Protein 1DGS (pdb70)

Secondary structure (DSSP, 8-state):
--HHHHHHHHHHHHHHHHHHHHHHHTT----S-SSSSHHHHHHHHHHTTSSGGG--TTSGGGG-SSS-------EEE-SS----PPEE-SHHHHHHHHHHTTSSS-S--EEEEEE--S-EEEEEEETTEEEEEE-SSSEEEB-TGGGTSSTTS-SB-SS--SEEEEEEEEE--HHHHHHHHHHHHHHTPPPPSSHHHHHHHHHS-SSHHHHHHS--EEE---B-TTTTTTS----BHHHHHHHHHHTT----S-EEEEEHHHHHHHHHHHHHHTTTTSSS---EEEEEESBTHHHHHS-B-SS-BSSEEEEEPP---EEEEEEEEEEEE-TTSBEEEEEEEEEEEETTEEEEEEE--SHHHHHHTT-BSS-EEEEEEETTTEEEEEEE-GGG--S-PPBP---SB-TTT-PBPEEETTEEE---TT-GGGHHHHHHHHHSTTSS--TT--HHHHHHHHHTTS-SSGGGGGGG--HHHHTTSS--STTHHHHHHHHHHGGG--HHHHHHHTT-SS--HHHHHHHHHTTSBHHHHTT--HHHHHTSTT--HHHHHHHHHHHH-HHHHHHHHHHHHTT---B--/--HHHHHHHHHHHHHHHHHHHIIIIIIS--SS-HHHHHHHHHHHHHHHHH-GGG--TTSGGGT-SSS-------EEE-SS------EE-SHHHHHHHHHHTTSSS-SS-EEEEEE--S-EEEEEEETTEEEEEE--SSEEE--HHHHTTSTTS-SB-SS--SEEEEEEE-B--HHHHHHHHHHHHHSS-PPPSSHHHHHHHHHS-S-HHHHHHS--B--EEEESSSSSSSS----BHHHHHHHHHHTT----S-EEEEESHHHHHHHHHHHHHTGGGSSS---EEEEEESBTTHHHHS-B-SSSBTTEEEEE-----EEEEEEEEEEEE-TT-BEEEEEEEEEEESSSSEEEEEE--SHHHHHHTT-BSS-EEEEEEETTTEEEEEEE-GGG--S---B----SB-TTT-PBPEEETTEEE---TT-GGGHHHHHHHHHSTTTT--TT--HHHHHHHHHHTS-SSGGGGTT---HHHHTTSS--SSHHHHHHHHHHHGGGS-HHHHHHHHT-TT--HHHHHHHHHHH-BHHHHHT--HHHHHTSTT--HHHHHHHHHHHH-HHHHHHHHHHHHTT---B--

B-factor: mean 49.36, std 23.32, range [3.5, 101.5]

Structure (mmCIF, N/CA/C/O backbone):
data_1DGS
#
_entry.id   1DGS
#
_cell.length_a   89.210
_cell.length_b   117.330
_cell.length_c   97.480
_cell.angle_alpha   90.00
_cell.angle_beta   115.09
_cell.angle_gamma   90.00
#
_symmetry.space_group_name_H-M   'P 1 21 1'
#
loop_
_entity.id
_entity.type
_entity.pdbx_description
1 polymer 'DNA LIGASE'
2 non-polymer 'ZINC ION'
3 non-polymer 'ADENOSINE MONOPHOSPHATE'
4 water water
#
loop_
_atom_site.group_PDB
_atom_site.id
_atom_site.type_symbol
_atom_site.label_atom_id
_atom_site.label_alt_id
_atom_site.label_comp_id
_atom_site.label_asym_id
_atom_site.label_entity_id
_atom_site.label_seq_id
_atom_site.pdbx_PDB_ins_code
_atom_site.Cartn_x
_atom_site.Cartn_y
_atom_site.Cartn_z
_atom_site.occupancy
_atom_site.B_iso_or_equiv
_atom_site.auth_seq_id
_atom_site.auth_comp_id
_atom_site.auth_asym_id
_atom_site.auth_atom_id
_atom_site.pdbx_PDB_model_num
ATOM 1 N N . MET A 1 1 ? 30.126 6.552 -29.097 1.00 68.32 1 MET A N 1
ATOM 2 C CA . MET A 1 1 ? 30.839 6.534 -27.786 1.00 68.73 1 MET A CA 1
ATOM 3 C C . MET A 1 1 ? 30.638 5.211 -27.042 1.00 65.32 1 MET A C 1
ATOM 4 O O . MET A 1 1 ? 29.547 4.635 -27.061 1.00 46.23 1 MET A O 1
ATOM 9 N N . THR A 1 2 ? 31.698 4.729 -26.395 1.00 69.35 2 THR A N 1
ATOM 10 C CA . THR A 1 2 ? 31.621 3.481 -25.640 1.00 72.96 2 THR A CA 1
ATOM 11 C C . THR A 1 2 ? 30.615 3.611 -24.498 1.00 79.00 2 THR A C 1
ATOM 12 O O . THR A 1 2 ? 30.340 4.714 -24.028 1.00 82.15 2 THR A O 1
ATOM 16 N N . ARG A 1 3 ? 30.055 2.480 -24.076 1.00 87.58 3 ARG A N 1
ATOM 17 C CA . ARG A 1 3 ? 29.060 2.440 -23.002 1.00 92.61 3 ARG A CA 1
ATOM 18 C C . ARG A 1 3 ? 29.503 3.191 -21.738 1.00 92.09 3 ARG A C 1
ATOM 19 O O . ARG A 1 3 ? 28.711 3.908 -21.120 1.00 85.04 3 ARG A O 1
ATOM 27 N N . GLU A 1 4 ? 30.776 3.033 -21.381 1.00 92.63 4 GLU A N 1
ATOM 28 C CA . GLU A 1 4 ? 31.351 3.670 -20.199 1.00 86.00 4 GLU A CA 1
ATOM 29 C C . GLU A 1 4 ? 31.452 5.190 -20.368 1.00 79.65 4 GLU A C 1
ATOM 30 O O . GLU A 1 4 ? 31.040 5.945 -19.488 1.00 70.41 4 GLU A O 1
ATOM 36 N N . GLU A 1 5 ? 31.986 5.624 -21.510 1.00 78.88 5 GLU A N 1
ATOM 37 C CA . GLU A 1 5 ? 32.156 7.045 -21.822 1.00 81.39 5 GLU A CA 1
ATOM 38 C C . GLU A 1 5 ? 30.849 7.829 -21.727 1.00 80.87 5 GLU A C 1
ATOM 39 O O . GLU A 1 5 ? 30.834 8.961 -21.244 1.00 75.09 5 GLU A O 1
ATOM 45 N N . ALA A 1 6 ? 29.766 7.227 -22.218 1.00 84.62 6 ALA A N 1
ATOM 46 C CA . ALA A 1 6 ? 28.438 7.844 -22.198 1.00 89.57 6 ALA A CA 1
ATOM 47 C C . ALA A 1 6 ? 27.965 8.080 -20.770 1.00 90.16 6 ALA A C 1
ATOM 48 O O . ALA A 1 6 ? 27.290 9.071 -20.479 1.00 89.97 6 ALA A O 1
ATOM 50 N N . ARG A 1 7 ? 28.308 7.145 -19.889 1.00 89.89 7 ARG A N 1
ATOM 51 C CA . ARG A 1 7 ? 27.963 7.231 -18.478 1.00 83.70 7 ARG A CA 1
ATOM 52 C C . ARG A 1 7 ? 28.672 8.453 -17.899 1.00 78.96 7 ARG A C 1
ATOM 53 O O . ARG A 1 7 ? 28.031 9.328 -17.317 1.00 79.40 7 ARG A O 1
ATOM 61 N N . ARG A 1 8 ? 29.985 8.524 -18.120 1.00 68.73 8 ARG A N 1
ATOM 62 C CA . ARG A 1 8 ? 30.800 9.631 -17.634 1.00 66.66 8 ARG A CA 1
ATOM 63 C C . ARG A 1 8 ? 30.283 11.006 -18.066 1.00 67.86 8 ARG A C 1
ATOM 64 O O . ARG A 1 8 ? 30.143 11.911 -17.235 1.00 71.52 8 ARG A O 1
ATOM 72 N N . ARG A 1 9 ? 30.007 11.166 -19.360 1.00 59.86 9 ARG A N 1
ATOM 73 C CA . ARG A 1 9 ? 29.499 12.434 -19.873 1.00 53.52 9 ARG A CA 1
ATOM 74 C C . ARG A 1 9 ? 28.152 12.728 -19.222 1.00 53.16 9 ARG A C 1
ATOM 75 O O . ARG A 1 9 ? 27.919 13.836 -18.748 1.00 49.08 9 ARG A O 1
ATOM 83 N N . ILE A 1 10 ? 27.292 11.712 -19.153 1.00 54.46 10 ILE A N 1
ATOM 84 C CA . ILE A 1 10 ? 25.955 11.835 -18.559 1.00 62.95 10 ILE A CA 1
ATOM 85 C C . ILE A 1 10 ? 25.986 12.332 -17.098 1.00 61.36 10 ILE A C 1
ATOM 86 O O . ILE A 1 10 ? 25.045 12.990 -16.633 1.00 46.17 10 ILE A O 1
ATOM 91 N N . ASN A 1 11 ? 27.058 11.999 -16.379 1.00 62.81 11 ASN A N 1
ATOM 92 C CA . ASN A 1 11 ? 27.222 12.430 -14.994 1.00 66.96 11 ASN A CA 1
ATOM 93 C C . ASN A 1 11 ? 27.654 13.889 -15.004 1.00 67.00 11 ASN A C 1
ATOM 94 O O . ASN A 1 11 ? 27.062 14.736 -14.328 1.00 62.38 11 ASN A O 1
ATOM 99 N N . GLU A 1 12 ? 28.657 14.174 -15.830 1.00 67.84 12 GLU A N 1
ATOM 100 C CA . GLU A 1 12 ? 29.187 15.518 -15.977 1.00 71.51 12 GLU A CA 1
ATOM 101 C C . GLU A 1 12 ? 28.124 16.502 -16.474 1.00 73.22 12 GLU A C 1
ATOM 102 O O . GLU A 1 12 ? 28.004 17.602 -15.936 1.00 78.12 12 GLU A O 1
ATOM 108 N N . LEU A 1 13 ? 27.337 16.100 -17.469 1.00 72.13 13 LEU A N 1
ATOM 109 C CA . LEU A 1 13 ? 26.282 16.961 -17.982 1.00 74.58 13 LEU A CA 1
ATOM 110 C C . LEU A 1 13 ? 25.252 17.251 -16.892 1.00 73.05 13 LEU A C 1
ATOM 111 O O . LEU A 1 13 ? 24.895 18.410 -16.670 1.00 72.16 13 LEU A O 1
ATOM 116 N N . ARG A 1 14 ? 24.797 16.201 -16.207 1.00 72.88 14 ARG A N 1
ATOM 117 C CA . ARG A 1 14 ? 23.814 16.319 -15.121 1.00 68.05 14 ARG A CA 1
ATOM 118 C C . ARG A 1 14 ? 24.323 17.231 -14.013 1.00 59.88 14 ARG A C 1
ATOM 119 O O . ARG A 1 14 ? 23.538 17.860 -13.306 1.00 58.23 14 ARG A O 1
ATOM 127 N N . ASP A 1 15 ? 25.643 17.261 -13.845 1.00 52.04 15 ASP A N 1
ATOM 128 C CA . ASP A 1 15 ? 26.278 18.080 -12.821 1.00 45.61 15 ASP A CA 1
ATOM 129 C C . ASP A 1 15 ? 26.316 19.563 -13.181 1.00 49.76 15 ASP A C 1
ATOM 130 O O . ASP A 1 15 ? 25.786 20.402 -12.445 1.00 36.13 15 ASP A O 1
ATOM 135 N N . LEU A 1 16 ? 27.009 19.871 -14.280 1.00 44.94 16 LEU A N 1
ATOM 136 C CA . LEU A 1 16 ? 27.143 21.231 -14.797 1.00 36.20 16 LEU A CA 1
ATOM 137 C C . LEU A 1 16 ? 25.770 21.872 -14.945 1.00 43.92 16 LEU A C 1
ATOM 138 O O . LEU A 1 16 ? 25.604 23.061 -14.694 1.00 51.99 16 LEU A O 1
ATOM 143 N N . ILE A 1 17 ? 24.782 21.080 -15.345 1.00 39.12 17 ILE A N 1
ATOM 144 C CA . ILE A 1 17 ? 23.434 21.600 -15.497 1.00 50.08 17 ILE A CA 1
ATOM 145 C C . ILE A 1 17 ? 22.802 21.855 -14.129 1.00 55.35 17 ILE A C 1
ATOM 146 O O . ILE A 1 17 ? 21.978 22.760 -13.981 1.00 64.72 17 ILE A O 1
ATOM 151 N N . ARG A 1 18 ? 23.193 21.070 -13.128 1.00 57.18 18 ARG A N 1
ATOM 152 C CA . ARG A 1 18 ? 22.678 21.285 -11.773 1.00 63.97 18 ARG A CA 1
ATOM 153 C C . ARG A 1 18 ? 23.438 22.463 -11.151 1.00 60.52 18 ARG A C 1
ATOM 154 O O . ARG A 1 18 ? 22.860 23.292 -10.434 1.00 48.72 18 ARG A O 1
ATOM 162 N N . TYR A 1 19 ? 24.732 22.536 -11.468 1.00 50.18 19 TYR A N 1
ATOM 163 C CA . TYR A 1 19 ? 25.616 23.581 -10.971 1.00 49.27 19 TYR A CA 1
ATOM 164 C C . TYR A 1 19 ? 25.116 24.933 -11.441 1.00 54.99 19 TYR A C 1
ATOM 165 O O . TYR A 1 19 ? 24.860 25.829 -10.637 1.00 53.23 19 TYR A O 1
ATOM 174 N N . HIS A 1 20 ? 24.930 25.053 -12.749 1.00 59.28 20 HIS A N 1
ATOM 175 C CA . HIS A 1 20 ? 24.478 26.301 -13.327 1.00 51.90 20 HIS A CA 1
ATOM 176 C C . HIS A 1 20 ? 23.034 26.650 -13.044 1.00 54.82 20 HIS A C 1
ATOM 177 O O . HIS A 1 20 ? 22.672 27.825 -13.054 1.00 58.15 20 HIS A O 1
ATOM 184 N N . ASN A 1 21 ? 22.213 25.648 -12.747 1.00 56.60 21 ASN A N 1
ATOM 185 C CA . ASN A 1 21 ? 20.832 25.940 -12.402 1.00 64.14 21 ASN A CA 1
ATOM 186 C C . ASN A 1 21 ? 20.890 26.613 -11.021 1.00 71.03 21 ASN A C 1
ATOM 187 O O . ASN A 1 21 ? 20.004 27.390 -10.665 1.00 79.57 21 ASN A O 1
ATOM 192 N N . TYR A 1 22 ? 21.953 26.311 -10.265 1.00 66.37 22 TYR A N 1
ATOM 193 C CA . TYR A 1 22 ? 22.209 26.891 -8.940 1.00 54.09 22 TYR A CA 1
ATOM 194 C C . TYR A 1 22 ? 22.913 28.244 -9.144 1.00 52.30 22 TYR A C 1
ATOM 195 O O . TYR A 1 22 ? 22.527 29.263 -8.541 1.00 38.69 22 TYR A O 1
ATOM 204 N N . ARG A 1 23 ? 23.936 28.234 -10.005 1.00 34.97 23 ARG A N 1
ATOM 205 C CA . ARG A 1 23 ? 24.700 29.428 -10.359 1.00 39.76 23 ARG A CA 1
ATOM 206 C C . ARG A 1 23 ? 23.760 30.501 -10.908 1.00 54.83 23 ARG A C 1
ATOM 207 O O . ARG A 1 23 ? 24.052 31.693 -10.841 1.00 64.25 23 ARG A O 1
ATOM 215 N N . TYR A 1 24 ? 22.634 30.065 -11.460 1.00 54.83 24 TYR A N 1
ATOM 216 C CA . TYR A 1 24 ? 21.664 30.980 -12.025 1.00 61.13 24 TYR A CA 1
ATOM 217 C C . TYR A 1 24 ? 20.566 31.364 -11.033 1.00 63.19 24 TYR A C 1
ATOM 218 O O . TYR A 1 24 ? 20.685 32.366 -10.336 1.00 64.55 24 TYR A O 1
ATOM 227 N N . TYR A 1 25 ? 19.529 30.530 -10.944 1.00 68.64 25 TYR A N 1
ATOM 228 C CA . TYR A 1 25 ? 18.353 30.766 -10.093 1.00 68.20 25 TYR A CA 1
ATOM 229 C C . TYR A 1 25 ? 18.542 30.882 -8.576 1.00 64.17 25 TYR A C 1
ATOM 230 O O . TYR A 1 25 ? 17.617 31.300 -7.872 1.00 58.20 25 TYR A O 1
ATOM 239 N N . VAL A 1 26 ? 19.721 30.524 -8.071 1.00 60.83 26 VAL A N 1
ATOM 240 C CA . VAL A 1 26 ? 19.978 30.598 -6.630 1.00 59.24 26 VAL A CA 1
ATOM 241 C C . VAL A 1 26 ? 20.989 31.702 -6.281 1.00 54.19 26 VAL A C 1
ATOM 242 O O . VAL A 1 26 ? 20.657 32.664 -5.576 1.00 34.42 26 VAL A O 1
ATOM 246 N N . LEU A 1 27 ? 22.220 31.547 -6.767 1.00 46.66 27 LEU A N 1
ATOM 247 C CA . LEU A 1 27 ? 23.278 32.520 -6.529 1.00 53.59 27 LEU A CA 1
ATOM 248 C C . LEU A 1 27 ? 23.028 33.813 -7.301 1.00 67.91 27 LEU A C 1
ATOM 249 O O . LEU A 1 27 ? 23.158 34.910 -6.749 1.00 79.66 27 LEU A O 1
ATOM 254 N N . ALA A 1 28 ? 22.700 33.656 -8.585 1.00 67.71 28 ALA A N 1
ATOM 255 C CA . ALA A 1 28 ? 22.428 34.745 -9.529 1.00 56.75 28 ALA A CA 1
ATOM 256 C C . ALA A 1 28 ? 23.687 35.292 -10.198 1.00 48.95 28 ALA A C 1
ATOM 257 O O . ALA A 1 28 ? 23.676 36.387 -10.750 1.00 49.65 28 ALA A O 1
ATOM 259 N N . ASP A 1 29 ? 24.763 34.511 -10.166 1.00 53.54 29 ASP A N 1
ATOM 260 C CA . ASP A 1 29 ? 26.031 34.892 -10.795 1.00 65.80 29 ASP A CA 1
ATOM 261 C C . ASP A 1 29 ? 26.439 33.825 -11.810 1.00 71.33 29 ASP A C 1
ATOM 262 O O . ASP A 1 29 ? 27.430 33.114 -11.607 1.00 74.63 29 ASP A O 1
ATOM 267 N N . PRO A 1 30 ? 25.674 33.691 -12.915 1.00 67.18 30 PRO A N 1
ATOM 268 C CA . PRO A 1 30 ? 25.973 32.697 -13.952 1.00 63.01 30 PRO A CA 1
ATOM 269 C C . PRO A 1 30 ? 27.221 33.036 -14.760 1.00 65.39 30 PRO A C 1
ATOM 270 O O . PRO A 1 30 ? 27.551 34.207 -14.936 1.00 67.54 30 PRO A O 1
ATOM 274 N N . GLU A 1 31 ? 27.922 32.005 -15.223 1.00 74.16 31 GLU A N 1
ATOM 275 C CA . GLU A 1 31 ? 29.138 32.182 -16.019 1.00 86.68 31 GLU A CA 1
ATOM 276 C C . GLU A 1 31 ? 28.836 31.977 -17.504 1.00 88.25 31 GLU A C 1
ATOM 277 O O . GLU A 1 31 ? 29.214 32.794 -18.349 1.00 82.22 31 GLU A O 1
ATOM 283 N N . ILE A 1 32 ? 28.143 30.880 -17.800 1.00 93.90 32 ILE A N 1
ATOM 284 C CA . ILE A 1 32 ? 27.748 30.529 -19.162 1.00 96.32 32 ILE A CA 1
ATOM 285 C C . ILE A 1 32 ? 26.479 31.290 -19.557 1.00 99.73 32 ILE A C 1
ATOM 286 O O . ILE A 1 32 ? 25.864 31.961 -18.724 1.00 98.68 32 ILE A O 1
ATOM 291 N N . SER A 1 33 ? 26.080 31.157 -20.820 1.00 100.96 33 SER A N 1
ATOM 292 C CA . SER A 1 33 ? 24.890 31.833 -21.341 1.00 101.35 33 SER A CA 1
ATOM 293 C C . SER A 1 33 ? 23.591 31.136 -20.936 1.00 98.16 33 SER A C 1
ATOM 294 O O . SER A 1 33 ? 23.612 30.095 -20.279 1.00 100.55 33 SER A O 1
ATOM 297 N N . ASP A 1 34 ? 22.462 31.738 -21.307 1.00 94.40 34 ASP A N 1
ATOM 298 C CA . ASP A 1 34 ? 21.150 31.166 -21.011 1.00 92.07 34 ASP A CA 1
ATOM 299 C C . ASP A 1 34 ? 20.787 30.212 -22.156 1.00 94.40 34 ASP A C 1
ATOM 300 O O . ASP A 1 34 ? 19.982 29.296 -21.984 1.00 91.75 34 ASP A O 1
ATOM 305 N N . ALA A 1 35 ? 21.413 30.426 -23.314 1.00 97.21 35 ALA A N 1
ATOM 306 C CA . ALA A 1 35 ? 21.183 29.605 -24.503 1.00 97.93 35 ALA A CA 1
ATOM 307 C C . ALA A 1 35 ? 22.254 28.523 -24.662 1.00 96.70 35 ALA A C 1
ATOM 308 O O . ALA A 1 35 ? 22.013 27.480 -25.280 1.00 98.02 35 ALA A O 1
ATOM 310 N N . GLU A 1 36 ? 23.437 28.786 -24.110 1.00 90.33 36 GLU A N 1
ATOM 311 C CA . GLU A 1 36 ? 24.554 27.848 -24.170 1.00 84.55 36 GLU A CA 1
ATOM 312 C C . GLU A 1 36 ? 24.385 26.789 -23.070 1.00 85.05 36 GLU A C 1
ATOM 313 O O . GLU A 1 36 ? 25.081 25.768 -23.052 1.00 76.26 36 GLU A O 1
ATOM 319 N N . TYR A 1 37 ? 23.452 27.067 -22.157 1.00 83.20 37 TYR A N 1
ATOM 320 C CA . TYR A 1 37 ? 23.097 26.192 -21.037 1.00 77.88 37 TYR A CA 1
ATOM 321 C C . TYR A 1 37 ? 22.138 25.118 -21.553 1.00 80.75 37 TYR A C 1
ATOM 322 O O . TYR A 1 37 ? 22.123 23.994 -21.052 1.00 92.64 37 TYR A O 1
ATOM 331 N N . ASP A 1 38 ? 21.344 25.472 -22.563 1.00 79.20 38 ASP A N 1
ATOM 332 C CA . ASP A 1 38 ? 20.404 24.537 -23.165 1.00 73.10 38 ASP A CA 1
ATOM 333 C C . ASP A 1 38 ? 21.096 23.642 -24.187 1.00 74.87 38 ASP A C 1
ATOM 334 O O . ASP A 1 38 ? 20.519 22.658 -24.646 1.00 77.33 38 ASP A O 1
ATOM 339 N N . ARG A 1 39 ? 22.328 23.995 -24.546 1.00 68.47 39 ARG A N 1
ATOM 340 C CA . ARG A 1 39 ? 23.113 23.200 -25.483 1.00 73.96 39 ARG A CA 1
ATOM 341 C C . ARG A 1 39 ? 23.617 21.937 -24.784 1.00 76.11 39 ARG A C 1
ATOM 342 O O . ARG A 1 39 ? 24.001 20.957 -25.428 1.00 82.66 39 ARG A O 1
ATOM 350 N N . LEU A 1 40 ? 23.612 21.981 -23.454 1.00 76.06 40 LEU A N 1
ATOM 351 C CA . LEU A 1 40 ? 24.044 20.866 -22.620 1.00 68.43 40 LEU A CA 1
ATOM 352 C C . LEU A 1 40 ? 22.842 20.045 -22.165 1.00 58.47 40 LEU A C 1
ATOM 353 O O . LEU A 1 40 ? 22.913 18.818 -22.099 1.00 55.27 40 LEU A O 1
ATOM 358 N N . LEU A 1 41 ? 21.743 20.733 -21.861 1.00 49.19 41 LEU A N 1
ATOM 359 C CA . LEU A 1 41 ? 20.503 20.097 -21.411 1.00 57.31 41 LEU A CA 1
ATOM 360 C C . LEU A 1 41 ? 19.873 19.237 -22.510 1.00 66.74 41 LEU A C 1
ATOM 361 O O . LEU A 1 41 ? 19.130 18.295 -22.227 1.00 71.29 41 LEU A O 1
ATOM 366 N N . ARG A 1 42 ? 20.139 19.599 -23.762 1.00 73.01 42 ARG A N 1
ATOM 367 C CA . ARG A 1 42 ? 19.616 18.876 -24.914 1.00 63.77 42 ARG A CA 1
ATOM 368 C C . ARG A 1 42 ? 20.511 17.664 -25.192 1.00 60.76 42 ARG A C 1
ATOM 369 O O . ARG A 1 42 ? 20.008 16.572 -25.445 1.00 51.43 42 ARG A O 1
ATOM 377 N N . GLU A 1 43 ? 21.831 17.855 -25.106 1.00 57.66 43 GLU A N 1
ATOM 378 C CA . GLU A 1 43 ? 22.796 16.771 -25.316 1.00 57.51 43 GLU A CA 1
ATOM 379 C C . GLU A 1 43 ? 22.653 15.701 -24.226 1.00 65.63 43 GLU A C 1
ATOM 380 O O . GLU A 1 43 ? 22.965 14.525 -24.442 1.00 64.39 43 GLU A O 1
ATOM 386 N N . LEU A 1 44 ? 22.217 16.136 -23.044 1.00 65.55 44 LEU A N 1
ATOM 387 C CA . LEU A 1 44 ? 22.000 15.255 -21.900 1.00 54.94 44 LEU A CA 1
ATOM 388 C C . LEU A 1 44 ? 20.905 14.271 -22.295 1.00 60.47 44 LEU A C 1
ATOM 389 O O . LEU A 1 44 ? 20.995 13.074 -22.016 1.00 64.07 44 LEU A O 1
ATOM 394 N N . LYS A 1 45 ? 19.880 14.812 -22.955 1.00 61.51 45 LYS A N 1
ATOM 395 C CA . LYS A 1 45 ? 18.721 14.062 -23.439 1.00 58.69 45 LYS A CA 1
ATOM 396 C C . LYS A 1 45 ? 19.068 13.206 -24.663 1.00 55.78 45 LYS A C 1
ATOM 397 O O . LYS A 1 45 ? 18.395 12.211 -24.929 1.00 54.21 45 LYS A O 1
ATOM 403 N N . GLU A 1 46 ? 20.109 13.596 -25.400 1.00 53.66 46 GLU A N 1
ATOM 404 C CA . GLU A 1 46 ? 20.540 12.856 -26.589 1.00 60.23 46 GLU A CA 1
ATOM 405 C C . GLU A 1 46 ? 21.229 11.565 -26.158 1.00 57.63 46 GLU A C 1
ATOM 406 O O . GLU A 1 46 ? 20.876 10.481 -26.628 1.00 56.92 46 GLU A O 1
ATOM 412 N N . LEU A 1 47 ? 22.201 11.684 -25.255 1.00 58.10 47 LEU A N 1
ATOM 413 C CA . LEU A 1 47 ? 22.917 10.515 -24.747 1.00 51.92 47 LEU A CA 1
ATOM 414 C C . LEU A 1 47 ? 21.992 9.672 -23.867 1.00 52.47 47 LEU A C 1
ATOM 415 O O . LEU A 1 47 ? 22.178 8.460 -23.741 1.00 53.32 47 LEU A O 1
ATOM 420 N N . GLU A 1 48 ? 20.988 10.319 -23.279 1.00 50.46 48 GLU A N 1
ATOM 421 C CA . GLU A 1 48 ? 20.006 9.649 -22.423 1.00 61.96 48 GLU A CA 1
ATOM 422 C C . GLU A 1 48 ? 19.007 8.803 -23.223 1.00 62.96 48 GLU A C 1
ATOM 423 O O . GLU A 1 48 ? 18.149 8.125 -22.647 1.00 51.90 48 GLU A O 1
ATOM 429 N N . GLU A 1 49 ? 19.110 8.867 -24.548 1.00 68.78 49 GLU A N 1
ATOM 430 C CA . GLU A 1 49 ? 18.217 8.126 -25.426 1.00 70.85 49 GLU A CA 1
ATOM 431 C C . GLU A 1 49 ? 18.919 7.032 -26.239 1.00 71.51 49 GLU A C 1
ATOM 432 O O . GLU A 1 49 ? 18.288 6.037 -26.611 1.00 82.00 49 GLU A O 1
ATOM 438 N N . ARG A 1 50 ? 20.197 7.232 -26.560 1.00 66.18 50 ARG A N 1
ATOM 439 C CA . ARG A 1 50 ? 20.957 6.208 -27.277 1.00 69.58 50 ARG A CA 1
ATOM 440 C C . ARG A 1 50 ? 21.638 5.297 -26.247 1.00 71.02 50 ARG A C 1
ATOM 441 O O . ARG A 1 50 ? 22.489 4.468 -26.585 1.00 74.37 50 ARG A O 1
ATOM 449 N N . PHE A 1 51 ? 21.252 5.500 -24.983 1.00 58.85 51 PHE A N 1
ATOM 450 C CA . PHE A 1 51 ? 21.709 4.747 -23.808 1.00 46.92 51 PHE A CA 1
ATOM 451 C C . PHE A 1 51 ? 20.600 4.993 -22.788 1.00 49.63 51 PHE A C 1
ATOM 452 O O . PHE A 1 51 ? 20.814 5.659 -21.772 1.00 55.35 51 PHE A O 1
ATOM 460 N N . PRO A 1 52 ? 19.391 4.460 -23.050 1.00 46.99 52 PRO A N 1
ATOM 461 C CA . PRO A 1 52 ? 18.231 4.625 -22.164 1.00 40.54 52 PRO A CA 1
ATOM 462 C C . PRO A 1 52 ? 18.433 4.061 -20.758 1.00 38.99 52 PRO A C 1
ATOM 463 O O . PRO A 1 52 ? 17.660 4.367 -19.846 1.00 29.19 52 PRO A O 1
ATOM 467 N N . GLU A 1 53 ? 19.447 3.211 -20.599 1.00 38.79 53 GLU A N 1
ATOM 468 C CA . GLU A 1 53 ? 19.746 2.588 -19.310 1.00 42.28 53 GLU A CA 1
ATOM 469 C C . GLU A 1 53 ? 20.095 3.633 -18.250 1.00 45.07 53 GLU A C 1
ATOM 470 O O . GLU A 1 53 ? 19.598 3.572 -17.119 1.00 32.95 53 GLU A O 1
ATOM 476 N N . PHE A 1 54 ? 20.904 4.615 -18.655 1.00 41.64 54 PHE A N 1
ATOM 477 C CA . PHE A 1 54 ? 21.350 5.697 -17.786 1.00 28.49 54 PHE A CA 1
ATOM 478 C C . PHE A 1 54 ? 20.280 6.720 -17.455 1.00 31.37 54 PHE A C 1
ATOM 479 O O . PHE A 1 54 ? 20.586 7.782 -16.925 1.00 49.21 54 PHE A O 1
ATOM 487 N N . LYS A 1 55 ? 19.030 6.415 -17.778 1.00 35.07 55 LYS A N 1
ATOM 488 C CA . LYS A 1 55 ? 17.941 7.331 -17.473 1.00 41.63 55 LYS A CA 1
ATOM 489 C C . LYS A 1 55 ? 17.700 7.251 -15.979 1.00 45.39 55 LYS A C 1
ATOM 490 O O . LYS A 1 55 ? 17.380 6.190 -15.445 1.00 44.93 55 LYS A O 1
ATOM 496 N N . SER A 1 56 ? 17.907 8.372 -15.305 1.00 53.27 56 SER A N 1
ATOM 497 C CA . SER A 1 56 ? 17.716 8.452 -13.866 1.00 51.15 56 SER A CA 1
ATOM 498 C C . SER A 1 56 ? 16.727 9.587 -13.649 1.00 40.68 56 SER A C 1
ATOM 499 O O . SER A 1 56 ? 16.940 10.691 -14.139 1.00 49.27 56 SER A O 1
ATOM 502 N N . PRO A 1 57 ? 15.620 9.332 -12.934 1.00 30.08 57 PRO A N 1
ATOM 503 C CA . PRO A 1 57 ? 14.622 10.382 -12.685 1.00 26.27 57 PRO A CA 1
ATOM 504 C C . PRO A 1 57 ? 15.183 11.547 -11.872 1.00 40.46 57 PRO A C 1
ATOM 505 O O . PRO A 1 57 ? 14.456 12.468 -11.498 1.00 44.91 57 PRO A O 1
ATOM 509 N N . ASP A 1 58 ? 16.485 11.473 -11.596 1.00 55.73 58 ASP A N 1
ATOM 510 C CA . ASP A 1 58 ? 17.217 12.488 -10.849 1.00 60.79 58 ASP A CA 1
ATOM 511 C C . ASP A 1 58 ? 17.783 13.479 -11.854 1.00 57.48 58 ASP A C 1
ATOM 512 O O . ASP A 1 58 ? 18.115 14.610 -11.507 1.00 65.57 58 ASP A O 1
ATOM 517 N N . SER A 1 59 ? 17.889 13.038 -13.104 1.00 58.53 59 SER A N 1
ATOM 518 C CA . SER A 1 59 ? 18.407 13.863 -14.190 1.00 62.21 59 SER A CA 1
ATOM 519 C C . SER A 1 59 ? 17.580 15.134 -14.349 1.00 63.50 59 SER A C 1
ATOM 520 O O . SER A 1 59 ? 16.381 15.136 -14.075 1.00 62.69 59 SER A O 1
ATOM 523 N N . PRO A 1 60 ? 18.221 16.235 -14.780 1.00 65.18 60 PRO A N 1
ATOM 524 C CA . PRO A 1 60 ? 17.582 17.540 -14.990 1.00 65.59 60 PRO A CA 1
ATOM 525 C C . PRO A 1 60 ? 16.427 17.482 -15.988 1.00 60.03 60 PRO A C 1
ATOM 526 O O . PRO A 1 60 ? 15.420 18.176 -15.840 1.00 53.92 60 PRO A O 1
ATOM 530 N N . THR A 1 61 ? 16.575 16.613 -16.980 1.00 49.81 61 THR A N 1
ATOM 531 C CA . THR A 1 61 ? 15.593 16.457 -18.037 1.00 42.19 61 THR A CA 1
ATOM 532 C C . THR A 1 61 ? 14.150 16.156 -17.632 1.00 39.78 61 THR A C 1
ATOM 533 O O . THR A 1 61 ? 13.222 16.664 -18.259 1.00 53.26 61 THR A O 1
ATOM 537 N N . GLU A 1 62 ? 13.961 15.403 -16.556 1.00 26.90 62 GLU A N 1
ATOM 538 C CA . GLU A 1 62 ? 12.622 14.999 -16.111 1.00 38.73 62 GLU A CA 1
ATOM 539 C C . GLU A 1 62 ? 11.653 16.069 -15.577 1.00 44.60 62 GLU A C 1
ATOM 540 O O . GLU A 1 62 ? 10.532 15.731 -15.183 1.00 44.02 62 GLU A O 1
ATOM 546 N N . GLN A 1 63 ? 12.046 17.346 -15.597 1.00 61.50 63 GLN A N 1
ATOM 547 C CA . GLN A 1 63 ? 11.182 18.433 -15.088 1.00 66.46 63 GLN A CA 1
ATOM 548 C C . GLN A 1 63 ? 11.604 19.851 -15.516 1.00 68.35 63 GLN A C 1
ATOM 549 O O . GLN A 1 63 ? 11.109 20.839 -14.973 1.00 68.37 63 GLN A O 1
ATOM 555 N N . VAL A 1 64 ? 12.468 19.922 -16.530 1.00 70.56 64 VAL A N 1
ATOM 556 C CA . VAL A 1 64 ? 13.054 21.154 -17.089 1.00 74.82 64 VAL A CA 1
ATOM 557 C C . VAL A 1 64 ? 12.334 22.520 -17.142 1.00 87.62 64 VAL A C 1
ATOM 558 O O . VAL A 1 64 ? 11.401 22.806 -16.380 1.00 85.67 64 VAL A O 1
ATOM 562 N N . GLY A 1 65 ? 12.863 23.386 -18.010 1.00 96.05 65 GLY A N 1
ATOM 563 C CA . GLY A 1 65 ? 12.324 24.722 -18.201 1.00 101.19 65 GLY A CA 1
ATOM 564 C C . GLY A 1 65 ? 13.211 25.832 -17.664 1.00 100.41 65 GLY A C 1
ATOM 565 O O . GLY A 1 65 ? 14.427 25.671 -17.516 1.00 96.68 65 GLY A O 1
ATOM 566 N N . ALA A 1 66 ? 12.595 26.986 -17.431 1.00 101.50 66 ALA A N 1
ATOM 567 C CA . ALA A 1 66 ? 13.285 28.148 -16.886 1.00 101.16 66 ALA A CA 1
ATOM 568 C C . ALA A 1 66 ? 12.868 28.268 -15.421 1.00 101.20 66 ALA A C 1
ATOM 569 O O . ALA A 1 66 ? 12.882 29.352 -14.836 1.00 101.50 66 ALA A O 1
ATOM 571 N N . ARG A 1 67 ? 12.464 27.133 -14.856 1.00 101.50 67 ARG A N 1
ATOM 572 C CA . ARG A 1 67 ? 12.037 27.036 -13.464 1.00 98.66 67 ARG A CA 1
ATOM 573 C C . ARG A 1 67 ? 13.205 26.468 -12.639 1.00 94.08 67 ARG A C 1
ATOM 574 O O . ARG A 1 67 ? 14.113 25.835 -13.190 1.00 94.00 67 ARG A O 1
ATOM 582 N N . PRO A 1 68 ? 13.225 26.729 -11.318 1.00 88.80 68 PRO A N 1
ATOM 583 C CA . PRO A 1 68 ? 14.313 26.216 -10.475 1.00 83.67 68 PRO A CA 1
ATOM 584 C C . PRO A 1 68 ? 14.363 24.684 -10.458 1.00 77.72 68 PRO A C 1
ATOM 585 O O . PRO A 1 68 ? 13.384 24.027 -10.097 1.00 74.92 68 PRO A O 1
ATOM 589 N N . LEU A 1 69 ? 15.506 24.130 -10.866 1.00 70.64 69 LEU A N 1
ATOM 590 C CA . LEU A 1 69 ? 15.714 22.680 -10.928 1.00 56.82 69 LEU A CA 1
ATOM 591 C C . LEU A 1 69 ? 15.539 22.007 -9.574 1.00 56.75 69 LEU A C 1
ATOM 592 O O . LEU A 1 69 ? 16.501 21.810 -8.838 1.00 53.32 69 LEU A O 1
ATOM 597 N N . GLU A 1 70 ? 14.297 21.643 -9.276 1.00 64.16 70 GLU A N 1
ATOM 598 C CA . GLU A 1 70 ? 13.924 21.001 -8.020 1.00 75.62 70 GLU A CA 1
ATOM 599 C C . GLU A 1 70 ? 14.464 19.572 -7.859 1.00 79.69 70 GLU A C 1
ATOM 600 O O . GLU A 1 70 ? 14.679 18.858 -8.844 1.00 84.55 70 GLU A O 1
ATOM 606 N N . PRO A 1 71 ? 14.730 19.157 -6.607 1.00 73.01 71 PRO A N 1
ATOM 607 C CA . PRO A 1 71 ? 15.245 17.823 -6.284 1.00 72.65 71 PRO A CA 1
ATOM 608 C C . PRO A 1 71 ? 14.127 16.781 -6.181 1.00 72.14 71 PRO A C 1
ATOM 609 O O . PRO A 1 71 ? 13.116 17.007 -5.517 1.00 76.31 71 PRO A O 1
ATOM 613 N N . THR A 1 72 ? 14.319 15.645 -6.845 1.00 70.77 72 THR A N 1
ATOM 614 C CA . THR A 1 72 ? 13.344 14.554 -6.838 1.00 65.39 72 THR A CA 1
ATOM 615 C C . THR A 1 72 ? 13.491 13.702 -5.581 1.00 57.38 72 THR A C 1
ATOM 616 O O . THR A 1 72 ? 14.395 12.876 -5.496 1.00 57.83 72 THR A O 1
ATOM 620 N N . PHE A 1 73 ? 12.587 13.888 -4.621 1.00 49.65 73 PHE A N 1
ATOM 621 C CA . PHE A 1 73 ? 12.634 13.156 -3.350 1.00 56.08 73 PHE A CA 1
ATOM 622 C C . PHE A 1 73 ? 12.338 11.655 -3.451 1.00 60.79 73 PHE A C 1
ATOM 623 O O . PHE A 1 73 ? 11.835 11.041 -2.502 1.00 59.48 73 PHE A O 1
ATOM 631 N N . ARG A 1 74 ? 12.687 11.063 -4.587 1.00 64.50 74 ARG A N 1
ATOM 632 C CA . ARG A 1 74 ? 12.459 9.643 -4.817 1.00 70.25 74 ARG A CA 1
ATOM 633 C C . ARG A 1 74 ? 13.369 8.786 -3.944 1.00 67.13 74 ARG A C 1
ATOM 634 O O . ARG A 1 74 ? 14.520 9.146 -3.704 1.00 62.26 74 ARG A O 1
ATOM 642 N N . PRO A 1 75 ? 12.843 7.664 -3.418 1.00 66.82 75 PRO A N 1
ATOM 643 C CA . PRO A 1 75 ? 13.598 6.737 -2.570 1.00 63.75 75 PRO A CA 1
ATOM 644 C C . PRO A 1 75 ? 14.742 6.090 -3.358 1.00 59.73 75 PRO A C 1
ATOM 645 O O . PRO A 1 75 ? 14.564 5.697 -4.513 1.00 59.78 75 PRO A O 1
ATOM 649 N N . VAL A 1 76 ? 15.913 5.998 -2.728 1.00 53.20 76 VAL A N 1
ATOM 650 C CA . VAL A 1 76 ? 17.111 5.442 -3.358 1.00 50.73 76 VAL A CA 1
ATOM 651 C C . VAL A 1 76 ? 17.946 4.562 -2.416 1.00 51.45 76 VAL A C 1
ATOM 652 O O . VAL A 1 76 ? 18.243 4.942 -1.281 1.00 46.15 76 VAL A O 1
ATOM 656 N N . ARG A 1 77 ? 18.346 3.395 -2.910 1.00 49.00 77 ARG A N 1
ATOM 657 C CA . ARG A 1 77 ? 19.160 2.468 -2.131 1.00 43.07 77 ARG A CA 1
ATOM 658 C C . ARG A 1 77 ? 20.629 2.819 -2.245 1.00 41.18 77 ARG A C 1
ATOM 659 O O . ARG A 1 77 ? 21.171 2.856 -3.355 1.00 47.58 77 ARG A O 1
ATOM 667 N N . HIS A 1 78 ? 21.278 3.050 -1.103 1.00 29.85 78 HIS A N 1
ATOM 668 C CA . HIS A 1 78 ? 22.701 3.386 -1.115 1.00 22.17 78 HIS A CA 1
ATOM 669 C C . HIS A 1 78 ? 23.501 2.139 -1.473 1.00 13.55 78 HIS A C 1
ATOM 670 O O . HIS A 1 78 ? 23.089 1.014 -1.156 1.00 24.51 78 HIS A O 1
ATOM 677 N N . PRO A 1 79 ? 24.612 2.310 -2.195 1.00 3.50 79 PRO A N 1
ATOM 678 C CA . PRO A 1 79 ? 25.458 1.175 -2.579 1.00 21.52 79 PRO A CA 1
ATOM 679 C C . PRO A 1 79 ? 25.740 0.292 -1.354 1.00 31.84 79 PRO A C 1
ATOM 680 O O . PRO A 1 79 ? 25.379 -0.883 -1.338 1.00 38.96 79 PRO A O 1
ATOM 684 N N . THR A 1 80 ? 26.369 0.856 -0.326 1.00 40.30 80 THR A N 1
ATOM 685 C CA . THR A 1 80 ? 26.612 0.100 0.903 1.00 39.77 80 THR A CA 1
ATOM 686 C C . THR A 1 80 ? 25.574 0.555 1.917 1.00 36.51 80 THR A C 1
ATOM 687 O O . THR A 1 80 ? 24.923 1.583 1.731 1.00 28.83 80 THR A O 1
ATOM 691 N N . ARG A 1 81 ? 25.403 -0.228 2.974 1.00 36.26 81 ARG A N 1
ATOM 692 C CA . ARG A 1 81 ? 24.442 0.091 4.026 1.00 26.67 81 ARG A CA 1
ATOM 693 C C . ARG A 1 81 ? 25.031 1.142 4.978 1.00 26.28 81 ARG A C 1
ATOM 694 O O . ARG A 1 81 ? 26.251 1.176 5.181 1.00 22.06 81 ARG A O 1
ATOM 702 N N . MET A 1 82 ? 24.180 2.035 5.492 1.00 22.93 82 MET A N 1
ATOM 703 C CA . MET A 1 82 ? 24.610 3.078 6.441 1.00 20.35 82 MET A CA 1
ATOM 704 C C . MET A 1 82 ? 24.091 2.662 7.803 1.00 26.17 82 MET A C 1
ATOM 705 O O . MET A 1 82 ? 22.895 2.759 8.078 1.00 26.18 82 MET A O 1
ATOM 710 N N . TYR A 1 83 ? 24.975 2.193 8.666 1.00 29.16 83 TYR A N 1
ATOM 711 C CA . TYR A 1 83 ? 24.518 1.777 9.978 1.00 31.85 83 TYR A CA 1
ATOM 712 C C . TYR A 1 83 ? 24.393 2.940 10.956 1.00 29.17 83 TYR A C 1
ATOM 713 O O . TYR A 1 83 ? 24.699 4.089 10.637 1.00 26.93 83 TYR A O 1
ATOM 722 N N . SER A 1 84 ? 23.896 2.614 12.140 1.00 30.81 84 SER A N 1
ATOM 723 C CA . SER A 1 84 ? 23.731 3.561 13.223 1.00 33.13 84 SER A CA 1
ATOM 724 C C . SER A 1 84 ? 24.607 3.048 14.380 1.00 42.87 84 SER A C 1
ATOM 725 O O . SER A 1 84 ? 24.999 1.879 14.398 1.00 34.59 84 SER A O 1
ATOM 728 N N . LEU A 1 85 ? 24.897 3.917 15.343 1.00 43.72 85 LEU A N 1
ATOM 729 C CA . LEU A 1 85 ? 25.725 3.556 16.491 1.00 32.47 85 LEU A CA 1
ATOM 730 C C . LEU A 1 85 ? 24.922 3.135 17.720 1.00 34.06 85 LEU A C 1
ATOM 731 O O . LEU A 1 85 ? 23.781 3.572 17.909 1.00 30.86 85 LEU A O 1
ATOM 736 N N . ASP A 1 86 ? 25.531 2.291 18.554 1.00 35.42 86 ASP A N 1
ATOM 737 C CA . ASP A 1 86 ? 24.904 1.858 19.800 1.00 39.03 86 ASP A CA 1
ATOM 738 C C . ASP A 1 86 ? 25.244 2.902 20.865 1.00 42.39 86 ASP A C 1
ATOM 739 O O . ASP A 1 86 ? 26.361 3.437 20.890 1.00 44.20 86 ASP A O 1
ATOM 744 N N . ASN A 1 87 ? 24.290 3.173 21.753 1.00 40.86 87 ASN A N 1
ATOM 745 C CA . ASN A 1 87 ? 24.464 4.202 22.781 1.00 42.17 87 ASN A CA 1
ATOM 746 C C . ASN A 1 87 ? 24.901 3.851 24.199 1.00 43.13 87 ASN A C 1
ATOM 747 O O . ASN A 1 87 ? 24.201 3.153 24.932 1.00 52.59 87 ASN A O 1
ATOM 752 N N . ALA A 1 88 ? 26.026 4.431 24.602 1.00 44.78 88 ALA A N 1
ATOM 753 C CA . ALA A 1 88 ? 26.572 4.240 25.941 1.00 39.49 88 ALA A CA 1
ATOM 754 C C . ALA A 1 88 ? 26.299 5.524 26.701 1.00 35.29 88 ALA A C 1
ATOM 755 O O . ALA A 1 88 ? 26.410 6.614 26.142 1.00 42.73 88 ALA A O 1
ATOM 757 N N . PHE A 1 89 ? 25.937 5.400 27.971 1.00 34.95 89 PHE A N 1
ATOM 758 C CA . PHE A 1 89 ? 25.653 6.576 28.787 1.00 34.75 89 PHE A CA 1
ATOM 759 C C . PHE A 1 89 ? 26.494 6.676 30.057 1.00 36.31 89 PHE A C 1
ATOM 760 O O . PHE A 1 89 ? 26.316 7.606 30.841 1.00 44.51 89 PHE A O 1
ATOM 768 N N . THR A 1 90 ? 27.391 5.715 30.267 1.00 37.44 90 THR A N 1
ATOM 769 C CA . THR A 1 90 ? 28.251 5.694 31.452 1.00 34.85 90 THR A CA 1
ATOM 770 C C . THR A 1 90 ? 29.631 5.187 31.066 1.00 42.24 90 THR A C 1
ATOM 771 O O . THR A 1 90 ? 29.775 4.450 30.087 1.00 46.63 90 THR A O 1
ATOM 775 N N . TYR A 1 91 ? 30.636 5.536 31.866 1.00 49.69 91 TYR A N 1
ATOM 776 C CA . TYR A 1 91 ? 32.006 5.085 31.615 1.00 44.61 91 TYR A CA 1
ATOM 777 C C . TYR A 1 91 ? 32.088 3.561 31.785 1.00 45.22 91 TYR A C 1
ATOM 778 O O . TYR A 1 91 ? 32.934 2.898 31.171 1.00 35.63 91 TYR A O 1
ATOM 787 N N . GLU A 1 92 ? 31.198 3.020 32.619 1.00 45.96 92 GLU A N 1
ATOM 788 C CA . GLU A 1 92 ? 31.132 1.582 32.882 1.00 53.96 92 GLU A CA 1
ATOM 789 C C . GLU A 1 92 ? 30.880 0.853 31.558 1.00 56.64 92 GLU A C 1
ATOM 790 O O . GLU A 1 92 ? 31.560 -0.127 31.236 1.00 51.99 92 GLU A O 1
ATOM 796 N N . GLU A 1 93 ? 29.925 1.372 30.783 1.00 55.28 93 GLU A N 1
ATOM 797 C CA . GLU A 1 93 ? 29.566 0.810 29.483 1.00 44.25 93 GLU A CA 1
ATOM 798 C C . GLU A 1 93 ? 30.654 1.020 28.431 1.00 40.35 93 GLU A C 1
ATOM 799 O O . GLU A 1 93 ? 30.892 0.138 27.607 1.00 42.82 93 GLU A O 1
ATOM 805 N N . VAL A 1 94 ? 31.301 2.184 28.443 1.00 25.82 94 VAL A N 1
ATOM 806 C CA . VAL A 1 94 ? 32.383 2.450 27.495 1.00 22.18 94 VAL A CA 1
ATOM 807 C C . VAL A 1 94 ? 33.502 1.440 27.772 1.00 37.36 94 VAL A C 1
ATOM 808 O O . VAL A 1 94 ? 34.068 0.848 26.844 1.00 21.13 94 VAL A O 1
ATOM 812 N N . LEU A 1 95 ? 33.798 1.239 29.058 1.00 45.68 95 LEU A N 1
ATOM 813 C CA . LEU A 1 95 ? 34.814 0.276 29.485 1.00 52.05 95 LEU A CA 1
ATOM 814 C C . LEU A 1 95 ? 34.390 -1.113 29.009 1.00 51.83 95 LEU A C 1
ATOM 815 O O . LEU A 1 95 ? 35.191 -1.854 28.439 1.00 53.49 95 LEU A O 1
ATOM 820 N N . ALA A 1 96 ? 33.122 -1.449 29.243 1.00 40.72 96 ALA A N 1
ATOM 821 C CA . ALA A 1 96 ? 32.581 -2.734 28.829 1.00 44.79 96 ALA A CA 1
ATOM 822 C C . ALA A 1 96 ? 32.717 -2.876 27.311 1.00 51.31 96 ALA A C 1
ATOM 823 O O . ALA A 1 96 ? 32.938 -3.978 26.802 1.00 60.53 96 ALA A O 1
ATOM 825 N N . PHE A 1 97 ? 32.610 -1.754 26.600 1.00 43.77 97 PHE A N 1
ATOM 826 C CA . PHE A 1 97 ? 32.726 -1.738 25.144 1.00 41.68 97 PHE A CA 1
ATOM 827 C C . PHE A 1 97 ? 34.134 -2.144 24.723 1.00 42.80 97 PHE A C 1
ATOM 828 O O . PHE A 1 97 ? 34.309 -2.898 23.766 1.00 36.97 97 PHE A O 1
ATOM 836 N N . GLU A 1 98 ? 35.139 -1.624 25.425 1.00 50.15 98 GLU A N 1
ATOM 837 C CA . GLU A 1 98 ? 36.523 -1.961 25.110 1.00 51.19 98 GLU A CA 1
ATOM 838 C C . GLU A 1 98 ? 36.788 -3.396 25.531 1.00 56.05 98 GLU A C 1
ATOM 839 O O . GLU A 1 98 ? 37.570 -4.107 24.897 1.00 61.00 98 GLU A O 1
ATOM 845 N N . GLU A 1 99 ? 36.112 -3.818 26.596 1.00 60.47 99 GLU A N 1
ATOM 846 C CA . GLU A 1 99 ? 36.243 -5.175 27.104 1.00 63.73 99 GLU A CA 1
ATOM 847 C C . GLU A 1 99 ? 35.719 -6.138 26.033 1.00 62.95 99 GLU A C 1
ATOM 848 O O . GLU A 1 99 ? 36.352 -7.153 25.750 1.00 66.94 99 GLU A O 1
ATOM 854 N N . ARG A 1 100 ? 34.590 -5.790 25.415 1.00 57.36 100 ARG A N 1
ATOM 855 C CA . ARG A 1 100 ? 33.986 -6.609 24.359 1.00 59.33 100 ARG A CA 1
ATOM 856 C C . ARG A 1 100 ? 34.966 -6.772 23.190 1.00 53.96 100 ARG A C 1
ATOM 857 O O . ARG A 1 100 ? 34.972 -7.799 22.508 1.00 50.28 100 ARG A O 1
ATOM 865 N N . LEU A 1 101 ? 35.786 -5.746 22.974 1.00 43.86 101 LEU A N 1
ATOM 866 C CA . LEU A 1 101 ? 36.781 -5.736 21.909 1.00 46.00 101 LEU A CA 1
ATOM 867 C C . LEU A 1 101 ? 38.029 -6.527 22.280 1.00 48.02 101 LEU A C 1
ATOM 868 O O . LEU A 1 101 ? 38.886 -6.771 21.432 1.00 32.90 101 LEU A O 1
ATOM 873 N N . GLU A 1 102 ? 38.152 -6.885 23.556 1.00 56.98 102 GLU A N 1
ATOM 874 C CA . GLU A 1 102 ? 39.310 -7.633 24.036 1.00 66.30 102 GLU A CA 1
ATOM 875 C C . GLU A 1 102 ? 39.276 -9.117 23.709 1.00 71.86 102 GLU A C 1
ATOM 876 O O . GLU A 1 102 ? 40.064 -9.893 24.248 1.00 85.69 102 GLU A O 1
ATOM 882 N N . ARG A 1 103 ? 38.378 -9.514 22.818 1.00 76.31 103 ARG A N 1
ATOM 883 C CA . ARG A 1 103 ? 38.273 -10.913 22.438 1.00 80.55 103 ARG A CA 1
ATOM 884 C C . ARG A 1 103 ? 39.355 -11.303 21.437 1.00 85.85 103 ARG A C 1
ATOM 885 O O . ARG A 1 103 ? 39.258 -12.344 20.786 1.00 94.60 103 ARG A O 1
ATOM 893 N N . GLU A 1 104 ? 40.377 -10.454 21.313 1.00 88.14 104 GLU A N 1
ATOM 894 C CA . GLU A 1 104 ? 41.497 -10.675 20.392 1.00 85.63 104 GLU A CA 1
ATOM 895 C C . GLU A 1 104 ? 42.862 -10.348 21.026 1.00 79.24 104 GLU A C 1
ATOM 896 O O . GLU A 1 104 ? 43.475 -11.202 21.669 1.00 76.41 104 GLU A O 1
ATOM 902 N N . ALA A 1 105 ? 43.323 -9.109 20.837 1.00 75.10 105 ALA A N 1
ATOM 903 C CA . ALA A 1 105 ? 44.611 -8.640 21.358 1.00 66.42 105 ALA A CA 1
ATOM 904 C C . ALA A 1 105 ? 44.596 -8.129 22.816 1.00 65.42 105 ALA A C 1
ATOM 905 O O . ALA A 1 105 ? 43.720 -8.496 23.604 1.00 54.71 105 ALA A O 1
ATOM 907 N N . GLU A 1 106 ? 45.550 -7.253 23.142 1.00 71.01 106 GLU A N 1
ATOM 908 C CA . GLU A 1 106 ? 45.739 -6.698 24.491 1.00 86.05 106 GLU A CA 1
ATOM 909 C C . GLU A 1 106 ? 44.643 -5.879 25.200 1.00 90.51 106 GLU A C 1
ATOM 910 O O . GLU A 1 106 ? 43.453 -6.090 24.959 1.00 100.53 106 GLU A O 1
ATOM 916 N N . ALA A 1 107 ? 45.047 -4.961 26.084 1.00 86.08 107 ALA A N 1
ATOM 917 C CA . ALA A 1 107 ? 44.093 -4.171 26.870 1.00 81.20 107 ALA A CA 1
ATOM 918 C C . ALA A 1 107 ? 43.686 -2.751 26.459 1.00 80.37 107 ALA A C 1
ATOM 919 O O . ALA A 1 107 ? 42.496 -2.484 26.300 1.00 83.72 107 ALA A O 1
ATOM 921 N N . PRO A 1 108 ? 44.634 -1.797 26.403 1.00 75.57 108 PRO A N 1
ATOM 922 C CA . PRO A 1 108 ? 44.227 -0.442 26.008 1.00 69.28 108 PRO A CA 1
ATOM 923 C C . PRO A 1 108 ? 44.384 -0.214 24.506 1.00 64.42 108 PRO A C 1
ATOM 924 O O . PRO A 1 108 ? 45.503 -0.098 24.001 1.00 61.47 108 PRO A O 1
ATOM 928 N N . SER A 1 109 ? 43.257 -0.164 23.797 1.00 62.92 109 SER A N 1
ATOM 929 C CA . SER A 1 109 ? 43.258 0.035 22.343 1.00 54.58 109 SER A CA 1
ATOM 930 C C . SER A 1 109 ? 43.116 1.512 21.951 1.00 43.69 109 SER A C 1
ATOM 931 O O . SER A 1 109 ? 42.413 2.281 22.608 1.00 41.77 109 SER A O 1
ATOM 934 N N . LEU A 1 110 ? 43.799 1.903 20.882 1.00 37.23 110 LEU A N 1
ATOM 935 C CA . LEU A 1 110 ? 43.768 3.288 20.411 1.00 34.91 110 LEU A CA 1
ATOM 936 C C . LEU A 1 110 ? 42.498 3.628 19.630 1.00 42.32 110 LEU A C 1
ATOM 937 O O . LEU A 1 110 ? 42.023 2.830 18.813 1.00 52.54 110 LEU A O 1
ATOM 942 N N . TYR A 1 111 ? 41.963 4.824 19.875 1.00 39.46 111 TYR A N 1
ATOM 943 C CA . TYR A 1 111 ? 40.744 5.287 19.206 1.00 32.86 111 TYR A CA 1
ATOM 944 C C . TYR A 1 111 ? 40.842 6.720 18.674 1.00 34.48 111 TYR A C 1
ATOM 945 O O . TYR A 1 111 ? 41.852 7.403 18.854 1.00 38.91 111 TYR A O 1
ATOM 954 N N . THR A 1 112 ? 39.801 7.134 17.954 1.00 37.15 112 THR A N 1
ATOM 955 C CA . THR A 1 112 ? 39.683 8.500 17.445 1.00 36.01 112 THR A CA 1
ATOM 956 C C . THR A 1 112 ? 38.344 8.934 18.010 1.00 36.05 112 THR A C 1
ATOM 957 O O . THR A 1 112 ? 37.342 8.211 17.881 1.00 25.74 112 THR A O 1
ATOM 961 N N . VAL A 1 113 ? 38.358 10.043 18.745 1.00 30.64 113 VAL A N 1
ATOM 962 C CA . VAL A 1 113 ? 37.141 10.555 19.352 1.00 28.13 113 VAL A CA 1
ATOM 963 C C . VAL A 1 113 ? 36.740 11.855 18.691 1.00 30.68 113 VAL A C 1
ATOM 964 O O . VAL A 1 113 ? 37.560 12.756 18.517 1.00 31.94 113 VAL A O 1
ATOM 968 N N . GLU A 1 114 ? 35.472 11.924 18.303 1.00 25.71 114 GLU A N 1
ATOM 969 C CA . GLU A 1 114 ? 34.925 13.096 17.642 1.00 31.16 114 GLU A CA 1
ATOM 970 C C . GLU A 1 114 ? 33.571 13.437 18.235 1.00 31.57 114 GLU A C 1
ATOM 971 O O . GLU A 1 114 ? 32.993 12.627 18.957 1.00 35.98 114 GLU A O 1
ATOM 977 N N . HIS A 1 115 ? 33.079 14.642 17.956 1.00 30.51 115 HIS A N 1
ATOM 978 C CA . HIS A 1 115 ? 31.794 15.078 18.489 1.00 40.06 115 HIS A CA 1
ATOM 979 C C . HIS A 1 115 ? 30.586 14.572 17.700 1.00 37.99 115 HIS A C 1
ATOM 980 O O . HIS A 1 115 ? 30.736 14.055 16.597 1.00 57.15 115 HIS A O 1
ATOM 987 N N . LYS A 1 116 ? 29.398 14.692 18.290 1.00 25.64 116 LYS A N 1
ATOM 988 C CA . LYS A 1 116 ? 28.153 14.261 17.661 1.00 32.87 116 LYS A CA 1
ATOM 989 C C . LYS A 1 116 ? 27.282 15.382 17.083 1.00 44.12 116 LYS A C 1
ATOM 990 O O . LYS A 1 116 ? 26.666 16.146 17.824 1.00 54.24 116 LYS A O 1
ATOM 996 N N . VAL A 1 117 ? 27.142 15.389 15.759 1.00 41.60 117 VAL A N 1
ATOM 997 C CA . VAL A 1 117 ? 26.356 16.395 15.048 1.00 31.98 117 VAL A CA 1
ATOM 998 C C . VAL A 1 117 ? 24.906 15.920 14.797 1.00 42.81 117 VAL A C 1
ATOM 999 O O . VAL A 1 117 ? 24.454 14.975 15.442 1.00 57.68 117 VAL A O 1
ATOM 1003 N N . ASP A 1 118 ? 24.165 16.585 13.899 1.00 51.68 118 ASP A N 1
ATOM 1004 C CA . ASP A 1 118 ? 22.756 16.226 13.584 1.00 53.94 118 ASP A CA 1
ATOM 1005 C C . ASP A 1 118 ? 22.384 16.207 12.057 1.00 54.84 118 ASP A C 1
ATOM 1006 O O . ASP A 1 118 ? 22.757 17.129 11.330 1.00 67.81 118 ASP A O 1
ATOM 1011 N N . GLY A 1 119 ? 21.662 15.176 11.580 1.00 47.31 119 GLY A N 1
ATOM 1012 C CA . GLY A 1 119 ? 21.237 15.102 10.167 1.00 47.57 119 GLY A CA 1
ATOM 1013 C C . GLY A 1 119 ? 22.057 14.283 9.155 1.00 50.99 119 GLY A C 1
ATOM 1014 O O . GLY A 1 119 ? 22.747 14.846 8.303 1.00 48.92 119 GLY A O 1
ATOM 1015 N N . LEU A 1 120 ? 21.880 12.961 9.170 1.00 49.19 120 LEU A N 1
ATOM 1016 C CA . LEU A 1 120 ? 22.625 12.012 8.319 1.00 43.12 120 LEU A CA 1
ATOM 1017 C C . LEU A 1 120 ? 22.386 11.958 6.804 1.00 38.37 120 LEU A C 1
ATOM 1018 O O . LEU A 1 120 ? 21.275 11.682 6.364 1.00 39.54 120 LEU A O 1
ATOM 1023 N N . SER A 1 121 ? 23.456 12.086 6.017 1.00 29.56 121 SER A N 1
ATOM 1024 C CA . SER A 1 121 ? 23.345 12.049 4.556 1.00 22.20 121 SER A CA 1
ATOM 1025 C C . SER A 1 121 ? 24.540 11.375 3.854 1.00 29.03 121 SER A C 1
ATOM 1026 O O . SER A 1 121 ? 25.673 11.474 4.331 1.00 25.57 121 SER A O 1
ATOM 1029 N N . VAL A 1 122 ? 24.276 10.694 2.730 1.00 27.58 122 VAL A N 1
ATOM 1030 C CA . VAL A 1 122 ? 25.321 10.020 1.937 1.00 36.60 122 VAL A CA 1
ATOM 1031 C C . VAL A 1 122 ? 25.424 10.652 0.542 1.00 32.28 122 VAL A C 1
ATOM 1032 O O . VAL A 1 122 ? 24.420 11.077 -0.032 1.00 32.56 122 VAL A O 1
ATOM 1036 N N . LEU A 1 123 ? 26.645 10.699 0.012 1.00 28.18 123 LEU A N 1
ATOM 1037 C CA . LEU A 1 123 ? 26.933 11.294 -1.290 1.00 23.92 123 LEU A CA 1
ATOM 1038 C C . LEU A 1 123 ? 27.771 10.372 -2.180 1.00 32.87 123 LEU A C 1
ATOM 1039 O O . LEU A 1 123 ? 28.973 10.209 -1.961 1.00 28.34 123 LEU A O 1
ATOM 1044 N N . TYR A 1 124 ? 27.136 9.812 -3.209 1.00 39.94 124 TYR A N 1
ATOM 1045 C CA . TYR A 1 124 ? 27.785 8.898 -4.150 1.00 33.47 124 TYR A CA 1
ATOM 1046 C C . TYR A 1 124 ? 28.507 9.633 -5.275 1.00 29.93 124 TYR A C 1
ATOM 1047 O O . TYR A 1 124 ? 27.952 10.528 -5.904 1.00 32.29 124 TYR A O 1
ATOM 1056 N N . TYR A 1 125 ? 29.746 9.232 -5.527 1.00 28.06 125 TYR A N 1
ATOM 1057 C CA . TYR A 1 125 ? 30.570 9.844 -6.558 1.00 36.18 125 TYR A CA 1
ATOM 1058 C C . TYR A 1 125 ? 31.105 8.780 -7.497 1.00 40.23 125 TYR A C 1
ATOM 1059 O O . TYR A 1 125 ? 31.583 7.741 -7.058 1.00 42.60 125 TYR A O 1
ATOM 1068 N N . GLU A 1 126 ? 31.053 9.066 -8.791 1.00 54.61 126 GLU A N 1
ATOM 1069 C CA . GLU A 1 126 ? 31.544 8.153 -9.819 1.00 49.54 126 GLU A CA 1
ATOM 1070 C C . GLU A 1 126 ? 32.667 8.877 -10.536 1.00 45.66 126 GLU A C 1
ATOM 1071 O O . GLU A 1 126 ? 32.522 10.051 -10.886 1.00 34.17 126 GLU A O 1
ATOM 1077 N N . GLU A 1 127 ? 33.784 8.179 -10.735 1.00 46.64 127 GLU A N 1
ATOM 1078 C CA . GLU A 1 127 ? 34.963 8.727 -11.415 1.00 43.39 127 GLU A CA 1
ATOM 1079 C C . GLU A 1 127 ? 35.257 10.125 -10.885 1.00 45.22 127 GLU A C 1
ATOM 1080 O O . GLU A 1 127 ? 35.566 11.037 -11.649 1.00 48.58 127 GLU A O 1
ATOM 1086 N N . GLY A 1 128 ? 35.102 10.296 -9.575 1.00 49.90 128 GLY A N 1
ATOM 1087 C CA . GLY A 1 128 ? 35.336 11.587 -8.955 1.00 49.99 128 GLY A CA 1
ATOM 1088 C C . GLY A 1 128 ? 34.130 12.509 -9.039 1.00 53.13 128 GLY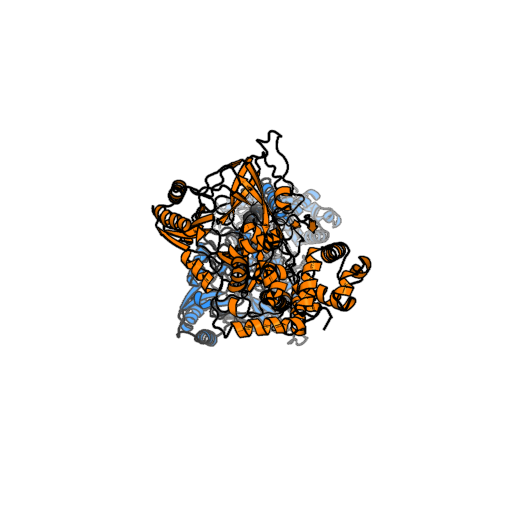 A C 1
ATOM 1089 O O . GLY A 1 128 ? 33.928 13.344 -8.156 1.00 56.63 128 GLY A O 1
ATOM 1090 N N . VAL A 1 129 ? 33.328 12.354 -10.095 1.00 49.22 129 VAL A N 1
ATOM 1091 C CA . VAL A 1 129 ? 32.137 13.180 -10.307 1.00 38.02 129 VAL A CA 1
ATOM 1092 C C . VAL A 1 129 ? 30.972 12.785 -9.406 1.00 30.97 129 VAL A C 1
ATOM 1093 O O . VAL A 1 129 ? 30.745 11.614 -9.123 1.00 27.52 129 VAL A O 1
ATOM 1097 N N . TRP A 1 130 ? 30.208 13.783 -8.998 1.00 24.51 130 TRP A N 1
ATOM 1098 C CA . TRP A 1 130 ? 29.072 13.573 -8.123 1.00 37.75 130 TRP A CA 1
ATOM 1099 C C . TRP A 1 130 ? 27.779 13.170 -8.855 1.00 40.43 130 TRP A C 1
ATOM 1100 O O . TRP A 1 130 ? 27.329 13.878 -9.765 1.00 53.09 130 TRP A O 1
ATOM 1111 N N . SER A 1 131 ? 27.192 12.036 -8.460 1.00 25.10 131 SER A N 1
ATOM 1112 C CA . SER A 1 131 ? 25.931 11.561 -9.049 1.00 19.18 131 SER A CA 1
ATOM 1113 C C . SER A 1 131 ? 24.734 12.007 -8.208 1.00 23.75 131 SER A C 1
ATOM 1114 O O . SER A 1 131 ? 23.985 12.882 -8.622 1.00 48.46 131 SER A O 1
ATOM 1117 N N . THR A 1 132 ? 24.526 11.389 -7.049 1.00 21.71 132 THR A N 1
ATOM 1118 C CA . THR A 1 132 ? 23.413 11.774 -6.184 1.00 27.45 132 THR A CA 1
ATOM 1119 C C . THR A 1 132 ? 23.849 11.970 -4.739 1.00 29.49 132 THR A C 1
ATOM 1120 O O . THR A 1 132 ? 25.014 11.771 -4.396 1.00 26.14 132 THR A O 1
ATOM 1124 N N . GLY A 1 133 ? 22.884 12.355 -3.909 1.00 12.37 133 GLY A N 1
ATOM 1125 C CA . GLY A 1 133 ? 23.110 12.549 -2.501 1.00 5.91 133 GLY A CA 1
ATOM 1126 C C . GLY A 1 133 ? 21.773 12.250 -1.864 1.00 23.36 133 GLY A C 1
ATOM 1127 O O . GLY A 1 133 ? 20.781 12.867 -2.251 1.00 27.40 133 GLY A O 1
ATOM 1128 N N . SER A 1 134 ? 21.721 11.317 -0.910 1.00 22.61 134 SER A N 1
ATOM 1129 C CA . SER A 1 134 ? 20.446 10.972 -0.277 1.00 35.47 134 SER A CA 1
ATOM 1130 C C . SER A 1 134 ? 20.319 11.102 1.240 1.00 34.73 134 SER A C 1
ATOM 1131 O O . SER A 1 134 ? 21.297 11.370 1.931 1.00 36.57 134 SER A O 1
ATOM 1134 N N . GLY A 1 135 ? 19.090 10.888 1.724 1.00 34.97 135 GLY A N 1
ATOM 1135 C CA . GLY A 1 135 ? 18.765 10.939 3.137 1.00 28.59 135 GLY A CA 1
ATOM 1136 C C . GLY A 1 135 ? 19.248 9.704 3.911 1.00 44.04 135 GLY A C 1
ATOM 1137 O O . GLY A 1 135 ? 20.388 9.273 3.730 1.00 35.02 135 GLY A O 1
ATOM 1138 N N . ASP A 1 136 ? 18.375 9.081 4.710 1.00 41.56 136 ASP A N 1
ATOM 1139 C CA . ASP A 1 136 ? 18.783 7.935 5.523 1.00 38.77 136 ASP A CA 1
ATOM 1140 C C . ASP A 1 136 ? 17.677 6.886 5.818 1.00 43.81 136 ASP A C 1
ATOM 1141 O O . ASP A 1 136 ? 16.486 7.124 5.596 1.00 26.46 136 ASP A O 1
ATOM 1146 N N . GLY A 1 137 ? 18.110 5.748 6.367 1.00 45.03 137 GLY A N 1
ATOM 1147 C CA . GLY A 1 137 ? 17.251 4.619 6.712 1.00 36.98 137 GLY A CA 1
ATOM 1148 C C . GLY A 1 137 ? 18.025 3.413 6.192 1.00 49.44 137 GLY A C 1
ATOM 1149 O O . GLY A 1 137 ? 19.071 3.043 6.723 1.00 15.56 137 GLY A O 1
ATOM 1150 N N . GLU A 1 138 ? 17.512 2.810 5.124 1.00 63.42 138 GLU A N 1
ATOM 1151 C CA . GLU A 1 138 ? 18.175 1.693 4.444 1.00 56.32 138 GLU A CA 1
ATOM 1152 C C . GLU A 1 138 ? 18.136 2.150 2.985 1.00 45.32 138 GLU A C 1
ATOM 1153 O O . GLU A 1 138 ? 19.032 1.886 2.184 1.00 35.89 138 GLU A O 1
ATOM 1159 N N . VAL A 1 139 ? 17.080 2.899 2.694 1.00 39.85 139 VAL A N 1
ATOM 1160 C CA . VAL A 1 139 ? 16.813 3.485 1.397 1.00 41.84 139 VAL A CA 1
ATOM 1161 C C . VAL A 1 139 ? 16.584 4.939 1.783 1.00 44.29 139 VAL A C 1
ATOM 1162 O O . VAL A 1 139 ? 15.875 5.204 2.761 1.00 46.24 139 VAL A O 1
ATOM 1166 N N . GLY A 1 140 ? 17.178 5.868 1.035 1.00 38.05 140 GLY A N 1
ATOM 1167 C CA . GLY A 1 140 ? 17.023 7.284 1.340 1.00 36.61 140 GLY A CA 1
ATOM 1168 C C . GLY A 1 140 ? 16.528 8.174 0.210 1.00 37.23 140 GLY A C 1
ATOM 1169 O O . GLY A 1 140 ? 16.640 7.845 -0.971 1.00 50.48 140 GLY A O 1
ATOM 1170 N N . GLU A 1 141 ? 16.015 9.339 0.577 1.00 34.99 141 GLU A N 1
ATOM 1171 C CA . GLU A 1 141 ? 15.491 10.286 -0.392 1.00 23.69 141 GLU A CA 1
ATOM 1172 C C . GLU A 1 141 ? 16.584 11.029 -1.149 1.00 20.13 141 GLU A C 1
ATOM 1173 O O . GLU A 1 141 ? 17.607 11.381 -0.588 1.00 31.77 141 GLU A O 1
ATOM 1179 N N . GLU A 1 142 ? 16.379 11.211 -2.449 1.00 36.13 142 GLU A N 1
ATOM 1180 C CA . GLU A 1 142 ? 17.339 11.899 -3.303 1.00 22.15 142 GLU A CA 1
ATOM 1181 C C . GLU A 1 142 ? 17.149 13.399 -3.123 1.00 26.56 142 GLU A C 1
ATOM 1182 O O . GLU A 1 142 ? 16.030 13.916 -3.206 1.00 25.71 142 GLU A O 1
ATOM 1188 N N . VAL A 1 143 ? 18.260 14.102 -2.938 1.00 19.00 143 VAL A N 1
ATOM 1189 C CA . VAL A 1 143 ? 18.209 15.532 -2.680 1.00 9.48 143 VAL A CA 1
ATOM 1190 C C . VAL A 1 143 ? 19.486 16.260 -3.135 1.00 13.78 143 VAL A C 1
ATOM 1191 O O . VAL A 1 143 ? 19.858 17.289 -2.578 1.00 8.12 143 VAL A O 1
ATOM 1195 N N . THR A 1 144 ? 20.123 15.741 -4.184 1.00 14.87 144 THR A N 1
ATOM 1196 C CA . THR A 1 144 ? 21.353 16.316 -4.728 1.00 12.33 144 THR A CA 1
ATOM 1197 C C . THR A 1 144 ? 21.328 17.830 -4.829 1.00 21.33 144 THR A C 1
ATOM 1198 O O . THR A 1 144 ? 22.234 18.488 -4.355 1.00 36.18 144 THR A O 1
ATOM 1202 N N . GLN A 1 145 ? 20.285 18.388 -5.437 1.00 44.43 145 GLN A N 1
ATOM 1203 C CA . GLN A 1 145 ? 20.202 19.838 -5.598 1.00 43.24 145 GLN A CA 1
ATOM 1204 C C . GLN A 1 145 ? 20.327 20.629 -4.316 1.00 41.61 145 GLN A C 1
ATOM 1205 O O . GLN A 1 145 ? 21.167 21.528 -4.230 1.00 42.40 145 GLN A O 1
ATOM 1211 N N . ASN A 1 146 ? 19.519 20.285 -3.315 1.00 29.53 146 ASN A N 1
ATOM 1212 C CA . ASN A 1 146 ? 19.582 20.985 -2.040 1.00 37.51 146 ASN A CA 1
ATOM 1213 C C . ASN A 1 146 ? 20.957 20.904 -1.359 1.00 37.25 146 ASN A C 1
ATOM 1214 O O . ASN A 1 146 ? 21.274 21.742 -0.523 1.00 45.10 146 ASN A O 1
ATOM 1219 N N . LEU A 1 147 ? 21.786 19.940 -1.759 1.00 27.85 147 LEU A N 1
ATOM 1220 C CA . LEU A 1 147 ? 23.124 19.793 -1.186 1.00 27.77 147 LEU A CA 1
ATOM 1221 C C . LEU A 1 147 ? 24.110 20.683 -1.939 1.00 38.24 147 LEU A C 1
ATOM 1222 O O . LEU A 1 147 ? 25.271 20.807 -1.548 1.00 41.96 147 LEU A O 1
ATOM 1227 N N . LEU A 1 148 ? 23.667 21.258 -3.056 1.00 48.39 148 LEU A N 1
ATOM 1228 C CA . LEU A 1 148 ? 24.529 22.151 -3.830 1.00 48.83 148 LEU A CA 1
ATOM 1229 C C . LEU A 1 148 ? 24.493 23.555 -3.228 1.00 41.05 148 LEU A C 1
ATOM 1230 O O . LEU A 1 148 ? 25.420 24.346 -3.435 1.00 21.10 148 LEU A O 1
ATOM 1235 N N . THR A 1 149 ? 23.423 23.848 -2.485 1.00 26.12 149 THR A N 1
ATOM 1236 C CA . THR A 1 149 ? 23.267 25.146 -1.842 1.00 44.38 149 THR A CA 1
ATOM 1237 C C . THR A 1 149 ? 24.244 25.340 -0.682 1.00 44.40 149 THR A C 1
ATOM 1238 O O . THR A 1 149 ? 24.338 26.426 -0.115 1.00 56.08 149 THR A O 1
ATOM 1242 N N . ILE A 1 150 ? 24.942 24.269 -0.317 1.00 40.70 150 ILE A N 1
ATOM 1243 C CA . ILE A 1 150 ? 25.955 24.316 0.731 1.00 34.45 150 ILE A CA 1
ATOM 1244 C C . ILE A 1 150 ? 27.263 24.370 -0.064 1.00 29.23 150 ILE A C 1
ATOM 1245 O O . ILE A 1 150 ? 27.682 23.376 -0.651 1.00 33.79 150 ILE A O 1
ATOM 1250 N N . PRO A 1 151 ? 27.907 25.547 -0.113 1.00 32.28 151 PRO A N 1
ATOM 1251 C CA . PRO A 1 151 ? 29.166 25.761 -0.844 1.00 28.12 151 PRO A CA 1
ATOM 1252 C C . PRO A 1 151 ? 30.369 24.897 -0.481 1.00 32.25 151 PRO A C 1
ATOM 1253 O O . PRO A 1 151 ? 31.292 24.763 -1.288 1.00 32.36 151 PRO A O 1
ATOM 1257 N N . THR A 1 152 ? 30.354 24.296 0.707 1.00 35.18 152 THR A N 1
ATOM 1258 C CA . THR A 1 152 ? 31.470 23.460 1.154 1.00 36.65 152 THR A CA 1
ATOM 1259 C C . THR A 1 152 ? 31.504 22.063 0.525 1.00 29.20 152 THR A C 1
ATOM 1260 O O . THR A 1 152 ? 32.577 21.472 0.412 1.00 33.40 152 THR A O 1
ATOM 1264 N N . ILE A 1 153 ? 30.337 21.525 0.156 1.00 13.69 153 ILE A N 1
ATOM 1265 C CA . ILE A 1 153 ? 30.252 20.199 -0.468 1.00 17.35 153 ILE A CA 1
ATOM 1266 C C . ILE A 1 153 ? 30.867 20.264 -1.872 1.00 25.51 153 ILE A C 1
ATOM 1267 O O . ILE A 1 153 ? 30.343 20.934 -2.763 1.00 38.43 153 ILE A O 1
ATOM 1272 N N . PRO A 1 154 ? 31.965 19.531 -2.093 1.00 24.77 154 PRO A N 1
ATOM 1273 C CA . PRO A 1 154 ? 32.683 19.487 -3.370 1.00 41.57 154 PRO A CA 1
ATOM 1274 C C . PRO A 1 154 ? 31.966 18.704 -4.465 1.00 52.77 154 PRO A C 1
ATOM 1275 O O . PRO A 1 154 ? 31.307 17.697 -4.198 1.00 58.09 154 PRO A O 1
ATOM 1279 N N . ARG A 1 155 ? 32.124 19.159 -5.703 1.00 53.83 155 ARG A N 1
ATOM 1280 C CA . ARG A 1 155 ? 31.499 18.502 -6.844 1.00 56.50 155 ARG A CA 1
ATOM 1281 C C . ARG A 1 155 ? 32.453 17.527 -7.531 1.00 48.62 155 ARG A C 1
ATOM 1282 O O . ARG A 1 155 ? 32.085 16.386 -7.813 1.00 54.19 155 ARG A O 1
ATOM 1290 N N . ARG A 1 156 ? 33.677 17.981 -7.785 1.00 32.88 156 ARG A N 1
ATOM 1291 C CA . ARG A 1 156 ? 34.695 17.174 -8.451 1.00 30.57 156 ARG A CA 1
ATOM 1292 C C . ARG A 1 156 ? 35.842 16.826 -7.514 1.00 39.74 156 ARG A C 1
ATOM 1293 O O . ARG A 1 156 ? 36.420 17.703 -6.870 1.00 48.60 156 ARG A O 1
ATOM 1301 N N . LEU A 1 157 ? 36.190 15.547 -7.455 1.00 37.50 157 LEU A N 1
ATOM 1302 C CA . LEU A 1 157 ? 37.278 15.111 -6.592 1.00 35.01 157 LEU A CA 1
ATOM 1303 C C . LEU A 1 157 ? 38.513 14.870 -7.439 1.00 41.34 157 LEU A C 1
ATOM 1304 O O . LEU A 1 157 ? 38.536 15.220 -8.616 1.00 45.92 157 LEU A O 1
ATOM 1309 N N . LYS A 1 158 ? 39.533 14.259 -6.847 1.00 50.82 158 LYS A N 1
ATOM 1310 C CA . LYS A 1 158 ? 40.778 13.984 -7.552 1.00 50.60 158 LYS A CA 1
ATOM 1311 C C . LYS A 1 158 ? 41.572 12.916 -6.818 1.00 54.62 158 LYS A C 1
ATOM 1312 O O . LYS A 1 158 ? 41.755 13.005 -5.603 1.00 55.79 158 LYS A O 1
ATOM 1318 N N . GLY A 1 159 ? 42.037 11.909 -7.560 1.00 59.22 159 GLY A N 1
ATOM 1319 C CA . GLY A 1 159 ? 42.820 10.825 -6.977 1.00 51.90 159 GLY A CA 1
ATOM 1320 C C . GLY A 1 159 ? 42.022 9.932 -6.046 1.00 52.53 159 GLY A C 1
ATOM 1321 O O . GLY A 1 159 ? 42.557 9.375 -5.079 1.00 53.51 159 GLY A O 1
ATOM 1322 N N . VAL A 1 160 ? 40.735 9.794 -6.352 1.00 45.96 160 VAL A N 1
ATOM 1323 C CA . VAL A 1 160 ? 39.817 8.988 -5.559 1.00 46.17 160 VAL A CA 1
ATOM 1324 C C . VAL A 1 160 ? 39.472 7.700 -6.287 1.00 49.05 160 VAL A C 1
ATOM 1325 O O . VAL A 1 160 ? 39.748 7.564 -7.476 1.00 59.89 1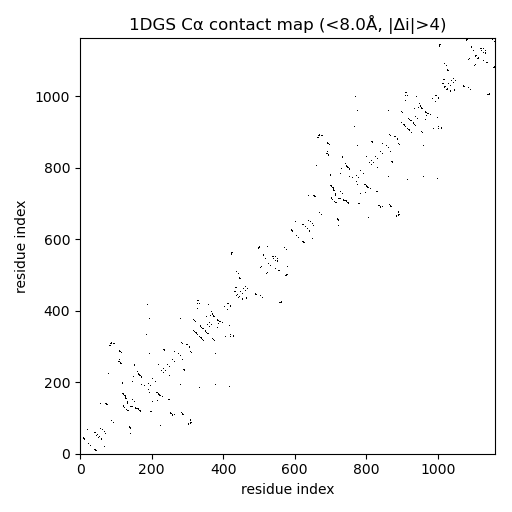60 VAL A O 1
ATOM 1329 N N . PRO A 1 161 ? 38.915 6.713 -5.568 1.00 53.82 161 PRO A N 1
ATOM 1330 C CA . PRO A 1 161 ? 38.536 5.436 -6.185 1.00 55.29 161 PRO A CA 1
ATOM 1331 C C . PRO A 1 161 ? 37.401 5.658 -7.194 1.00 59.95 161 PRO A C 1
ATOM 1332 O O . PRO A 1 161 ? 36.591 6.572 -7.015 1.00 54.76 161 PRO A O 1
ATOM 1336 N N . ASP A 1 162 ? 37.352 4.833 -8.244 1.00 63.14 162 ASP A N 1
ATOM 1337 C CA . ASP A 1 162 ? 36.324 4.937 -9.291 1.00 66.65 162 ASP A CA 1
ATOM 1338 C C . ASP A 1 162 ? 34.905 5.059 -8.730 1.00 66.85 162 ASP A C 1
ATOM 1339 O O . ASP A 1 162 ? 34.071 5.801 -9.259 1.00 50.45 162 ASP A O 1
ATOM 1344 N N . ARG A 1 163 ? 34.642 4.316 -7.661 1.00 68.46 163 ARG A N 1
ATOM 1345 C CA . ARG A 1 163 ? 33.349 4.356 -6.997 1.00 69.51 163 ARG A CA 1
ATOM 1346 C C . ARG A 1 163 ? 33.584 4.790 -5.556 1.00 69.45 163 ARG A C 1
ATOM 1347 O O . ARG A 1 163 ? 34.072 4.012 -4.739 1.00 78.28 163 ARG A O 1
ATOM 1355 N N . LEU A 1 164 ? 33.288 6.052 -5.267 1.00 66.30 164 LEU A N 1
ATOM 1356 C CA . LEU A 1 164 ? 33.457 6.597 -3.926 1.00 51.04 164 LEU A CA 1
ATOM 1357 C C . LEU A 1 164 ? 32.108 6.974 -3.334 1.00 47.80 164 LEU A C 1
ATOM 1358 O O . LEU A 1 164 ? 31.274 7.608 -3.979 1.00 49.17 164 LEU A O 1
ATOM 1363 N N . GLU A 1 165 ? 31.909 6.580 -2.086 1.00 41.95 165 GLU A N 1
ATOM 1364 C CA . GLU A 1 165 ? 30.668 6.841 -1.384 1.00 30.27 165 GLU A CA 1
ATOM 1365 C C . GLU A 1 165 ? 31.098 7.442 -0.059 1.00 29.84 165 GLU A C 1
ATOM 1366 O O . GLU A 1 165 ? 31.537 6.720 0.827 1.00 34.62 165 GLU A O 1
ATOM 1372 N N . VAL A 1 166 ? 31.079 8.769 0.034 1.00 31.89 166 VAL A N 1
ATOM 1373 C CA . VAL A 1 166 ? 31.473 9.435 1.272 1.00 41.21 166 VAL A CA 1
ATOM 1374 C C . VAL A 1 166 ? 30.250 9.769 2.105 1.00 37.85 166 VAL A C 1
ATOM 1375 O O . VAL A 1 166 ? 29.215 10.171 1.574 1.00 41.27 166 VAL A O 1
ATOM 1379 N N . ARG A 1 167 ? 30.371 9.562 3.410 1.00 33.59 167 ARG A N 1
ATOM 1380 C CA . ARG A 1 167 ? 29.289 9.834 4.338 1.00 33.26 167 ARG A CA 1
ATOM 1381 C C . ARG A 1 167 ? 29.615 11.031 5.218 1.00 37.13 167 ARG A C 1
ATOM 1382 O O . ARG A 1 167 ? 30.691 11.614 5.117 1.00 47.90 167 ARG A O 1
ATOM 1390 N N . GLY A 1 168 ? 28.681 11.394 6.086 1.00 31.62 168 GLY A N 1
ATOM 1391 C CA . GLY A 1 168 ? 28.892 12.529 6.962 1.00 17.90 168 GLY A CA 1
ATOM 1392 C C . GLY A 1 168 ? 27.546 13.061 7.380 1.00 10.38 168 GLY A C 1
ATOM 1393 O O . GLY A 1 168 ? 26.570 12.312 7.438 1.00 25.57 168 GLY A O 1
ATOM 1394 N N . GLU A 1 169 ? 27.473 14.349 7.665 1.00 3.50 169 GLU A N 1
ATOM 1395 C CA . GLU A 1 169 ? 26.202 14.928 8.055 1.00 18.79 169 GLU A CA 1
ATOM 1396 C C . GLU A 1 169 ? 26.001 16.356 7.581 1.00 24.21 169 GLU A C 1
ATOM 1397 O O . GLU A 1 169 ? 26.963 17.064 7.284 1.00 25.88 169 GLU A O 1
ATOM 1403 N N . VAL A 1 170 ? 24.735 16.739 7.442 1.00 23.89 170 VAL A N 1
ATOM 1404 C CA . VAL A 1 170 ? 24.359 18.092 7.052 1.00 26.38 170 VAL A CA 1
ATOM 1405 C C . VAL A 1 170 ? 23.590 18.635 8.251 1.00 28.87 170 VAL A C 1
ATOM 1406 O O . VAL A 1 170 ? 22.577 18.055 8.666 1.00 22.53 170 VAL A O 1
ATOM 1410 N N . TYR A 1 171 ? 24.088 19.732 8.819 1.00 24.44 171 TYR A N 1
ATOM 1411 C CA . TYR A 1 171 ? 23.465 20.336 9.999 1.00 25.75 171 TYR A CA 1
ATOM 1412 C C . TYR A 1 171 ? 23.233 21.851 9.910 1.00 30.26 171 TYR A C 1
ATOM 1413 O O . TYR A 1 171 ? 23.793 22.542 9.038 1.00 15.92 171 TYR A O 1
ATOM 1422 N N . MET A 1 172 ? 22.430 22.352 10.851 1.00 22.19 172 MET A N 1
ATOM 1423 C CA . MET A 1 172 ? 22.119 23.774 10.961 1.00 16.07 172 MET A CA 1
ATOM 1424 C C . MET A 1 172 ? 22.664 24.275 12.306 1.00 22.17 172 MET A C 1
ATOM 1425 O O . MET A 1 172 ? 22.279 23.773 13.369 1.00 27.35 172 MET A O 1
ATOM 1430 N N . PRO A 1 173 ? 23.631 25.207 12.270 1.00 11.02 173 PRO A N 1
ATOM 1431 C CA . PRO A 1 173 ? 24.260 25.801 13.452 1.00 11.11 173 PRO A CA 1
ATOM 1432 C C . PRO A 1 173 ? 23.226 26.488 14.332 1.00 18.11 173 PRO A C 1
ATOM 1433 O O . PRO A 1 173 ? 22.217 26.978 13.837 1.00 22.39 173 PRO A O 1
ATOM 1437 N N . ILE A 1 174 ? 23.476 26.511 15.636 1.00 20.02 174 ILE A N 1
ATOM 1438 C CA . ILE A 1 174 ? 22.538 27.094 16.590 1.00 22.51 174 ILE A CA 1
ATOM 1439 C C . ILE A 1 174 ? 22.051 28.499 16.223 1.00 23.95 174 ILE A C 1
ATOM 1440 O O . ILE A 1 174 ? 20.844 28.763 16.211 1.00 12.52 174 ILE A O 1
ATOM 1445 N N . GLU A 1 175 ? 22.979 29.382 15.873 1.00 24.38 175 GLU A N 1
ATOM 1446 C CA . GLU A 1 175 ? 22.613 30.744 15.504 1.00 28.49 175 GLU A CA 1
ATOM 1447 C C . GLU A 1 175 ? 21.498 30.676 14.460 1.00 30.05 175 GLU A C 1
ATOM 1448 O O . GLU A 1 175 ? 20.379 31.136 14.711 1.00 29.64 175 GLU A O 1
ATOM 1454 N N . ALA A 1 176 ? 21.787 30.007 13.342 1.00 24.21 176 ALA A N 1
ATOM 1455 C CA . ALA A 1 176 ? 20.833 29.832 12.248 1.00 4.80 176 ALA A CA 1
ATOM 1456 C C . ALA A 1 176 ? 19.564 29.130 12.717 1.00 7.04 176 ALA A C 1
ATOM 1457 O O . ALA A 1 176 ? 18.465 29.599 12.455 1.00 24.62 176 ALA A O 1
ATOM 1459 N N . PHE A 1 177 ? 19.710 28.019 13.430 1.00 16.32 177 PHE A N 1
ATOM 1460 C CA . PHE A 1 177 ? 18.554 27.289 13.955 1.00 13.46 177 PHE A CA 1
ATOM 1461 C C . PHE A 1 177 ? 17.655 28.246 14.725 1.00 19.75 177 PHE A C 1
ATOM 1462 O O . PHE A 1 177 ? 16.440 28.124 14.680 1.00 20.86 177 PHE A O 1
ATOM 1470 N N . LEU A 1 178 ? 18.272 29.174 15.457 1.00 41.18 178 LEU A N 1
ATOM 1471 C CA . LEU A 1 178 ? 17.543 30.159 16.260 1.00 41.89 178 LEU A CA 1
ATOM 1472 C C . LEU A 1 178 ? 16.934 31.264 15.402 1.00 32.85 178 LEU A C 1
ATOM 1473 O O . LEU A 1 178 ? 15.852 31.760 15.711 1.00 12.45 178 LEU A O 1
ATOM 1478 N N . ARG A 1 179 ? 17.641 31.661 14.346 1.00 28.08 179 ARG A N 1
ATOM 1479 C CA . ARG A 1 179 ? 17.157 32.702 13.438 1.00 39.20 179 ARG A CA 1
ATOM 1480 C C . ARG A 1 179 ? 15.875 32.186 12.750 1.00 42.69 179 ARG A C 1
ATOM 1481 O O . ARG A 1 179 ? 14.834 32.846 12.758 1.00 41.42 179 ARG A O 1
ATOM 1489 N N . LEU A 1 180 ? 15.955 30.964 12.229 1.00 36.39 180 LEU A N 1
ATOM 1490 C CA . LEU A 1 180 ? 14.847 30.297 11.550 1.00 29.41 180 LEU A CA 1
ATOM 1491 C C . LEU A 1 180 ? 13.623 30.151 12.447 1.00 27.18 180 LEU A C 1
ATOM 1492 O O . LEU A 1 180 ? 12.492 30.378 12.022 1.00 39.95 180 LEU A O 1
ATOM 1497 N N . ASN A 1 181 ? 13.868 29.750 13.683 1.00 13.91 181 ASN A N 1
ATOM 1498 C CA . ASN A 1 181 ? 12.823 29.551 14.668 1.00 9.24 181 ASN A CA 1
ATOM 1499 C C . ASN A 1 181 ? 12.105 30.848 15.027 1.00 10.43 181 ASN A C 1
ATOM 1500 O O . ASN A 1 181 ? 10.952 30.828 15.456 1.00 3.50 181 ASN A O 1
ATOM 1505 N N . GLU A 1 182 ? 12.807 31.971 14.891 1.00 22.65 182 GLU A N 1
ATOM 1506 C CA . GLU A 1 182 ? 12.235 33.277 15.198 1.00 26.01 182 GLU A CA 1
ATOM 1507 C C . GLU A 1 182 ? 11.323 33.722 14.059 1.00 27.83 182 GLU A C 1
ATOM 1508 O O . GLU A 1 182 ? 10.213 34.214 14.299 1.00 20.95 182 GLU A O 1
ATOM 1514 N N . GLU A 1 183 ? 11.772 33.502 12.824 1.00 23.72 183 GLU A N 1
ATOM 1515 C CA . GLU A 1 183 ? 10.978 33.847 11.642 1.00 37.57 183 GLU A CA 1
ATOM 1516 C C . GLU A 1 183 ? 9.689 33.020 11.672 1.00 39.17 183 GLU A C 1
ATOM 1517 O O . GLU A 1 183 ? 8.603 33.520 11.367 1.00 47.98 183 GLU A O 1
ATOM 1523 N N . LEU A 1 184 ? 9.815 31.757 12.065 1.00 22.02 184 LEU A N 1
ATOM 1524 C CA . LEU A 1 184 ? 8.668 30.877 12.134 1.00 20.67 184 LEU A CA 1
ATOM 1525 C C . LEU A 1 184 ? 7.666 31.311 13.199 1.00 24.58 184 LEU A C 1
ATOM 1526 O O . LEU A 1 184 ? 6.462 31.328 12.945 1.00 30.84 184 LEU A O 1
ATOM 1531 N N . GLU A 1 185 ? 8.159 31.711 14.368 1.00 25.28 185 GLU A N 1
ATOM 1532 C CA . GLU A 1 185 ? 7.283 32.152 15.448 1.00 25.63 185 GLU A CA 1
ATOM 1533 C C . GLU A 1 185 ? 6.410 33.325 15.031 1.00 35.50 185 GLU A C 1
ATOM 1534 O O . GLU A 1 185 ? 5.211 33.333 15.292 1.00 37.19 185 GLU A O 1
ATOM 1540 N N . GLU A 1 186 ? 7.026 34.321 14.398 1.00 40.60 186 GLU A N 1
ATOM 1541 C CA . GLU A 1 186 ? 6.317 35.511 13.945 1.00 39.18 186 GLU A CA 1
ATOM 1542 C C . GLU A 1 186 ? 5.250 35.207 12.907 1.00 39.82 186 GLU A C 1
ATOM 1543 O O . GLU A 1 186 ? 4.148 35.757 12.961 1.00 50.08 186 GLU A O 1
ATOM 1549 N N . ARG A 1 187 ? 5.573 34.331 11.961 1.00 39.96 187 ARG A N 1
ATOM 1550 C CA . ARG A 1 187 ? 4.619 33.961 10.923 1.00 29.25 187 ARG A CA 1
ATOM 1551 C C . ARG A 1 187 ? 3.446 33.143 11.472 1.00 23.86 187 ARG A C 1
ATOM 1552 O O . ARG A 1 187 ? 2.413 33.015 10.820 1.00 32.98 187 ARG A O 1
ATOM 1560 N N . GLY A 1 188 ? 3.589 32.631 12.691 1.00 20.85 188 GLY A N 1
ATOM 1561 C CA . GLY A 1 188 ? 2.526 31.846 13.294 1.00 17.97 188 GLY A CA 1
ATOM 1562 C C . GLY A 1 188 ? 2.623 30.356 13.019 1.00 22.93 188 GLY A C 1
ATOM 1563 O O . GLY A 1 188 ? 1.672 29.609 13.258 1.00 11.27 188 GLY A O 1
ATOM 1564 N N . GLU A 1 189 ? 3.784 29.925 12.535 1.00 17.48 189 GLU A N 1
ATOM 1565 C CA . GLU A 1 189 ? 4.020 28.525 12.219 1.00 28.03 189 GLU A CA 1
ATOM 1566 C C . GLU A 1 189 ? 4.541 27.779 13.437 1.00 34.70 189 GLU A C 1
ATOM 1567 O O . GLU A 1 189 ? 4.839 28.392 14.467 1.00 41.35 189 GLU A O 1
ATOM 1573 N N . LYS A 1 190 ? 4.600 26.452 13.341 1.00 35.61 190 LYS A N 1
ATOM 1574 C CA . LYS A 1 190 ? 5.115 25.656 14.442 1.00 36.12 190 LYS A CA 1
ATOM 1575 C C . LYS A 1 190 ? 6.622 25.644 14.279 1.00 37.57 190 LYS A C 1
ATOM 1576 O O . LYS A 1 190 ? 7.130 25.444 13.175 1.00 42.42 190 LYS A O 1
ATOM 1582 N N . VAL A 1 191 ? 7.326 25.917 15.372 1.00 40.49 191 VAL A N 1
ATOM 1583 C CA . VAL A 1 191 ? 8.786 25.951 15.386 1.00 37.44 191 VAL A CA 1
ATOM 1584 C C . VAL A 1 191 ? 9.385 24.566 15.585 1.00 38.07 191 VAL A C 1
ATOM 1585 O O . VAL A 1 191 ? 8.729 23.671 16.117 1.00 44.03 191 VAL A O 1
ATOM 1589 N N . PHE A 1 192 ? 10.636 24.401 15.168 1.00 42.47 192 PHE A N 1
ATOM 1590 C CA . PHE A 1 192 ? 11.345 23.129 15.318 1.00 40.13 192 PHE A CA 1
ATOM 1591 C C . PHE A 1 192 ? 11.846 22.979 16.754 1.00 40.88 192 PHE A C 1
ATOM 1592 O O . PHE A 1 192 ? 12.218 23.974 17.398 1.00 41.72 192 PHE A O 1
ATOM 1600 N N . LYS A 1 193 ? 11.846 21.747 17.261 1.00 32.86 193 LYS A N 1
ATOM 1601 C CA . LYS A 1 193 ? 12.320 21.507 18.619 1.00 29.89 193 LYS A CA 1
ATOM 1602 C C . LYS A 1 193 ? 13.810 21.171 18.690 1.00 31.14 193 LYS A C 1
ATOM 1603 O O . LYS A 1 193 ? 14.346 20.987 19.786 1.00 38.42 193 LYS A O 1
ATOM 1609 N N . ASN A 1 194 ? 14.483 21.120 17.539 1.00 16.90 194 ASN A N 1
ATOM 1610 C CA . ASN A 1 194 ? 15.914 20.816 17.508 1.00 24.88 194 ASN A CA 1
ATOM 1611 C C . ASN A 1 194 ? 16.523 20.925 16.116 1.00 32.92 194 ASN A C 1
ATOM 1612 O O . ASN A 1 194 ? 15.817 20.872 15.111 1.00 45.53 194 ASN A O 1
ATOM 1617 N N . PRO A 1 195 ? 17.855 21.060 16.045 1.00 29.97 195 PRO A N 1
ATOM 1618 C CA . PRO A 1 195 ? 18.636 21.180 14.810 1.00 30.97 195 PRO A CA 1
ATOM 1619 C C . PRO A 1 195 ? 18.587 19.998 13.831 1.00 35.43 195 PRO A C 1
ATOM 1620 O O . PRO A 1 195 ? 18.883 20.171 12.643 1.00 25.89 195 PRO A O 1
ATOM 1624 N N . ARG A 1 196 ? 18.276 18.798 14.326 1.00 38.34 196 ARG A N 1
ATOM 1625 C CA . ARG A 1 196 ? 18.208 17.619 13.459 1.00 37.45 196 ARG A CA 1
ATOM 1626 C C . ARG A 1 196 ? 17.051 17.864 12.492 1.00 36.30 196 ARG A C 1
ATOM 1627 O O . ARG A 1 196 ? 17.252 18.025 11.282 1.00 20.82 196 ARG A O 1
ATOM 1635 N N . ASN A 1 197 ? 15.858 17.999 13.064 1.00 18.87 197 ASN A N 1
ATOM 1636 C CA . ASN A 1 197 ? 14.652 18.233 12.300 1.00 26.52 197 ASN A CA 1
ATOM 1637 C C . ASN A 1 197 ? 14.681 19.485 11.425 1.00 29.37 197 ASN A C 1
ATOM 1638 O O . ASN A 1 197 ? 14.276 19.439 10.266 1.00 39.98 197 ASN A O 1
ATOM 1643 N N . ALA A 1 198 ? 15.204 20.582 11.963 1.00 29.09 198 ALA A N 1
ATOM 1644 C CA . ALA A 1 198 ? 15.305 21.831 11.218 1.00 22.56 198 ALA A CA 1
ATOM 1645 C C . ALA A 1 198 ? 16.236 21.692 10.031 1.00 12.40 198 ALA A C 1
ATOM 1646 O O . ALA A 1 198 ? 16.060 22.372 9.029 1.00 34.13 198 ALA A O 1
ATOM 1648 N N . ALA A 1 199 ? 17.251 20.844 10.148 1.00 16.97 199 ALA A N 1
ATOM 1649 C CA . ALA A 1 199 ? 18.179 20.640 9.035 1.00 23.32 199 ALA A CA 1
ATOM 1650 C C . ALA A 1 199 ? 17.474 19.774 8.016 1.00 25.69 199 ALA A C 1
ATOM 1651 O O . ALA A 1 199 ? 17.641 19.956 6.815 1.00 33.18 199 ALA A O 1
ATOM 1653 N N . ALA A 1 200 ? 16.662 18.847 8.517 1.00 28.30 200 ALA A N 1
ATOM 1654 C CA . ALA A 1 200 ? 15.898 17.935 7.679 1.00 32.16 200 ALA A CA 1
ATOM 1655 C C . ALA A 1 200 ? 14.966 18.724 6.755 1.00 40.63 200 ALA A C 1
ATOM 1656 O O . ALA A 1 200 ? 15.042 18.609 5.521 1.00 25.82 200 ALA A O 1
ATOM 1658 N N . GLY A 1 201 ? 14.103 19.532 7.371 1.00 36.67 201 GLY A N 1
ATOM 1659 C CA . GLY A 1 201 ? 13.159 20.344 6.624 1.00 45.54 201 GLY A CA 1
ATOM 1660 C C . GLY A 1 201 ? 13.831 21.309 5.666 1.00 46.85 201 GLY A C 1
ATOM 1661 O O . GLY A 1 201 ? 13.467 21.393 4.495 1.00 46.31 201 GLY A O 1
ATOM 1662 N N . SER A 1 202 ? 14.839 22.017 6.154 1.00 42.60 202 SER A N 1
ATOM 1663 C CA . SER A 1 202 ? 15.550 22.977 5.329 1.00 40.68 202 SER A CA 1
ATOM 1664 C C . SER A 1 202 ? 16.220 22.317 4.130 1.00 40.82 202 SER A C 1
ATOM 1665 O O . SER A 1 202 ? 16.676 23.005 3.213 1.00 38.91 202 SER A O 1
ATOM 1668 N N . LEU A 1 203 ? 16.300 20.989 4.151 1.00 39.56 203 LEU A N 1
ATOM 1669 C CA . LEU A 1 203 ? 16.921 20.236 3.060 1.00 41.30 203 LEU A CA 1
ATOM 1670 C C . LEU A 1 203 ? 15.830 19.562 2.214 1.00 47.55 203 LEU A C 1
ATOM 1671 O O . LEU A 1 203 ? 16.045 19.237 1.042 1.00 30.84 203 LEU A O 1
ATOM 1676 N N . ARG A 1 204 ? 14.664 19.362 2.832 1.00 54.88 204 ARG A N 1
ATOM 1677 C CA . ARG A 1 204 ? 13.501 18.739 2.198 1.00 52.62 204 ARG A CA 1
ATOM 1678 C C . ARG A 1 204 ? 12.624 19.849 1.602 1.00 45.96 204 ARG A C 1
ATOM 1679 O O . ARG A 1 204 ? 11.409 19.919 1.828 1.00 31.13 204 ARG A O 1
ATOM 1687 N N . GLN A 1 205 ? 13.278 20.739 0.863 1.00 42.03 205 GLN A N 1
ATOM 1688 C CA . GLN A 1 205 ? 12.613 21.866 0.225 1.00 45.24 205 GLN A CA 1
ATOM 1689 C C . GLN A 1 205 ? 12.520 21.668 -1.282 1.00 47.36 205 GLN A C 1
ATOM 1690 O O . GLN A 1 205 ? 13.506 21.274 -1.926 1.00 39.04 205 GLN A O 1
ATOM 1696 N N . LYS A 1 206 ? 11.332 21.934 -1.830 1.00 34.14 206 LYS A N 1
ATOM 1697 C CA . LYS A 1 206 ? 11.103 21.817 -3.262 1.00 39.38 206 LYS A CA 1
ATOM 1698 C C . LYS A 1 206 ? 11.984 22.853 -3.946 1.00 38.43 206 LYS A C 1
ATOM 1699 O O . LYS A 1 206 ? 12.731 22.541 -4.867 1.00 32.92 206 LYS A O 1
ATOM 1705 N N . ASP A 1 207 ? 11.897 24.090 -3.470 1.00 45.70 207 ASP A N 1
ATOM 1706 C CA . ASP A 1 207 ? 12.684 25.190 -4.020 1.00 55.35 207 ASP A CA 1
ATOM 1707 C C . ASP A 1 207 ? 14.059 25.252 -3.339 1.00 55.54 207 ASP A C 1
ATOM 1708 O O . ASP A 1 207 ? 14.169 25.691 -2.190 1.00 58.11 207 ASP A O 1
ATOM 1713 N N . PRO A 1 208 ? 15.126 24.818 -4.042 1.00 52.17 208 PRO A N 1
ATOM 1714 C CA . PRO A 1 208 ? 16.480 24.839 -3.475 1.00 54.93 208 PRO A CA 1
ATOM 1715 C C . PRO A 1 208 ? 16.944 26.232 -3.044 1.00 64.14 208 PRO A C 1
ATOM 1716 O O . PRO A 1 208 ? 17.913 26.365 -2.296 1.00 73.09 208 PRO A O 1
ATOM 1720 N N . ARG A 1 209 ? 16.247 27.265 -3.507 1.00 69.88 209 ARG A N 1
ATOM 1721 C CA . ARG A 1 209 ? 16.586 28.634 -3.138 1.00 75.24 209 ARG A CA 1
ATOM 1722 C C . ARG A 1 209 ? 16.311 28.842 -1.639 1.00 71.47 209 ARG A C 1
ATOM 1723 O O . ARG A 1 209 ? 17.067 29.536 -0.958 1.00 72.03 209 ARG A O 1
ATOM 1731 N N . VAL A 1 210 ? 15.250 28.208 -1.132 1.00 60.70 210 VAL A N 1
ATOM 1732 C CA . VAL A 1 210 ? 14.869 28.294 0.283 1.00 52.07 210 VAL A CA 1
ATOM 1733 C C . VAL A 1 210 ? 15.966 27.702 1.168 1.00 55.24 210 VAL A C 1
ATOM 1734 O O . VAL A 1 210 ? 16.323 28.264 2.202 1.00 59.20 210 VAL A O 1
ATOM 1738 N N . THR A 1 211 ? 16.472 26.547 0.753 1.00 55.12 211 THR A N 1
ATOM 1739 C CA . THR A 1 211 ? 17.526 25.830 1.459 1.00 48.32 211 THR A CA 1
ATOM 1740 C C . THR A 1 211 ? 18.777 26.691 1.609 1.00 46.15 211 THR A C 1
ATOM 1741 O O . THR A 1 211 ? 19.492 26.588 2.606 1.00 54.06 211 THR A O 1
ATOM 1745 N N . ALA A 1 212 ? 19.020 27.559 0.632 1.00 40.65 212 ALA A N 1
ATOM 1746 C CA . ALA A 1 212 ? 20.191 28.428 0.656 1.00 47.06 212 ALA A CA 1
ATOM 1747 C C . ALA A 1 212 ? 20.151 29.530 1.725 1.00 50.31 212 ALA A C 1
ATOM 1748 O O . ALA A 1 212 ? 21.168 29.809 2.357 1.00 44.78 212 ALA A O 1
ATOM 1750 N N . LYS A 1 213 ? 18.987 30.145 1.938 1.00 49.28 213 LYS A N 1
ATOM 1751 C CA . LYS A 1 213 ? 18.867 31.209 2.940 1.00 53.04 213 LYS A CA 1
ATOM 1752 C C . LYS A 1 213 ? 18.942 30.666 4.373 1.00 49.73 213 LYS A C 1
ATOM 1753 O O . LYS A 1 213 ? 19.117 31.428 5.329 1.00 48.26 213 LYS A O 1
ATOM 1759 N N . ARG A 1 214 ? 18.767 29.354 4.514 1.00 47.09 214 ARG A N 1
ATOM 1760 C CA . ARG A 1 214 ? 18.861 28.693 5.816 1.00 42.41 214 ARG A CA 1
ATOM 1761 C C . ARG A 1 214 ? 20.366 28.554 6.057 1.00 38.68 214 ARG A C 1
ATOM 1762 O O . ARG A 1 214 ? 21.160 28.671 5.119 1.00 42.99 214 ARG A O 1
ATOM 1770 N N . GLY A 1 215 ? 20.768 28.314 7.295 1.00 32.24 215 GLY A N 1
ATOM 1771 C CA . GLY A 1 215 ? 22.192 28.196 7.573 1.00 40.01 215 GLY A CA 1
ATOM 1772 C C . GLY A 1 215 ? 22.908 27.061 6.853 1.00 38.75 215 GLY A C 1
ATOM 1773 O O . GLY A 1 215 ? 23.888 27.278 6.134 1.00 42.90 215 GLY A O 1
ATOM 1774 N N . LEU A 1 216 ? 22.412 25.848 7.075 1.00 29.43 216 LEU A N 1
ATOM 1775 C CA . LEU A 1 216 ? 22.938 24.615 6.502 1.00 14.33 216 LEU A CA 1
ATOM 1776 C C . LEU A 1 216 ? 24.407 24.474 6.149 1.00 9.57 216 LEU A C 1
ATOM 1777 O O . LEU A 1 216 ? 24.904 25.100 5.219 1.00 15.44 216 LEU A O 1
ATOM 1782 N N . ARG A 1 217 ? 25.098 23.642 6.925 1.00 17.15 217 ARG A N 1
ATOM 1783 C CA . ARG A 1 217 ? 26.510 23.338 6.693 1.00 27.73 217 ARG A CA 1
ATOM 1784 C C . ARG A 1 217 ? 26.601 21.826 6.661 1.00 25.82 217 ARG A C 1
ATOM 1785 O O . ARG A 1 217 ? 25.647 21.132 7.044 1.00 19.87 217 ARG A O 1
ATOM 1793 N N . ALA A 1 218 ? 27.755 21.314 6.242 1.00 17.68 218 ALA A N 1
ATOM 1794 C CA . ALA A 1 218 ? 27.946 19.875 6.185 1.00 17.94 218 ALA A CA 1
ATOM 1795 C C . ALA A 1 218 ? 29.333 19.422 6.628 1.00 22.68 218 ALA A C 1
ATOM 1796 O O . ALA A 1 218 ? 30.339 20.067 6.333 1.00 31.30 218 ALA A O 1
ATOM 1798 N N . THR A 1 219 ? 29.381 18.311 7.350 1.00 24.11 219 THR A N 1
ATOM 1799 C CA . THR A 1 219 ? 30.656 17.756 7.786 1.00 26.65 219 THR A CA 1
ATOM 1800 C C . THR A 1 219 ? 30.721 16.297 7.322 1.00 23.82 219 THR A C 1
ATOM 1801 O O . THR A 1 219 ? 29.688 15.635 7.214 1.00 30.12 219 THR A O 1
ATOM 1805 N N . PHE A 1 220 ? 31.910 15.814 6.976 1.00 21.29 220 PHE A N 1
ATOM 1806 C CA . PHE A 1 220 ? 32.033 14.435 6.495 1.00 28.95 220 PHE A CA 1
ATOM 1807 C C . PHE A 1 220 ? 33.064 13.632 7.261 1.00 37.82 220 PHE A C 1
ATOM 1808 O O . PHE A 1 220 ? 34.204 14.061 7.433 1.00 45.97 220 PHE A O 1
ATOM 1816 N N . TYR A 1 221 ? 32.665 12.431 7.665 1.00 40.90 221 TYR A N 1
ATOM 1817 C CA . TYR A 1 221 ? 33.519 11.564 8.461 1.00 33.02 221 TYR A CA 1
ATOM 1818 C C . TYR A 1 221 ? 33.840 10.158 7.961 1.00 33.51 221 TYR A C 1
ATOM 1819 O O . TYR A 1 221 ? 34.973 9.714 8.075 1.00 34.22 221 TYR A O 1
ATOM 1828 N N . ALA A 1 222 ? 32.857 9.447 7.423 1.00 40.13 222 ALA A N 1
ATOM 1829 C CA . ALA A 1 222 ? 33.103 8.079 6.985 1.00 40.30 222 ALA A CA 1
ATOM 1830 C C . ALA A 1 222 ? 32.992 7.811 5.503 1.00 35.40 222 ALA A C 1
ATOM 1831 O O . ALA A 1 222 ? 32.387 8.581 4.763 1.00 45.98 222 ALA A O 1
ATOM 1833 N N . LEU A 1 223 ? 33.618 6.719 5.074 1.00 30.08 223 LEU A N 1
ATOM 1834 C CA . LEU A 1 223 ? 33.555 6.295 3.687 1.00 21.18 223 LEU A CA 1
ATOM 1835 C C . LEU A 1 223 ? 32.643 5.082 3.614 1.00 29.52 223 LEU A C 1
ATOM 1836 O O . LEU A 1 223 ? 32.016 4.682 4.600 1.00 36.92 223 LEU A O 1
ATOM 1841 N N . GLY A 1 224 ? 32.588 4.508 2.422 1.00 31.88 224 GLY A N 1
ATOM 1842 C CA . GLY A 1 224 ? 31.799 3.324 2.155 1.00 33.64 224 GLY A CA 1
ATOM 1843 C C . GLY A 1 224 ? 32.521 2.783 0.944 1.00 38.38 224 GLY A C 1
ATOM 1844 O O . GLY A 1 224 ? 33.735 2.543 1.006 1.00 32.41 224 GLY A O 1
ATOM 1845 N N . LEU A 1 225 ? 31.801 2.646 -0.165 1.00 36.34 225 LEU A N 1
ATOM 1846 C CA . LEU A 1 225 ? 32.400 2.187 -1.412 1.00 35.03 225 LEU A CA 1
ATOM 1847 C C . LEU A 1 225 ? 33.615 3.083 -1.692 1.00 36.68 225 LEU A C 1
ATOM 1848 O O . LEU A 1 225 ? 33.470 4.274 -1.980 1.00 39.94 225 LEU A O 1
ATOM 1853 N N . GLY A 1 226 ? 34.810 2.527 -1.551 1.00 36.76 226 GLY A N 1
ATOM 1854 C CA . GLY A 1 226 ? 36.004 3.311 -1.796 1.00 37.34 226 GLY A CA 1
ATOM 1855 C C . GLY A 1 226 ? 37.003 3.210 -0.665 1.00 45.02 226 GLY A C 1
ATOM 1856 O O . GLY A 1 226 ? 38.192 3.457 -0.868 1.00 48.04 226 GLY A O 1
ATOM 1857 N N . LEU A 1 227 ? 36.520 2.845 0.524 1.00 44.12 227 LEU A N 1
ATOM 1858 C CA . LEU A 1 227 ? 37.370 2.710 1.706 1.00 49.64 227 LEU A CA 1
ATOM 1859 C C . LEU A 1 227 ? 38.331 1.551 1.563 1.00 56.50 227 LEU A C 1
ATOM 1860 O O . LEU A 1 227 ? 37.902 0.403 1.430 1.00 63.06 227 LEU A O 1
ATOM 1865 N N . GLY A 1 228 ? 39.624 1.860 1.597 1.00 59.53 228 GLY A N 1
ATOM 1866 C CA . GLY A 1 228 ? 40.656 0.841 1.497 1.00 69.92 228 GLY A CA 1
ATOM 1867 C C . GLY A 1 228 ? 40.451 -0.228 0.443 1.00 72.18 228 GLY A C 1
ATOM 1868 O O . GLY A 1 228 ? 40.926 -0.082 -0.684 1.00 63.98 228 GLY A O 1
ATOM 1869 N N . LEU A 1 229 ? 39.728 -1.286 0.828 1.00 78.25 229 LEU A N 1
ATOM 1870 C CA . LEU A 1 229 ? 39.408 -2.450 -0.011 1.00 90.66 229 LEU A CA 1
ATOM 1871 C C . LEU A 1 229 ? 39.074 -2.146 -1.474 1.00 101.35 229 LEU A C 1
ATOM 1872 O O . LEU A 1 229 ? 39.022 -3.063 -2.303 1.00 101.50 229 LEU A O 1
ATOM 1877 N N . GLU A 1 230 ? 38.800 -0.876 -1.774 1.00 101.50 230 GLU A N 1
ATOM 1878 C CA . GLU A 1 230 ? 38.496 -0.445 -3.136 1.00 101.50 230 GLU A CA 1
ATOM 1879 C C . GLU A 1 230 ? 39.721 0.184 -3.813 1.00 101.50 230 GLU A C 1
ATOM 1880 O O . GLU A 1 230 ? 40.235 -0.373 -4.790 1.00 101.50 230 GLU A O 1
ATOM 1886 N N . GLU A 1 231 ? 40.204 1.313 -3.285 1.00 97.14 231 GLU A N 1
ATOM 1887 C CA . GLU A 1 231 ? 41.377 1.993 -3.856 1.00 91.73 231 GLU A CA 1
ATOM 1888 C C . GLU A 1 231 ? 42.151 2.907 -2.898 1.00 79.96 231 GLU A C 1
ATOM 1889 O O . GLU A 1 231 ? 43.342 3.149 -3.113 1.00 73.01 231 GLU A O 1
ATOM 1895 N N . SER A 1 232 ? 41.489 3.410 -1.854 1.00 70.23 232 SER A N 1
ATOM 1896 C CA . SER A 1 232 ? 42.147 4.301 -0.891 1.00 61.52 232 SER A CA 1
ATOM 1897 C C . SER A 1 232 ? 43.104 3.543 0.015 1.00 62.79 232 SER A C 1
ATOM 1898 O O . SER A 1 232 ? 42.776 2.470 0.519 1.00 61.97 232 SER A O 1
ATOM 1901 N N . GLY A 1 233 ? 44.286 4.109 0.228 1.00 61.22 233 GLY A N 1
ATOM 1902 C CA . GLY A 1 233 ? 45.259 3.457 1.085 1.00 69.22 233 GLY A CA 1
ATOM 1903 C C . GLY A 1 233 ? 45.090 3.852 2.538 1.00 71.75 233 GLY A C 1
ATOM 1904 O O . GLY A 1 233 ? 46.067 3.910 3.287 1.00 77.40 233 GLY A O 1
ATOM 1905 N N . LEU A 1 234 ? 43.849 4.122 2.940 1.00 71.10 234 LEU A N 1
ATOM 1906 C CA . LEU A 1 234 ? 43.555 4.537 4.307 1.00 63.41 234 LEU A CA 1
ATOM 1907 C C . LEU A 1 234 ? 43.585 3.393 5.295 1.00 61.25 234 LEU A C 1
ATOM 1908 O O . LEU A 1 234 ? 42.958 2.355 5.089 1.00 54.60 234 LEU A O 1
ATOM 1913 N N . LYS A 1 235 ? 44.332 3.608 6.372 1.00 61.89 235 LYS A N 1
ATOM 1914 C CA . LYS A 1 235 ? 44.515 2.618 7.420 1.00 57.02 235 LYS A CA 1
ATOM 1915 C C . LYS A 1 235 ? 44.004 3.100 8.770 1.00 55.90 235 LYS A C 1
ATOM 1916 O O . LYS A 1 235 ? 43.515 2.307 9.579 1.00 49.61 235 LYS A O 1
ATOM 1922 N N . SER A 1 236 ? 44.112 4.404 9.000 1.00 57.44 236 SER A N 1
ATOM 1923 C CA . SER A 1 236 ? 43.669 5.004 10.253 1.00 54.92 236 SER A CA 1
ATOM 1924 C C . SER A 1 236 ? 42.463 5.919 10.114 1.00 53.35 236 SER A C 1
ATOM 1925 O O . SER A 1 236 ? 42.321 6.641 9.120 1.00 42.20 236 SER A O 1
ATOM 1928 N N . GLN A 1 237 ? 41.631 5.912 11.157 1.00 53.05 237 GLN A N 1
ATOM 1929 C CA . GLN A 1 237 ? 40.429 6.742 11.231 1.00 46.32 237 GLN A CA 1
ATOM 1930 C C . GLN A 1 237 ? 40.843 8.198 11.265 1.00 40.20 237 GLN A C 1
ATOM 1931 O O . GLN A 1 237 ? 40.154 9.050 10.719 1.00 42.45 237 GLN A O 1
ATOM 1937 N N . TYR A 1 238 ? 41.962 8.475 11.932 1.00 40.23 238 TYR A N 1
ATOM 1938 C CA . TYR A 1 238 ? 42.471 9.834 12.026 1.00 47.81 238 TYR A CA 1
ATOM 1939 C C . TYR A 1 238 ? 42.977 10.306 10.659 1.00 51.67 238 TYR A C 1
ATOM 1940 O O . TYR A 1 238 ? 42.785 11.465 10.293 1.00 57.62 238 TYR A O 1
ATOM 1949 N N . GLU A 1 239 ? 43.604 9.408 9.901 1.00 57.12 239 GLU A N 1
ATOM 1950 C CA . GLU A 1 239 ? 44.106 9.757 8.569 1.00 61.92 239 GLU A CA 1
ATOM 1951 C C . GLU A 1 239 ? 42.940 10.043 7.626 1.00 59.86 239 GLU A C 1
ATOM 1952 O O . GLU A 1 239 ? 43.016 10.925 6.771 1.00 59.27 239 GLU A O 1
ATOM 1958 N N . LEU A 1 240 ? 41.857 9.296 7.819 1.00 50.90 240 LEU A N 1
ATOM 1959 C CA . LEU A 1 240 ? 40.644 9.416 7.024 1.00 42.56 240 LEU A CA 1
ATOM 1960 C C . LEU A 1 240 ? 40.062 10.830 7.057 1.00 40.72 240 LEU A C 1
ATOM 1961 O O . LEU A 1 240 ? 39.741 11.404 6.009 1.00 41.23 240 LEU A O 1
ATOM 1966 N N . LEU A 1 241 ? 39.905 11.368 8.265 1.00 28.40 241 LEU A N 1
ATOM 1967 C CA . LEU A 1 241 ? 39.351 12.704 8.469 1.00 23.78 241 LEU A CA 1
ATOM 1968 C C . LEU A 1 241 ? 40.221 13.769 7.800 1.00 27.96 241 LEU A C 1
ATOM 1969 O O . LEU A 1 241 ? 39.712 14.749 7.250 1.00 23.26 241 LEU A O 1
ATOM 1974 N N . LEU A 1 242 ? 41.534 13.588 7.854 1.00 15.20 242 LEU A N 1
ATOM 1975 C CA . LEU A 1 242 ? 42.419 14.534 7.203 1.00 38.22 242 LEU A CA 1
ATOM 1976 C C . LEU A 1 242 ? 42.317 14.323 5.688 1.00 42.73 242 LEU A C 1
ATOM 1977 O O . LEU A 1 242 ? 42.254 15.286 4.922 1.00 37.99 242 LEU A O 1
ATOM 1982 N N . TRP A 1 243 ? 42.267 13.055 5.273 1.00 50.58 243 TRP A N 1
ATOM 1983 C CA . TRP A 1 243 ? 42.151 12.681 3.860 1.00 45.77 243 TRP A CA 1
ATOM 1984 C C . TRP A 1 243 ? 40.908 13.363 3.307 1.00 45.01 243 TRP A C 1
ATOM 1985 O O . TRP A 1 243 ? 40.973 14.085 2.312 1.00 38.41 243 TRP A O 1
ATOM 1996 N N . LEU A 1 244 ? 39.790 13.161 4.000 1.00 34.05 244 LEU A N 1
ATOM 1997 C CA . LEU A 1 244 ? 38.513 13.745 3.619 1.00 35.15 244 LEU A CA 1
ATOM 1998 C C . LEU A 1 244 ? 38.602 15.254 3.406 1.00 36.81 244 LEU A C 1
ATOM 1999 O O . LEU A 1 244 ? 38.094 15.778 2.422 1.00 43.36 244 LEU A O 1
ATOM 2004 N N . LYS A 1 245 ? 39.278 15.936 4.323 1.00 42.46 245 LYS A N 1
ATOM 2005 C CA . LYS A 1 245 ? 39.454 17.381 4.255 1.00 40.98 245 LYS A CA 1
ATOM 2006 C C . LYS A 1 245 ? 40.249 17.773 3.014 1.00 40.05 245 LYS A C 1
ATOM 2007 O O . LYS A 1 245 ? 39.824 18.638 2.252 1.00 43.41 245 LYS A O 1
ATOM 2013 N N . GLU A 1 246 ? 41.373 17.093 2.797 1.00 41.79 246 GLU A N 1
ATOM 2014 C CA . GLU A 1 246 ? 42.255 17.356 1.663 1.00 53.88 246 GLU A CA 1
ATOM 2015 C C . GLU A 1 246 ? 41.548 17.274 0.310 1.00 59.13 246 GLU A C 1
ATOM 2016 O O . GLU A 1 246 ? 41.814 18.078 -0.588 1.00 60.87 246 GLU A O 1
ATOM 2022 N N . LYS A 1 247 ? 40.639 16.311 0.173 1.00 61.88 247 LYS A N 1
ATOM 2023 C CA . LYS A 1 247 ? 39.895 16.121 -1.071 1.00 54.94 247 LYS A CA 1
ATOM 2024 C C . LYS A 1 247 ? 38.781 17.149 -1.263 1.00 51.93 247 LYS A C 1
ATOM 2025 O O . LYS A 1 247 ? 37.952 17.008 -2.161 1.00 61.44 247 LYS A O 1
ATOM 2031 N N . GLY A 1 248 ? 38.756 18.168 -0.407 1.00 44.23 248 GLY A N 1
ATOM 2032 C CA . GLY A 1 248 ? 37.755 19.210 -0.523 1.00 27.25 248 GLY A CA 1
ATOM 2033 C C . GLY A 1 248 ? 36.493 18.993 0.279 1.00 34.63 248 GLY A C 1
ATOM 2034 O O . GLY A 1 248 ? 35.545 19.783 0.182 1.00 33.18 248 GLY A O 1
ATOM 2035 N N . PHE A 1 249 ? 36.439 17.900 1.030 1.00 29.57 249 PHE A N 1
ATOM 2036 C CA . PHE A 1 249 ? 35.262 17.640 1.851 1.00 32.64 249 PHE A CA 1
ATOM 2037 C C . PHE A 1 249 ? 35.401 18.451 3.124 1.00 26.05 249 PHE A C 1
ATOM 2038 O O . PHE A 1 249 ? 36.500 18.638 3.636 1.00 38.60 249 PHE A O 1
ATOM 2046 N N . PRO A 1 250 ? 34.302 19.041 3.584 1.00 16.51 250 PRO A N 1
ATOM 2047 C CA . PRO A 1 250 ? 34.325 19.844 4.803 1.00 20.04 250 PRO A CA 1
ATOM 2048 C C . PRO A 1 250 ? 34.173 19.053 6.098 1.00 28.12 250 PRO A C 1
ATOM 2049 O O . PRO A 1 250 ? 33.085 18.561 6.413 1.00 31.35 250 PRO A O 1
ATOM 2053 N N . VAL A 1 251 ? 35.267 18.908 6.839 1.00 29.96 251 VAL A N 1
ATOM 2054 C CA . VAL A 1 251 ? 35.203 18.218 8.131 1.00 38.21 251 VAL A CA 1
ATOM 2055 C C . VAL A 1 251 ? 35.367 19.279 9.244 1.00 27.73 251 VAL A C 1
ATOM 2056 O O . VAL A 1 251 ? 36.473 19.666 9.619 1.00 12.72 251 VAL A O 1
ATOM 2060 N N . GLU A 1 252 ? 34.229 19.764 9.726 1.00 13.15 252 GLU A N 1
ATOM 2061 C CA . GLU A 1 252 ? 34.172 20.818 10.722 1.00 25.94 252 GLU A CA 1
ATOM 2062 C C . GLU A 1 252 ? 34.011 20.396 12.175 1.00 29.16 252 GLU A C 1
ATOM 2063 O O . GLU A 1 252 ? 34.429 21.124 13.079 1.00 25.50 252 GLU A O 1
ATOM 2069 N N . HIS A 1 253 ? 33.372 19.252 12.400 1.00 26.98 253 HIS A N 1
ATOM 2070 C CA . HIS A 1 253 ? 33.185 18.747 13.752 1.00 23.49 253 HIS A CA 1
ATOM 2071 C C . HIS A 1 253 ? 34.555 18.393 14.332 1.00 36.92 253 HIS A C 1
ATOM 2072 O O . HIS A 1 253 ? 35.496 18.063 13.599 1.00 43.36 253 HIS A O 1
ATOM 2079 N N . CYS A 1 254 ? 34.660 18.487 15.650 1.00 28.45 254 CYS A N 1
ATOM 2080 C CA . CYS A 1 254 ? 35.904 18.220 16.364 1.00 33.72 254 CYS A CA 1
ATOM 2081 C C . CYS A 1 254 ? 36.313 16.756 16.520 1.00 31.03 254 CYS A C 1
ATOM 2082 O O . CYS A 1 254 ? 35.469 15.883 16.702 1.00 31.65 254 CYS A O 1
ATOM 2085 N N . TYR A 1 255 ? 37.619 16.502 16.493 1.00 33.15 255 TYR A N 1
ATOM 2086 C CA . TYR A 1 255 ? 38.138 15.144 16.681 1.00 36.74 255 TYR A CA 1
ATOM 2087 C C . TYR A 1 255 ? 39.573 15.091 17.217 1.00 42.85 255 TYR A C 1
ATOM 2088 O O . TYR A 1 255 ? 40.394 15.985 16.955 1.00 39.99 255 TYR A O 1
ATOM 2097 N N . GLU A 1 256 ? 39.868 14.024 17.956 1.00 39.25 256 GLU A N 1
ATOM 2098 C CA . GLU A 1 256 ? 41.198 13.816 18.509 1.00 31.01 256 GLU A CA 1
ATOM 2099 C C . GLU A 1 256 ? 41.414 12.400 19.025 1.00 24.48 256 GLU A C 1
ATOM 2100 O O . GLU A 1 256 ? 40.462 11.717 19.412 1.00 24.42 256 GLU A O 1
ATOM 2106 N N . LYS A 1 257 ? 42.677 11.975 19.013 1.00 22.45 257 LYS A N 1
ATOM 2107 C CA . LYS A 1 257 ? 43.081 10.647 19.469 1.00 16.44 257 LYS A CA 1
ATOM 2108 C C . LYS A 1 257 ? 42.949 10.419 20.980 1.00 21.06 257 LYS A C 1
ATOM 2109 O O . LYS A 1 257 ? 42.948 11.360 21.789 1.00 17.38 257 LYS A O 1
ATOM 2115 N N . ALA A 1 258 ? 42.847 9.151 21.356 1.00 13.43 258 ALA A N 1
ATOM 2116 C CA . ALA A 1 258 ? 42.687 8.800 22.749 1.00 21.35 258 ALA A CA 1
ATOM 2117 C C . ALA A 1 258 ? 42.980 7.331 22.957 1.00 27.99 258 ALA A C 1
ATOM 2118 O O . ALA A 1 258 ? 42.493 6.484 22.214 1.00 14.82 258 ALA A O 1
ATOM 2120 N N . LEU A 1 259 ? 43.770 7.048 23.992 1.00 43.55 259 LEU A N 1
ATOM 2121 C CA . LEU A 1 259 ? 44.164 5.690 24.342 1.00 40.63 259 LEU A CA 1
ATOM 2122 C C . LEU A 1 259 ? 43.325 5.083 25.470 1.00 35.88 259 LEU A C 1
ATOM 2123 O O . LEU A 1 259 ? 43.225 5.656 26.557 1.00 41.48 259 LEU A O 1
ATOM 2128 N N . GLY A 1 260 ? 42.726 3.926 25.186 1.00 34.32 260 GLY A N 1
ATOM 2129 C CA . GLY A 1 260 ? 41.917 3.198 26.152 1.00 20.82 260 GLY A CA 1
ATOM 2130 C C . GLY A 1 260 ? 40.675 3.886 26.677 1.00 26.62 260 GLY A C 1
ATOM 2131 O O . GLY A 1 260 ? 40.584 5.107 26.659 1.00 22.18 260 GLY A O 1
ATOM 2132 N N . ALA A 1 261 ? 39.727 3.096 27.174 1.00 30.38 261 ALA A N 1
ATOM 2133 C CA . ALA A 1 261 ? 38.482 3.623 27.724 1.00 31.82 261 ALA A CA 1
ATOM 2134 C C . ALA A 1 261 ? 38.781 4.758 28.677 1.00 33.02 261 ALA A C 1
ATOM 2135 O O . ALA A 1 261 ? 38.068 5.750 28.705 1.00 45.21 261 ALA A O 1
ATOM 2137 N N . GLU A 1 262 ? 39.862 4.617 29.437 1.00 44.60 262 GLU A N 1
ATOM 2138 C CA . GLU A 1 262 ? 40.276 5.644 30.389 1.00 46.40 262 GLU A CA 1
ATOM 2139 C C . GLU A 1 262 ? 40.520 6.982 29.663 1.00 39.19 262 GLU A C 1
ATOM 2140 O O . GLU A 1 262 ? 39.910 7.993 30.007 1.00 26.39 262 GLU A O 1
ATOM 2146 N N . GLY A 1 263 ? 41.369 6.962 28.634 1.00 37.86 263 GLY A N 1
ATOM 2147 C CA . GLY A 1 263 ? 41.656 8.159 27.852 1.00 39.47 263 GLY A CA 1
ATOM 2148 C C . GLY A 1 263 ? 40.465 8.681 27.047 1.00 43.78 263 GLY A C 1
ATOM 2149 O O . GLY A 1 263 ? 40.367 9.886 26.798 1.00 38.68 263 GLY A O 1
ATOM 2150 N N . VAL A 1 264 ? 39.580 7.782 26.607 1.00 31.72 264 VAL A N 1
ATOM 2151 C CA . VAL A 1 264 ? 38.392 8.187 25.865 1.00 29.41 264 VAL A CA 1
ATOM 2152 C C . VAL A 1 264 ? 37.593 9.066 26.810 1.00 30.60 264 VAL A C 1
ATOM 2153 O O . VAL A 1 264 ? 37.199 10.179 26.458 1.00 43.34 264 VAL A O 1
ATOM 2157 N N . GLU A 1 265 ? 37.398 8.564 28.024 1.00 21.51 265 GLU A N 1
ATOM 2158 C CA . GLU A 1 265 ? 36.673 9.275 29.073 1.00 24.49 265 GLU A CA 1
ATOM 2159 C C . GLU A 1 265 ? 37.310 10.627 29.404 1.00 28.40 265 GLU A C 1
ATOM 2160 O O . GLU A 1 265 ? 36.644 11.511 29.940 1.00 38.63 265 GLU A O 1
ATOM 2166 N N . GLU A 1 266 ? 38.604 10.772 29.134 1.00 17.11 266 GLU A N 1
ATOM 2167 C CA . GLU A 1 266 ? 39.288 12.030 29.404 1.00 33.71 266 GLU A CA 1
ATOM 2168 C C . GLU A 1 266 ? 38.794 13.076 28.409 1.00 41.89 266 GLU A C 1
ATOM 2169 O O . GLU A 1 266 ? 38.498 14.208 28.795 1.00 46.72 266 GLU A O 1
ATOM 2175 N N . VAL A 1 267 ? 38.682 12.669 27.138 1.00 46.24 267 VAL A N 1
ATOM 2176 C CA . VAL A 1 267 ? 38.212 13.529 26.039 1.00 30.31 267 VAL A CA 1
ATOM 2177 C C . VAL A 1 267 ? 36.734 13.854 26.215 1.00 25.82 267 VAL A C 1
ATOM 2178 O O . VAL A 1 267 ? 36.284 14.971 25.942 1.00 12.07 267 VAL A O 1
ATOM 2182 N N . TYR A 1 268 ? 35.984 12.854 26.660 1.00 18.88 268 TYR A N 1
ATOM 2183 C CA . TYR A 1 268 ? 34.559 13.002 26.895 1.00 23.71 268 TYR A CA 1
ATOM 2184 C C . TYR A 1 268 ? 34.245 14.191 27.795 1.00 19.76 268 TYR A C 1
ATOM 2185 O O . TYR A 1 268 ? 33.511 15.084 27.396 1.00 29.67 268 TYR A O 1
ATOM 2194 N N . ARG A 1 269 ? 34.823 14.207 28.994 1.00 32.38 269 ARG A N 1
ATOM 2195 C CA . ARG A 1 269 ? 34.576 15.278 29.958 1.00 29.04 269 ARG A CA 1
ATOM 2196 C C . ARG A 1 269 ? 35.061 16.625 29.476 1.00 17.03 269 ARG A C 1
ATOM 2197 O O . ARG A 1 269 ? 34.373 17.639 29.649 1.00 11.19 269 ARG A O 1
ATOM 2205 N N . ARG A 1 270 ? 36.210 16.624 28.812 1.00 3.50 270 ARG A N 1
ATOM 2206 C CA . ARG A 1 270 ? 36.767 17.852 28.270 1.00 8.14 270 ARG A CA 1
ATOM 2207 C C . ARG A 1 270 ? 35.752 18.371 27.260 1.00 20.40 270 ARG A C 1
ATOM 2208 O O . ARG A 1 270 ? 35.588 19.577 27.093 1.00 29.46 270 ARG A O 1
ATOM 2216 N N . GLY A 1 271 ? 35.045 17.436 26.624 1.00 39.80 271 GLY A N 1
ATOM 2217 C CA . GLY A 1 271 ? 34.016 17.774 25.652 1.00 35.15 271 GLY A CA 1
ATOM 2218 C C . GLY A 1 271 ? 32.767 18.292 26.347 1.00 29.20 271 GLY A C 1
ATOM 2219 O O . GLY A 1 271 ? 32.267 19.364 26.005 1.00 33.85 271 GLY A O 1
ATOM 2220 N N . LEU A 1 272 ? 32.282 17.541 27.335 1.00 24.49 272 LEU A N 1
ATOM 2221 C CA . LEU A 1 272 ? 31.094 17.901 28.109 1.00 21.40 272 LEU A CA 1
ATOM 2222 C C . LEU A 1 272 ? 31.193 19.320 28.648 1.00 20.01 272 LEU A C 1
ATOM 2223 O O . LEU A 1 272 ? 30.182 19.973 28.883 1.00 24.63 272 LEU A O 1
ATOM 2228 N N . ALA A 1 273 ? 32.413 19.804 28.831 1.00 28.21 273 ALA A N 1
ATOM 2229 C CA . ALA A 1 273 ? 32.605 21.157 29.331 1.00 31.15 273 ALA A CA 1
ATOM 2230 C C . ALA A 1 273 ? 32.165 22.126 28.258 1.00 30.49 273 ALA A C 1
ATOM 2231 O O . ALA A 1 273 ? 31.379 23.028 28.511 1.00 47.15 273 ALA A O 1
ATOM 2233 N N . GLN A 1 274 ? 32.642 21.885 27.044 1.00 37.03 274 GLN A N 1
ATOM 2234 C CA . GLN A 1 274 ? 32.332 22.710 25.883 1.00 36.56 274 GLN A CA 1
ATOM 2235 C C . GLN A 1 274 ? 31.018 22.325 25.178 1.00 36.68 274 GLN A C 1
ATOM 2236 O O . GLN A 1 274 ? 30.747 22.768 24.057 1.00 35.02 274 GLN A O 1
ATOM 2242 N N . ARG A 1 275 ? 30.181 21.561 25.879 1.00 27.22 275 ARG A N 1
ATOM 2243 C CA . ARG A 1 275 ? 28.888 21.097 25.366 1.00 33.14 275 ARG A CA 1
ATOM 2244 C C . ARG A 1 275 ? 28.014 22.195 24.732 1.00 33.39 275 ARG A C 1
ATOM 2245 O O . ARG A 1 275 ? 27.154 21.902 23.898 1.00 37.79 275 ARG A O 1
ATOM 2253 N N . HIS A 1 276 ? 28.223 23.444 25.146 1.00 20.95 276 HIS A N 1
ATOM 2254 C CA . HIS A 1 276 ? 27.457 24.571 24.632 1.00 10.34 276 HIS A CA 1
ATOM 2255 C C . HIS A 1 276 ? 28.361 25.718 24.202 1.00 14.95 276 HIS A C 1
ATOM 2256 O O . HIS A 1 276 ? 27.988 26.888 24.302 1.00 14.66 276 HIS A O 1
ATOM 2263 N N . ALA A 1 277 ? 29.547 25.375 23.714 1.00 12.37 277 ALA A N 1
ATOM 2264 C CA . ALA A 1 277 ? 30.516 26.369 23.279 1.00 30.80 277 ALA A CA 1
ATOM 2265 C C . ALA A 1 277 ? 30.806 26.177 21.805 1.00 40.19 277 ALA A C 1
ATOM 2266 O O . ALA A 1 277 ? 31.500 26.982 21.176 1.00 47.81 277 ALA A O 1
ATOM 2268 N N . LEU A 1 278 ? 30.311 25.067 21.274 1.00 45.91 278 LEU A N 1
ATOM 2269 C CA . LEU A 1 278 ? 30.487 24.743 19.870 1.00 43.30 278 LEU A CA 1
ATOM 2270 C C . LEU A 1 278 ? 29.426 25.495 19.063 1.00 42.00 278 LEU A C 1
ATOM 2271 O O . LEU A 1 278 ? 28.374 25.871 19.594 1.00 41.16 278 LEU A O 1
ATOM 2276 N N . PRO A 1 279 ? 29.708 25.775 17.782 1.00 34.95 279 PRO A N 1
ATOM 2277 C CA . PRO A 1 279 ? 28.706 26.490 16.995 1.00 36.03 279 PRO A CA 1
ATOM 2278 C C . PRO A 1 279 ? 27.512 25.611 16.615 1.00 35.51 279 PRO A C 1
ATOM 2279 O O . PRO A 1 279 ? 26.609 26.068 15.917 1.00 44.84 279 PRO A O 1
ATOM 2283 N N . PHE A 1 280 ? 27.490 24.374 17.117 1.00 28.05 280 PHE A N 1
ATOM 2284 C CA . PHE A 1 280 ? 26.400 23.434 16.838 1.00 23.47 280 PHE A CA 1
ATOM 2285 C C . PHE A 1 280 ? 25.991 22.577 18.045 1.00 19.96 280 PHE A C 1
ATOM 2286 O O . PHE A 1 280 ? 26.792 22.372 18.953 1.00 25.54 280 PHE A O 1
ATOM 2294 N N . GLU A 1 281 ? 24.750 22.081 18.047 1.00 11.98 281 GLU A N 1
ATOM 2295 C CA . GLU A 1 281 ? 24.243 21.229 19.134 1.00 21.48 281 GLU A CA 1
ATOM 2296 C C . GLU A 1 281 ? 24.828 19.806 19.089 1.00 29.88 281 GLU A C 1
ATOM 2297 O O . GLU A 1 281 ? 24.398 18.981 18.289 1.00 39.66 281 GLU A O 1
ATOM 2303 N N . ALA A 1 282 ? 25.790 19.515 19.960 1.00 35.76 282 ALA A N 1
ATOM 2304 C CA . ALA A 1 282 ? 26.409 18.186 20.020 1.00 27.02 282 ALA A CA 1
ATOM 2305 C C . ALA A 1 282 ? 25.955 17.483 21.298 1.00 29.84 282 ALA A C 1
ATOM 2306 O O . ALA A 1 282 ? 26.318 17.902 22.400 1.00 42.75 282 ALA A O 1
ATOM 2308 N N . ASP A 1 283 ? 25.185 16.407 21.150 1.00 24.34 283 ASP A N 1
ATOM 2309 C CA . ASP A 1 283 ? 24.653 15.683 22.301 1.00 19.96 283 ASP A CA 1
ATOM 2310 C C . ASP A 1 283 ? 25.450 14.489 22.822 1.00 23.25 283 ASP A C 1
ATOM 2311 O O . ASP A 1 283 ? 24.900 13.645 23.547 1.00 22.96 283 ASP A O 1
ATOM 2316 N N . GLY A 1 284 ? 26.746 14.451 22.513 1.00 3.50 284 GLY A N 1
ATOM 2317 C CA . GLY A 1 284 ? 27.587 13.357 22.965 1.00 3.50 284 GLY A CA 1
ATOM 2318 C C . GLY A 1 284 ? 28.865 13.316 22.154 1.00 13.62 284 GLY A C 1
ATOM 2319 O O . GLY A 1 284 ? 29.220 14.318 21.544 1.00 21.40 284 GLY A O 1
ATOM 2320 N N . VAL A 1 285 ? 29.604 12.208 22.224 1.00 13.01 285 VAL A N 1
ATOM 2321 C CA . VAL A 1 285 ? 30.823 12.029 21.430 1.00 15.14 285 VAL A CA 1
ATOM 2322 C C . VAL A 1 285 ? 30.763 10.662 20.747 1.00 17.66 285 VAL A C 1
ATOM 2323 O O . VAL A 1 285 ? 29.889 9.847 21.048 1.00 19.35 285 VAL A O 1
ATOM 2327 N N . VAL A 1 286 ? 31.690 10.406 19.834 1.00 4.85 286 VAL A N 1
ATOM 2328 C CA . VAL A 1 286 ? 31.708 9.138 19.126 1.00 20.80 286 VAL A CA 1
ATOM 2329 C C . VAL A 1 286 ? 33.119 8.611 19.070 1.00 27.17 286 VAL A C 1
ATOM 2330 O O . VAL A 1 286 ? 33.976 9.169 18.372 1.00 31.98 286 VAL A O 1
ATOM 2334 N N . LEU A 1 287 ? 33.358 7.539 19.821 1.00 23.41 287 LEU A N 1
ATOM 2335 C CA . LEU A 1 287 ? 34.672 6.918 19.861 1.00 20.51 287 LEU A CA 1
ATOM 2336 C C . LEU A 1 287 ? 34.705 5.760 18.874 1.00 22.87 287 LEU A C 1
ATOM 2337 O O . LEU A 1 287 ? 33.859 4.865 18.923 1.00 17.69 287 LEU A O 1
ATOM 2342 N N . LYS A 1 288 ? 35.668 5.805 17.960 1.00 23.37 288 LYS A N 1
ATOM 2343 C CA . LYS A 1 288 ? 35.816 4.774 16.934 1.00 30.08 288 LYS A CA 1
ATOM 2344 C C . LYS A 1 288 ? 37.205 4.151 16.983 1.00 26.80 288 LYS A C 1
ATOM 2345 O O . LYS A 1 288 ? 38.219 4.865 17.056 1.00 12.41 288 LYS A O 1
ATOM 2351 N N . LEU A 1 289 ? 37.257 2.826 16.874 1.00 14.33 289 LEU A N 1
ATOM 2352 C CA . LEU A 1 289 ? 38.532 2.134 16.885 1.00 21.56 289 LEU A CA 1
ATOM 2353 C C . LEU A 1 289 ? 39.325 2.749 15.730 1.00 14.27 289 LEU A C 1
ATOM 2354 O O . LEU A 1 289 ? 38.799 2.905 14.637 1.00 30.51 289 LEU A O 1
ATOM 2359 N N . ASP A 1 290 ? 40.551 3.177 15.991 1.00 14.37 290 ASP A N 1
ATOM 2360 C CA . ASP A 1 290 ? 41.342 3.829 14.955 1.00 22.68 290 ASP A CA 1
ATOM 2361 C C . ASP A 1 290 ? 41.913 2.953 13.853 1.00 32.16 290 ASP A C 1
ATOM 2362 O O . ASP A 1 290 ? 42.157 3.445 12.747 1.00 40.06 290 ASP A O 1
ATOM 2367 N N . ASP A 1 291 ? 42.152 1.676 14.142 1.00 40.24 291 ASP A N 1
ATOM 2368 C CA . ASP A 1 291 ? 42.701 0.763 13.137 1.00 42.22 291 ASP A CA 1
ATOM 2369 C C . ASP A 1 291 ? 41.620 0.279 12.174 1.00 44.38 291 ASP A C 1
ATOM 2370 O O . ASP A 1 291 ? 40.858 -0.641 12.485 1.00 43.32 291 ASP A O 1
ATOM 2375 N N . LEU A 1 292 ? 41.575 0.896 10.996 1.00 46.13 292 LEU A N 1
ATOM 2376 C CA . LEU A 1 292 ? 40.579 0.564 9.973 1.00 51.93 292 LEU A CA 1
ATOM 2377 C C . LEU A 1 292 ? 40.561 -0.905 9.579 1.00 45.46 292 LEU A C 1
ATOM 2378 O O . LEU A 1 292 ? 39.496 -1.488 9.377 1.00 38.48 292 LEU A O 1
ATOM 2383 N N . THR A 1 293 ? 41.754 -1.481 9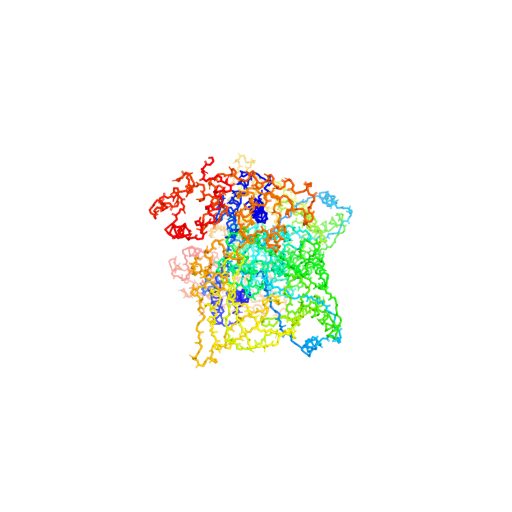.472 1.00 39.03 293 THR A N 1
ATOM 2384 C CA . THR A 1 293 ? 41.943 -2.871 9.092 1.00 27.47 293 THR A CA 1
ATOM 2385 C C . THR A 1 293 ? 41.246 -3.820 10.061 1.00 34.46 293 THR A C 1
ATOM 2386 O O . THR A 1 293 ? 40.777 -4.885 9.664 1.00 37.27 293 THR A O 1
ATOM 2390 N N . LEU A 1 294 ? 41.147 -3.417 11.323 1.00 37.61 294 LEU A N 1
ATOM 2391 C CA . LEU A 1 294 ? 40.504 -4.250 12.329 1.00 50.59 294 LEU A CA 1
ATOM 2392 C C . LEU A 1 294 ? 38.983 -4.126 12.270 1.00 50.39 294 LEU A C 1
ATOM 2393 O O . LEU A 1 294 ? 38.267 -4.812 13.001 1.00 55.58 294 LEU A O 1
ATOM 2398 N N . TRP A 1 295 ? 38.497 -3.245 11.400 1.00 54.46 295 TRP A N 1
ATOM 2399 C CA . TRP A 1 295 ? 37.060 -3.038 11.228 1.00 51.21 295 TRP A CA 1
ATOM 2400 C C . TRP A 1 295 ? 36.455 -4.189 10.452 1.00 52.04 295 TRP A C 1
ATOM 2401 O O . TRP A 1 295 ? 35.300 -4.529 10.654 1.00 37.84 295 TRP A O 1
ATOM 2412 N N . GLY A 1 296 ? 37.242 -4.766 9.546 1.00 62.43 296 GLY A N 1
ATOM 2413 C CA . GLY A 1 296 ? 36.775 -5.886 8.749 1.00 71.22 296 GLY A CA 1
ATOM 2414 C C . GLY A 1 296 ? 36.417 -7.083 9.610 1.00 75.44 296 GLY A C 1
ATOM 2415 O O . GLY A 1 296 ? 35.282 -7.566 9.558 1.00 77.54 296 GLY A O 1
ATOM 2416 N N . GLU A 1 297 ? 37.376 -7.546 10.414 1.00 76.56 297 GLU A N 1
ATOM 2417 C CA . GLU A 1 297 ? 37.170 -8.688 11.306 1.00 77.68 297 GLU A CA 1
ATOM 2418 C C . GLU A 1 297 ? 35.958 -8.449 12.193 1.00 71.19 297 GLU A C 1
ATOM 2419 O O . GLU A 1 297 ? 35.086 -9.307 12.313 1.00 73.55 297 GLU A O 1
ATOM 2425 N N . LEU A 1 298 ? 35.923 -7.279 12.819 1.00 62.47 298 LEU A N 1
ATOM 2426 C CA . LEU A 1 298 ? 34.819 -6.897 13.686 1.00 55.56 298 LEU A CA 1
ATOM 2427 C C . LEU A 1 298 ? 33.649 -6.548 12.784 1.00 54.36 298 LEU A C 1
ATOM 2428 O O . LEU A 1 298 ? 33.716 -5.610 11.998 1.00 38.47 298 LEU A O 1
ATOM 2433 N N . GLY A 1 299 ? 32.574 -7.312 12.885 1.00 55.88 299 GLY A N 1
ATOM 2434 C CA . GLY A 1 299 ? 31.439 -7.042 12.030 1.00 60.62 299 GLY A CA 1
ATOM 2435 C C . GLY A 1 299 ? 30.524 -5.976 12.578 1.00 54.44 299 GLY A C 1
ATOM 2436 O O . GLY A 1 299 ? 30.945 -5.056 13.282 1.00 58.51 299 GLY A O 1
ATOM 2437 N N . TYR A 1 300 ? 29.267 -6.079 12.177 1.00 46.84 300 TYR A N 1
ATOM 2438 C CA . TYR A 1 300 ? 28.224 -5.178 12.619 1.00 41.73 300 TYR A CA 1
ATOM 2439 C C . TYR A 1 300 ? 27.195 -6.112 13.247 1.00 48.52 300 TYR A C 1
ATOM 2440 O O . TYR A 1 300 ? 27.241 -7.325 13.031 1.00 44.31 300 TYR A O 1
ATOM 2449 N N . THR A 1 301 ? 26.319 -5.569 14.084 1.00 53.82 301 THR A N 1
ATOM 2450 C CA . THR A 1 301 ? 25.261 -6.371 14.682 1.00 53.17 301 THR A CA 1
ATOM 2451 C C . THR A 1 301 ? 24.113 -6.256 13.687 1.00 53.12 301 THR A C 1
ATOM 2452 O O . THR A 1 301 ? 24.335 -5.962 12.509 1.00 37.04 301 THR A O 1
ATOM 2456 N N . ALA A 1 302 ? 22.889 -6.459 14.156 1.00 59.33 302 ALA A N 1
ATOM 2457 C CA . ALA A 1 302 ? 21.735 -6.352 13.279 1.00 68.88 302 ALA A CA 1
ATOM 2458 C C . ALA A 1 302 ? 21.593 -4.902 12.822 1.00 76.66 302 ALA A C 1
ATOM 2459 O O . ALA A 1 302 ? 21.316 -4.638 11.649 1.00 78.23 302 ALA A O 1
ATOM 2461 N N . ARG A 1 303 ? 21.860 -3.969 13.737 1.00 77.80 303 ARG A N 1
ATOM 2462 C CA . ARG A 1 303 ? 21.734 -2.545 13.445 1.00 75.20 303 ARG A CA 1
ATOM 2463 C C . ARG A 1 303 ? 22.815 -1.648 14.050 1.00 64.70 303 ARG A C 1
ATOM 2464 O O . ARG A 1 303 ? 22.522 -0.513 14.428 1.00 64.39 303 ARG A O 1
ATOM 2472 N N . ALA A 1 304 ? 24.061 -2.122 14.104 1.00 53.60 304 ALA A N 1
ATOM 2473 C CA . ALA A 1 304 ? 25.146 -1.317 14.676 1.00 43.81 304 ALA A CA 1
ATOM 2474 C C . ALA A 1 304 ? 26.519 -1.959 14.557 1.00 38.01 304 ALA A C 1
ATOM 2475 O O . ALA A 1 304 ? 26.624 -3.173 14.560 1.00 48.40 304 ALA A O 1
ATOM 2477 N N . PRO A 1 305 ? 27.593 -1.148 14.453 1.00 40.15 305 PRO A N 1
ATOM 2478 C CA . PRO A 1 305 ? 28.961 -1.675 14.342 1.00 43.24 305 PRO A CA 1
ATOM 2479 C C . PRO A 1 305 ? 29.514 -2.135 15.699 1.00 45.47 305 PRO A C 1
ATOM 2480 O O . PRO A 1 305 ? 28.868 -1.956 16.739 1.00 45.33 305 PRO A O 1
ATOM 2484 N N . ARG A 1 306 ? 30.702 -2.734 15.683 1.00 45.08 306 ARG A N 1
ATOM 2485 C CA . ARG A 1 306 ? 31.335 -3.225 16.912 1.00 41.72 306 ARG A CA 1
ATOM 2486 C C . ARG A 1 306 ? 32.600 -2.443 17.228 1.00 46.15 306 ARG A C 1
ATOM 2487 O O . ARG A 1 306 ? 32.999 -2.326 18.381 1.00 54.30 306 ARG A O 1
ATOM 2495 N N . PHE A 1 307 ? 33.212 -1.897 16.186 1.00 48.81 307 PHE A N 1
ATOM 2496 C CA . PHE A 1 307 ? 34.445 -1.129 16.288 1.00 43.91 307 PHE A CA 1
ATOM 2497 C C . PHE A 1 307 ? 34.242 0.337 16.676 1.00 49.46 307 PHE A C 1
ATOM 2498 O O . PHE A 1 307 ? 35.221 1.069 16.849 1.00 60.17 307 PHE A O 1
ATOM 2506 N N . ALA A 1 308 ? 32.986 0.775 16.768 1.00 37.85 308 ALA A N 1
ATOM 2507 C CA . ALA A 1 308 ? 32.674 2.162 17.120 1.00 27.06 308 ALA A CA 1
ATOM 2508 C C . ALA A 1 308 ? 31.496 2.255 18.081 1.00 25.36 308 ALA A C 1
ATOM 2509 O O . ALA A 1 308 ? 30.634 1.376 18.099 1.00 30.41 308 ALA A O 1
ATOM 2511 N N . LEU A 1 309 ? 31.450 3.341 18.851 1.00 24.44 309 LEU A N 1
ATOM 2512 C CA . LEU A 1 309 ? 30.407 3.544 19.856 1.00 22.67 309 LEU A CA 1
ATOM 2513 C C . LEU A 1 309 ? 30.094 5.025 20.071 1.00 18.97 309 LEU A C 1
ATOM 2514 O O . LEU A 1 309 ? 30.950 5.891 19.844 1.00 12.13 309 LEU A O 1
ATOM 2519 N N . ALA A 1 310 ? 28.888 5.304 20.565 1.00 6.74 310 ALA A N 1
ATOM 2520 C CA . ALA A 1 310 ? 28.460 6.678 20.827 1.00 12.96 310 ALA A CA 1
ATOM 2521 C C . ALA A 1 310 ? 28.272 6.922 22.313 1.00 22.18 310 ALA A C 1
ATOM 2522 O O . ALA A 1 310 ? 27.298 6.452 22.902 1.00 26.00 310 ALA A O 1
ATOM 2524 N N . TYR A 1 311 ? 29.216 7.649 22.911 1.00 26.88 311 TYR A N 1
ATOM 2525 C CA . TYR A 1 311 ? 29.187 7.978 24.337 1.00 14.05 311 TYR A CA 1
ATOM 2526 C C . TYR A 1 311 ? 28.400 9.261 24.442 1.00 19.53 311 TYR A C 1
ATOM 2527 O O . TYR A 1 311 ? 28.880 10.316 24.019 1.00 18.09 311 TYR A O 1
ATOM 2536 N N . LYS A 1 312 ? 27.218 9.177 25.047 1.00 15.34 312 LYS A N 1
ATOM 2537 C CA . LYS A 1 312 ? 26.318 10.328 25.155 1.00 33.35 312 LYS A CA 1
ATOM 2538 C C . LYS A 1 312 ? 26.298 11.141 26.447 1.00 36.59 312 LYS A C 1
ATOM 2539 O O . LYS A 1 312 ? 26.381 10.590 27.551 1.00 40.63 312 LYS A O 1
ATOM 2545 N N . PHE A 1 313 ? 26.141 12.458 26.282 1.00 33.99 313 PHE A N 1
ATOM 2546 C CA . PHE A 1 313 ? 26.051 13.408 27.392 1.00 25.78 313 PHE A CA 1
ATOM 2547 C C . PHE A 1 313 ? 24.725 13.120 28.087 1.00 32.76 313 PHE A C 1
ATOM 2548 O O . PHE A 1 313 ? 23.791 12.634 27.464 1.00 36.97 313 PHE A O 1
ATOM 2556 N N . PRO A 1 314 ? 24.630 13.388 29.395 1.00 51.67 314 PRO A N 1
ATOM 2557 C CA . PRO A 1 314 ? 23.364 13.115 30.086 1.00 55.50 314 PRO A CA 1
ATOM 2558 C C . PRO A 1 314 ? 22.176 13.879 29.499 1.00 53.35 314 PRO A C 1
ATOM 2559 O O . PRO A 1 314 ? 22.300 15.047 29.124 1.00 55.82 314 PRO A O 1
ATOM 2563 N N . ALA A 1 315 ? 21.044 13.188 29.386 1.00 51.54 315 ALA A N 1
ATOM 2564 C CA . ALA A 1 315 ? 19.813 13.767 28.853 1.00 55.25 315 ALA A CA 1
ATOM 2565 C C . ALA A 1 315 ? 19.198 14.742 29.850 1.00 57.04 315 ALA A C 1
ATOM 2566 O O . ALA A 1 315 ? 18.622 14.331 30.857 1.00 63.68 315 ALA A O 1
ATOM 2568 N N . GLU A 1 316 ? 19.297 16.033 29.559 1.00 62.09 316 GLU A N 1
ATOM 2569 C CA . GLU A 1 316 ? 18.756 17.044 30.461 1.00 71.74 316 GLU A CA 1
ATOM 2570 C C . GLU A 1 316 ? 17.286 17.370 30.197 1.00 66.98 316 GLU A C 1
ATOM 2571 O O . GLU A 1 316 ? 16.958 18.379 29.569 1.00 72.79 316 GLU A O 1
ATOM 2577 N N . GLU A 1 317 ? 16.411 16.495 30.687 1.00 61.46 317 GLU A N 1
ATOM 2578 C CA . GLU A 1 317 ? 14.965 16.640 30.540 1.00 50.82 317 GLU A CA 1
ATOM 2579 C C . GLU A 1 317 ? 14.320 16.437 31.903 1.00 44.79 317 GLU A C 1
ATOM 2580 O O . GLU A 1 317 ? 14.680 15.513 32.627 1.00 56.76 317 GLU A O 1
ATOM 2586 N N . LYS A 1 318 ? 13.393 17.313 32.271 1.00 41.66 318 LYS A N 1
ATOM 2587 C CA . LYS A 1 318 ? 12.717 17.204 33.561 1.00 51.06 318 LYS A CA 1
ATOM 2588 C C . LYS A 1 318 ? 11.218 17.469 33.473 1.00 47.85 318 LYS A C 1
ATOM 2589 O O . LYS A 1 318 ? 10.753 18.180 32.585 1.00 51.86 318 LYS A O 1
ATOM 2595 N N . GLU A 1 319 ? 10.469 16.866 34.392 1.00 44.99 319 GLU A N 1
ATOM 2596 C CA . GLU A 1 319 ? 9.018 17.005 34.433 1.00 38.99 319 GLU A CA 1
ATOM 2597 C C . GLU A 1 319 ? 8.599 18.033 35.479 1.00 46.64 319 GLU A C 1
ATOM 2598 O O . GLU A 1 319 ? 9.189 18.112 36.563 1.00 41.85 319 GLU A O 1
ATOM 2604 N N . THR A 1 320 ? 7.577 18.817 35.146 1.00 45.60 320 THR A N 1
ATOM 2605 C CA . THR A 1 320 ? 7.042 19.834 36.047 1.00 30.72 320 THR A CA 1
ATOM 2606 C C . THR A 1 320 ? 5.674 20.286 35.573 1.00 34.27 320 THR A C 1
ATOM 2607 O O . THR A 1 320 ? 5.258 19.982 34.455 1.00 42.55 320 THR A O 1
ATOM 2611 N N . ARG A 1 321 ? 4.982 21.020 36.431 1.00 29.16 321 ARG A N 1
ATOM 2612 C CA . ARG A 1 321 ? 3.646 21.506 36.128 1.00 35.72 321 ARG A CA 1
ATOM 2613 C C . ARG A 1 321 ? 3.674 22.928 35.546 1.00 35.54 321 ARG A C 1
ATOM 2614 O O . ARG A 1 321 ? 4.592 23.703 35.826 1.00 34.44 321 ARG A O 1
ATOM 2622 N N . LEU A 1 322 ? 2.724 23.221 34.657 1.00 31.98 322 LEU A N 1
ATOM 2623 C CA . LEU A 1 322 ? 2.592 24.550 34.057 1.00 29.09 322 LEU A CA 1
ATOM 2624 C C . LEU A 1 322 ? 1.575 25.219 34.974 1.00 24.18 322 LEU A C 1
ATOM 2625 O O . LEU A 1 322 ? 0.416 24.836 34.992 1.00 26.84 322 LEU A O 1
ATOM 2630 N N . LEU A 1 323 ? 2.004 26.202 35.751 1.00 22.81 323 LEU A N 1
ATOM 2631 C CA . LEU A 1 323 ? 1.097 26.838 36.698 1.00 36.61 323 LEU A CA 1
ATOM 2632 C C . LEU A 1 323 ? 0.172 27.872 36.100 1.00 38.54 323 LEU A C 1
ATOM 2633 O O . LEU A 1 323 ? -1.043 27.825 36.278 1.00 45.64 323 LEU A O 1
ATOM 2638 N N . ASP A 1 324 ? 0.754 28.808 35.378 1.00 35.65 324 ASP A N 1
ATOM 2639 C CA . ASP A 1 324 ? -0.019 29.879 34.799 1.00 35.33 324 ASP A CA 1
ATOM 2640 C C . ASP A 1 324 ? 0.699 30.308 33.531 1.00 40.47 324 ASP A C 1
ATOM 2641 O O . ASP A 1 324 ? 1.818 29.861 33.261 1.00 37.25 324 ASP A O 1
ATOM 2646 N N . VAL A 1 325 ? 0.020 31.101 32.712 1.00 37.55 325 VAL A N 1
ATOM 2647 C CA . VAL A 1 325 ? 0.612 31.591 31.478 1.00 34.61 325 VAL A CA 1
ATOM 2648 C C . VAL A 1 325 ? 0.346 33.091 31.363 1.00 23.17 325 VAL A C 1
ATOM 2649 O O . VAL A 1 325 ? -0.775 33.545 31.583 1.00 20.68 325 VAL A O 1
ATOM 2653 N N . VAL A 1 326 ? 1.410 33.863 31.159 1.00 9.83 326 VAL A N 1
ATOM 2654 C CA . VAL A 1 326 ? 1.280 35.312 31.014 1.00 23.33 326 VAL A CA 1
ATOM 2655 C C . VAL A 1 326 ? 1.608 35.736 29.583 1.00 26.15 326 VAL A C 1
ATOM 2656 O O . VAL A 1 326 ? 2.333 35.039 28.866 1.00 29.05 326 VAL A O 1
ATOM 2660 N N . PHE A 1 327 ? 1.098 36.894 29.180 1.00 25.37 327 PHE A N 1
ATOM 2661 C CA . PHE A 1 327 ? 1.332 37.386 27.831 1.00 20.90 327 PHE A CA 1
ATOM 2662 C C . PHE A 1 327 ? 2.218 38.611 27.720 1.00 16.68 327 PHE A C 1
ATOM 2663 O O . PHE A 1 327 ? 2.133 39.539 28.519 1.00 16.68 327 PHE A O 1
ATOM 2671 N N . GLN A 1 328 ? 3.082 38.583 26.718 1.00 16.16 328 GLN A N 1
ATOM 2672 C CA . GLN A 1 328 ? 3.989 39.679 26.421 1.00 32.11 328 GLN A CA 1
ATOM 2673 C C . GLN A 1 328 ? 3.646 40.189 25.017 1.00 43.96 328 GLN A C 1
ATOM 2674 O O . GLN A 1 328 ? 2.913 39.534 24.265 1.00 41.57 328 GLN A O 1
ATOM 2680 N N . VAL A 1 329 ? 4.141 41.377 24.684 1.00 39.68 329 VAL A N 1
ATOM 2681 C CA . VAL A 1 329 ? 3.897 41.955 23.373 1.00 29.85 329 VAL A CA 1
ATOM 2682 C C . VAL A 1 329 ? 5.217 42.314 22.713 1.00 24.18 329 VAL A C 1
ATOM 2683 O O . VAL A 1 329 ? 5.966 43.151 23.206 1.00 18.70 329 VAL A O 1
ATOM 2687 N N . GLY A 1 330 ? 5.505 41.632 21.611 1.00 25.62 330 GLY A N 1
ATOM 2688 C CA . GLY A 1 330 ? 6.742 41.849 20.882 1.00 28.24 330 GLY A CA 1
ATOM 2689 C C . GLY A 1 330 ? 6.897 43.216 20.252 1.00 25.39 330 GLY A C 1
ATOM 2690 O O . GLY A 1 330 ? 5.997 44.046 20.314 1.00 36.49 330 GLY A O 1
ATOM 2691 N N . ARG A 1 331 ? 8.049 43.434 19.628 1.00 32.74 331 ARG A N 1
ATOM 2692 C CA . ARG A 1 331 ? 8.368 44.697 18.978 1.00 44.71 331 ARG A CA 1
ATOM 2693 C C . ARG A 1 331 ? 7.504 44.960 17.749 1.00 46.81 331 ARG A C 1
ATOM 2694 O O . ARG A 1 331 ? 7.275 46.107 17.377 1.00 51.73 331 ARG A O 1
ATOM 2702 N N . THR A 1 332 ? 6.989 43.888 17.158 1.00 50.49 332 THR A N 1
ATOM 2703 C CA . THR A 1 332 ? 6.150 43.967 15.967 1.00 48.85 332 THR A CA 1
ATOM 2704 C C . THR A 1 332 ? 4.660 44.014 16.305 1.00 45.52 332 THR A C 1
ATOM 2705 O O . THR A 1 332 ? 3.817 44.121 15.417 1.00 44.19 332 THR A O 1
ATOM 2709 N N . GLY A 1 333 ? 4.341 43.901 17.588 1.00 42.22 333 GLY A N 1
ATOM 2710 C CA . GLY A 1 333 ? 2.956 43.947 18.008 1.00 24.14 333 GLY A CA 1
ATOM 2711 C C . GLY A 1 333 ? 2.390 42.590 18.354 1.00 23.32 333 GLY A C 1
ATOM 2712 O O . GLY A 1 333 ? 1.351 42.512 19.003 1.00 28.29 333 GLY A O 1
ATOM 2713 N N . ARG A 1 334 ? 3.076 41.524 17.954 1.00 21.41 334 ARG A N 1
ATOM 2714 C CA . ARG A 1 334 ? 2.603 40.158 18.219 1.00 27.97 334 ARG A CA 1
ATOM 2715 C C . ARG A 1 334 ? 2.547 39.788 19.698 1.00 31.52 334 ARG A C 1
ATOM 2716 O O . ARG A 1 334 ? 3.570 39.787 20.390 1.00 37.51 334 ARG A O 1
ATOM 2724 N N . VAL A 1 335 ? 1.354 39.476 20.185 1.00 17.70 335 VAL A N 1
ATOM 2725 C CA . VAL A 1 335 ? 1.219 39.078 21.571 1.00 23.34 335 VAL A CA 1
ATOM 2726 C C . VAL A 1 335 ? 1.768 37.656 21.757 1.00 37.38 335 VAL A C 1
ATOM 2727 O O . VAL A 1 335 ? 1.191 36.680 21.262 1.00 42.47 335 VAL A O 1
ATOM 2731 N N . THR A 1 336 ? 2.916 37.578 22.435 1.00 34.50 336 THR A N 1
ATOM 2732 C CA . THR A 1 336 ? 3.636 36.334 22.719 1.00 10.95 336 THR A CA 1
ATOM 2733 C C . THR A 1 336 ? 3.195 35.641 24.008 1.00 21.92 336 THR A C 1
ATOM 2734 O O . THR A 1 336 ? 2.878 36.295 25.000 1.00 43.27 336 THR A O 1
ATOM 2738 N N . PRO A 1 337 ? 3.130 34.301 23.994 1.00 18.73 337 PRO A N 1
ATOM 2739 C CA . PRO A 1 337 ? 2.720 33.545 25.180 1.00 24.08 337 PRO A CA 1
ATOM 2740 C C . PRO A 1 337 ? 3.924 33.069 26.014 1.00 22.30 337 PRO A C 1
ATOM 2741 O O . PRO A 1 337 ? 4.971 32.688 25.469 1.00 24.31 337 PRO A O 1
ATOM 2745 N N . VAL A 1 338 ? 3.784 33.118 27.333 1.00 15.21 338 VAL A N 1
ATOM 2746 C CA . VAL A 1 338 ? 4.867 32.699 28.231 1.00 24.62 338 VAL A CA 1
ATOM 2747 C C . VAL A 1 338 ? 4.316 31.849 29.371 1.00 26.59 338 VAL A C 1
ATOM 2748 O O . VAL A 1 338 ? 3.469 32.302 30.153 1.00 21.16 338 VAL A O 1
ATOM 2752 N N . GLY A 1 339 ? 4.798 30.616 29.461 1.00 12.02 339 GLY A N 1
ATOM 2753 C CA . GLY A 1 339 ? 4.333 29.735 30.513 1.00 23.05 339 GLY A CA 1
ATOM 2754 C C . GLY A 1 339 ? 5.139 29.832 31.794 1.00 25.17 339 GLY A C 1
ATOM 2755 O O . GLY A 1 339 ? 6.372 29.800 31.767 1.00 19.09 339 GLY A O 1
ATOM 2756 N N . VAL A 1 340 ? 4.434 29.980 32.912 1.00 24.48 340 VAL A N 1
ATOM 2757 C CA . VAL A 1 340 ? 5.055 30.059 34.231 1.00 28.24 340 VAL A CA 1
ATOM 2758 C C . VAL A 1 340 ? 4.994 28.657 34.863 1.00 40.06 340 VAL A C 1
ATOM 2759 O O . VAL A 1 340 ? 3.954 28.219 35.375 1.00 40.97 340 VAL A O 1
ATOM 2763 N N . LEU A 1 341 ? 6.118 27.955 34.778 1.00 35.76 341 LEU A N 1
ATOM 2764 C CA . LEU A 1 341 ? 6.258 26.603 35.290 1.00 35.74 341 LEU A CA 1
ATOM 2765 C C . LEU A 1 341 ? 6.613 26.572 36.773 1.00 38.77 341 LEU A C 1
ATOM 2766 O O . LEU A 1 341 ? 6.912 27.604 37.380 1.00 37.74 341 LEU A O 1
ATOM 2771 N N . GLU A 1 342 ? 6.520 25.378 37.356 1.00 37.34 342 GLU A N 1
ATOM 2772 C CA . GLU A 1 342 ? 6.892 25.150 38.745 1.00 34.84 342 GLU A CA 1
ATOM 2773 C C . GLU A 1 342 ? 8.422 25.091 38.647 1.00 33.18 342 GLU A C 1
ATOM 2774 O O . GLU A 1 342 ? 8.965 24.310 37.861 1.00 34.77 342 GLU A O 1
ATOM 2780 N N . PRO A 1 343 ? 9.134 25.912 39.434 1.00 26.73 343 PRO A N 1
ATOM 2781 C CA . PRO A 1 343 ? 10.603 25.933 39.404 1.00 26.26 343 PRO A CA 1
ATOM 2782 C C . PRO A 1 343 ? 11.231 24.531 39.369 1.00 33.52 343 PRO A C 1
ATOM 2783 O O . PRO A 1 343 ? 11.017 23.715 40.275 1.00 28.46 343 PRO A O 1
ATOM 2787 N N . VAL A 1 344 ? 11.980 24.248 38.306 1.00 29.64 344 VAL A N 1
ATOM 2788 C CA . VAL A 1 344 ? 12.633 22.952 38.155 1.00 35.73 344 VAL A CA 1
ATOM 2789 C C . VAL A 1 344 ? 14.105 23.133 37.789 1.00 44.71 344 VAL A C 1
ATOM 2790 O O . VAL A 1 344 ? 14.532 24.235 37.449 1.00 44.24 344 VAL A O 1
ATOM 2794 N N . PHE A 1 345 ? 14.872 22.047 37.830 1.00 57.04 345 PHE A N 1
ATOM 2795 C CA . PHE A 1 345 ? 16.299 22.128 37.546 1.00 64.73 345 PHE A CA 1
ATOM 2796 C C . PHE A 1 345 ? 16.823 21.371 36.345 1.00 64.16 345 PHE A C 1
ATOM 2797 O O . PHE A 1 345 ? 16.840 20.142 36.319 1.00 68.22 345 PHE A O 1
ATOM 2805 N N . ILE A 1 346 ? 17.293 22.136 35.369 1.00 59.34 346 ILE A N 1
ATOM 2806 C CA . ILE A 1 346 ? 17.863 21.597 34.147 1.00 56.92 346 ILE A CA 1
ATOM 2807 C C . ILE A 1 346 ? 19.287 22.142 34.083 1.00 61.37 346 ILE A C 1
ATOM 2808 O O . ILE A 1 346 ? 19.491 23.359 33.996 1.00 55.63 346 ILE A O 1
ATOM 2813 N N . GLU A 1 347 ? 20.258 21.239 34.210 1.00 63.18 347 GLU A N 1
ATOM 2814 C CA . GLU A 1 347 ? 21.677 21.588 34.178 1.00 62.96 347 GLU A CA 1
ATOM 2815 C C . GLU A 1 347 ? 22.109 22.609 35.226 1.00 65.10 347 GLU A C 1
ATOM 2816 O O . GLU A 1 347 ? 22.953 23.459 34.949 1.00 68.31 347 GLU A O 1
ATOM 2822 N N . GLY A 1 348 ? 21.524 22.542 36.418 1.00 64.40 348 GLY A N 1
ATOM 2823 C CA . GLY A 1 348 ? 21.897 23.472 37.471 1.00 62.64 348 GLY A CA 1
ATOM 2824 C C . GLY A 1 348 ? 21.094 24.757 37.530 1.00 61.06 348 GLY A C 1
ATOM 2825 O O . GLY A 1 348 ? 20.675 25.170 38.611 1.00 63.07 348 GLY A O 1
ATOM 2826 N N . SER A 1 349 ? 20.922 25.414 36.385 1.00 61.79 349 SER A N 1
ATOM 2827 C CA . SER A 1 349 ? 20.147 26.653 36.309 1.00 57.69 349 SER A CA 1
ATOM 2828 C C . SER A 1 349 ? 18.668 26.342 36.543 1.00 52.98 349 SER A C 1
ATOM 2829 O O . SER A 1 349 ? 18.149 25.354 36.020 1.00 42.48 349 SER A O 1
ATOM 2832 N N . GLU A 1 350 ? 18.009 27.162 37.359 1.00 53.33 350 GLU A N 1
ATOM 2833 C CA . GLU A 1 350 ? 16.591 26.970 37.672 1.00 52.93 350 GLU A CA 1
ATOM 2834 C C . GLU A 1 350 ? 15.672 27.573 36.611 1.00 46.66 350 GLU A C 1
ATOM 2835 O O . GLU A 1 350 ? 15.781 28.754 36.281 1.00 48.01 350 GLU A O 1
ATOM 2841 N N . VAL A 1 351 ? 14.763 26.752 36.095 1.00 36.76 351 VAL A N 1
ATOM 2842 C CA . VAL A 1 351 ? 13.805 27.183 35.082 1.00 36.78 351 VAL A CA 1
ATOM 2843 C C . VAL A 1 351 ? 12.436 27.407 35.725 1.00 35.56 351 VAL A C 1
ATOM 2844 O O . VAL A 1 351 ? 11.939 26.548 36.457 1.00 40.40 351 VAL A O 1
ATOM 2848 N N . SER A 1 352 ? 11.832 28.560 35.446 1.00 33.96 352 SER A N 1
ATOM 2849 C CA . SER A 1 352 ? 10.521 28.898 36.001 1.00 38.65 352 SER A CA 1
ATOM 2850 C C . SER A 1 352 ? 9.596 29.623 35.011 1.00 29.20 352 SER A C 1
ATOM 2851 O O . SER A 1 352 ? 8.382 29.659 35.193 1.00 33.11 352 SER A O 1
ATOM 2854 N N . ARG A 1 353 ? 10.182 30.241 33.997 1.00 21.18 353 ARG A N 1
ATOM 2855 C CA . ARG A 1 353 ? 9.421 30.951 32.985 1.00 16.01 353 ARG A CA 1
ATOM 2856 C C . ARG A 1 353 ? 9.921 30.476 31.637 1.00 27.28 353 ARG A C 1
ATOM 2857 O O . ARG A 1 353 ? 11.082 30.686 31.273 1.00 21.06 353 ARG A O 1
ATOM 2865 N N . VAL A 1 354 ? 9.028 29.814 30.908 1.00 33.21 354 VAL A N 1
ATOM 2866 C CA . VAL A 1 354 ? 9.354 29.253 29.609 1.00 24.54 354 VAL A CA 1
ATOM 2867 C C . VAL A 1 354 ? 8.445 29.787 28.500 1.00 23.64 354 VAL A C 1
ATOM 2868 O O . VAL A 1 354 ? 7.277 30.101 28.736 1.00 30.28 354 VAL A O 1
ATOM 2872 N N . THR A 1 355 ? 8.982 29.881 27.288 1.00 19.99 355 THR A N 1
ATOM 2873 C CA . THR A 1 355 ? 8.201 30.372 26.157 1.00 19.45 355 THR A CA 1
ATOM 2874 C C . THR A 1 355 ? 7.237 29.327 25.625 1.00 20.28 355 THR A C 1
ATOM 2875 O O . THR A 1 355 ? 7.514 28.129 25.670 1.00 38.10 355 THR A O 1
ATOM 2879 N N . LEU A 1 356 ? 6.091 29.790 25.137 1.00 23.52 356 LEU A N 1
ATOM 2880 C CA . LEU A 1 356 ? 5.101 28.901 24.555 1.00 24.60 356 LEU A CA 1
ATOM 2881 C C . LEU A 1 356 ? 5.039 29.198 23.063 1.00 34.28 356 LEU A C 1
ATOM 2882 O O . LEU A 1 356 ? 4.202 28.661 22.335 1.00 45.10 356 LEU A O 1
ATOM 2887 N N . HIS A 1 357 ? 5.989 30.019 22.619 1.00 30.22 357 HIS A N 1
ATOM 2888 C CA . HIS A 1 357 ? 6.138 30.411 21.224 1.00 31.24 357 HIS A CA 1
ATOM 2889 C C . HIS A 1 357 ? 4.957 31.163 20.634 1.00 30.33 357 HIS A C 1
ATOM 2890 O O . HIS A 1 357 ? 4.989 32.390 20.527 1.00 40.03 357 HIS A O 1
ATOM 2897 N N . ASN A 1 358 ? 3.925 30.426 20.237 1.00 23.28 358 ASN A N 1
ATOM 2898 C CA . ASN A 1 358 ? 2.736 31.029 19.645 1.00 21.60 358 ASN A CA 1
ATOM 2899 C C . ASN A 1 358 ? 1.507 30.166 19.861 1.00 19.81 358 ASN A C 1
ATOM 2900 O O . ASN A 1 358 ? 1.572 29.135 20.522 1.00 25.78 358 ASN A O 1
ATOM 2905 N N . GLU A 1 359 ? 0.385 30.590 19.295 1.00 27.39 359 GLU A N 1
ATOM 2906 C CA . GLU A 1 359 ? -0.865 29.852 19.446 1.00 30.73 359 GLU A CA 1
ATOM 2907 C C . GLU A 1 359 ? -0.815 28.464 18.806 1.00 31.50 359 GLU A C 1
ATOM 2908 O O . GLU A 1 359 ? -1.400 27.517 19.331 1.00 35.23 359 GLU A O 1
ATOM 2914 N N . SER A 1 360 ? -0.070 28.335 17.712 1.00 21.78 360 SER A N 1
ATOM 2915 C CA . SER A 1 360 ? 0.053 27.059 17.028 1.00 27.66 360 SER A CA 1
ATOM 2916 C C . SER A 1 360 ? 0.738 26.013 17.901 1.00 31.49 360 SER A C 1
ATOM 2917 O O . SER A 1 360 ? 0.212 24.916 18.063 1.00 33.90 360 SER A O 1
ATOM 2920 N N . TYR A 1 361 ? 1.896 26.359 18.469 1.00 36.20 361 TYR A N 1
ATOM 2921 C CA . TYR A 1 361 ? 2.662 25.442 19.330 1.00 29.11 361 TYR A CA 1
ATOM 2922 C C . TYR A 1 361 ? 1.797 24.954 20.486 1.00 24.89 361 TYR A C 1
ATOM 2923 O O . TYR A 1 361 ? 1.798 23.778 20.822 1.00 26.58 361 TYR A O 1
ATOM 2932 N N . ILE A 1 362 ? 1.072 25.879 21.095 1.00 18.87 362 ILE A N 1
ATOM 2933 C CA . ILE A 1 362 ? 0.192 25.568 22.204 1.00 23.05 362 ILE A CA 1
ATOM 2934 C C . ILE A 1 362 ? -0.895 24.585 21.768 1.00 33.28 362 ILE A C 1
ATOM 2935 O O . ILE A 1 362 ? -1.278 23.685 22.527 1.00 23.33 362 ILE A O 1
ATOM 2940 N N . GLU A 1 363 ? -1.374 24.761 20.536 1.00 43.52 363 GLU A N 1
ATOM 2941 C CA . GLU A 1 363 ? -2.419 23.912 19.970 1.00 43.52 363 GLU A CA 1
ATOM 2942 C C . GLU A 1 363 ? -1.914 22.514 19.595 1.00 45.90 363 GLU A C 1
ATOM 2943 O O . GLU A 1 363 ? -2.527 21.510 19.971 1.00 50.53 363 GLU A O 1
ATOM 2949 N N . GLU A 1 364 ? -0.782 22.454 18.897 1.00 35.50 364 GLU A N 1
ATOM 2950 C CA . GLU A 1 364 ? -0.194 21.188 18.467 1.00 38.94 364 GLU A CA 1
ATOM 2951 C C . GLU A 1 364 ? 0.105 20.268 19.644 1.00 41.33 364 GLU A C 1
ATOM 2952 O O . GLU A 1 364 ? -0.311 19.113 19.666 1.00 46.87 364 GLU A O 1
ATOM 2958 N N . LEU A 1 365 ? 0.832 20.799 20.621 1.00 43.04 365 LEU A N 1
ATOM 2959 C CA . LEU A 1 365 ? 1.220 20.062 21.818 1.00 28.44 365 LEU A CA 1
ATOM 2960 C C . LEU A 1 365 ? 0.093 19.932 22.838 1.00 30.65 365 LEU A C 1
ATOM 2961 O O . LEU A 1 365 ? 0.254 19.264 23.855 1.00 50.08 365 LEU A O 1
ATOM 2966 N N . ASP A 1 366 ? -1.043 20.564 22.565 1.00 33.60 366 ASP A N 1
ATOM 2967 C CA . ASP A 1 366 ? -2.195 20.537 23.466 1.00 44.53 366 ASP A CA 1
ATOM 2968 C C . ASP A 1 366 ? -1.769 20.939 24.881 1.00 42.50 366 ASP A C 1
ATOM 2969 O O . ASP A 1 366 ? -1.985 20.201 25.836 1.00 45.78 366 ASP A O 1
ATOM 2974 N N . ILE A 1 367 ? -1.142 22.109 24.993 1.00 41.54 367 ILE A N 1
ATOM 2975 C CA . ILE A 1 367 ? -0.659 22.626 26.271 1.00 24.78 367 ILE A CA 1
ATOM 2976 C C . ILE A 1 367 ? -1.754 23.334 27.032 1.00 29.93 367 ILE A C 1
ATOM 2977 O O . ILE A 1 367 ? -2.246 24.374 26.601 1.00 41.92 367 ILE A O 1
ATOM 2982 N N . ARG A 1 368 ? -2.141 22.766 28.165 1.00 33.53 368 ARG A N 1
ATOM 2983 C CA . ARG A 1 368 ? -3.172 23.374 28.990 1.00 33.30 368 ARG A CA 1
ATOM 2984 C C . ARG A 1 368 ? -2.545 23.905 30.264 1.00 33.48 368 ARG A C 1
ATOM 2985 O O . ARG A 1 368 ? -1.323 23.941 30.377 1.00 33.44 368 ARG A O 1
ATOM 2993 N N . ILE A 1 369 ? -3.356 24.341 31.216 1.00 38.45 369 ILE A N 1
ATOM 2994 C CA . ILE A 1 369 ? -2.780 24.894 32.427 1.00 42.37 369 ILE A CA 1
ATOM 2995 C C . ILE A 1 369 ? -2.396 23.904 33.515 1.00 50.30 369 ILE A C 1
ATOM 2996 O O . ILE A 1 369 ? -1.212 23.610 33.653 1.00 65.82 369 ILE A O 1
ATOM 3001 N N . GLY A 1 370 ? -3.356 23.343 34.244 1.00 46.68 370 GLY A N 1
ATOM 3002 C CA . GLY A 1 370 ? -3.004 22.393 35.298 1.00 55.61 370 GLY A CA 1
ATOM 3003 C C . GLY A 1 370 ? -2.059 21.256 34.899 1.00 56.48 370 GLY A C 1
ATOM 3004 O O . GLY A 1 370 ? -1.579 20.503 35.752 1.00 56.49 370 GLY A O 1
ATOM 3005 N N . ASP A 1 371 ? -1.764 21.175 33.601 1.00 50.52 371 ASP A N 1
ATOM 3006 C CA . ASP A 1 371 ? -0.906 20.161 33.002 1.00 44.48 371 ASP A CA 1
ATOM 3007 C C . ASP A 1 371 ? 0.526 20.001 33.474 1.00 47.64 371 ASP A C 1
ATOM 3008 O O . ASP A 1 371 ? 1.202 20.967 33.816 1.00 60.53 371 ASP A O 1
ATOM 3013 N N . TRP A 1 372 ? 0.976 18.752 33.476 1.00 40.89 372 TRP A N 1
ATOM 3014 C CA . TRP A 1 372 ? 2.342 18.417 33.829 1.00 41.53 372 TRP A CA 1
ATOM 3015 C C . TRP A 1 372 ? 3.023 18.374 32.471 1.00 42.52 372 TRP A C 1
ATOM 3016 O O . TRP A 1 372 ? 2.451 17.866 31.498 1.00 45.61 372 TRP A O 1
ATOM 3027 N N . VAL A 1 373 ? 4.231 18.916 32.387 1.00 31.69 373 VAL A N 1
ATOM 3028 C CA . VAL A 1 373 ? 4.935 18.940 31.118 1.00 32.18 373 VAL A CA 1
ATOM 3029 C C . VAL A 1 373 ? 6.404 18.574 31.204 1.00 37.28 373 VAL A C 1
ATOM 3030 O O . VAL A 1 373 ? 7.074 18.840 32.206 1.00 40.54 373 VAL A O 1
ATOM 3034 N N . LEU A 1 374 ? 6.894 17.977 30.125 1.00 35.18 374 LEU A N 1
ATOM 3035 C CA . LEU A 1 374 ? 8.290 17.595 30.012 1.00 38.12 374 LEU A CA 1
ATOM 3036 C C . LEU A 1 374 ? 8.973 18.765 29.314 1.00 39.77 374 LEU A C 1
ATOM 3037 O O . LEU A 1 374 ? 8.673 19.064 28.152 1.00 34.22 374 LEU A O 1
ATOM 3042 N N . VAL A 1 375 ? 9.858 19.447 30.037 1.00 29.32 375 VAL A N 1
ATOM 3043 C CA . VAL A 1 375 ? 10.572 20.591 29.490 1.00 25.75 375 VAL A CA 1
ATOM 3044 C C . VAL A 1 375 ? 12.036 20.279 29.195 1.00 29.76 375 VAL A C 1
ATOM 3045 O O . VAL A 1 375 ? 12.717 19.663 30.005 1.00 31.99 375 VAL A O 1
ATOM 3049 N N . HIS A 1 376 ? 12.491 20.666 28.003 1.00 40.47 376 HIS A N 1
ATOM 3050 C CA . HIS A 1 376 ? 13.875 20.439 27.577 1.00 44.59 376 HIS A CA 1
ATOM 3051 C C . HIS A 1 376 ? 14.486 21.719 27.000 1.00 38.79 376 HIS A C 1
ATOM 3052 O O . HIS A 1 376 ? 13.866 22.777 27.032 1.00 42.87 376 HIS A O 1
ATOM 3059 N N . LYS A 1 377 ? 15.709 21.625 26.494 1.00 29.74 377 LYS A N 1
ATOM 3060 C CA . LYS A 1 377 ? 16.370 22.777 25.902 1.00 37.82 377 LYS A CA 1
ATOM 3061 C C . LYS A 1 377 ? 16.558 22.553 24.402 1.00 40.90 377 LYS A C 1
ATOM 3062 O O . LYS A 1 377 ? 17.334 21.685 23.995 1.00 47.66 377 LYS A O 1
ATOM 3068 N N . ALA A 1 378 ? 15.815 23.309 23.588 1.00 39.64 378 ALA A N 1
ATOM 3069 C CA . ALA A 1 378 ? 15.891 23.209 22.126 1.00 33.45 378 ALA A CA 1
ATOM 3070 C C . ALA A 1 378 ? 17.251 23.704 21.685 1.00 37.67 378 ALA A C 1
ATOM 3071 O O . ALA A 1 378 ? 17.630 24.836 21.993 1.00 49.98 378 ALA A O 1
ATOM 3073 N N . GLY A 1 379 ? 17.988 22.859 20.973 1.00 35.27 379 GLY A N 1
ATOM 3074 C CA . GLY A 1 379 ? 19.324 23.241 20.553 1.00 43.90 379 GLY A CA 1
ATOM 3075 C C . GLY A 1 379 ? 20.236 23.317 21.773 1.00 47.26 379 GLY A C 1
ATOM 3076 O O . GLY A 1 379 ? 21.396 23.732 21.678 1.00 55.04 379 GLY A O 1
ATOM 3077 N N . GLY A 1 380 ? 19.708 22.894 22.922 1.00 46.04 380 GLY A N 1
ATOM 3078 C CA . GLY A 1 380 ? 20.459 22.925 24.164 1.00 60.35 380 GLY A CA 1
ATOM 3079 C C . GLY A 1 380 ? 20.796 24.357 24.520 1.00 63.60 380 GLY A C 1
ATOM 3080 O O . GLY A 1 380 ? 21.955 24.684 24.790 1.00 66.38 380 GLY A O 1
ATOM 3081 N N . VAL A 1 381 ? 19.779 25.212 24.517 1.00 58.81 381 VAL A N 1
ATOM 3082 C CA . VAL A 1 381 ? 19.976 26.623 24.807 1.00 59.69 381 VAL A CA 1
ATOM 3083 C C . VAL A 1 381 ? 18.678 27.345 25.192 1.00 58.96 381 VAL A C 1
ATOM 3084 O O . VAL A 1 381 ? 18.684 28.239 26.037 1.00 60.01 381 VAL A O 1
ATOM 3088 N N . ILE A 1 382 ? 17.563 26.944 24.591 1.00 58.17 382 ILE A N 1
ATOM 3089 C CA . ILE A 1 382 ? 16.282 27.580 24.890 1.00 51.27 382 ILE A CA 1
ATOM 3090 C C . ILE A 1 382 ? 15.273 26.616 25.506 1.00 37.80 382 ILE A C 1
ATOM 3091 O O . ILE A 1 382 ? 14.752 25.727 24.838 1.00 39.58 382 ILE A O 1
ATOM 3096 N N . PRO A 1 383 ? 14.984 26.792 26.800 1.00 26.73 383 PRO A N 1
ATOM 3097 C CA . PRO A 1 383 ? 14.030 25.923 27.492 1.00 31.71 383 PRO A CA 1
ATOM 3098 C C . PRO A 1 383 ? 12.644 26.014 26.868 1.00 30.30 383 PRO A C 1
ATOM 3099 O O . PRO A 1 383 ? 12.200 27.096 26.486 1.00 34.28 383 PRO A O 1
ATOM 3103 N N . GLU A 1 384 ? 11.996 24.864 26.716 1.00 30.83 384 GLU A N 1
ATOM 3104 C CA . GLU A 1 384 ? 10.655 24.790 26.147 1.00 31.02 384 GLU A CA 1
ATOM 3105 C C . GLU A 1 384 ? 9.970 23.467 26.473 1.00 33.08 384 GLU A C 1
ATOM 3106 O O . GLU A 1 384 ? 10.625 22.475 26.785 1.00 33.48 384 GLU A O 1
ATOM 3112 N N . VAL A 1 385 ? 8.643 23.475 26.430 1.00 39.76 385 VAL A N 1
ATOM 3113 C CA . VAL A 1 385 ? 7.849 22.286 26.714 1.00 40.76 385 VAL A CA 1
ATOM 3114 C C . VAL A 1 385 ? 7.895 21.284 25.552 1.00 41.05 385 VAL A C 1
ATOM 3115 O O . VAL A 1 385 ? 7.176 21.429 24.565 1.00 46.12 385 VAL A O 1
ATOM 3119 N N . LEU A 1 386 ? 8.758 20.278 25.690 1.00 44.58 386 LEU A N 1
ATOM 3120 C CA . LEU A 1 386 ? 8.956 19.221 24.692 1.00 37.80 386 LEU A CA 1
ATOM 3121 C C . LEU A 1 386 ? 7.639 18.510 24.371 1.00 38.67 386 LEU A C 1
ATOM 3122 O O . LEU A 1 386 ? 7.386 18.162 23.221 1.00 40.20 386 LEU A O 1
ATOM 3127 N N . ARG A 1 387 ? 6.814 18.296 25.396 1.00 36.10 387 ARG A N 1
ATOM 3128 C CA . ARG A 1 387 ? 5.503 17.661 25.254 1.00 33.10 387 ARG A CA 1
ATOM 3129 C C . ARG A 1 387 ? 4.816 17.556 26.608 1.00 34.60 387 ARG A C 1
ATOM 3130 O O . ARG A 1 387 ? 5.474 17.519 27.642 1.00 35.88 387 ARG A O 1
ATOM 3138 N N . VAL A 1 388 ? 3.489 17.545 26.601 1.00 42.00 388 VAL A N 1
ATOM 3139 C CA . VAL A 1 388 ? 2.727 17.443 27.844 1.00 46.94 388 VAL A CA 1
ATOM 3140 C C . VAL A 1 388 ? 2.521 15.986 28.262 1.00 48.11 388 VAL A C 1
ATOM 3141 O O . VAL A 1 388 ? 2.400 15.098 27.414 1.00 49.45 388 VAL A O 1
ATOM 3145 N N . LEU A 1 389 ? 2.524 15.743 29.570 1.00 46.19 389 LEU A N 1
ATOM 3146 C CA . LEU A 1 389 ? 2.314 14.400 30.114 1.00 42.44 389 LEU A CA 1
ATOM 3147 C C . LEU A 1 389 ? 0.803 14.206 30.263 1.00 50.16 389 LEU A C 1
ATOM 3148 O O . LEU A 1 389 ? 0.252 14.284 31.364 1.00 52.04 389 LEU A O 1
ATOM 3153 N N . LYS A 1 390 ? 0.155 13.946 29.126 1.00 56.66 390 LYS A N 1
ATOM 3154 C CA . LYS A 1 390 ? -1.299 13.782 29.010 1.00 66.07 390 LYS A CA 1
ATOM 3155 C C . LYS A 1 390 ? -2.070 12.966 30.053 1.00 76.37 390 LYS A C 1
ATOM 3156 O O . LYS A 1 390 ? -3.032 13.463 30.644 1.00 75.57 390 LYS A O 1
ATOM 3162 N N . GLU A 1 391 ? -1.672 11.709 30.244 1.00 81.24 391 GLU A N 1
ATOM 3163 C CA . GLU A 1 391 ? -2.335 10.795 31.179 1.00 75.23 391 GLU A CA 1
ATOM 3164 C C . GLU A 1 391 ? -2.494 11.279 32.623 1.00 70.01 391 GLU A C 1
ATOM 3165 O O . GLU A 1 391 ? -3.470 10.928 33.291 1.00 65.39 391 GLU A O 1
ATOM 3171 N N . ARG A 1 392 ? -1.554 12.095 33.094 1.00 65.49 392 ARG A N 1
ATOM 3172 C CA . ARG A 1 392 ? -1.604 12.601 34.462 1.00 61.80 392 ARG A CA 1
ATOM 3173 C C . ARG A 1 392 ? -2.611 13.732 34.655 1.00 56.05 392 ARG A C 1
ATOM 3174 O O . ARG A 1 392 ? -2.635 14.375 35.705 1.00 52.31 392 ARG A O 1
ATOM 3182 N N . ARG A 1 393 ? -3.458 13.957 33.655 1.00 53.33 393 ARG A N 1
ATOM 3183 C CA . ARG A 1 393 ? -4.459 15.015 33.730 1.00 59.12 393 ARG A CA 1
ATOM 3184 C C . ARG A 1 393 ? -5.560 14.770 34.758 1.00 60.67 393 ARG A C 1
ATOM 3185 O O . ARG A 1 393 ? -6.184 13.709 34.775 1.00 66.66 393 ARG A O 1
ATOM 3193 N N . THR A 1 394 ? -5.781 15.769 35.610 1.00 57.67 394 THR A N 1
ATOM 3194 C CA . THR A 1 394 ? -6.807 15.723 36.649 1.00 54.22 394 THR A CA 1
ATOM 3195 C C . THR A 1 394 ? -8.173 16.127 36.093 1.00 55.07 394 THR A C 1
ATOM 3196 O O . THR A 1 394 ? -9.178 16.065 36.802 1.00 51.76 394 THR A O 1
ATOM 3200 N N . GLY A 1 395 ? -8.198 16.553 34.831 1.00 60.48 395 GLY A N 1
ATOM 3201 C CA . GLY A 1 395 ? -9.440 16.969 34.200 1.00 66.20 395 GLY A CA 1
ATOM 3202 C C . GLY A 1 395 ? -9.796 18.426 34.441 1.00 71.52 395 GLY A C 1
ATOM 3203 O O . GLY A 1 395 ? -10.680 18.967 33.777 1.00 75.77 395 GLY A O 1
ATOM 3204 N N . LYS A 1 396 ? -9.111 19.062 35.388 1.00 75.35 396 LYS A N 1
ATOM 3205 C CA . LYS A 1 396 ? -9.355 20.465 35.722 1.00 77.81 396 LYS A CA 1
ATOM 3206 C C . LYS A 1 396 ? -8.437 21.469 35.017 1.00 74.46 396 LYS A C 1
ATOM 3207 O O . LYS A 1 396 ? -8.401 22.645 35.391 1.00 74.22 396 LYS A O 1
ATOM 3213 N N . GLU A 1 397 ? -7.701 21.011 34.005 1.00 69.86 397 GLU A N 1
ATOM 3214 C CA . GLU A 1 397 ? -6.798 21.889 33.259 1.00 65.24 397 GLU A CA 1
ATOM 3215 C C . GLU A 1 397 ? -7.601 22.915 32.488 1.00 56.97 397 GLU A C 1
ATOM 3216 O O . GLU A 1 397 ? -8.650 22.598 31.933 1.00 48.51 397 GLU A O 1
ATOM 3222 N N . ARG A 1 398 ? -7.106 24.145 32.464 1.00 54.15 398 ARG A N 1
ATOM 3223 C CA . ARG A 1 398 ? -7.772 25.216 31.743 1.00 59.82 398 ARG A CA 1
ATOM 3224 C C . ARG A 1 398 ? -7.025 25.478 30.435 1.00 56.39 398 ARG A C 1
ATOM 3225 O O . ARG A 1 398 ? -5.795 25.524 30.408 1.00 55.39 398 ARG A O 1
ATOM 3233 N N . PRO A 1 399 ? -7.762 25.609 29.324 1.00 47.59 399 PRO A N 1
ATOM 3234 C CA . PRO A 1 399 ? -7.135 25.860 28.025 1.00 45.29 399 PRO A CA 1
ATOM 3235 C C . PRO A 1 399 ? -6.600 27.288 27.908 1.00 37.20 399 PRO A C 1
ATOM 3236 O O . PRO A 1 399 ? -7.229 28.235 28.371 1.00 33.31 399 PRO A O 1
ATOM 3240 N N . ILE A 1 400 ? -5.427 27.424 27.298 1.00 30.96 400 ILE A N 1
ATOM 3241 C CA . ILE A 1 400 ? -4.794 28.718 27.109 1.00 33.29 400 ILE A CA 1
ATOM 3242 C C . ILE A 1 400 ? -5.590 29.596 26.147 1.00 44.89 400 ILE A C 1
ATOM 3243 O O . ILE A 1 400 ? -5.812 29.236 24.986 1.00 53.45 400 ILE A O 1
ATOM 3248 N N . ARG A 1 401 ? -6.050 30.734 26.662 1.00 46.93 401 ARG A N 1
ATOM 3249 C CA . ARG A 1 401 ? -6.825 31.688 25.883 1.00 41.80 401 ARG A CA 1
ATOM 3250 C C . ARG A 1 401 ? -6.187 33.074 25.974 1.00 44.39 401 ARG A C 1
ATOM 3251 O O . ARG A 1 401 ? -5.767 33.509 27.049 1.00 47.38 401 ARG A O 1
ATOM 3259 N N . TRP A 1 402 ? -6.105 33.755 24.832 1.00 42.38 402 TRP A N 1
ATOM 3260 C CA . TRP A 1 402 ? -5.541 35.102 24.760 1.00 23.49 402 TRP A CA 1
ATOM 3261 C C . TRP A 1 402 ? -6.451 36.141 25.414 1.00 22.63 402 TRP A C 1
ATOM 3262 O O . TRP A 1 402 ? -7.655 35.921 25.617 1.00 14.61 402 TRP A O 1
ATOM 3273 N N . PRO A 1 403 ? -5.877 37.284 25.794 1.00 18.35 403 PRO A N 1
ATOM 3274 C CA . PRO A 1 403 ? -6.725 38.297 26.420 1.00 25.14 403 PRO A CA 1
ATOM 3275 C C . PRO A 1 403 ? -7.499 39.125 25.390 1.00 22.24 403 PRO A C 1
ATOM 3276 O O . PRO A 1 403 ? -7.138 39.159 24.211 1.00 26.62 403 PRO A O 1
ATOM 3280 N N . GLU A 1 404 ? -8.597 39.733 25.836 1.00 13.42 404 GLU A N 1
ATOM 3281 C CA . GLU A 1 404 ? -9.423 40.584 24.983 1.00 12.31 404 GLU A CA 1
ATOM 3282 C C . GLU A 1 404 ? -8.584 41.792 24.584 1.00 18.32 404 GLU A C 1
ATOM 3283 O O . GLU A 1 404 ? -8.467 42.125 23.399 1.00 24.53 404 GLU A O 1
ATOM 3289 N N . ALA A 1 405 ? -7.939 42.391 25.583 1.00 16.10 405 ALA A N 1
ATOM 3290 C CA . ALA A 1 405 ? -7.114 43.569 25.373 1.00 9.82 405 ALA A CA 1
ATOM 3291 C C . ALA A 1 405 ? -5.627 43.322 25.388 1.00 14.25 405 ALA A C 1
ATOM 3292 O O . ALA A 1 405 ? -5.150 42.268 25.812 1.00 35.08 405 ALA A O 1
ATOM 3294 N N . CYS A 1 406 ? -4.899 44.310 24.889 1.00 9.96 406 CYS A N 1
ATOM 3295 C CA . CYS A 1 406 ? -3.445 44.283 24.855 1.00 11.28 406 CYS A CA 1
ATOM 3296 C C . CYS A 1 406 ? -3.025 44.690 26.274 1.00 27.76 406 CYS A C 1
ATOM 3297 O O . CYS A 1 406 ? -3.460 45.725 26.796 1.00 27.40 406 CYS A O 1
ATOM 3300 N N . PRO A 1 407 ? -2.196 43.866 26.927 1.00 30.21 407 PRO A N 1
ATOM 3301 C CA . PRO A 1 407 ? -1.740 44.148 28.289 1.00 24.45 407 PRO A CA 1
ATOM 3302 C C . PRO A 1 407 ? -0.831 45.368 28.394 1.00 22.29 407 PRO A C 1
ATOM 3303 O O . PRO A 1 407 ? -0.659 45.926 29.476 1.00 22.24 407 PRO A O 1
ATOM 3307 N N . GLU A 1 408 ? -0.296 45.819 27.266 1.00 19.01 408 GLU A N 1
ATOM 3308 C CA . GLU A 1 408 ? 0.598 46.961 27.291 1.00 25.58 408 GLU A CA 1
ATOM 3309 C C . GLU A 1 408 ? 0.159 48.291 26.680 1.00 22.00 408 GLU A C 1
ATOM 3310 O O . GLU A 1 408 ? 0.995 49.156 26.446 1.00 34.99 408 GLU A O 1
ATOM 3316 N N . CYS A 1 409 ? -1.144 48.485 26.488 1.00 15.77 409 CYS A N 1
ATOM 3317 C CA . CYS A 1 409 ? -1.675 49.743 25.928 1.00 9.32 409 CYS A CA 1
ATOM 3318 C C . CYS A 1 409 ? -3.188 49.805 26.080 1.00 14.74 409 CYS A C 1
ATOM 3319 O O . CYS A 1 409 ? -3.793 50.860 25.884 1.00 13.39 409 CYS A O 1
ATOM 3322 N N . GLY A 1 410 ? -3.788 48.654 26.393 1.00 17.95 410 GLY A N 1
ATOM 3323 C CA . GLY A 1 410 ? -5.223 48.565 26.594 1.00 12.53 410 GLY A CA 1
ATOM 3324 C C . GLY A 1 410 ? -6.083 48.459 25.349 1.00 26.28 410 GLY A C 1
ATOM 3325 O O . GLY A 1 410 ? -7.309 48.329 25.460 1.00 33.75 410 GLY A O 1
ATOM 3326 N N . HIS A 1 411 ? -5.471 48.524 24.168 1.00 18.47 411 HIS A N 1
ATOM 3327 C CA . HIS A 1 411 ? -6.240 48.449 22.932 1.00 29.37 411 HIS A CA 1
ATOM 3328 C C . HIS A 1 411 ? -6.773 47.037 22.741 1.00 31.89 411 HIS A C 1
ATOM 3329 O O . HIS A 1 411 ? -6.115 46.079 23.135 1.00 29.17 411 HIS A O 1
ATOM 3336 N N . ARG A 1 412 ? -7.978 46.916 22.176 1.00 36.10 412 ARG A N 1
ATOM 3337 C CA . ARG A 1 412 ? -8.580 45.609 21.907 1.00 20.54 412 ARG A CA 1
ATOM 3338 C C . ARG A 1 412 ? -7.718 44.891 20.882 1.00 26.14 412 ARG A C 1
ATOM 3339 O O . ARG A 1 412 ? -7.287 45.492 19.888 1.00 20.36 412 ARG A O 1
ATOM 3347 N N . LEU A 1 413 ? -7.468 43.610 21.130 1.00 13.88 413 LEU A N 1
ATOM 3348 C CA . LEU A 1 413 ? -6.651 42.800 20.237 1.00 19.73 413 LEU A CA 1
ATOM 3349 C C . LEU A 1 413 ? -7.335 42.367 18.926 1.00 26.00 413 LEU A C 1
ATOM 3350 O O . LEU A 1 413 ? -8.570 42.371 18.798 1.00 20.21 413 LEU A O 1
ATOM 3355 N N . VAL A 1 414 ? -6.524 41.931 17.970 1.00 18.78 414 VAL A N 1
ATOM 3356 C CA . VAL A 1 414 ? -7.053 41.500 16.685 1.00 25.54 414 VAL A CA 1
ATOM 3357 C C . VAL A 1 414 ? -6.214 40.345 16.159 1.00 26.11 414 VAL A C 1
ATOM 3358 O O . VAL A 1 414 ? -4.987 40.404 16.213 1.00 36.39 414 VAL A O 1
ATOM 3362 N N . LYS A 1 415 ? -6.862 39.288 15.673 1.00 30.28 415 LYS A N 1
ATOM 3363 C CA . LYS A 1 415 ? -6.112 38.145 15.154 1.00 30.48 415 LYS A CA 1
ATOM 3364 C C . LYS A 1 415 ? -5.801 38.215 13.653 1.00 33.61 415 LYS A C 1
ATOM 3365 O O . LYS A 1 415 ? -6.575 37.748 12.817 1.00 34.21 415 LYS A O 1
ATOM 3371 N N . GLU A 1 416 ? -4.665 38.825 13.331 1.00 34.46 416 GLU A N 1
ATOM 3372 C CA . GLU A 1 416 ? -4.207 38.971 11.955 1.00 42.72 416 GLU A CA 1
ATOM 3373 C C . GLU A 1 416 ? -3.499 37.688 11.533 1.00 51.57 416 GLU A C 1
ATOM 3374 O O . GLU A 1 416 ? -2.339 37.454 11.890 1.00 56.01 416 GLU A O 1
ATOM 3380 N N . GLY A 1 417 ? -4.213 36.851 10.788 1.00 56.74 417 GLY A N 1
ATOM 3381 C CA . GLY A 1 417 ? -3.647 35.596 10.327 1.00 54.47 417 GLY A CA 1
ATOM 3382 C C . GLY A 1 417 ? -3.621 34.477 11.359 1.00 52.13 417 GLY A C 1
ATOM 3383 O O . GLY A 1 417 ? -4.651 34.100 11.937 1.00 49.01 417 GLY A O 1
ATOM 3384 N N . LYS A 1 418 ? -2.423 33.968 11.620 1.00 43.84 418 LYS A N 1
ATOM 3385 C CA . LYS A 1 418 ? -2.257 32.869 12.557 1.00 33.96 418 LYS A CA 1
ATOM 3386 C C . LYS A 1 418 ? -1.830 33.276 13.973 1.00 33.20 418 LYS A C 1
ATOM 3387 O O . LYS A 1 418 ? -1.823 32.451 14.885 1.00 31.98 418 LYS A O 1
ATOM 3393 N N . VAL A 1 419 ? -1.496 34.546 14.164 1.00 30.48 419 VAL A N 1
ATOM 3394 C CA . VAL A 1 419 ? -1.070 35.017 15.477 1.00 28.71 419 VAL A CA 1
ATOM 3395 C C . VAL A 1 419 ? -1.843 36.229 15.979 1.00 29.01 419 VAL A C 1
ATOM 3396 O O . VAL A 1 419 ? -2.180 37.116 15.196 1.00 37.02 419 VAL A O 1
ATOM 3400 N N . HIS A 1 420 ? -2.139 36.261 17.277 1.00 21.58 420 HIS A N 1
ATOM 3401 C CA . HIS A 1 420 ? -2.834 37.417 17.861 1.00 27.65 420 HIS A CA 1
ATOM 3402 C C . HIS A 1 420 ? -1.864 38.596 17.926 1.00 27.84 420 HIS A C 1
ATOM 3403 O O . HIS A 1 420 ? -0.666 38.414 18.181 1.00 35.25 420 HIS A O 1
ATOM 3410 N N . ARG A 1 421 ? -2.369 39.801 17.678 1.00 26.35 421 ARG A N 1
ATOM 3411 C CA . ARG A 1 421 ? -1.522 40.984 17.743 1.00 22.82 421 ARG A CA 1
ATOM 3412 C C . ARG A 1 421 ? -2.253 42.273 18.064 1.00 21.35 421 ARG A C 1
ATOM 3413 O O . ARG A 1 421 ? -3.484 42.297 18.153 1.00 26.38 421 ARG A O 1
ATOM 3421 N N . CYS A 1 422 ? -1.475 43.322 18.326 1.00 24.39 422 CYS A N 1
ATOM 3422 C CA . CYS A 1 422 ? -2.011 44.637 18.672 1.00 18.62 422 CYS A CA 1
ATOM 3423 C C . CYS A 1 422 ? -1.988 45.583 17.472 1.00 18.97 422 CYS A C 1
ATOM 3424 O O . CYS A 1 422 ? -0.922 45.919 16.932 1.00 21.48 422 CYS A O 1
ATOM 3427 N N . PRO A 1 423 ? -3.171 46.047 17.051 1.00 7.01 423 PRO A N 1
ATOM 3428 C CA . PRO A 1 423 ? -3.305 46.952 15.912 1.00 18.73 423 PRO A CA 1
ATOM 3429 C C . PRO A 1 423 ? -2.915 48.397 16.215 1.00 26.44 423 PRO A C 1
ATOM 3430 O O . PRO A 1 423 ? -2.482 49.123 15.320 1.00 34.69 423 PRO A O 1
ATOM 3434 N N . ASN A 1 424 ? -3.050 48.786 17.484 1.00 30.92 424 ASN A N 1
ATOM 3435 C CA . ASN A 1 424 ? -2.747 50.130 17.957 1.00 18.55 424 ASN A CA 1
ATOM 3436 C C . ASN A 1 424 ? -1.471 50.640 17.329 1.00 20.38 424 ASN A C 1
ATOM 3437 O O . ASN A 1 424 ? -0.408 50.042 17.481 1.00 39.49 424 ASN A O 1
ATOM 3442 N N . PRO A 1 425 ? -1.574 51.726 16.558 1.00 18.01 425 PRO A N 1
ATOM 3443 C CA . PRO A 1 425 ? -0.439 52.354 15.873 1.00 22.57 425 PRO A CA 1
ATOM 3444 C C . PRO A 1 425 ? 0.510 53.017 16.869 1.00 31.60 425 PRO A C 1
ATOM 3445 O O . PRO A 1 425 ? 1.699 53.173 16.598 1.00 37.73 425 PRO A O 1
ATOM 3449 N N . LEU A 1 426 ? -0.037 53.409 18.017 1.00 30.33 426 LEU A N 1
ATOM 3450 C CA . LEU A 1 426 ? 0.725 54.076 19.062 1.00 35.39 426 LEU A CA 1
ATOM 3451 C C . LEU A 1 426 ? 1.064 53.206 20.283 1.00 41.47 426 LEU A C 1
ATOM 3452 O O . LEU A 1 426 ? 1.444 53.737 21.336 1.00 39.14 426 LEU A O 1
ATOM 3457 N N . CYS A 1 427 ? 0.889 51.889 20.165 1.00 34.51 427 CYS A N 1
ATOM 3458 C CA . CYS A 1 427 ? 1.212 50.972 21.265 1.00 31.26 427 CYS A CA 1
ATOM 3459 C C . CYS A 1 427 ? 2.669 51.239 21.636 1.00 18.47 427 CYS A C 1
ATOM 3460 O O . CYS A 1 427 ? 3.536 51.280 20.765 1.00 25.37 427 CYS A O 1
ATOM 3463 N N . PRO A 1 428 ? 2.958 51.440 22.933 1.00 19.38 428 PRO A N 1
ATOM 3464 C CA . PRO A 1 428 ? 4.351 51.713 23.286 1.00 13.09 428 PRO A CA 1
ATOM 3465 C C . PRO A 1 428 ? 5.275 50.582 22.918 1.00 20.16 428 PRO A C 1
ATOM 3466 O O . PRO A 1 428 ? 6.434 50.812 22.578 1.00 23.66 428 PRO A O 1
ATOM 3470 N N . ALA A 1 429 ? 4.732 49.367 22.904 1.00 23.89 429 ALA A N 1
ATOM 3471 C CA . ALA A 1 429 ? 5.508 48.177 22.558 1.00 25.82 429 ALA A CA 1
ATOM 3472 C C . ALA A 1 429 ? 6.003 48.158 21.115 1.00 21.60 429 ALA A C 1
ATOM 3473 O O . ALA A 1 429 ? 6.931 47.416 20.790 1.00 24.39 429 ALA A O 1
ATOM 3475 N N . LYS A 1 430 ? 5.403 48.992 20.265 1.00 22.32 430 LYS A N 1
ATOM 3476 C CA . LYS A 1 430 ? 5.744 49.036 18.845 1.00 26.45 430 LYS A CA 1
ATOM 3477 C C . LYS A 1 430 ? 6.509 50.279 18.388 1.00 31.22 430 LYS A C 1
ATOM 3478 O O . LYS A 1 430 ? 6.826 50.414 17.205 1.00 37.42 430 LYS A O 1
ATOM 3484 N N . ARG A 1 431 ? 6.825 51.170 19.320 1.00 28.98 431 ARG A N 1
ATOM 3485 C CA . ARG A 1 431 ? 7.543 52.398 18.993 1.00 22.00 431 ARG A CA 1
ATOM 3486 C C . ARG A 1 431 ? 8.836 52.205 18.214 1.00 14.68 431 ARG A C 1
ATOM 3487 O O . ARG A 1 431 ? 8.940 52.657 17.084 1.00 26.68 431 ARG A O 1
ATOM 3495 N N . PHE A 1 432 ? 9.821 51.536 18.800 1.00 24.07 432 PHE A N 1
ATOM 3496 C CA . PHE A 1 432 ? 11.087 51.339 18.106 1.00 26.34 432 PHE A CA 1
ATOM 3497 C C . PHE A 1 432 ? 10.914 50.857 16.666 1.00 30.42 432 PHE A C 1
ATOM 3498 O O . PHE A 1 432 ? 11.498 51.430 15.747 1.00 26.85 432 PHE A O 1
ATOM 3506 N N . GLU A 1 433 ? 10.099 49.824 16.468 1.00 36.33 433 GLU A N 1
ATOM 3507 C CA . GLU A 1 433 ? 9.869 49.292 15.124 1.00 35.11 433 GLU A CA 1
ATOM 3508 C C . GLU A 1 433 ? 9.198 50.336 14.235 1.00 25.40 433 GLU A C 1
ATOM 3509 O O . GLU A 1 433 ? 9.641 50.581 13.118 1.00 24.67 433 GLU A O 1
ATOM 3515 N N . ALA A 1 434 ? 8.145 50.966 14.745 1.00 18.20 434 ALA A N 1
ATOM 3516 C CA . ALA A 1 434 ? 7.437 51.998 14.001 1.00 13.58 434 ALA A CA 1
ATOM 3517 C C . ALA A 1 434 ? 8.412 53.070 13.500 1.00 25.56 434 ALA A C 1
ATOM 3518 O O . ALA A 1 434 ? 8.474 53.346 12.302 1.00 31.80 434 ALA A O 1
ATOM 3520 N N . ILE A 1 435 ? 9.227 53.608 14.404 1.00 29.41 435 ILE A N 1
ATOM 3521 C CA . ILE A 1 435 ? 10.189 54.646 14.041 1.00 40.62 435 ILE A CA 1
ATOM 3522 C C . ILE A 1 435 ? 11.164 54.186 12.963 1.00 43.38 435 ILE A C 1
ATOM 3523 O O . ILE A 1 435 ? 11.425 54.910 12.004 1.00 52.58 435 ILE A O 1
ATOM 3528 N N . ARG A 1 436 ? 11.711 52.987 13.130 1.00 45.33 436 ARG A N 1
ATOM 3529 C CA . ARG A 1 436 ? 12.677 52.463 12.174 1.00 47.66 436 ARG A CA 1
ATOM 3530 C C . ARG A 1 436 ? 12.057 52.277 10.795 1.00 45.81 436 ARG A C 1
ATOM 3531 O O . ARG A 1 436 ? 12.598 52.773 9.803 1.00 49.03 436 ARG A O 1
ATOM 3539 N N . HIS A 1 437 ? 10.916 51.588 10.745 1.00 28.30 437 HIS A N 1
ATOM 3540 C CA . HIS A 1 437 ? 10.208 51.335 9.494 1.00 33.83 437 HIS A CA 1
ATOM 3541 C C . HIS A 1 437 ? 9.967 52.635 8.726 1.00 44.50 437 HIS A C 1
ATOM 3542 O O . HIS A 1 437 ? 10.155 52.698 7.513 1.00 50.89 437 HIS A O 1
ATOM 3549 N N . TYR A 1 438 ? 9.576 53.673 9.456 1.00 41.82 438 TYR A N 1
ATOM 3550 C CA . TYR A 1 438 ? 9.299 54.982 8.888 1.00 36.29 438 TYR A CA 1
ATOM 3551 C C . TYR A 1 438 ? 10.554 55.689 8.371 1.00 38.38 438 TYR A C 1
ATOM 3552 O O . TYR A 1 438 ? 10.478 56.488 7.441 1.00 38.13 438 TYR A O 1
ATOM 3561 N N . ALA A 1 439 ? 11.703 55.375 8.964 1.00 39.34 439 ALA A N 1
ATOM 3562 C CA . ALA A 1 439 ? 12.973 55.995 8.592 1.00 41.92 439 ALA A CA 1
ATOM 3563 C C . ALA A 1 439 ? 13.754 55.321 7.469 1.00 48.36 439 ALA A C 1
ATOM 3564 O O . ALA A 1 439 ? 14.656 55.931 6.883 1.00 48.89 439 ALA A O 1
ATOM 3566 N N . SER A 1 440 ? 13.434 54.059 7.193 1.00 55.60 440 SER A N 1
ATOM 3567 C CA . SER A 1 440 ? 14.122 53.303 6.150 1.00 54.95 440 SER A CA 1
ATOM 3568 C C . SER A 1 440 ? 13.971 53.959 4.790 1.00 57.65 440 SER A C 1
ATOM 3569 O O . SER A 1 440 ? 12.977 54.641 4.532 1.00 53.31 440 SER A O 1
ATOM 3572 N N . ARG A 1 441 ? 14.961 53.739 3.927 1.00 60.39 441 ARG A N 1
ATOM 3573 C CA . ARG A 1 441 ? 14.966 54.300 2.579 1.00 60.27 441 ARG A CA 1
ATOM 3574 C C . ARG A 1 441 ? 13.702 53.983 1.789 1.00 58.90 441 ARG A C 1
ATOM 3575 O O . ARG A 1 441 ? 13.232 54.810 1.015 1.00 65.76 441 ARG A O 1
ATOM 3583 N N . LYS A 1 442 ? 13.133 52.801 2.002 1.00 59.70 442 LYS A N 1
ATOM 3584 C CA . LYS A 1 442 ? 11.906 52.427 1.307 1.00 59.78 442 LYS A CA 1
ATOM 3585 C C . LYS A 1 442 ? 10.738 53.323 1.731 1.00 55.82 442 LYS A C 1
ATOM 3586 O O . LYS A 1 442 ? 9.884 53.668 0.916 1.00 54.75 442 LYS A O 1
ATOM 3592 N N . ALA A 1 443 ? 10.707 53.691 3.009 1.00 54.41 443 ALA A N 1
ATOM 3593 C CA . ALA A 1 443 ? 9.664 54.566 3.545 1.00 53.42 443 ALA A CA 1
ATOM 3594 C C . ALA A 1 443 ? 10.092 56.014 3.290 1.00 51.48 443 ALA A C 1
ATOM 3595 O O . ALA A 1 443 ? 10.470 56.360 2.166 1.00 42.23 443 ALA A O 1
ATOM 3597 N N . MET A 1 444 ? 9.995 56.858 4.320 1.00 47.25 444 MET A N 1
ATOM 3598 C CA . MET A 1 444 ? 10.423 58.255 4.227 1.00 46.29 444 MET A CA 1
ATOM 3599 C C . MET A 1 444 ? 11.915 58.168 4.542 1.00 50.12 444 MET A C 1
ATOM 3600 O O . MET A 1 444 ? 12.295 57.869 5.671 1.00 59.05 444 MET A O 1
ATOM 3605 N N . ASP A 1 445 ? 12.761 58.393 3.549 1.00 53.03 445 ASP A N 1
ATOM 3606 C CA . ASP A 1 445 ? 14.197 58.289 3.760 1.00 57.10 445 ASP A CA 1
ATOM 3607 C C . ASP A 1 445 ? 14.763 59.261 4.797 1.00 55.57 445 ASP A C 1
ATOM 3608 O O . ASP A 1 445 ? 14.743 60.474 4.601 1.00 62.17 445 ASP A O 1
ATOM 3613 N N . ILE A 1 446 ? 15.220 58.706 5.919 1.00 47.56 446 ILE A N 1
ATOM 3614 C CA . ILE A 1 446 ? 15.840 59.475 6.999 1.00 45.32 446 ILE A CA 1
ATOM 3615 C C . ILE A 1 446 ? 17.069 58.676 7.414 1.00 43.10 446 ILE A C 1
ATOM 3616 O O . ILE A 1 446 ? 17.023 57.931 8.390 1.00 38.40 446 ILE A O 1
ATOM 3621 N N . GLU A 1 447 ? 18.157 58.835 6.661 1.00 47.70 447 GLU A N 1
ATOM 3622 C CA . GLU A 1 447 ? 19.413 58.115 6.898 1.00 56.93 447 GLU A CA 1
ATOM 3623 C C . GLU A 1 447 ? 20.028 58.282 8.286 1.00 57.20 447 GLU A C 1
ATOM 3624 O O . GLU A 1 447 ? 20.477 57.308 8.892 1.00 58.99 447 GLU A O 1
ATOM 3630 N N . GLY A 1 448 ? 20.041 59.516 8.779 1.00 56.60 448 GLY A N 1
ATOM 3631 C CA . GLY A 1 448 ? 20.614 59.806 10.082 1.00 58.00 448 GLY A CA 1
ATOM 3632 C C . GLY A 1 448 ? 20.090 58.982 11.243 1.00 54.93 448 GLY A C 1
ATOM 3633 O O . GLY A 1 448 ? 20.848 58.657 12.153 1.00 63.18 448 GLY A O 1
ATOM 3634 N N . LEU A 1 449 ? 18.800 58.661 11.228 1.00 53.38 449 LEU A N 1
ATOM 3635 C CA . LEU A 1 449 ? 18.193 57.866 12.295 1.00 54.15 449 LEU A CA 1
ATOM 3636 C C . LEU A 1 449 ? 18.719 56.435 12.327 1.00 60.31 449 LEU A C 1
ATOM 3637 O O . LEU A 1 449 ? 18.059 55.517 11.836 1.00 68.18 449 LEU A O 1
ATOM 3642 N N . GLY A 1 450 ? 19.910 56.249 12.894 1.00 60.97 450 GLY A N 1
ATOM 3643 C CA . GLY A 1 450 ? 20.477 54.916 13.000 1.00 57.39 450 GLY A CA 1
ATOM 3644 C C . GLY A 1 450 ? 19.661 54.103 13.993 1.00 63.57 450 GLY A C 1
ATOM 3645 O O . GLY A 1 450 ? 18.813 54.653 14.702 1.00 59.48 450 GLY A O 1
ATOM 3646 N N . GLU A 1 451 ? 19.918 52.802 14.064 1.00 68.61 451 GLU A N 1
ATOM 3647 C CA . GLU A 1 451 ? 19.182 51.937 14.983 1.00 74.06 451 GLU A CA 1
ATOM 3648 C C . GLU A 1 451 ? 19.404 52.314 16.453 1.00 74.10 451 GLU A C 1
ATOM 3649 O O . GLU A 1 451 ? 18.536 52.093 17.301 1.00 73.16 451 GLU A O 1
ATOM 3655 N N . LYS A 1 452 ? 20.557 52.911 16.738 1.00 73.73 452 LYS A N 1
ATOM 3656 C CA . LYS A 1 452 ? 20.909 53.312 18.096 1.00 74.32 452 LYS A CA 1
ATOM 3657 C C . LYS A 1 452 ? 20.267 54.618 18.545 1.00 64.71 452 LYS A C 1
ATOM 3658 O O . LYS A 1 452 ? 19.790 54.718 19.673 1.00 65.93 452 LYS A O 1
ATOM 3664 N N . LEU A 1 453 ? 20.257 55.615 17.666 1.00 60.12 453 LEU A N 1
ATOM 3665 C CA . LEU A 1 453 ? 19.676 56.918 17.990 1.00 52.61 453 LEU A CA 1
ATOM 3666 C C . LEU A 1 453 ? 18.182 56.825 18.272 1.00 49.32 453 LEU A C 1
ATOM 3667 O O . LEU A 1 453 ? 17.659 57.542 19.127 1.00 35.80 453 LEU A O 1
ATOM 3672 N N . ILE A 1 454 ? 17.503 55.931 17.558 1.00 51.71 454 ILE A N 1
ATOM 3673 C CA . ILE A 1 454 ? 16.072 55.746 17.740 1.00 49.58 454 ILE A CA 1
ATOM 3674 C C . ILE A 1 454 ? 15.770 55.291 19.160 1.00 48.38 454 ILE A C 1
ATOM 3675 O O . ILE A 1 454 ? 14.840 55.802 19.780 1.00 43.77 454 ILE A O 1
ATOM 3680 N N . GLU A 1 455 ? 16.562 54.352 19.681 1.00 50.55 455 GLU A N 1
ATOM 3681 C CA . GLU A 1 455 ? 16.337 53.863 21.042 1.00 61.19 455 GLU A CA 1
ATOM 3682 C C . GLU A 1 455 ? 16.823 54.853 22.097 1.00 59.21 455 GLU A C 1
ATOM 3683 O O . GLU A 1 455 ? 16.360 54.827 23.240 1.00 61.07 455 GLU A O 1
ATOM 3689 N N . ARG A 1 456 ? 17.738 55.736 21.705 1.00 59.18 456 ARG A N 1
ATOM 3690 C CA . ARG A 1 456 ? 18.270 56.747 22.617 1.00 61.59 456 ARG A CA 1
ATOM 3691 C C . ARG A 1 456 ? 17.250 57.883 22.737 1.00 63.44 456 ARG A C 1
ATOM 3692 O O . ARG A 1 456 ? 17.027 58.423 23.829 1.00 63.63 456 ARG A O 1
ATOM 3700 N N . LEU A 1 457 ? 16.623 58.220 21.609 1.00 56.65 457 LEU A N 1
ATOM 3701 C CA . LEU A 1 457 ? 15.602 59.262 21.559 1.00 52.93 457 LEU A CA 1
ATOM 3702 C C . LEU A 1 457 ? 14.349 58.763 22.267 1.00 53.87 457 LEU A C 1
ATOM 3703 O O . LEU A 1 457 ? 13.550 59.553 22.775 1.00 47.71 457 LEU A O 1
ATOM 3708 N N . LEU A 1 458 ? 14.179 57.441 22.260 1.00 53.49 458 LEU A N 1
ATOM 3709 C CA . LEU A 1 458 ? 13.048 56.777 22.899 1.00 54.99 458 LEU A CA 1
ATOM 3710 C C . LEU A 1 458 ? 13.267 56.717 24.406 1.00 58.25 458 LEU A C 1
ATOM 3711 O O . LEU A 1 458 ? 12.357 57.015 25.183 1.00 54.60 458 LEU A O 1
ATOM 3716 N N . GLU A 1 459 ? 14.478 56.320 24.802 1.00 60.03 459 GLU A N 1
ATOM 3717 C CA . GLU A 1 459 ? 14.854 56.202 26.209 1.00 60.33 459 GLU A CA 1
ATOM 3718 C C . GLU A 1 459 ? 14.813 57.570 26.898 1.00 54.71 459 GLU A C 1
ATOM 3719 O O . GLU A 1 459 ? 14.140 57.732 27.917 1.00 38.72 459 GLU A O 1
ATOM 3725 N N . LYS A 1 460 ? 15.492 58.557 26.308 1.00 53.49 460 LYS A N 1
ATOM 3726 C CA . LYS A 1 460 ? 15.522 59.910 26.862 1.00 60.65 460 LYS A CA 1
ATOM 3727 C C . LYS A 1 460 ? 14.161 60.610 26.931 1.00 58.30 460 LYS A C 1
ATOM 3728 O O . LYS A 1 460 ? 14.009 61.603 27.643 1.00 62.64 460 LYS A O 1
ATOM 3734 N N . GLY A 1 461 ? 13.184 60.101 26.181 1.00 55.73 461 GLY A N 1
ATOM 3735 C CA . GLY A 1 461 ? 11.847 60.674 26.191 1.00 40.20 461 GLY A CA 1
ATOM 3736 C C . GLY A 1 461 ? 11.560 61.754 25.165 1.00 37.23 461 GLY A C 1
ATOM 3737 O O . GLY A 1 461 ? 10.496 62.372 25.197 1.00 38.59 461 GLY A O 1
ATOM 3738 N N . LEU A 1 462 ? 12.478 61.958 24.228 1.00 36.78 462 LEU A N 1
ATOM 3739 C CA . LEU A 1 462 ? 12.304 62.984 23.204 1.00 39.00 462 LEU A CA 1
ATOM 3740 C C . LEU A 1 462 ? 11.404 62.574 22.043 1.00 46.94 462 LEU A C 1
ATOM 3741 O O . LEU A 1 462 ? 10.993 63.419 21.248 1.00 50.43 462 LEU A O 1
ATOM 3746 N N . VAL A 1 463 ? 11.050 61.292 21.989 1.00 50.06 463 VAL A N 1
ATOM 3747 C CA . VAL A 1 463 ? 10.225 60.745 20.914 1.00 41.59 463 VAL A CA 1
ATOM 3748 C C . VAL A 1 463 ? 9.328 59.602 21.376 1.00 37.08 463 VAL A C 1
ATOM 3749 O O . VAL A 1 463 ? 9.813 58.588 21.868 1.00 53.66 463 VAL A O 1
ATOM 3753 N N . ARG A 1 464 ? 8.023 59.755 21.183 1.00 38.70 464 ARG A N 1
ATOM 3754 C CA . ARG A 1 464 ? 7.053 58.720 21.559 1.00 33.64 464 ARG A CA 1
ATOM 3755 C C . ARG A 1 464 ? 6.508 58.001 20.320 1.00 37.44 464 ARG A C 1
ATOM 3756 O O . ARG A 1 464 ? 6.083 56.842 20.394 1.00 28.13 464 ARG A O 1
ATOM 3764 N N . ASP A 1 465 ? 6.496 58.711 19.193 1.00 36.55 465 ASP A N 1
ATOM 3765 C CA . ASP A 1 465 ? 6.006 58.171 17.929 1.00 29.86 465 ASP A CA 1
ATOM 3766 C C . ASP A 1 465 ? 6.619 58.901 16.754 1.00 23.96 465 ASP A C 1
ATOM 3767 O O . ASP A 1 465 ? 7.429 59.801 16.923 1.00 30.68 465 ASP A O 1
ATOM 3772 N N . VAL A 1 466 ? 6.158 58.553 15.564 1.00 40.09 466 VAL A N 1
ATOM 3773 C CA . VAL A 1 466 ? 6.655 59.135 14.325 1.00 47.09 466 VAL A CA 1
ATOM 3774 C C . VAL A 1 466 ? 6.573 60.662 14.165 1.00 42.85 466 VAL A C 1
ATOM 3775 O O . VAL A 1 466 ? 7.526 61.284 13.700 1.00 46.18 466 VAL A O 1
ATOM 3779 N N . ALA A 1 467 ? 5.454 61.266 14.554 1.00 36.64 467 ALA A N 1
ATOM 3780 C CA . ALA A 1 467 ? 5.291 62.709 14.407 1.00 36.53 467 ALA A CA 1
ATOM 3781 C C . ALA A 1 467 ? 6.247 63.539 15.251 1.00 44.37 467 ALA A C 1
ATOM 3782 O O . ALA A 1 467 ? 6.594 64.655 14.873 1.00 61.00 467 ALA A O 1
ATOM 3784 N N . ASP A 1 468 ? 6.673 62.995 16.389 1.00 45.22 468 ASP A N 1
ATOM 3785 C CA . ASP A 1 468 ? 7.586 63.702 17.289 1.00 35.77 468 ASP A CA 1
ATOM 3786 C C . ASP A 1 468 ? 8.957 64.003 16.692 1.00 35.96 468 ASP A C 1
ATOM 3787 O O . ASP A 1 468 ? 9.695 64.821 17.232 1.00 49.27 468 ASP A O 1
ATOM 3792 N N . LEU A 1 469 ? 9.303 63.353 15.584 1.00 35.15 469 LEU A N 1
ATOM 3793 C CA . LEU A 1 469 ? 10.597 63.583 14.951 1.00 37.41 469 LEU A CA 1
ATOM 3794 C C . LEU A 1 469 ? 10.648 65.003 14.424 1.00 51.51 469 LEU A C 1
ATOM 3795 O O . LEU A 1 469 ? 11.664 65.687 14.526 1.00 60.15 469 LEU A O 1
ATOM 3800 N N . TYR A 1 470 ? 9.521 65.440 13.877 1.00 54.87 470 TYR A N 1
ATOM 3801 C CA . TYR A 1 470 ? 9.384 66.767 13.312 1.00 54.46 470 TYR A CA 1
ATOM 3802 C C . TYR A 1 470 ? 9.336 67.881 14.360 1.00 68.45 470 TYR A C 1
ATOM 3803 O O . TYR A 1 470 ? 9.570 69.048 14.039 1.00 77.24 470 TYR A O 1
ATOM 3812 N N . HIS A 1 471 ? 9.040 67.522 15.608 1.00 71.15 471 HIS A N 1
ATOM 3813 C CA . HIS A 1 471 ? 8.985 68.496 16.699 1.00 70.14 471 HIS A CA 1
ATOM 3814 C C . HIS A 1 471 ? 10.340 68.594 17.401 1.00 71.04 471 HIS A C 1
ATOM 3815 O O . HIS A 1 471 ? 10.499 69.307 18.396 1.00 71.50 471 HIS A O 1
ATOM 3822 N N . LEU A 1 472 ? 11.311 67.862 16.860 1.00 68.27 472 LEU A N 1
ATOM 3823 C CA . LEU A 1 472 ? 12.673 67.850 17.371 1.00 67.34 472 LEU A CA 1
ATOM 3824 C C . LEU A 1 472 ? 13.443 68.972 16.690 1.00 76.14 472 LEU A C 1
ATOM 3825 O O . LEU A 1 472 ? 14.672 68.998 16.745 1.00 77.14 472 LEU A O 1
ATOM 3830 N N . ARG A 1 473 ? 12.709 69.878 16.037 1.00 86.95 473 ARG A N 1
ATOM 3831 C CA . ARG A 1 473 ? 13.274 71.029 15.316 1.00 96.57 473 ARG A CA 1
ATOM 3832 C C . ARG A 1 473 ? 14.431 71.663 16.083 1.00 97.86 473 ARG A C 1
ATOM 3833 O O . ARG A 1 473 ? 15.372 72.194 15.489 1.00 101.50 473 ARG A O 1
ATOM 3841 N N . LYS A 1 474 ? 14.347 71.607 17.407 1.00 95.08 474 LYS A N 1
ATOM 3842 C CA . LYS A 1 474 ? 15.386 72.144 18.264 1.00 92.75 474 LYS A CA 1
ATOM 3843 C C . LYS A 1 474 ? 16.581 71.187 18.241 1.00 86.70 474 LYS A C 1
ATOM 3844 O O . LYS A 1 474 ? 16.473 70.041 18.691 1.00 71.26 474 LYS A O 1
ATOM 3850 N N . GLU A 1 475 ? 17.700 71.645 17.679 1.00 82.81 475 GLU A N 1
ATOM 3851 C CA . GLU A 1 475 ? 18.913 70.831 17.620 1.00 81.75 475 GLU A CA 1
ATOM 3852 C C . GLU A 1 475 ? 19.518 70.756 19.010 1.00 81.66 475 GLU A C 1
ATOM 3853 O O . GLU A 1 475 ? 20.461 70.005 19.249 1.00 82.86 475 GLU A O 1
ATOM 3859 N N . ASP A 1 476 ? 18.968 71.558 19.918 1.00 85.88 476 ASP A N 1
ATOM 3860 C CA . ASP A 1 476 ? 19.403 71.606 21.309 1.00 91.65 476 ASP A CA 1
ATOM 3861 C C . ASP A 1 476 ? 19.146 70.226 21.915 1.00 91.15 476 ASP A C 1
ATOM 3862 O O . ASP A 1 476 ? 19.829 69.796 22.847 1.00 97.75 476 ASP A O 1
ATOM 3867 N N . LEU A 1 477 ? 18.171 69.532 21.336 1.00 88.83 477 LEU A N 1
ATOM 3868 C CA . LEU A 1 477 ? 17.772 68.198 21.757 1.00 81.85 477 LEU A CA 1
ATOM 3869 C C . LEU A 1 477 ? 18.741 67.156 21.199 1.00 81.17 477 LEU A C 1
ATOM 3870 O O . LEU A 1 477 ? 19.088 66.190 21.881 1.00 80.19 477 LEU A O 1
ATOM 3875 N N . LEU A 1 478 ? 19.193 67.376 19.965 1.00 79.16 478 LEU A N 1
ATOM 3876 C CA . LEU A 1 478 ? 20.117 66.465 19.289 1.00 79.03 478 LEU A CA 1
ATOM 3877 C C . LEU A 1 478 ? 21.592 66.611 19.687 1.00 83.97 478 LEU A C 1
ATOM 3878 O O . LEU A 1 478 ? 22.418 65.763 19.340 1.00 84.43 478 LEU A O 1
ATOM 3883 N N . GLY A 1 479 ? 21.917 67.681 20.407 1.00 88.90 479 GLY A N 1
ATOM 3884 C CA . GLY A 1 479 ? 23.292 67.912 20.813 1.00 88.23 479 GLY A CA 1
ATOM 3885 C C . GLY A 1 479 ? 23.672 67.370 22.177 1.00 93.96 479 GLY A C 1
ATOM 3886 O O . GLY A 1 479 ? 24.147 68.127 23.024 1.00 94.15 479 GLY A O 1
ATOM 3887 N N . LEU A 1 480 ? 23.478 66.069 22.393 1.00 96.54 480 LEU A N 1
ATOM 3888 C CA . LEU A 1 480 ? 23.822 65.433 23.671 1.00 101.50 480 LEU A CA 1
ATOM 3889 C C . LEU A 1 480 ? 24.158 63.940 23.580 1.00 100.56 480 LEU A C 1
ATOM 3890 O O . LEU A 1 480 ? 24.799 63.395 24.479 1.00 101.50 480 LEU A O 1
ATOM 3895 N N . GLU A 1 481 ? 23.721 63.273 22.513 1.00 101.50 481 GLU A N 1
ATOM 3896 C CA . GLU A 1 481 ? 23.994 61.842 22.355 1.00 99.35 481 GLU A CA 1
ATOM 3897 C C . GLU A 1 481 ? 24.991 61.561 21.239 1.00 99.13 481 GLU A C 1
ATOM 3898 O O . GLU A 1 481 ? 24.602 61.187 20.129 1.00 97.41 481 GLU A O 1
ATOM 3904 N N . ARG A 1 482 ? 26.275 61.752 21.537 1.00 96.88 482 ARG A N 1
ATOM 3905 C CA . ARG A 1 482 ? 27.348 61.509 20.575 1.00 94.15 482 ARG A CA 1
ATOM 3906 C C . ARG A 1 482 ? 27.359 62.520 19.426 1.00 94.25 482 ARG A C 1
ATOM 3907 O O . ARG A 1 482 ? 28.262 62.506 18.586 1.00 97.13 482 ARG A O 1
ATOM 3915 N N . MET A 1 483 ? 26.346 63.382 19.381 1.00 90.84 483 MET A N 1
ATOM 3916 C CA . MET A 1 483 ? 26.243 64.401 18.341 1.00 83.82 483 MET A CA 1
ATOM 3917 C C . MET A 1 483 ? 26.572 65.768 18.916 1.00 88.05 483 MET A C 1
ATOM 3918 O O . MET A 1 483 ? 26.258 66.049 20.076 1.00 89.60 483 MET A O 1
ATOM 3923 N N . GLY A 1 484 ? 27.177 66.623 18.094 1.00 90.30 484 GLY A N 1
ATOM 3924 C CA . GLY A 1 484 ? 27.543 67.952 18.555 1.00 97.36 484 GLY A CA 1
ATOM 3925 C C . GLY A 1 484 ? 27.419 69.061 17.526 1.00 99.98 484 GLY A C 1
ATOM 3926 O O . GLY A 1 484 ? 28.406 69.733 17.215 1.00 99.85 484 GLY A O 1
ATOM 3927 N N . GLU A 1 485 ? 26.195 69.271 17.038 1.00 101.32 485 GLU A N 1
ATOM 3928 C CA . GLU A 1 485 ? 25.863 70.298 16.040 1.00 101.50 485 GLU A CA 1
ATOM 3929 C C . GLU A 1 485 ? 26.291 69.995 14.604 1.00 99.89 485 GLU A C 1
ATOM 3930 O O . GLU A 1 485 ? 25.514 70.201 13.670 1.00 96.08 485 GLU A O 1
ATOM 3936 N N . LYS A 1 486 ? 27.518 69.512 14.425 1.00 101.50 486 LYS A N 1
ATOM 3937 C CA . LYS A 1 486 ? 28.020 69.167 13.095 1.00 100.28 486 LYS A CA 1
ATOM 3938 C C . LYS A 1 486 ? 27.216 67.964 12.612 1.00 97.79 486 LYS A C 1
ATOM 3939 O O . LYS A 1 486 ? 26.883 67.847 11.432 1.00 89.77 486 LYS A O 1
ATOM 3945 N N . SER A 1 487 ? 26.878 67.100 13.563 1.00 97.69 487 SER A N 1
ATOM 3946 C CA . SER A 1 487 ? 26.101 65.897 13.308 1.00 99.23 487 SER A CA 1
ATOM 3947 C C . SER A 1 487 ? 24.603 66.154 13.496 1.00 97.63 487 SER A C 1
ATOM 3948 O O . SER A 1 487 ? 23.766 65.457 12.916 1.00 99.51 487 SER A O 1
ATOM 3951 N N . ALA A 1 488 ? 24.275 67.160 14.304 1.00 95.55 488 ALA A N 1
ATOM 3952 C CA . ALA A 1 488 ? 22.886 67.515 14.589 1.00 88.86 488 ALA A CA 1
ATOM 3953 C C . ALA A 1 488 ? 22.154 68.151 13.410 1.00 80.87 488 ALA A C 1
ATOM 3954 O O . ALA A 1 488 ? 21.122 67.646 12.974 1.00 76.02 488 ALA A O 1
ATOM 3956 N N . GLN A 1 489 ? 22.698 69.253 12.898 1.00 78.83 489 GLN A N 1
ATOM 3957 C CA . GLN A 1 489 ? 22.098 69.982 11.777 1.00 77.12 489 GLN A CA 1
ATOM 3958 C C . GLN A 1 489 ? 21.878 69.125 10.530 1.00 72.96 489 GLN A C 1
ATOM 3959 O O . GLN A 1 489 ? 20.889 69.294 9.812 1.00 61.91 489 GLN A O 1
ATOM 3965 N N . ASN A 1 490 ? 22.793 68.191 10.293 1.00 72.94 490 ASN A N 1
ATOM 3966 C CA . ASN A 1 490 ? 22.709 67.314 9.135 1.00 74.27 490 ASN A CA 1
ATOM 3967 C C . ASN A 1 490 ? 21.460 66.423 9.171 1.00 74.49 490 ASN A C 1
ATOM 3968 O O . ASN A 1 490 ? 20.852 66.164 8.133 1.00 82.31 490 ASN A O 1
ATOM 3973 N N . LEU A 1 491 ? 21.069 65.973 10.363 1.00 73.21 491 LEU A N 1
ATOM 3974 C CA . LEU A 1 491 ? 19.886 65.122 10.510 1.00 62.53 491 LEU A CA 1
ATOM 3975 C C . LEU A 1 491 ? 18.625 65.963 10.578 1.00 63.77 491 LEU A C 1
ATOM 3976 O O . LEU A 1 491 ? 17.548 65.516 10.180 1.00 68.15 491 LEU A O 1
ATOM 3981 N N . LEU A 1 492 ? 18.765 67.181 11.090 1.00 67.30 492 LEU A N 1
ATOM 3982 C CA . LEU A 1 492 ? 17.640 68.093 11.216 1.00 64.34 492 LEU A CA 1
ATOM 3983 C C . LEU A 1 492 ? 17.040 68.378 9.843 1.00 64.09 492 LEU A C 1
ATOM 3984 O O . LEU A 1 492 ? 15.822 68.485 9.711 1.00 62.62 492 LEU A O 1
ATOM 3989 N N . ARG A 1 493 ? 17.891 68.470 8.820 1.00 65.32 493 ARG A N 1
ATOM 3990 C CA . ARG A 1 493 ? 17.409 68.724 7.466 1.00 69.54 493 ARG A CA 1
ATOM 3991 C C . ARG A 1 493 ? 16.790 67.475 6.836 1.00 71.84 493 ARG A C 1
ATOM 3992 O O . ARG A 1 493 ? 15.939 67.585 5.951 1.00 71.58 493 ARG A O 1
ATOM 4000 N N . GLN A 1 494 ? 17.214 66.294 7.287 1.00 68.04 494 GLN A N 1
ATOM 4001 C CA . GLN A 1 494 ? 16.671 65.045 6.761 1.00 64.00 494 GLN A CA 1
ATOM 4002 C C . GLN A 1 494 ? 15.242 64.849 7.232 1.00 57.90 494 GLN A C 1
ATOM 4003 O O . GLN A 1 494 ? 14.375 64.458 6.453 1.00 55.46 494 GLN A O 1
ATOM 4009 N N . ILE A 1 495 ? 14.997 65.114 8.511 1.00 51.08 495 ILE A N 1
ATOM 4010 C CA . ILE A 1 495 ? 13.653 64.982 9.054 1.00 48.66 495 ILE A CA 1
ATOM 4011 C C . ILE A 1 495 ? 12.773 65.979 8.304 1.00 54.49 495 ILE A C 1
ATOM 4012 O O . ILE A 1 495 ? 11.591 65.734 8.076 1.00 56.89 495 ILE A O 1
ATOM 4017 N N . GLU A 1 496 ? 13.383 67.081 7.877 1.00 56.45 496 GLU A N 1
ATOM 4018 C CA . GLU A 1 496 ? 12.684 68.129 7.144 1.00 59.18 496 GLU A CA 1
ATOM 4019 C C . GLU A 1 496 ? 12.363 67.672 5.726 1.00 54.79 496 GLU A C 1
ATOM 4020 O O . GLU A 1 496 ? 11.212 67.696 5.304 1.00 57.09 496 GLU A O 1
ATOM 4026 N N . GLU A 1 497 ? 13.389 67.245 5.000 1.00 49.65 497 GLU A N 1
ATOM 4027 C CA . GLU A 1 497 ? 13.226 66.780 3.625 1.00 50.82 497 GLU A CA 1
ATOM 4028 C C . GLU A 1 497 ? 12.211 65.645 3.492 1.00 44.51 497 GLU A C 1
ATOM 4029 O O . GLU A 1 497 ? 11.478 65.566 2.503 1.00 39.77 497 GLU A O 1
ATOM 4035 N N . SER A 1 498 ? 12.141 64.796 4.512 1.00 42.30 498 SER A N 1
ATOM 4036 C CA . SER A 1 498 ? 11.228 63.660 4.503 1.00 35.33 498 SER A CA 1
ATOM 4037 C C . SER A 1 498 ? 9.778 64.101 4.411 1.00 31.70 498 SER A C 1
ATOM 4038 O O . SER A 1 498 ? 8.926 63.356 3.927 1.00 36.95 498 SER A O 1
ATOM 4041 N N . LYS A 1 499 ? 9.504 65.319 4.863 1.00 26.45 499 LYS A N 1
ATOM 4042 C CA . LYS A 1 499 ? 8.151 65.860 4.823 1.00 37.03 499 LYS A CA 1
ATOM 4043 C C . LYS A 1 499 ? 7.549 65.727 3.427 1.00 37.58 499 LYS A C 1
ATOM 4044 O O . LYS A 1 499 ? 6.357 65.452 3.271 1.00 26.01 499 LYS A O 1
ATOM 4050 N N . HIS A 1 500 ? 8.409 65.880 2.425 1.00 42.08 500 HIS A N 1
ATOM 4051 C CA . HIS A 1 500 ? 8.010 65.862 1.025 1.00 53.34 500 HIS A CA 1
ATOM 4052 C C . HIS A 1 500 ? 7.750 64.549 0.289 1.00 52.33 500 HIS A C 1
ATOM 4053 O O . HIS A 1 500 ? 7.319 64.578 -0.863 1.00 56.67 500 HIS A O 1
ATOM 4060 N N . ARG A 1 501 ? 8.013 63.405 0.915 1.00 54.53 501 ARG A N 1
ATOM 4061 C CA . ARG A 1 501 ? 7.741 62.131 0.243 1.00 50.26 501 ARG A CA 1
ATOM 4062 C C . ARG A 1 501 ? 6.216 62.081 0.101 1.00 49.97 501 ARG A C 1
ATOM 4063 O O . ARG A 1 501 ? 5.492 62.550 0.990 1.00 55.53 501 ARG A O 1
ATOM 4071 N N . GLY A 1 502 ? 5.723 61.512 -0.994 1.00 44.13 502 GLY A N 1
ATOM 4072 C CA . GLY A 1 502 ? 4.280 61.452 -1.194 1.00 46.71 502 GLY A CA 1
ATOM 4073 C C . GLY A 1 502 ? 3.505 60.373 -0.453 1.00 46.86 502 GLY A C 1
ATOM 4074 O O . GLY A 1 502 ? 4.078 59.571 0.285 1.00 51.25 502 GLY A O 1
ATOM 4075 N N . LEU A 1 503 ? 2.192 60.344 -0.679 1.00 45.22 503 LEU A N 1
ATOM 4076 C CA . LEU A 1 503 ? 1.285 59.371 -0.063 1.00 44.06 503 LEU A CA 1
ATOM 4077 C C . LEU A 1 503 ? 1.735 57.929 -0.276 1.00 48.07 503 LEU A C 1
ATOM 4078 O O . LEU A 1 503 ? 1.512 57.069 0.572 1.00 55.02 503 LEU A O 1
ATOM 4083 N N . GLU A 1 504 ? 2.326 57.666 -1.436 1.00 53.82 504 GLU A N 1
ATOM 4084 C CA . GLU A 1 504 ? 2.811 56.338 -1.779 1.00 60.60 504 GLU A CA 1
ATOM 4085 C C . GLU A 1 504 ? 3.812 55.866 -0.726 1.00 61.97 504 GLU A C 1
ATOM 4086 O O . GLU A 1 504 ? 3.606 54.849 -0.068 1.00 69.05 504 GLU A O 1
ATOM 4092 N N . ARG A 1 505 ? 4.868 56.648 -0.535 1.00 64.16 505 ARG A N 1
ATOM 4093 C CA . ARG A 1 505 ? 5.907 56.329 0.435 1.00 59.48 505 ARG A CA 1
ATOM 4094 C C . ARG A 1 505 ? 5.468 56.543 1.888 1.00 57.78 505 ARG A C 1
ATOM 4095 O O . ARG A 1 505 ? 6.015 55.922 2.802 1.00 58.08 505 ARG A O 1
ATOM 4103 N N . LEU A 1 506 ? 4.449 57.381 2.084 1.00 49.19 506 LEU A N 1
ATOM 4104 C CA . LEU A 1 506 ? 3.930 57.694 3.418 1.00 43.70 506 LEU A CA 1
ATOM 4105 C C . LEU A 1 506 ? 3.034 56.589 3.972 1.00 48.60 506 LEU A C 1
ATOM 4106 O O . LEU A 1 506 ? 3.005 56.353 5.180 1.00 51.01 506 LEU A O 1
ATOM 4111 N N . LEU A 1 507 ? 2.280 55.936 3.095 1.00 48.72 507 LEU A N 1
ATOM 4112 C CA . LEU A 1 507 ? 1.415 54.841 3.514 1.00 43.17 507 LEU A CA 1
ATOM 4113 C C . LEU A 1 507 ? 2.284 53.630 3.863 1.00 41.67 507 LEU A C 1
ATOM 4114 O O . LEU A 1 507 ? 2.024 52.913 4.834 1.00 39.22 507 LEU A O 1
ATOM 4119 N N . TYR A 1 508 ? 3.369 53.460 3.118 1.00 35.66 508 TYR A N 1
ATOM 4120 C CA . TYR A 1 508 ? 4.284 52.367 3.381 1.00 36.96 508 TYR A CA 1
ATOM 4121 C C . TYR A 1 508 ? 5.049 52.606 4.693 1.00 42.72 508 TYR A C 1
ATOM 4122 O O . TYR A 1 508 ? 5.485 51.660 5.353 1.00 42.87 508 TYR A O 1
ATOM 4131 N N . ALA A 1 509 ? 5.192 53.872 5.078 1.00 41.42 509 ALA A N 1
ATOM 4132 C CA . ALA A 1 509 ? 5.901 54.218 6.304 1.00 30.48 509 ALA A CA 1
ATOM 4133 C C . ALA A 1 509 ? 5.084 53.927 7.557 1.00 28.08 509 ALA A C 1
ATOM 4134 O O . ALA A 1 509 ? 5.596 53.344 8.507 1.00 39.97 509 ALA A O 1
ATOM 4136 N N . LEU A 1 510 ? 3.817 54.331 7.558 1.00 15.57 510 LEU A N 1
ATOM 4137 C CA . LEU A 1 510 ? 2.940 54.112 8.709 1.00 15.26 510 LEU A CA 1
ATOM 4138 C C . LEU A 1 510 ? 2.540 52.644 8.902 1.00 21.94 510 LEU A C 1
ATOM 4139 O O . LEU A 1 510 ? 1.633 52.343 9.688 1.00 19.69 510 LEU A O 1
ATOM 4144 N N . GLY A 1 511 ? 3.197 51.749 8.163 1.00 23.89 511 GLY A N 1
ATOM 4145 C CA . GLY A 1 511 ? 2.917 50.323 8.242 1.00 17.41 511 GLY A CA 1
ATOM 4146 C C . GLY A 1 511 ? 1.482 49.894 8.540 1.00 24.90 511 GLY A C 1
ATOM 4147 O O . GLY A 1 511 ? 1.201 49.438 9.650 1.00 16.78 511 GLY A O 1
ATOM 4148 N N . LEU A 1 512 ? 0.561 50.054 7.588 1.00 12.55 512 LEU A N 1
ATOM 4149 C CA . LEU A 1 512 ? -0.813 49.629 7.834 1.00 15.84 512 LEU A CA 1
ATOM 4150 C C . LEU A 1 512 ? -0.861 48.104 7.631 1.00 22.06 512 LEU A C 1
ATOM 4151 O O . LEU A 1 512 ? 0.016 47.536 6.978 1.00 24.52 512 LEU A O 1
ATOM 4156 N N . PRO A 1 513 ? -1.899 47.424 8.157 1.00 18.01 513 PRO A N 1
ATOM 4157 C CA . PRO A 1 513 ? -1.987 45.965 8.005 1.00 12.75 513 PRO A CA 1
ATOM 4158 C C . PRO A 1 513 ? -2.006 45.423 6.591 1.00 16.81 513 PRO A C 1
ATOM 4159 O O . PRO A 1 513 ? -3.049 45.359 5.948 1.00 33.55 513 PRO A O 1
ATOM 4163 N N . GLY A 1 514 ? -0.839 45.017 6.114 1.00 32.11 514 GLY A N 1
ATOM 4164 C CA . GLY A 1 514 ? -0.752 44.450 4.781 1.00 36.89 514 GLY A CA 1
ATOM 4165 C C . GLY A 1 514 ? -0.292 45.383 3.689 1.00 35.22 514 GLY A C 1
ATOM 4166 O O . GLY A 1 514 ? 0.262 44.927 2.694 1.00 41.06 514 GLY A O 1
ATOM 4167 N N . VAL A 1 515 ? -0.527 46.679 3.861 1.00 38.26 515 VAL A N 1
ATOM 4168 C CA . VAL A 1 515 ? -0.129 47.654 2.857 1.00 43.08 515 VAL A CA 1
ATOM 4169 C C . VAL A 1 515 ? 1.372 47.560 2.555 1.00 44.19 515 VAL A C 1
ATOM 4170 O O . VAL A 1 515 ? 2.212 48.067 3.298 1.00 53.60 515 VAL A O 1
ATOM 4174 N N . GLY A 1 516 ? 1.698 46.848 1.481 1.00 47.16 516 GLY A N 1
ATOM 4175 C CA . GLY A 1 516 ? 3.086 46.680 1.092 1.00 49.07 516 GLY A CA 1
ATOM 4176 C C . GLY A 1 516 ? 3.643 47.871 0.340 1.00 50.22 516 GLY A C 1
ATOM 4177 O O . GLY A 1 516 ? 2.999 48.908 0.237 1.00 49.12 516 GLY A O 1
ATOM 4178 N N . GLU A 1 517 ? 4.854 47.722 -0.182 1.00 58.69 517 GLU A N 1
ATOM 4179 C CA . GLU A 1 517 ? 5.508 48.778 -0.940 1.00 65.02 517 GLU A CA 1
ATOM 4180 C C . GLU A 1 517 ? 4.672 49.095 -2.179 1.00 73.20 517 GLU A C 1
ATOM 4181 O O . GLU A 1 517 ? 4.496 50.259 -2.544 1.00 82.68 517 GLU A O 1
ATOM 4187 N N . VAL A 1 518 ? 4.151 48.044 -2.807 1.00 74.65 518 VAL A N 1
ATOM 4188 C CA . VAL A 1 518 ? 3.329 48.167 -4.005 1.00 69.69 518 VAL A CA 1
ATOM 4189 C C . VAL A 1 518 ? 1.869 48.476 -3.662 1.00 68.91 518 VAL A C 1
ATOM 4190 O O . VAL A 1 518 ? 1.252 49.339 -4.289 1.00 71.80 518 VAL A O 1
ATOM 4194 N N . LEU A 1 519 ? 1.337 47.788 -2.651 1.00 65.40 519 LEU A N 1
ATOM 4195 C CA . LEU A 1 519 ? -0.050 47.968 -2.210 1.00 51.23 519 LEU A CA 1
ATOM 4196 C C . LEU A 1 519 ? -0.293 49.405 -1.743 1.00 51.09 519 LEU A C 1
ATOM 4197 O O . LEU A 1 519 ? -1.428 49.872 -1.732 1.00 53.68 519 LEU A O 1
ATOM 4202 N N . ALA A 1 520 ? 0.783 50.095 -1.364 1.00 42.70 520 ALA A N 1
ATOM 4203 C CA . ALA A 1 520 ? 0.708 51.477 -0.903 1.00 39.93 520 ALA A CA 1
ATOM 4204 C C . ALA A 1 520 ? 0.527 52.434 -2.067 1.00 46.20 520 ALA A C 1
ATOM 4205 O O . ALA A 1 520 ? -0.298 53.342 -2.013 1.00 55.33 520 ALA A O 1
ATOM 4207 N N . ARG A 1 521 ? 1.333 52.247 -3.105 1.00 46.97 521 ARG A N 1
ATOM 4208 C CA . ARG A 1 521 ? 1.266 53.082 -4.292 1.00 42.89 521 ARG A CA 1
ATOM 4209 C C . ARG A 1 521 ? -0.093 52.897 -4.955 1.00 38.21 521 ARG A C 1
ATOM 4210 O O . ARG A 1 521 ? -0.809 53.866 -5.172 1.00 43.56 521 ARG A O 1
ATOM 4218 N N . ASN A 1 522 ? -0.477 51.647 -5.207 1.00 38.22 522 ASN A N 1
ATOM 4219 C CA . ASN A 1 522 ? -1.769 51.354 -5.833 1.00 41.76 522 ASN A CA 1
ATOM 4220 C C . ASN A 1 522 ? -2.904 51.932 -5.007 1.00 33.79 522 ASN A C 1
ATOM 4221 O O . ASN A 1 522 ? -4.000 52.150 -5.504 1.00 44.83 522 ASN A O 1
ATOM 4226 N N . LEU A 1 523 ? -2.617 52.195 -3.741 1.00 32.76 523 LEU A N 1
ATOM 4227 C CA . LEU A 1 523 ? -3.602 52.735 -2.811 1.00 32.71 523 LEU A CA 1
ATOM 4228 C C . LEU A 1 523 ? -3.608 54.257 -2.838 1.00 26.04 523 LEU A C 1
ATOM 4229 O O . LEU A 1 523 ? -4.651 54.884 -2.671 1.00 9.71 523 LEU A O 1
ATOM 4234 N N . ALA A 1 524 ? -2.421 54.829 -3.008 1.00 29.27 524 ALA A N 1
ATOM 4235 C CA . ALA A 1 524 ? -2.227 56.269 -3.046 1.00 41.99 524 ALA A CA 1
ATOM 4236 C C . ALA A 1 524 ? -2.735 56.889 -4.343 1.00 51.67 524 ALA A C 1
ATOM 4237 O O . ALA A 1 524 ? -3.315 57.974 -4.324 1.00 56.69 524 ALA A O 1
ATOM 4239 N N . ARG A 1 525 ? -2.495 56.216 -5.466 1.00 54.23 525 ARG A N 1
ATOM 4240 C CA . ARG A 1 525 ? -2.951 56.707 -6.765 1.00 55.87 525 ARG A CA 1
ATOM 4241 C C . ARG A 1 525 ? -4.477 56.759 -6.783 1.00 53.95 525 ARG A C 1
ATOM 4242 O O . ARG A 1 525 ? -5.075 57.727 -7.261 1.00 49.92 525 ARG A O 1
ATOM 4250 N N . ARG A 1 526 ? -5.087 55.705 -6.243 1.00 48.00 526 ARG A N 1
ATOM 4251 C CA . ARG A 1 526 ? -6.539 55.545 -6.189 1.00 41.77 526 ARG A CA 1
ATOM 4252 C C . ARG A 1 526 ? -7.261 56.459 -5.197 1.00 41.77 526 ARG A C 1
ATOM 4253 O O . ARG A 1 526 ? -8.494 56.478 -5.165 1.00 48.09 526 ARG A O 1
ATOM 4261 N N . PHE A 1 527 ? -6.518 57.245 -4.419 1.00 29.45 527 PHE A N 1
ATOM 4262 C CA . PHE A 1 527 ? -7.166 58.129 -3.452 1.00 24.95 527 PHE A CA 1
ATOM 4263 C C . PHE A 1 527 ? -6.655 59.564 -3.404 1.00 22.86 527 PHE A C 1
ATOM 4264 O O . PHE A 1 527 ? -7.317 60.447 -2.858 1.00 25.21 527 PHE A O 1
ATOM 4272 N N . GLY A 1 528 ? -5.472 59.790 -3.958 1.00 17.25 528 GLY A N 1
ATOM 4273 C CA . GLY A 1 528 ? -4.902 61.124 -3.992 1.00 17.03 528 GLY A CA 1
ATOM 4274 C C . GLY A 1 528 ? -4.468 61.736 -2.677 1.00 24.91 528 GLY A C 1
ATOM 4275 O O . GLY A 1 528 ? -3.366 62.280 -2.579 1.00 30.75 528 GLY A O 1
ATOM 4276 N N . THR A 1 529 ? -5.322 61.668 -1.664 1.00 24.55 529 THR A N 1
ATOM 4277 C CA . THR A 1 529 ? -4.980 62.249 -0.375 1.00 39.06 529 THR A CA 1
ATOM 4278 C C . THR A 1 529 ? -5.320 61.364 0.811 1.00 45.11 529 THR A C 1
ATOM 4279 O O . THR A 1 529 ? -6.236 60.541 0.743 1.00 45.34 529 THR A O 1
ATOM 4283 N N . MET A 1 530 ? -4.594 61.578 1.907 1.00 43.72 530 MET A N 1
ATOM 4284 C CA . MET A 1 530 ? -4.796 60.844 3.153 1.00 37.27 530 MET A CA 1
ATOM 4285 C C . MET A 1 530 ? -6.231 61.049 3.614 1.00 40.29 530 MET A C 1
ATOM 4286 O O . MET A 1 530 ? -6.856 60.128 4.136 1.00 44.23 530 MET A O 1
ATOM 4291 N N . ASP A 1 531 ? -6.748 62.262 3.405 1.00 47.77 531 ASP A N 1
ATOM 4292 C CA . ASP A 1 531 ? -8.120 62.607 3.782 1.00 51.75 531 ASP A CA 1
ATOM 4293 C C . ASP A 1 531 ? -9.107 61.734 3.017 1.00 48.32 531 ASP A C 1
ATOM 4294 O O . ASP A 1 531 ? -9.986 61.108 3.611 1.00 47.06 531 ASP A O 1
ATOM 4299 N N . ARG A 1 532 ? -8.950 61.700 1.695 1.00 42.92 532 ARG A N 1
ATOM 4300 C CA . ARG A 1 532 ? -9.816 60.910 0.835 1.00 31.59 532 ARG A CA 1
ATOM 4301 C C . ARG A 1 532 ? -9.830 59.449 1.287 1.00 29.63 532 ARG A C 1
ATOM 4302 O O . ARG A 1 532 ? -10.899 58.892 1.522 1.00 29.09 532 ARG A O 1
ATOM 4310 N N . LEU A 1 533 ? -8.645 58.853 1.440 1.00 23.54 533 LEU A N 1
ATOM 4311 C CA . LEU A 1 533 ? -8.514 57.462 1.882 1.00 17.88 533 LEU A CA 1
ATOM 4312 C C . LEU A 1 533 ? -9.255 57.231 3.199 1.00 21.96 533 LEU A C 1
ATOM 4313 O O . LEU A 1 533 ? -9.974 56.243 3.337 1.00 24.95 533 LEU A O 1
ATOM 4318 N N . LEU A 1 534 ? -9.102 58.151 4.153 1.00 18.20 534 LEU A N 1
ATOM 4319 C CA . LEU A 1 534 ? -9.801 58.043 5.433 1.00 21.50 534 LEU A CA 1
ATOM 4320 C C . LEU A 1 534 ? -11.320 58.007 5.290 1.00 17.19 534 LEU A C 1
ATOM 4321 O O . LEU A 1 534 ? -12.017 57.743 6.252 1.00 29.07 534 LEU A O 1
ATOM 4326 N N . GLU A 1 535 ? -11.836 58.337 4.113 1.00 24.91 535 GLU A N 1
ATOM 4327 C CA . GLU A 1 535 ? -13.282 58.305 3.885 1.00 34.51 535 GLU A CA 1
ATOM 4328 C C . GLU A 1 535 ? -13.638 57.174 2.932 1.00 35.19 535 GLU A C 1
ATOM 4329 O O . GLU A 1 535 ? -14.748 57.136 2.386 1.00 27.74 535 GLU A O 1
ATOM 4335 N N . ALA A 1 536 ? -12.688 56.263 2.726 1.00 33.40 536 ALA A N 1
ATOM 4336 C CA . ALA A 1 536 ? -12.898 55.126 1.835 1.00 33.29 536 ALA A CA 1
ATOM 4337 C C . ALA A 1 536 ? -13.901 54.138 2.395 1.00 32.13 536 ALA A C 1
ATOM 4338 O O . ALA A 1 536 ? -13.966 53.906 3.605 1.00 31.12 536 ALA A O 1
ATOM 4340 N N . SER A 1 537 ? -14.727 53.606 1.506 1.00 33.54 537 SER A N 1
ATOM 4341 C CA . SER A 1 537 ? -15.710 52.614 1.893 1.00 40.53 537 SER A CA 1
ATOM 4342 C C . SER A 1 537 ? -15.047 51.260 1.675 1.00 42.49 537 SER A C 1
ATOM 4343 O O . SER A 1 537 ? -13.969 51.173 1.048 1.00 25.92 537 SER A O 1
ATOM 4346 N N . LEU A 1 538 ? -15.665 50.208 2.210 1.00 39.29 538 LEU A N 1
ATOM 4347 C CA . LEU A 1 538 ? -15.108 48.867 2.059 1.00 41.07 538 LEU A CA 1
ATOM 4348 C C . LEU A 1 538 ? -14.954 48.536 0.572 1.00 38.89 538 LEU A C 1
ATOM 4349 O O . LEU A 1 538 ? -13.871 48.140 0.137 1.00 42.48 538 LEU A O 1
ATOM 4354 N N . GLU A 1 539 ? -16.001 48.815 -0.210 1.00 25.95 539 GLU A N 1
ATOM 4355 C CA . GLU A 1 539 ? -16.006 48.563 -1.651 1.00 18.96 539 GLU A CA 1
ATOM 4356 C C . GLU A 1 539 ? -14.819 49.211 -2.381 1.00 26.82 539 GLU A C 1
ATOM 4357 O O . GLU A 1 539 ? -14.074 48.535 -3.099 1.00 27.59 539 GLU A O 1
ATOM 4363 N N . GLU A 1 540 ? -14.620 50.508 -2.159 1.00 22.02 540 GLU A N 1
ATOM 4364 C CA . GLU A 1 540 ? -13.539 51.246 -2.803 1.00 20.84 540 GLU A CA 1
ATOM 4365 C C . GLU A 1 540 ? -12.168 50.650 -2.543 1.00 27.13 540 GLU A C 1
ATOM 4366 O O . GLU A 1 540 ? -11.276 50.758 -3.385 1.00 39.54 540 GLU A O 1
ATOM 4372 N N . LEU A 1 541 ? -11.996 50.037 -1.374 1.00 35.05 541 LEU A N 1
ATOM 4373 C CA . LEU A 1 541 ? -10.718 49.421 -1.007 1.00 30.00 541 LEU A CA 1
ATOM 4374 C C . LEU A 1 541 ? -10.523 48.084 -1.730 1.00 28.41 541 LEU A C 1
ATOM 4375 O O . LEU A 1 541 ? -9.429 47.789 -2.231 1.00 15.58 541 LEU A O 1
ATOM 4380 N N . ILE A 1 542 ? -11.593 47.293 -1.807 1.00 20.32 542 ILE A N 1
ATOM 4381 C CA . ILE A 1 542 ? -11.547 46.001 -2.486 1.00 27.46 542 ILE A CA 1
ATOM 4382 C C . ILE A 1 542 ? -11.247 46.186 -3.984 1.00 40.16 542 ILE A C 1
ATOM 4383 O O . ILE A 1 542 ? -10.454 45.437 -4.571 1.00 41.70 542 ILE A O 1
ATOM 4388 N N . GLU A 1 543 ? -11.884 47.193 -4.586 1.00 40.05 543 GLU A N 1
ATOM 4389 C CA . GLU A 1 543 ? -11.714 47.506 -6.001 1.00 34.11 543 GLU A CA 1
ATOM 4390 C C . GLU A 1 543 ? -10.251 47.754 -6.368 1.00 35.02 543 GLU A C 1
ATOM 4391 O O . GLU A 1 543 ? -9.898 47.773 -7.549 1.00 34.86 543 GLU A O 1
ATOM 4397 N N . VAL A 1 544 ? -9.398 47.930 -5.361 1.00 33.91 544 VAL A N 1
ATOM 4398 C CA . VAL A 1 544 ? -7.980 48.172 -5.612 1.00 38.48 544 VAL A CA 1
ATOM 4399 C C . VAL A 1 544 ? -7.215 46.871 -5.857 1.00 40.73 544 VAL A C 1
ATOM 4400 O O . VAL A 1 544 ? -7.545 45.819 -5.301 1.00 43.88 544 VAL A O 1
ATOM 4404 N N . GLU A 1 545 ? -6.212 46.957 -6.724 1.00 42.80 545 GLU A N 1
ATOM 4405 C CA . GLU A 1 545 ? -5.384 45.818 -7.101 1.00 54.02 545 GLU A CA 1
ATOM 4406 C C . GLU A 1 545 ? -4.579 45.219 -5.945 1.00 57.40 545 GLU A C 1
ATOM 4407 O O . GLU A 1 545 ? -3.827 45.924 -5.270 1.00 65.20 545 GLU A O 1
ATOM 4413 N N . GLU A 1 546 ? -4.715 43.905 -5.766 1.00 49.52 546 GLU A N 1
ATOM 4414 C CA . GLU A 1 546 ? -4.032 43.148 -4.715 1.00 46.36 546 GLU A CA 1
ATOM 4415 C C . GLU A 1 546 ? -4.669 43.265 -3.328 1.00 40.48 546 GLU A C 1
ATOM 4416 O O . GLU A 1 546 ? -4.255 42.579 -2.393 1.00 49.30 546 GLU A O 1
ATOM 4422 N N . VAL A 1 547 ? -5.676 44.122 -3.193 1.00 20.65 547 VAL A N 1
ATOM 4423 C CA . VAL A 1 547 ? -6.358 44.277 -1.921 1.00 9.51 547 VAL A CA 1
ATOM 4424 C C . VAL A 1 547 ? -7.448 43.220 -1.801 1.00 26.45 547 VAL A C 1
ATOM 4425 O O . VAL A 1 547 ? -8.435 43.246 -2.542 1.00 33.11 547 VAL A O 1
ATOM 4429 N N . GLY A 1 548 ? -7.263 42.285 -0.874 1.00 37.48 548 GLY A N 1
ATOM 4430 C CA . GLY A 1 548 ? -8.257 41.250 -0.665 1.00 40.51 548 GLY A CA 1
ATOM 4431 C C . GLY A 1 548 ? -9.353 41.723 0.269 1.00 48.40 548 GLY A C 1
ATOM 4432 O O . GLY A 1 548 ? -9.303 42.834 0.791 1.00 51.51 548 GLY A O 1
ATOM 4433 N N . GLU A 1 549 ? -10.362 40.885 0.463 1.00 59.40 549 GLU A N 1
ATOM 4434 C CA . GLU A 1 549 ? -11.472 41.205 1.355 1.00 61.20 549 GLU A CA 1
ATOM 4435 C C . GLU A 1 549 ? -10.954 41.241 2.792 1.00 56.61 549 GLU A C 1
ATOM 4436 O O . GLU A 1 549 ? -11.402 42.045 3.604 1.00 53.83 549 GLU A O 1
ATOM 4442 N N . LEU A 1 550 ? -9.999 40.361 3.080 1.00 53.78 550 LEU A N 1
ATOM 4443 C CA . LEU A 1 550 ? -9.398 40.240 4.400 1.00 40.49 550 LEU A CA 1
ATOM 4444 C C . LEU A 1 550 ? -8.504 41.435 4.740 1.00 41.43 550 LEU A C 1
ATOM 4445 O O . LEU A 1 550 ? -8.450 41.858 5.898 1.00 35.96 550 LEU A O 1
ATOM 4450 N N . THR A 1 551 ? -7.784 41.958 3.748 1.00 26.30 551 THR A N 1
ATOM 4451 C CA . THR A 1 551 ? -6.914 43.104 3.984 1.00 30.72 551 THR A CA 1
ATOM 4452 C C . THR A 1 551 ? -7.645 44.425 3.835 1.00 32.00 551 THR A C 1
ATOM 4453 O O . THR A 1 551 ? -7.151 45.460 4.271 1.00 46.35 551 THR A O 1
ATOM 4457 N N . ALA A 1 552 ? -8.807 44.398 3.196 1.00 33.76 552 ALA A N 1
ATOM 4458 C CA . ALA A 1 552 ? -9.587 45.615 3.011 1.00 34.39 552 ALA A CA 1
ATOM 4459 C C . ALA A 1 552 ? -10.258 45.994 4.325 1.00 29.61 552 ALA A C 1
ATOM 4460 O O . ALA A 1 552 ? -10.129 47.122 4.803 1.00 30.49 552 ALA A O 1
ATOM 4462 N N . ARG A 1 553 ? -10.933 45.014 4.917 1.00 25.23 553 ARG A N 1
ATOM 4463 C CA . ARG A 1 553 ? -11.653 45.185 6.172 1.00 25.52 553 ARG A CA 1
ATOM 4464 C C . ARG A 1 553 ? -10.710 45.467 7.343 1.00 28.30 553 ARG A C 1
ATOM 4465 O O . ARG A 1 553 ? -11.153 45.863 8.427 1.00 34.71 553 ARG A O 1
ATOM 4473 N N . ALA A 1 554 ? -9.413 45.251 7.116 1.00 25.08 554 ALA A N 1
ATOM 4474 C CA . ALA A 1 554 ? -8.384 45.496 8.119 1.00 21.75 554 ALA A CA 1
ATOM 4475 C C . ALA A 1 554 ? -8.004 46.967 8.035 1.00 30.02 554 ALA A C 1
ATOM 4476 O O . ALA A 1 554 ? -8.131 47.709 9.005 1.00 38.26 554 ALA A O 1
ATOM 4478 N N . ILE A 1 555 ? -7.564 47.382 6.852 1.00 28.68 555 ILE A N 1
ATOM 4479 C CA . ILE A 1 555 ? -7.189 48.766 6.599 1.00 20.75 555 ILE A CA 1
ATOM 4480 C C . ILE A 1 555 ? -8.310 49.692 7.045 1.00 18.99 555 ILE A C 1
ATOM 4481 O O . ILE A 1 555 ? -8.072 50.732 7.645 1.00 23.62 555 ILE A O 1
ATOM 4486 N N . LEU A 1 556 ? -9.537 49.263 6.786 1.00 20.60 556 LEU A N 1
ATOM 4487 C CA . LEU A 1 556 ? -10.718 50.022 7.131 1.00 21.75 556 LEU A CA 1
ATOM 4488 C C . LEU A 1 556 ? -10.798 50.327 8.619 1.00 29.34 556 LEU A C 1
ATOM 4489 O O . LEU A 1 556 ? -11.162 51.441 9.004 1.00 44.83 556 LEU A O 1
ATOM 4494 N N . GLU A 1 557 ? -10.446 49.347 9.453 1.00 33.92 557 GLU A N 1
ATOM 4495 C CA . GLU A 1 557 ? -10.507 49.526 10.905 1.00 30.13 557 GLU A CA 1
ATOM 4496 C C . GLU A 1 557 ? -9.363 50.376 11.446 1.00 25.77 557 GLU A C 1
ATOM 4497 O O . GLU A 1 557 ? -9.582 51.219 12.312 1.00 29.02 557 GLU A O 1
ATOM 4503 N N . THR A 1 558 ? -8.150 50.145 10.943 1.00 12.42 558 THR A N 1
ATOM 4504 C CA . THR A 1 558 ? -6.992 50.929 11.334 1.00 3.50 558 THR A CA 1
ATOM 4505 C C . THR A 1 558 ? -7.263 52.380 10.947 1.00 19.78 558 THR A C 1
ATOM 4506 O O . THR A 1 558 ? -6.940 53.298 11.699 1.00 39.81 558 THR A O 1
ATOM 4510 N N . LEU A 1 559 ? -7.866 52.589 9.780 1.00 21.15 559 LEU A N 1
ATOM 4511 C CA . LEU A 1 559 ? -8.180 53.941 9.334 1.00 27.97 559 LEU A CA 1
ATOM 4512 C C . LEU A 1 559 ? -9.098 54.680 10.308 1.00 28.79 559 LEU A C 1
ATOM 4513 O O . LEU A 1 559 ? -8.921 55.873 10.540 1.00 31.53 559 LEU A O 1
ATOM 4518 N N . LYS A 1 560 ? -10.074 53.977 10.874 1.00 14.04 560 LYS A N 1
ATOM 4519 C CA . LYS A 1 560 ? -11.011 54.605 11.794 1.00 21.24 560 LYS A CA 1
ATOM 4520 C C . LYS A 1 560 ? -10.508 54.680 13.230 1.00 23.51 560 LYS A C 1
ATOM 4521 O O . LYS A 1 560 ? -11.097 55.366 14.062 1.00 26.51 560 LYS A O 1
ATOM 4527 N N . ASP A 1 561 ? -9.378 54.031 13.497 1.00 22.50 561 ASP A N 1
ATOM 4528 C CA . ASP A 1 561 ? -8.801 54.007 14.837 1.00 24.86 561 ASP A CA 1
ATOM 4529 C C . ASP A 1 561 ? -8.495 55.425 15.304 1.00 20.24 561 ASP A C 1
ATOM 4530 O O . ASP A 1 561 ? -7.690 56.134 14.688 1.00 22.11 561 ASP A O 1
ATOM 4535 N N . PRO A 1 562 ? -9.099 55.840 16.428 1.00 8.66 562 PRO A N 1
ATOM 4536 C CA . PRO A 1 562 ? -8.875 57.183 16.958 1.00 10.48 562 PRO A CA 1
ATOM 4537 C C . PRO A 1 562 ? -7.404 57.495 17.155 1.00 14.60 562 PRO A C 1
ATOM 4538 O O . PRO A 1 562 ? -7.013 58.655 17.162 1.00 34.83 562 PRO A O 1
ATOM 4542 N N . ALA A 1 563 ? -6.582 56.459 17.255 1.00 22.70 563 ALA A N 1
ATOM 4543 C CA . ALA A 1 563 ? -5.144 56.646 17.423 1.00 18.54 563 ALA A CA 1
ATOM 4544 C C . ALA A 1 563 ? -4.473 56.888 16.081 1.00 19.62 563 ALA A C 1
ATOM 4545 O O . ALA A 1 563 ? -3.504 57.637 16.014 1.00 22.03 563 ALA A O 1
ATOM 4547 N N . PHE A 1 564 ? -4.965 56.237 15.020 1.00 25.08 564 PHE A N 1
ATOM 4548 C CA . PHE A 1 564 ? -4.374 56.416 13.694 1.00 19.12 564 PHE A CA 1
ATOM 4549 C C . PHE A 1 564 ? -4.697 57.829 13.267 1.00 21.14 564 PHE A C 1
ATOM 4550 O O . PHE A 1 564 ? -3.806 58.564 12.829 1.00 11.40 564 PHE A O 1
ATOM 4558 N N . ARG A 1 565 ? -5.959 58.217 13.458 1.00 10.23 565 ARG A N 1
ATOM 4559 C CA . ARG A 1 565 ? -6.414 59.567 13.120 1.00 18.91 565 ARG A CA 1
ATOM 4560 C C . ARG A 1 565 ? -5.502 60.577 13.782 1.00 22.53 565 ARG A C 1
ATOM 4561 O O . ARG A 1 565 ? -4.990 61.490 13.137 1.00 34.74 565 ARG A O 1
ATOM 4569 N N . ASP A 1 566 ? -5.252 60.355 15.064 1.00 21.63 566 ASP A N 1
ATOM 4570 C CA . ASP A 1 566 ? -4.395 61.221 15.847 1.00 30.60 566 ASP A CA 1
ATOM 4571 C C . ASP A 1 566 ? -2.991 61.341 15.251 1.00 36.52 566 ASP A C 1
ATOM 4572 O O . ASP A 1 566 ? -2.526 62.454 14.977 1.00 39.72 566 ASP A O 1
ATOM 4577 N N . LEU A 1 567 ? -2.333 60.201 15.028 1.00 26.27 567 LEU A N 1
ATOM 4578 C CA . LEU A 1 567 ? -0.979 60.188 14.467 1.00 20.59 567 LEU A CA 1
ATOM 4579 C C . LEU A 1 567 ? -0.908 60.903 13.110 1.00 24.02 567 LEU A C 1
ATOM 4580 O O . LEU A 1 567 ? 0.032 61.654 12.834 1.00 12.27 567 LEU A O 1
ATOM 4585 N N . VAL A 1 568 ? -1.929 60.690 12.285 1.00 23.94 568 VAL A N 1
ATOM 4586 C CA . VAL A 1 568 ? -1.994 61.302 10.968 1.00 21.93 568 VAL A CA 1
ATOM 4587 C C . VAL A 1 568 ? -2.113 62.816 11.102 1.00 29.61 568 VAL A C 1
ATOM 4588 O O . VAL A 1 568 ? -1.314 63.565 10.529 1.00 19.52 568 VAL A O 1
ATOM 4592 N N . ARG A 1 569 ? -3.099 63.259 11.878 1.00 29.81 569 ARG A N 1
ATOM 4593 C CA . ARG A 1 569 ? -3.332 64.684 12.076 1.00 31.26 569 ARG A CA 1
ATOM 4594 C C . ARG A 1 569 ? -2.065 65.391 12.543 1.00 39.72 569 ARG A C 1
ATOM 4595 O O . ARG A 1 569 ? -1.638 66.360 11.916 1.00 47.98 569 ARG A O 1
ATOM 4603 N N . ARG A 1 570 ? -1.439 64.865 13.601 1.00 37.27 570 ARG A N 1
ATOM 4604 C CA . ARG A 1 570 ? -0.210 65.441 14.152 1.00 23.17 570 ARG A CA 1
ATOM 4605 C C . ARG A 1 570 ? 0.944 65.474 13.158 1.00 32.15 570 ARG A C 1
ATOM 4606 O O . ARG A 1 570 ? 1.888 66.251 13.322 1.00 48.14 570 ARG A O 1
ATOM 4614 N N . LEU A 1 571 ? 0.878 64.620 12.141 1.00 29.15 571 LEU A N 1
ATOM 4615 C CA . LEU A 1 571 ? 1.909 64.577 11.107 1.00 32.17 571 LEU A CA 1
ATOM 4616 C C . LEU A 1 571 ? 1.571 65.594 10.023 1.00 39.67 571 LEU A C 1
ATOM 4617 O O . LEU A 1 571 ? 2.466 66.170 9.408 1.00 44.81 571 LEU A O 1
ATOM 4622 N N . LYS A 1 572 ? 0.275 65.792 9.780 1.00 42.54 572 LYS A N 1
ATOM 4623 C CA . LYS A 1 572 ? -0.186 66.750 8.779 1.00 42.72 572 LYS A CA 1
ATOM 4624 C C . LYS A 1 572 ? 0.262 68.121 9.236 1.00 44.08 572 LYS A C 1
ATOM 4625 O O . LYS A 1 572 ? 0.964 68.832 8.518 1.00 47.88 572 LYS A O 1
ATOM 4631 N N . GLU A 1 573 ? -0.107 68.441 10.472 1.00 42.94 573 GLU A N 1
ATOM 4632 C CA . GLU A 1 573 ? 0.213 69.712 11.095 1.00 39.57 573 GLU A CA 1
ATOM 4633 C C . GLU A 1 573 ? 1.699 70.042 11.061 1.00 37.14 573 GLU A C 1
ATOM 4634 O O . GLU A 1 573 ? 2.068 71.200 10.902 1.00 46.22 573 GLU A O 1
ATOM 4640 N N . ALA A 1 574 ? 2.555 69.034 11.174 1.00 36.18 574 ALA A N 1
ATOM 4641 C CA . ALA A 1 574 ? 3.996 69.280 11.124 1.00 40.72 574 ALA A CA 1
ATOM 4642 C C . ALA A 1 574 ? 4.418 69.582 9.677 1.00 40.06 574 ALA A C 1
ATOM 4643 O O . ALA A 1 574 ? 5.589 69.857 9.394 1.00 36.31 574 ALA A O 1
ATOM 4645 N N . GLY A 1 575 ? 3.451 69.527 8.768 1.00 27.93 575 GLY A N 1
ATOM 4646 C CA . GLY A 1 575 ? 3.730 69.823 7.380 1.00 42.06 575 GLY A CA 1
ATOM 4647 C C . GLY A 1 575 ? 4.201 68.671 6.521 1.00 52.10 575 GLY A C 1
ATOM 4648 O O . GLY A 1 575 ? 5.011 68.876 5.617 1.00 62.46 575 GLY A O 1
ATOM 4649 N N . VAL A 1 576 ? 3.743 67.457 6.814 1.00 50.48 576 VAL A N 1
ATOM 4650 C CA . VAL A 1 576 ? 4.109 66.299 6.002 1.00 44.30 576 VAL A CA 1
ATOM 4651 C C . VAL A 1 576 ? 3.070 66.232 4.888 1.00 42.68 576 VAL A C 1
ATOM 4652 O O . VAL A 1 576 ? 1.870 66.317 5.149 1.00 47.88 576 VAL A O 1
ATOM 4656 N N . SER A 1 577 ? 3.520 66.109 3.647 1.00 41.46 577 SER A N 1
ATOM 4657 C CA . SER A 1 577 ? 2.591 66.073 2.522 1.00 49.90 577 SER A CA 1
ATOM 4658 C C . SER A 1 577 ? 1.679 64.850 2.573 1.00 54.21 577 SER A C 1
ATOM 4659 O O . SER A 1 577 ? 2.158 63.719 2.682 1.00 55.82 577 SER A O 1
ATOM 4662 N N . MET A 1 578 ? 0.369 65.096 2.524 1.00 53.90 578 MET A N 1
ATOM 4663 C CA . MET A 1 578 ? -0.648 64.038 2.565 1.00 49.55 578 MET A CA 1
ATOM 4664 C C . MET A 1 578 ? -1.167 63.673 1.163 1.00 46.34 578 MET A C 1
ATOM 4665 O O . MET A 1 578 ? -2.176 62.969 1.034 1.00 47.35 578 MET A O 1
ATOM 4670 N N . GLU A 1 579 ? -0.496 64.165 0.121 1.00 41.92 579 GLU A N 1
ATOM 4671 C CA . GLU A 1 579 ? -0.899 63.897 -1.263 1.00 52.77 579 GLU A CA 1
ATOM 4672 C C . GLU A 1 579 ? 0.005 62.908 -1.986 1.00 52.71 579 GLU A C 1
ATOM 4673 O O . GLU A 1 579 ? 1.029 62.482 -1.459 1.00 62.40 579 GLU A O 1
ATOM 4679 N N . SER A 1 580 ? -0.370 62.580 -3.218 1.00 48.85 580 SER A N 1
ATOM 4680 C CA . SER A 1 580 ? 0.402 61.672 -4.057 1.00 47.66 580 SER A CA 1
ATOM 4681 C C . SER A 1 580 ? 1.481 62.514 -4.719 1.00 48.54 580 SER A C 1
ATOM 4682 O O . SER A 1 580 ? 1.195 63.605 -5.208 1.00 53.58 580 SER A O 1
ATOM 4685 N N . LYS A 1 581 ? 2.713 62.011 -4.733 1.00 55.57 581 LYS A N 1
ATOM 4686 C CA . LYS A 1 581 ? 3.835 62.729 -5.339 1.00 54.91 581 LYS A CA 1
ATOM 4687 C C . LYS A 1 581 ? 3.887 62.580 -6.868 1.00 59.94 581 LYS A C 1
ATOM 4688 O O . LYS A 1 581 ? 2.971 61.949 -7.448 1.00 55.79 581 LYS A O 1
ATOM 4694 N N . MET B 1 1 ? 17.288 -21.020 -2.035 1.00 63.87 2001 MET B N 1
ATOM 4695 C CA . MET B 1 1 ? 18.718 -20.861 -2.421 1.00 60.27 2001 MET B CA 1
ATOM 4696 C C . MET B 1 1 ? 18.959 -19.560 -3.180 1.00 58.09 2001 MET B C 1
ATOM 4697 O O . MET B 1 1 ? 18.037 -18.995 -3.774 1.00 56.99 2001 MET B O 1
ATOM 4702 N N . THR B 1 2 ? 20.201 -19.087 -3.152 1.00 49.58 2002 THR B N 1
ATOM 4703 C CA . THR B 1 2 ? 20.557 -17.857 -3.847 1.00 56.25 2002 THR B CA 1
ATOM 4704 C C . THR B 1 2 ? 20.757 -18.133 -5.344 1.00 58.38 2002 THR B C 1
ATOM 4705 O O . THR B 1 2 ? 20.785 -19.290 -5.762 1.00 65.04 2002 THR B O 1
ATOM 4709 N N . ARG B 1 3 ? 20.868 -17.073 -6.143 1.00 55.91 2003 ARG B N 1
ATOM 4710 C CA . ARG B 1 3 ? 21.069 -17.202 -7.585 1.00 56.78 2003 ARG B CA 1
ATOM 4711 C C . ARG B 1 3 ? 22.350 -17.965 -7.893 1.00 61.94 2003 ARG B C 1
ATOM 4712 O O . ARG B 1 3 ? 22.378 -18.810 -8.790 1.00 65.20 2003 ARG B O 1
ATOM 4720 N N . GLU B 1 4 ? 23.411 -17.642 -7.154 1.00 60.25 2004 GLU B N 1
ATOM 4721 C CA . GLU B 1 4 ? 24.716 -18.272 -7.334 1.00 51.68 2004 GLU B CA 1
ATOM 4722 C C . GLU B 1 4 ? 24.678 -19.749 -6.980 1.00 47.48 2004 GLU B C 1
ATOM 4723 O O . GLU B 1 4 ? 25.392 -20.545 -7.581 1.00 41.25 2004 GLU B O 1
ATOM 4729 N N . GLU B 1 5 ? 23.856 -20.109 -5.998 1.00 48.88 2005 GLU B N 1
ATOM 4730 C CA . GLU B 1 5 ? 23.724 -21.504 -5.580 1.00 60.63 2005 GLU B CA 1
ATOM 4731 C C . GLU B 1 5 ? 22.944 -22.318 -6.603 1.00 67.16 2005 GLU B C 1
ATOM 4732 O O . GLU B 1 5 ? 23.264 -23.483 -6.862 1.00 71.99 2005 GLU B O 1
ATOM 4738 N N . ALA B 1 6 ? 21.926 -21.690 -7.187 1.00 63.72 2006 ALA B N 1
ATOM 4739 C CA . ALA B 1 6 ? 21.103 -22.327 -8.201 1.00 46.78 2006 ALA B CA 1
ATOM 4740 C C . ALA B 1 6 ? 21.955 -22.573 -9.446 1.00 45.54 2006 ALA B C 1
ATOM 4741 O O . ALA B 1 6 ? 22.096 -23.716 -9.887 1.00 46.72 2006 ALA B O 1
ATOM 4743 N N . ARG B 1 7 ? 22.548 -21.505 -9.982 1.00 29.53 2007 ARG B N 1
ATOM 4744 C CA . ARG B 1 7 ? 23.395 -21.601 -11.168 1.00 26.60 2007 ARG B CA 1
ATOM 4745 C C . ARG B 1 7 ? 24.409 -22.695 -10.954 1.00 37.03 2007 ARG B C 1
ATOM 4746 O O . ARG B 1 7 ? 24.583 -23.569 -11.801 1.00 50.75 2007 ARG B O 1
ATOM 4754 N N . ARG B 1 8 ? 25.039 -22.664 -9.788 1.00 48.95 2008 ARG B N 1
ATOM 4755 C CA . ARG B 1 8 ? 26.049 -23.646 -9.435 1.00 57.59 2008 ARG B CA 1
ATOM 4756 C C . ARG B 1 8 ? 25.458 -25.060 -9.454 1.00 55.21 2008 ARG B C 1
ATOM 4757 O O . ARG B 1 8 ? 26.086 -25.984 -9.973 1.00 48.48 2008 ARG B O 1
ATOM 4765 N N . ARG B 1 9 ? 24.232 -25.213 -8.946 1.00 54.17 2009 ARG B N 1
ATOM 4766 C CA . ARG B 1 9 ? 23.563 -26.519 -8.928 1.00 55.06 2009 ARG B CA 1
ATOM 4767 C C . ARG B 1 9 ? 23.139 -26.958 -10.337 1.00 51.98 2009 ARG B C 1
ATOM 4768 O O . ARG B 1 9 ? 23.172 -28.153 -10.656 1.00 45.08 2009 ARG B O 1
ATOM 4776 N N . ILE B 1 10 ? 22.757 -25.988 -11.172 1.00 40.33 2010 ILE B N 1
ATOM 4777 C CA . ILE B 1 10 ? 22.348 -26.253 -12.551 1.00 34.08 2010 ILE B CA 1
ATOM 4778 C C . ILE B 1 10 ? 23.521 -26.795 -13.391 1.00 34.06 2010 ILE B C 1
ATOM 4779 O O . ILE B 1 10 ? 23.381 -27.822 -14.059 1.00 31.65 2010 ILE B O 1
ATOM 4784 N N . ASN B 1 11 ? 24.670 -26.118 -13.345 1.00 23.56 2011 ASN B N 1
ATOM 4785 C CA . ASN B 1 11 ? 25.853 -26.550 -14.098 1.00 27.59 2011 ASN B CA 1
ATOM 4786 C C . ASN B 1 11 ? 26.184 -28.006 -13.786 1.00 34.67 2011 ASN B C 1
ATOM 4787 O O . ASN B 1 11 ? 26.560 -28.771 -14.672 1.00 42.08 2011 ASN B O 1
ATOM 4792 N N . GLU B 1 12 ? 26.051 -28.366 -12.512 1.00 44.77 2012 GLU B N 1
ATOM 4793 C CA . GLU B 1 12 ? 26.328 -29.713 -12.032 1.00 47.62 2012 GLU B CA 1
ATOM 4794 C C . GLU B 1 12 ? 25.269 -30.710 -12.498 1.00 45.86 2012 GLU B C 1
ATOM 4795 O O . GLU B 1 12 ? 25.597 -31.800 -12.962 1.00 40.17 2012 GLU B O 1
ATOM 4801 N N . LEU B 1 13 ? 24.002 -30.315 -12.416 1.00 48.17 2013 LEU B N 1
ATOM 4802 C CA . LEU B 1 13 ? 22.904 -31.174 -12.852 1.00 43.09 2013 LEU B CA 1
ATOM 4803 C C . LEU B 1 13 ? 23.006 -31.522 -14.339 1.00 44.44 2013 LEU B C 1
ATOM 4804 O O . LEU B 1 13 ? 22.830 -32.683 -14.712 1.00 47.32 2013 LEU B O 1
ATOM 4809 N N . ARG B 1 14 ? 23.310 -30.528 -15.178 1.00 38.21 2014 ARG B N 1
ATOM 4810 C CA . ARG B 1 14 ? 23.438 -30.755 -16.619 1.00 35.60 2014 ARG B CA 1
ATOM 4811 C C . ARG B 1 14 ? 24.569 -31.719 -16.923 1.00 39.60 2014 ARG B C 1
ATOM 4812 O O . ARG B 1 14 ? 24.387 -32.688 -17.668 1.00 33.33 2014 ARG B O 1
ATOM 4820 N N . ASP B 1 15 ? 25.721 -31.471 -16.304 1.00 41.01 2015 ASP B N 1
ATOM 4821 C CA . ASP B 1 15 ? 26.902 -32.313 -16.481 1.00 38.82 2015 ASP B CA 1
ATOM 4822 C C . ASP B 1 15 ? 26.635 -33.746 -16.044 1.00 34.76 2015 ASP B C 1
ATOM 4823 O O . ASP B 1 15 ? 27.136 -34.685 -16.656 1.00 38.59 2015 ASP B O 1
ATOM 4828 N N . LEU B 1 16 ? 25.848 -33.916 -14.987 1.00 29.53 2016 LEU B N 1
ATOM 4829 C CA . LEU B 1 16 ? 25.540 -35.255 -14.513 1.00 45.14 2016 LEU B CA 1
ATOM 4830 C C . LEU B 1 16 ? 24.727 -35.986 -15.562 1.00 47.72 2016 LEU B C 1
ATOM 4831 O O . LEU B 1 16 ? 25.138 -37.039 -16.053 1.00 48.95 2016 LEU B O 1
ATOM 4836 N N . ILE B 1 17 ? 23.620 -35.367 -15.965 1.00 51.25 2017 ILE B N 1
ATOM 4837 C CA . ILE B 1 17 ? 22.718 -35.928 -16.971 1.00 42.28 2017 ILE B CA 1
ATOM 4838 C C . ILE B 1 17 ? 23.423 -36.211 -18.303 1.00 39.64 2017 ILE B C 1
ATOM 4839 O O . ILE B 1 17 ? 23.135 -37.206 -18.972 1.00 34.95 2017 ILE B O 1
ATOM 4844 N N . ARG B 1 18 ? 24.355 -35.338 -18.675 1.00 36.28 2018 ARG B N 1
ATOM 4845 C CA . ARG B 1 18 ? 25.101 -35.503 -19.913 1.00 38.39 2018 ARG B CA 1
ATOM 4846 C C . ARG B 1 18 ? 25.983 -36.745 -19.855 1.00 46.35 2018 ARG B C 1
ATOM 4847 O O . ARG B 1 18 ? 25.978 -37.564 -20.781 1.00 52.20 2018 ARG B O 1
ATOM 4855 N N . TYR B 1 19 ? 26.688 -36.906 -18.735 1.00 51.10 2019 TYR B N 1
ATOM 4856 C CA . TYR B 1 19 ? 27.600 -38.030 -18.530 1.00 52.35 2019 TYR B CA 1
ATOM 4857 C C . TYR B 1 19 ? 26.897 -39.386 -18.513 1.00 51.91 2019 TYR B C 1
ATOM 4858 O O . TYR B 1 19 ? 27.263 -40.291 -19.271 1.00 45.81 2019 TYR B O 1
ATOM 4867 N N . HIS B 1 20 ? 25.872 -39.509 -17.675 1.00 47.53 2020 HIS B N 1
ATOM 4868 C CA . HIS B 1 20 ? 25.125 -40.754 -17.555 1.00 53.98 2020 HIS B CA 1
ATOM 4869 C C . HIS B 1 20 ? 24.331 -41.108 -18.806 1.00 57.86 2020 HIS B C 1
ATOM 4870 O O . HIS B 1 20 ? 23.909 -42.251 -18.977 1.00 66.43 2020 HIS B O 1
ATOM 4877 N N . ASN B 1 21 ? 24.137 -40.125 -19.679 1.00 57.91 2021 ASN B N 1
ATOM 4878 C CA . ASN B 1 21 ? 23.433 -40.347 -20.935 1.00 58.16 2021 ASN B CA 1
ATOM 4879 C C . ASN B 1 21 ? 24.452 -40.995 -21.866 1.00 56.81 2021 ASN B C 1
ATOM 4880 O O . ASN B 1 21 ? 24.115 -41.879 -22.648 1.00 63.71 2021 ASN B O 1
ATOM 4885 N N . TYR B 1 22 ? 25.700 -40.541 -21.759 1.00 51.94 2022 TYR B N 1
ATOM 4886 C CA . TYR B 1 22 ? 26.810 -41.045 -22.560 1.00 46.51 2022 TYR B CA 1
ATOM 4887 C C . TYR B 1 22 ? 27.130 -42.493 -22.198 1.00 54.47 2022 TYR B C 1
ATOM 4888 O O . TYR B 1 22 ? 27.423 -43.312 -23.076 1.00 47.03 2022 TYR B O 1
ATOM 4897 N N . ARG B 1 23 ? 27.061 -42.809 -20.906 1.00 62.78 2023 ARG B N 1
ATOM 4898 C CA . ARG B 1 23 ? 27.332 -44.167 -20.446 1.00 64.26 2023 ARG B CA 1
ATOM 4899 C C . ARG B 1 23 ? 26.220 -45.088 -20.934 1.00 68.19 2023 ARG B C 1
ATOM 4900 O O . ARG B 1 23 ? 26.467 -46.242 -21.272 1.00 80.44 2023 ARG B O 1
ATOM 4908 N N . TYR B 1 24 ? 25.003 -44.556 -21.000 1.00 68.61 2024 TYR B N 1
ATOM 4909 C CA . TYR B 1 24 ? 23.839 -45.323 -21.428 1.00 63.79 2024 TYR B CA 1
ATOM 4910 C C . TYR B 1 24 ? 23.772 -45.611 -22.924 1.00 60.76 2024 TYR B C 1
ATOM 4911 O O . TYR B 1 24 ? 23.820 -46.764 -23.341 1.00 68.70 2024 TYR B O 1
ATOM 4920 N N . TYR B 1 25 ? 23.651 -44.565 -23.730 1.00 52.85 2025 TYR B N 1
ATOM 4921 C CA . TYR B 1 25 ? 23.528 -44.741 -25.168 1.00 51.94 2025 TYR B CA 1
ATOM 4922 C C . TYR B 1 25 ? 24.820 -44.914 -25.961 1.00 48.11 2025 TYR B C 1
ATOM 4923 O O . TYR B 1 25 ? 24.806 -45.551 -27.017 1.00 54.78 2025 TYR B O 1
ATOM 4932 N N . VAL B 1 26 ? 25.937 -44.392 -25.458 1.00 43.75 2026 VAL B N 1
ATOM 4933 C CA . VAL B 1 26 ? 27.207 -44.518 -26.183 1.00 43.59 2026 VAL B CA 1
ATOM 4934 C C . VAL B 1 26 ? 28.036 -45.729 -25.776 1.00 52.78 2026 VAL B C 1
ATOM 4935 O O . VAL B 1 26 ? 28.618 -46.399 -26.632 1.00 55.43 2026 VAL B O 1
ATOM 4939 N N . LEU B 1 27 ? 28.095 -46.004 -24.475 1.00 60.53 2027 LEU B N 1
ATOM 4940 C CA . LEU B 1 27 ? 28.861 -47.141 -23.963 1.00 60.88 2027 LEU B CA 1
ATOM 4941 C C . LEU B 1 27 ? 27.996 -48.344 -23.599 1.00 63.79 2027 LEU B C 1
ATOM 4942 O O . LEU B 1 27 ? 28.421 -49.491 -23.760 1.00 69.48 2027 LEU B O 1
ATOM 4947 N N . ALA B 1 28 ? 26.790 -48.071 -23.101 1.00 65.91 2028 ALA B N 1
ATOM 4948 C CA . ALA B 1 28 ? 25.854 -49.103 -22.650 1.00 70.72 2028 ALA B CA 1
ATOM 4949 C C . ALA B 1 28 ? 26.486 -49.694 -21.394 1.00 67.47 2028 ALA B C 1
ATOM 4950 O O . ALA B 1 28 ? 26.825 -50.877 -21.349 1.00 77.98 2028 ALA B O 1
ATOM 4952 N N . ASP B 1 29 ? 26.653 -48.844 -20.383 1.00 57.60 2029 ASP B N 1
ATOM 4953 C CA . ASP B 1 29 ? 27.280 -49.228 -19.122 1.00 55.36 2029 ASP B CA 1
ATOM 4954 C C . ASP B 1 29 ? 26.972 -48.174 -18.044 1.00 55.89 2029 ASP B C 1
ATOM 4955 O O . ASP B 1 29 ? 27.883 -47.587 -17.455 1.00 62.73 2029 ASP B O 1
ATOM 4960 N N . PRO B 1 30 ? 25.679 -47.955 -17.740 1.00 52.29 2030 PRO B N 1
ATOM 4961 C CA . PRO B 1 30 ? 25.244 -46.973 -16.739 1.00 53.68 2030 PRO B CA 1
ATOM 4962 C C . PRO B 1 30 ? 25.785 -47.155 -15.318 1.00 57.35 2030 PRO B C 1
ATOM 4963 O O . PRO B 1 30 ? 26.144 -48.259 -14.918 1.00 64.97 2030 PRO B O 1
ATOM 4967 N N . GLU B 1 31 ? 25.855 -46.051 -14.576 1.00 63.51 2031 GLU B N 1
ATOM 4968 C CA . GLU B 1 31 ? 26.323 -46.052 -13.186 1.00 73.27 2031 GLU B CA 1
ATOM 4969 C C . GLU B 1 31 ? 25.147 -45.874 -12.223 1.00 76.37 2031 GLU B C 1
ATOM 4970 O O . GLU B 1 31 ? 25.237 -46.238 -11.048 1.00 71.50 2031 GLU B O 1
ATOM 4976 N N . ILE B 1 32 ? 24.065 -45.274 -12.722 1.00 78.90 2032 ILE B N 1
ATOM 4977 C CA . ILE B 1 32 ? 22.860 -45.032 -11.929 1.00 81.99 2032 ILE B CA 1
ATOM 4978 C C . ILE B 1 32 ? 21.617 -45.575 -12.640 1.00 84.90 2032 ILE B C 1
ATOM 4979 O O . ILE B 1 32 ? 21.644 -45.838 -13.847 1.00 78.00 2032 ILE B O 1
ATOM 4984 N N . SER B 1 33 ? 20.528 -45.730 -11.888 1.00 87.35 2033 SER B N 1
ATOM 4985 C CA . SER B 1 33 ? 19.274 -46.268 -12.422 1.00 90.22 2033 SER B CA 1
ATOM 4986 C C . SER B 1 33 ? 18.514 -45.349 -13.377 1.00 87.28 2033 SER B C 1
ATOM 4987 O O . SER B 1 33 ? 18.743 -44.140 -13.414 1.00 85.24 2033 SER B O 1
ATOM 4990 N N . ASP B 1 34 ? 17.581 -45.942 -14.117 1.00 87.63 2034 ASP B N 1
ATOM 4991 C CA . ASP B 1 34 ? 16.765 -45.218 -15.084 1.00 86.38 2034 ASP B CA 1
ATOM 4992 C C . ASP B 1 34 ? 15.837 -44.212 -14.400 1.00 86.51 2034 ASP B C 1
ATOM 4993 O O . ASP B 1 34 ? 15.399 -43.241 -15.018 1.00 86.73 2034 ASP B O 1
ATOM 4998 N N . ALA B 1 35 ? 15.533 -44.456 -13.129 1.00 88.25 2035 ALA B N 1
ATOM 4999 C CA . ALA B 1 35 ? 14.674 -43.557 -12.361 1.00 95.50 2035 ALA B CA 1
ATOM 5000 C C . ALA B 1 35 ? 15.503 -42.417 -11.760 1.00 99.23 2035 ALA B C 1
ATOM 5001 O O . ALA B 1 35 ? 14.983 -41.323 -11.521 1.00 101.50 2035 ALA B O 1
ATOM 5003 N N . GLU B 1 36 ? 16.787 -42.683 -11.512 1.00 96.22 2036 GLU B N 1
ATOM 5004 C CA . GLU B 1 36 ? 17.696 -41.675 -10.965 1.00 91.36 2036 GLU B CA 1
ATOM 5005 C C . GLU B 1 36 ? 17.974 -40.623 -12.036 1.00 84.44 2036 GLU B C 1
ATOM 5006 O O . GLU B 1 36 ? 18.210 -39.453 -11.731 1.00 84.32 2036 GLU B O 1
ATOM 5012 N N . TYR B 1 37 ? 17.938 -41.058 -13.292 1.00 78.05 2037 TYR B N 1
ATOM 5013 C CA . TYR B 1 37 ? 18.159 -40.177 -14.430 1.00 68.56 2037 TYR B CA 1
ATOM 5014 C C . TYR B 1 37 ? 17.009 -39.185 -14.454 1.00 68.61 2037 TYR B C 1
ATOM 5015 O O . TYR B 1 37 ? 17.217 -37.976 -14.365 1.00 73.51 2037 TYR B O 1
ATOM 5024 N N . ASP B 1 38 ? 15.791 -39.709 -14.537 1.00 62.72 2038 ASP B N 1
ATOM 5025 C CA . ASP B 1 38 ? 14.604 -38.869 -14.562 1.00 64.01 2038 ASP B CA 1
ATOM 5026 C C . ASP B 1 38 ? 14.526 -38.007 -13.316 1.00 65.05 2038 ASP B C 1
ATOM 5027 O O . ASP B 1 38 ? 13.900 -36.955 -13.329 1.00 67.81 2038 ASP B O 1
ATOM 5032 N N . ARG B 1 39 ? 15.172 -38.455 -12.243 1.00 66.68 2039 ARG B N 1
ATOM 5033 C CA . ARG B 1 39 ? 15.180 -37.704 -10.994 1.00 69.47 2039 ARG B CA 1
ATOM 5034 C C . ARG B 1 39 ? 16.064 -36.473 -11.171 1.00 69.85 2039 ARG B C 1
ATOM 5035 O O . ARG B 1 39 ? 15.727 -35.382 -10.708 1.00 72.37 2039 ARG B O 1
ATOM 5043 N N . LEU B 1 40 ? 17.176 -36.653 -11.881 1.00 68.67 2040 LEU B N 1
ATOM 5044 C CA . LEU B 1 40 ? 18.108 -35.563 -12.152 1.00 64.96 2040 LEU B CA 1
ATOM 5045 C C . LEU B 1 40 ? 17.483 -34.578 -13.140 1.00 65.64 2040 LEU B C 1
ATOM 5046 O O . LEU B 1 40 ? 17.652 -33.360 -13.005 1.00 61.90 2040 LEU B O 1
ATOM 5051 N N . LEU B 1 41 ? 16.762 -35.116 -14.127 1.00 59.15 2041 LEU B N 1
ATOM 5052 C CA . LEU B 1 41 ? 16.089 -34.300 -15.137 1.00 49.13 2041 LEU B CA 1
ATOM 5053 C C . LEU B 1 41 ? 14.946 -33.497 -14.520 1.00 50.63 2041 LEU B C 1
ATOM 5054 O O . LEU B 1 41 ? 14.696 -32.361 -14.927 1.00 49.31 2041 LEU B O 1
ATOM 5059 N N . ARG B 1 42 ? 14.240 -34.095 -13.560 1.00 42.18 2042 ARG B N 1
ATOM 5060 C CA . ARG B 1 42 ? 13.131 -33.414 -12.902 1.00 43.63 2042 ARG B CA 1
ATOM 5061 C C . ARG B 1 42 ? 13.643 -32.294 -12.002 1.00 48.74 2042 ARG B C 1
ATOM 5062 O O . ARG B 1 42 ? 12.949 -31.304 -11.775 1.00 49.63 2042 ARG B O 1
ATOM 5070 N N . GLU B 1 43 ? 14.870 -32.449 -11.512 1.00 50.03 2043 GLU B N 1
ATOM 5071 C CA . GLU B 1 43 ? 15.486 -31.461 -10.632 1.00 51.14 2043 GLU B CA 1
ATOM 5072 C C . GLU B 1 43 ? 16.042 -30.282 -11.432 1.00 47.67 2043 GLU B C 1
ATOM 5073 O O . GLU B 1 43 ? 15.866 -29.122 -11.052 1.00 41.27 2043 GLU B O 1
ATOM 5079 N N . LEU B 1 44 ? 16.712 -30.596 -12.539 1.00 42.32 2044 LEU B N 1
ATOM 5080 C CA . LEU B 1 44 ? 17.301 -29.591 -13.417 1.00 36.97 2044 LEU B CA 1
ATOM 5081 C C . LEU B 1 44 ? 16.211 -28.613 -13.853 1.00 48.09 2044 LEU B C 1
ATOM 5082 O O . LEU B 1 44 ? 16.368 -27.399 -13.734 1.00 53.85 2044 LEU B O 1
ATOM 5087 N N . LYS B 1 45 ? 15.096 -29.167 -14.324 1.00 57.86 2045 LYS B N 1
ATOM 5088 C CA . LYS B 1 45 ? 13.946 -28.393 -14.794 1.00 63.91 2045 LYS B CA 1
ATOM 5089 C C . LYS B 1 45 ? 13.292 -27.568 -13.686 1.00 67.83 2045 LYS B C 1
ATOM 5090 O O . LYS B 1 45 ? 12.900 -26.425 -13.915 1.00 76.78 2045 LYS B O 1
ATOM 5096 N N . GLU B 1 46 ? 13.171 -28.153 -12.494 1.00 66.96 2046 GLU B N 1
ATOM 5097 C CA . GLU B 1 46 ? 12.558 -27.480 -11.347 1.00 60.94 2046 GLU B CA 1
ATOM 5098 C C . GLU B 1 46 ? 13.305 -26.180 -11.031 1.00 62.10 2046 GLU B C 1
ATOM 5099 O O . GLU B 1 46 ? 12.685 -25.146 -10.771 1.00 61.63 2046 GLU B O 1
ATOM 5105 N N . LEU B 1 47 ? 14.635 -26.231 -11.095 1.00 56.44 2047 LEU B N 1
ATOM 5106 C CA . LEU B 1 47 ? 15.459 -25.060 -10.819 1.00 47.85 2047 LEU B CA 1
ATOM 5107 C C . LEU B 1 47 ? 15.462 -24.097 -11.989 1.00 45.40 2047 LEU B C 1
ATOM 5108 O O . LEU B 1 47 ? 15.342 -22.887 -11.797 1.00 42.59 2047 LEU B O 1
ATOM 5113 N N . GLU B 1 48 ? 15.594 -24.636 -13.200 1.00 49.31 2048 GLU B N 1
ATOM 5114 C CA . GLU B 1 48 ? 15.603 -23.816 -14.415 1.00 39.95 2048 GLU B CA 1
ATOM 5115 C C . GLU B 1 48 ? 14.310 -23.022 -14.519 1.00 38.67 2048 GLU B C 1
ATOM 5116 O O . GLU B 1 48 ? 14.307 -21.867 -14.934 1.00 45.47 2048 GLU B O 1
ATOM 5122 N N . GLU B 1 49 ? 13.221 -23.640 -14.082 1.00 33.81 2049 GLU B N 1
ATOM 5123 C CA . GLU B 1 49 ? 11.915 -23.020 -14.138 1.00 35.46 2049 GLU B CA 1
ATOM 5124 C C . GLU B 1 49 ? 11.769 -21.842 -13.188 1.00 42.22 2049 GLU B C 1
ATOM 5125 O O . GLU B 1 49 ? 11.218 -20.808 -13.570 1.00 49.85 2049 GLU B O 1
ATOM 5131 N N . ARG B 1 50 ? 12.265 -21.982 -11.960 1.00 49.41 2050 ARG B N 1
ATOM 5132 C CA . ARG B 1 50 ? 12.159 -20.892 -10.995 1.00 46.66 2050 ARG B CA 1
ATOM 5133 C C . ARG B 1 50 ? 13.286 -19.858 -11.094 1.00 43.14 2050 ARG B C 1
ATOM 5134 O O . ARG B 1 50 ? 13.243 -18.805 -10.449 1.00 41.84 2050 ARG B O 1
ATOM 5142 N N . PHE B 1 51 ? 14.260 -20.152 -11.952 1.00 38.80 2051 PHE B N 1
ATOM 5143 C CA . PHE B 1 51 ? 15.399 -19.272 -12.222 1.00 43.60 2051 PHE B CA 1
ATOM 5144 C C . PHE B 1 51 ? 15.555 -19.212 -13.746 1.00 40.92 2051 PHE B C 1
ATOM 5145 O O . PHE B 1 51 ? 16.524 -19.733 -14.300 1.00 43.56 2051 PHE B O 1
ATOM 5153 N N . PRO B 1 52 ? 14.612 -18.545 -14.435 1.00 37.82 2052 PRO B N 1
ATOM 5154 C CA . PRO B 1 52 ? 14.576 -18.383 -15.893 1.00 38.42 2052 PRO B CA 1
ATOM 5155 C C . PRO B 1 52 ? 15.856 -17.890 -16.562 1.00 42.93 2052 PRO B C 1
ATOM 5156 O O . PRO B 1 52 ? 16.140 -18.273 -17.702 1.00 29.25 2052 PRO B O 1
ATOM 5160 N N . GLU B 1 53 ? 16.625 -17.052 -15.863 1.00 40.52 2053 GLU B N 1
ATOM 5161 C CA . GLU B 1 53 ? 17.853 -16.509 -16.437 1.00 35.26 2053 GLU B CA 1
ATOM 5162 C C . GLU B 1 53 ? 18.945 -17.532 -16.733 1.00 31.85 2053 GLU B C 1
ATOM 5163 O O . GLU B 1 53 ? 19.909 -17.210 -17.426 1.00 35.11 2053 GLU B O 1
ATOM 5169 N N . PHE B 1 54 ? 18.788 -18.765 -16.252 1.00 25.00 2054 PHE B N 1
ATOM 5170 C CA . PHE B 1 54 ? 19.801 -19.794 -16.502 1.00 38.90 2054 PHE B CA 1
ATOM 5171 C C . PHE B 1 54 ? 19.415 -20.800 -17.575 1.00 41.94 2054 PHE B C 1
ATOM 5172 O O . PHE B 1 54 ? 20.248 -21.607 -17.992 1.00 52.32 2054 PHE B O 1
ATOM 5180 N N . LYS B 1 55 ? 18.161 -20.751 -18.024 1.00 38.56 2055 LYS B N 1
ATOM 5181 C CA . LYS B 1 55 ? 17.688 -21.658 -19.066 1.00 31.95 2055 LYS B CA 1
ATOM 5182 C C . LYS B 1 55 ? 18.642 -21.593 -20.254 1.00 36.17 2055 LYS B C 1
ATOM 5183 O O . LYS B 1 55 ? 19.364 -20.603 -20.427 1.00 32.19 2055 LYS B O 1
ATOM 5189 N N . SER B 1 56 ? 18.647 -22.645 -21.068 1.00 32.43 2056 SER B N 1
ATOM 5190 C CA . SER B 1 56 ? 19.538 -22.696 -22.214 1.00 19.63 2056 SER B CA 1
ATOM 5191 C C . SER B 1 56 ? 19.313 -23.887 -23.131 1.00 26.09 2056 SER B C 1
ATOM 5192 O O . SER B 1 56 ? 19.087 -25.002 -22.677 1.00 28.84 2056 SER B O 1
ATOM 5195 N N . PRO B 1 57 ? 19.409 -23.658 -24.446 1.00 25.29 2057 PRO B N 1
ATOM 5196 C CA . PRO B 1 57 ? 19.240 -24.671 -25.484 1.00 27.89 2057 PRO B CA 1
ATOM 5197 C C . PRO B 1 57 ? 20.286 -25.781 -25.373 1.00 37.23 2057 PRO B C 1
ATOM 5198 O O . PRO B 1 57 ? 20.102 -26.869 -25.926 1.00 46.37 2057 PRO B O 1
ATOM 5202 N N . ASP B 1 58 ? 21.382 -25.500 -24.662 1.00 38.40 2058 ASP B N 1
ATOM 5203 C CA . ASP B 1 58 ? 22.461 -26.475 -24.440 1.00 30.88 2058 ASP B CA 1
ATOM 5204 C C . ASP B 1 58 ? 22.020 -27.526 -23.423 1.00 30.02 2058 ASP B C 1
ATOM 5205 O O . ASP B 1 58 ? 22.619 -28.601 -23.320 1.00 27.36 2058 ASP B O 1
ATOM 5210 N N . SER B 1 59 ? 20.978 -27.190 -22.667 1.00 20.33 2059 SER B N 1
ATOM 5211 C CA . SER B 1 59 ? 20.439 -28.054 -21.629 1.00 27.64 2059 SER B CA 1
ATOM 5212 C C . SER B 1 59 ? 19.715 -29.278 -22.159 1.00 39.36 2059 SER B C 1
ATOM 5213 O O . SER B 1 59 ? 19.097 -29.237 -23.226 1.00 55.91 2059 SER B O 1
ATOM 5216 N N . PRO B 1 60 ? 19.846 -30.409 -21.450 1.00 36.86 2060 PRO B N 1
ATOM 5217 C CA . PRO B 1 60 ? 19.201 -31.667 -21.819 1.00 33.78 2060 PRO B CA 1
ATOM 5218 C C . PRO B 1 60 ? 17.691 -31.505 -21.862 1.00 29.51 2060 PRO B C 1
ATOM 5219 O O . PRO B 1 60 ? 17.012 -32.229 -22.576 1.00 46.46 2060 PRO B O 1
ATOM 5223 N N . THR B 1 61 ? 17.175 -30.536 -21.114 1.00 31.89 2061 THR B N 1
ATOM 5224 C CA . THR B 1 61 ? 15.735 -30.284 -21.053 1.00 41.00 2061 THR B CA 1
ATOM 5225 C C . THR B 1 61 ? 15.136 -29.722 -22.345 1.00 42.46 2061 THR B C 1
ATOM 5226 O O . THR B 1 61 ? 13.927 -29.802 -22.564 1.00 47.39 2061 THR B O 1
ATOM 5230 N N . GLU B 1 62 ? 15.981 -29.160 -23.200 1.00 39.69 2062 GLU B N 1
ATOM 5231 C CA . GLU B 1 62 ? 15.526 -28.580 -24.456 1.00 49.09 2062 GLU B CA 1
ATOM 5232 C C . GLU B 1 62 ? 15.351 -29.589 -25.590 1.00 49.00 2062 GLU B C 1
ATOM 5233 O O . GLU B 1 62 ? 15.103 -29.199 -26.733 1.00 46.79 2062 GLU B O 1
ATOM 5239 N N . GLN B 1 63 ? 15.461 -30.878 -25.280 1.00 49.28 2063 GLN B N 1
ATOM 5240 C CA . GLN B 1 63 ? 15.326 -31.908 -26.307 1.00 54.67 2063 GLN B CA 1
ATOM 5241 C C . GLN B 1 63 ? 14.856 -33.257 -25.780 1.00 58.03 2063 GLN B C 1
ATOM 5242 O O . GLN B 1 63 ? 14.745 -34.221 -26.542 1.00 58.53 2063 GLN B O 1
ATOM 5248 N N . VAL B 1 64 ? 14.531 -33.286 -24.490 1.00 62.14 2064 VAL B N 1
ATOM 5249 C CA . VAL B 1 64 ? 14.071 -34.480 -23.773 1.00 86.18 2064 VAL B CA 1
ATOM 5250 C C . VAL B 1 64 ? 13.562 -35.703 -24.562 1.00 89.54 2064 VAL B C 1
ATOM 5251 O O . VAL B 1 64 ? 12.894 -35.572 -25.596 1.00 87.60 2064 VAL B O 1
ATOM 5255 N N . GLY B 1 65 ? 13.890 -36.890 -24.047 1.00 86.46 2065 GLY B N 1
ATOM 5256 C CA . GLY B 1 65 ? 13.472 -38.135 -24.670 1.00 84.31 2065 GLY B CA 1
ATOM 5257 C C . GLY B 1 65 ? 14.378 -39.316 -24.366 1.00 82.22 2065 GLY B C 1
ATOM 5258 O O . GLY B 1 65 ? 15.564 -39.142 -24.088 1.00 90.56 2065 GLY B O 1
ATOM 5259 N N . ALA B 1 66 ? 13.815 -40.522 -24.394 1.00 75.11 2066 ALA B N 1
ATOM 5260 C CA . ALA B 1 66 ? 14.587 -41.737 -24.152 1.00 69.37 2066 ALA B CA 1
ATOM 5261 C C . ALA B 1 66 ? 15.389 -42.007 -25.427 1.00 70.91 2066 ALA B C 1
ATOM 5262 O O . ALA B 1 66 ? 15.221 -43.034 -26.089 1.00 77.25 2066 ALA B O 1
ATOM 5264 N N . ARG B 1 67 ? 16.240 -41.046 -25.773 1.00 69.38 2067 ARG B N 1
ATOM 5265 C CA . ARG B 1 67 ? 17.073 -41.106 -26.967 1.00 67.23 2067 ARG B CA 1
ATOM 5266 C C . ARG B 1 67 ? 18.449 -40.546 -26.608 1.00 60.12 2067 ARG B C 1
ATOM 5267 O O . ARG B 1 67 ? 18.610 -39.926 -25.556 1.00 61.15 2067 ARG B O 1
ATOM 5275 N N . PRO B 1 68 ? 19.467 -40.781 -27.457 1.00 56.38 2068 PRO B N 1
ATOM 5276 C CA . PRO B 1 68 ? 20.799 -40.253 -27.143 1.00 57.84 2068 PRO B CA 1
ATOM 5277 C C . PRO B 1 68 ? 20.801 -38.735 -27.266 1.00 57.84 2068 PRO B C 1
ATOM 5278 O O . PRO B 1 68 ? 20.326 -38.196 -28.272 1.00 57.98 2068 PRO B O 1
ATOM 5282 N N . LEU B 1 69 ? 21.281 -38.040 -26.237 1.00 50.23 2069 LEU B N 1
ATOM 5283 C CA . LEU B 1 69 ? 21.333 -36.590 -26.326 1.00 40.42 2069 LEU B CA 1
ATOM 5284 C C . LEU B 1 69 ? 22.236 -36.270 -27.507 1.00 42.02 2069 LEU B C 1
ATOM 5285 O O . LEU B 1 69 ? 23.233 -36.966 -27.752 1.00 26.79 2069 LEU B O 1
ATOM 5290 N N . GLU B 1 70 ? 21.809 -35.290 -28.295 1.00 40.77 2070 GLU B N 1
ATOM 5291 C CA . GLU B 1 70 ? 22.550 -34.847 -29.466 1.00 40.32 2070 GLU B CA 1
ATOM 5292 C C . GLU B 1 70 ? 22.968 -33.402 -29.211 1.00 39.38 2070 GLU B C 1
ATOM 5293 O O . GLU B 1 70 ? 22.285 -32.675 -28.484 1.00 47.17 2070 GLU B O 1
ATOM 5299 N N . PRO B 1 71 ? 24.107 -32.976 -29.775 1.00 21.69 2071 PRO B N 1
ATOM 5300 C CA . PRO B 1 71 ? 24.569 -31.601 -29.589 1.00 24.73 2071 PRO B CA 1
ATOM 5301 C C . PRO B 1 71 ? 23.810 -30.660 -30.517 1.00 22.91 2071 PRO B C 1
ATOM 5302 O O . PRO B 1 71 ? 23.521 -31.019 -31.654 1.00 42.43 2071 PRO B O 1
ATOM 5306 N N . THR B 1 72 ? 23.435 -29.489 -30.019 1.00 30.14 2072 THR B N 1
ATOM 5307 C CA . THR B 1 72 ? 22.760 -28.492 -30.848 1.00 30.30 2072 THR B CA 1
ATOM 5308 C C . THR B 1 72 ? 23.909 -27.692 -31.430 1.00 33.68 2072 THR B C 1
ATOM 5309 O O . THR B 1 72 ? 24.689 -27.106 -30.680 1.00 44.22 2072 THR B O 1
ATOM 5313 N N . PHE B 1 73 ? 24.050 -27.689 -32.748 1.00 24.72 2073 PHE B N 1
ATOM 5314 C CA . PHE B 1 73 ? 25.149 -26.952 -33.373 1.00 36.82 2073 PHE B CA 1
ATOM 5315 C C . PHE B 1 73 ? 24.886 -25.445 -33.451 1.00 42.19 2073 PHE B C 1
ATOM 5316 O O . PHE B 1 73 ? 25.147 -24.809 -34.481 1.00 47.08 2073 PHE B O 1
ATOM 5324 N N . ARG B 1 74 ? 24.407 -24.881 -32.343 1.00 42.66 2074 ARG B N 1
ATOM 5325 C CA . ARG B 1 74 ? 24.080 -23.460 -32.258 1.00 39.03 2074 ARG B CA 1
ATOM 5326 C C . ARG B 1 74 ? 25.281 -22.537 -32.093 1.00 35.12 2074 ARG B C 1
ATOM 5327 O O . ARG B 1 74 ? 26.289 -22.913 -31.493 1.00 37.25 2074 ARG B O 1
ATOM 5335 N N . PRO B 1 75 ? 25.219 -21.342 -32.705 1.00 37.22 2075 PRO B N 1
ATOM 5336 C CA . PRO B 1 75 ? 26.320 -20.389 -32.594 1.00 33.09 2075 PRO B CA 1
ATOM 5337 C C . PRO B 1 75 ? 26.366 -19.857 -31.174 1.00 30.07 2075 PRO B C 1
ATOM 5338 O O . PRO B 1 75 ? 25.335 -19.556 -30.566 1.00 28.71 2075 PRO B O 1
ATOM 5342 N N . VAL B 1 76 ? 27.572 -19.838 -30.629 1.00 36.99 2076 VAL B N 1
ATOM 5343 C CA . VAL B 1 76 ? 27.820 -19.381 -29.271 1.00 40.01 2076 VAL B CA 1
ATOM 5344 C C . VAL B 1 76 ? 29.050 -18.477 -29.295 1.00 34.12 2076 VAL B C 1
ATOM 5345 O O . VAL B 1 76 ? 30.080 -18.844 -29.863 1.00 13.56 2076 VAL B O 1
ATOM 5349 N N . ARG B 1 77 ? 28.926 -17.272 -28.741 1.00 33.22 2077 ARG B N 1
ATOM 5350 C CA . ARG B 1 77 ? 30.062 -16.355 -28.712 1.00 41.21 2077 ARG B CA 1
ATOM 5351 C C . ARG B 1 77 ? 30.965 -16.676 -27.525 1.00 40.16 2077 ARG B C 1
ATOM 5352 O O . ARG B 1 77 ? 30.505 -16.816 -26.388 1.00 26.30 2077 ARG B O 1
ATOM 5360 N N . HIS B 1 78 ? 32.253 -16.810 -27.809 1.00 44.58 2078 HIS B N 1
ATOM 5361 C CA . HIS B 1 78 ? 33.242 -17.126 -26.788 1.00 49.71 2078 HIS B CA 1
ATOM 5362 C C . HIS B 1 78 ? 33.453 -15.955 -25.836 1.00 49.63 2078 HIS B C 1
ATOM 5363 O O . HIS B 1 78 ? 33.455 -14.795 -26.257 1.00 52.81 2078 HIS B O 1
ATOM 5370 N N . PRO B 1 79 ? 33.605 -16.246 -24.532 1.00 46.69 2079 PRO B N 1
ATOM 5371 C CA . PRO B 1 79 ? 33.826 -15.221 -23.507 1.00 48.86 2079 PRO B CA 1
ATOM 5372 C C . PRO B 1 79 ? 34.981 -14.288 -23.888 1.00 43.02 2079 PRO B C 1
ATOM 5373 O O . PRO B 1 79 ? 34.993 -13.117 -23.509 1.00 49.71 2079 PRO B O 1
ATOM 5377 N N . THR B 1 80 ? 35.945 -14.826 -24.633 1.00 33.62 2080 THR B N 1
ATOM 5378 C CA . THR B 1 80 ? 37.081 -14.064 -25.152 1.00 32.40 2080 THR B CA 1
ATOM 5379 C C . THR B 1 80 ? 37.370 -14.598 -26.559 1.00 27.00 2080 THR B C 1
ATOM 5380 O O . THR B 1 80 ? 37.066 -15.742 -26.867 1.00 43.53 2080 THR B O 1
ATOM 5384 N N . ARG B 1 81 ? 37.923 -13.764 -27.423 1.00 23.52 2081 ARG B N 1
ATOM 5385 C CA . ARG B 1 81 ? 38.214 -14.171 -28.790 1.00 30.55 2081 ARG B CA 1
ATOM 5386 C C . ARG B 1 81 ? 39.357 -15.164 -28.905 1.00 34.42 2081 ARG B C 1
ATOM 5387 O O . ARG B 1 81 ? 40.338 -15.085 -28.165 1.00 51.46 2081 ARG B O 1
ATOM 5395 N N . MET B 1 82 ? 39.204 -16.118 -29.819 1.00 35.31 2082 MET B N 1
ATOM 5396 C CA . MET B 1 82 ? 40.234 -17.120 -30.088 1.00 29.69 2082 MET B CA 1
ATOM 5397 C C . MET B 1 82 ? 40.890 -16.620 -31.369 1.00 30.40 2082 MET B C 1
ATOM 5398 O O . MET B 1 82 ? 40.306 -16.708 -32.448 1.00 41.51 2082 MET B O 1
ATOM 5403 N N . TYR B 1 83 ? 42.052 -15.998 -31.240 1.00 30.54 2083 TYR B N 1
ATOM 5404 C CA . TYR B 1 83 ? 42.752 -15.506 -32.414 1.00 26.72 2083 TYR B CA 1
ATOM 5405 C C . TYR B 1 83 ? 43.365 -16.687 -33.142 1.00 29.94 2083 TYR B C 1
ATOM 5406 O O . TYR B 1 83 ? 43.291 -17.830 -32.677 1.00 33.69 2083 TYR B O 1
ATOM 5415 N N . SER B 1 84 ? 43.943 -16.397 -34.300 1.00 31.82 2084 SER B N 1
ATOM 5416 C CA . SER B 1 84 ? 44.599 -17.390 -35.136 1.00 32.58 2084 SER B CA 1
ATOM 5417 C C . SER B 1 84 ? 45.996 -16.847 -35.403 1.00 36.14 2084 SER B C 1
ATOM 5418 O O . SER B 1 84 ? 46.176 -15.647 -35.567 1.00 45.39 2084 SER B O 1
ATOM 5421 N N . LEU B 1 85 ? 46.984 -17.727 -35.430 1.00 36.65 2085 LEU B N 1
ATOM 5422 C CA . LEU B 1 85 ? 48.364 -17.318 -35.631 1.00 35.46 2085 LEU B CA 1
ATOM 5423 C C . LEU B 1 85 ? 48.721 -16.778 -36.999 1.00 34.69 2085 LEU B C 1
ATOM 5424 O O . LEU B 1 85 ? 48.111 -17.121 -38.006 1.00 47.81 2085 LEU B O 1
ATOM 5429 N N . ASP B 1 86 ? 49.700 -15.886 -37.004 1.00 41.07 2086 ASP B N 1
ATOM 5430 C CA . ASP B 1 86 ? 50.215 -15.295 -38.224 1.00 41.91 2086 ASP B CA 1
ATOM 5431 C C . ASP B 1 86 ? 51.191 -16.355 -38.700 1.00 35.47 2086 ASP B C 1
ATOM 5432 O O . ASP B 1 86 ? 51.397 -17.342 -38.007 1.00 38.89 2086 ASP B O 1
ATOM 5437 N N . ASN B 1 87 ? 51.839 -16.153 -39.836 1.00 34.49 2087 ASN B N 1
ATOM 5438 C CA . ASN B 1 87 ? 52.746 -17.187 -40.311 1.00 38.45 2087 ASN B CA 1
ATOM 5439 C C . ASN B 1 87 ? 54.150 -16.759 -40.689 1.00 47.21 2087 ASN B C 1
ATOM 5440 O O . ASN B 1 87 ? 54.483 -15.574 -40.699 1.00 48.09 2087 ASN B O 1
ATOM 5445 N N . ALA B 1 88 ? 54.958 -17.770 -41.004 1.00 48.30 2088 ALA B N 1
ATOM 5446 C CA . ALA B 1 88 ? 56.348 -17.627 -41.415 1.00 45.09 2088 ALA B CA 1
ATOM 5447 C C . ALA B 1 88 ? 56.710 -18.947 -42.098 1.00 42.95 2088 ALA B C 1
ATOM 5448 O O . ALA B 1 88 ? 56.291 -20.014 -41.639 1.00 40.85 2088 ALA B O 1
ATOM 5450 N N . PHE B 1 89 ? 57.467 -18.876 -43.194 1.00 41.18 2089 PHE B N 1
ATOM 5451 C CA . PHE B 1 89 ? 57.840 -20.077 -43.950 1.00 43.58 2089 PHE B CA 1
ATOM 5452 C C . PHE B 1 89 ? 59.325 -20.212 -44.260 1.00 49.87 2089 PHE B C 1
ATOM 5453 O O . PHE B 1 89 ? 59.715 -21.060 -45.065 1.00 52.36 2089 PHE B O 1
ATOM 5461 N N . THR B 1 90 ? 60.141 -19.354 -43.656 1.00 55.83 2090 THR B N 1
ATOM 5462 C CA . THR B 1 90 ? 61.595 -19.372 -43.847 1.00 66.98 2090 THR B CA 1
ATOM 5463 C C . THR B 1 90 ? 62.242 -18.944 -42.540 1.00 70.83 2090 THR B C 1
ATOM 5464 O O . THR B 1 90 ? 61.587 -18.328 -41.699 1.00 74.54 2090 THR B O 1
ATOM 5468 N N . TYR B 1 91 ? 63.519 -19.264 -42.358 1.00 73.18 2091 TYR B N 1
ATOM 5469 C CA . TYR B 1 91 ? 64.199 -18.872 -41.126 1.00 76.92 2091 TYR B CA 1
ATOM 5470 C C . TYR B 1 91 ? 64.234 -17.352 -40.979 1.00 74.20 2091 TYR B C 1
ATOM 5471 O O . TYR B 1 91 ? 64.201 -16.830 -39.863 1.00 73.61 2091 TYR B O 1
ATOM 5480 N N . GLU B 1 92 ? 64.281 -16.651 -42.110 1.00 73.24 2092 GLU B N 1
ATOM 5481 C CA . GLU B 1 92 ? 64.322 -15.191 -42.115 1.00 72.02 2092 GLU B CA 1
ATOM 5482 C C . GLU B 1 92 ? 63.117 -14.544 -41.441 1.00 69.26 2092 GLU B C 1
ATOM 5483 O O . GLU B 1 92 ? 63.281 -13.726 -40.537 1.00 68.56 2092 GLU B O 1
ATOM 5489 N N . GLU B 1 93 ? 61.914 -14.927 -41.867 1.00 66.70 2093 GLU B N 1
ATOM 5490 C CA . GLU B 1 93 ? 60.678 -14.376 -41.309 1.00 63.81 2093 GLU B CA 1
ATOM 5491 C C . GLU B 1 93 ? 60.606 -14.577 -39.797 1.00 63.26 2093 GLU B C 1
ATOM 5492 O O . GLU B 1 93 ? 60.051 -13.744 -39.070 1.00 53.20 2093 GLU B O 1
ATOM 5498 N N . VAL B 1 94 ? 61.199 -15.675 -39.334 1.00 66.04 2094 VAL B N 1
ATOM 5499 C CA . VAL B 1 94 ? 61.215 -16.007 -37.916 1.00 67.77 2094 VAL B CA 1
ATOM 5500 C C . VAL B 1 94 ? 62.069 -14.993 -37.171 1.00 72.06 2094 VAL B C 1
ATOM 5501 O O . VAL B 1 94 ? 61.613 -14.404 -36.192 1.00 83.58 2094 VAL B O 1
ATOM 5505 N N . LEU B 1 95 ? 63.294 -14.771 -37.649 1.00 72.41 2095 LEU B N 1
ATOM 5506 C CA . LEU B 1 95 ? 64.196 -13.806 -37.019 1.00 66.40 2095 LEU B CA 1
ATOM 5507 C C . LEU B 1 95 ? 63.595 -12.414 -37.099 1.00 68.72 2095 LEU B C 1
ATOM 5508 O O . LEU B 1 95 ? 63.652 -11.647 -36.139 1.00 68.71 2095 LEU B O 1
ATOM 5513 N N . ALA B 1 96 ? 63.023 -12.097 -38.257 1.00 70.32 2096 ALA B N 1
ATOM 5514 C CA . ALA B 1 96 ? 62.394 -10.804 -38.481 1.00 71.27 2096 ALA B CA 1
ATOM 5515 C C . ALA B 1 96 ? 61.277 -10.606 -37.463 1.00 72.08 2096 ALA B C 1
ATOM 5516 O O . ALA B 1 96 ? 60.948 -9.474 -37.108 1.00 78.69 2096 ALA B O 1
ATOM 5518 N N . PHE B 1 97 ? 60.690 -11.712 -37.009 1.00 64.00 2097 PHE B N 1
ATOM 5519 C CA . PHE B 1 97 ? 59.631 -11.657 -36.010 1.00 57.95 2097 PHE B CA 1
ATOM 5520 C C . PHE B 1 97 ? 60.227 -11.344 -34.640 1.00 64.16 2097 PHE B C 1
ATOM 5521 O O . PHE B 1 97 ? 59.612 -10.643 -33.837 1.00 62.12 2097 PHE B O 1
ATOM 5529 N N . GLU B 1 98 ? 61.404 -11.904 -34.366 1.00 67.93 2098 GLU B N 1
ATOM 5530 C CA . GLU B 1 98 ? 62.101 -11.666 -33.105 1.00 71.61 2098 GLU B CA 1
ATOM 5531 C C . GLU B 1 98 ? 62.618 -10.221 -33.127 1.00 78.19 2098 GLU B C 1
ATOM 5532 O O . GLU B 1 98 ? 62.614 -9.527 -32.104 1.00 63.04 2098 GLU B O 1
ATOM 5538 N N . GLU B 1 99 ? 63.021 -9.777 -34.320 1.00 85.70 2099 GLU B N 1
ATOM 5539 C CA . GLU B 1 99 ? 63.512 -8.419 -34.562 1.00 92.64 2099 GLU B CA 1
ATOM 5540 C C . GLU B 1 99 ? 62.355 -7.453 -34.307 1.00 93.28 2099 GLU B C 1
ATOM 5541 O O . GLU B 1 99 ? 62.526 -6.395 -33.700 1.00 96.78 2099 GLU B O 1
ATOM 5547 N N . ARG B 1 100 ? 61.182 -7.832 -34.805 1.00 94.37 2100 ARG B N 1
ATOM 5548 C CA . ARG B 1 100 ? 59.956 -7.057 -34.647 1.00 92.96 2100 ARG B CA 1
ATOM 5549 C C . ARG B 1 100 ? 59.539 -7.160 -33.184 1.00 92.16 2100 ARG B C 1
ATOM 5550 O O . ARG B 1 100 ? 58.970 -6.227 -32.619 1.00 92.95 2100 ARG B O 1
ATOM 5558 N N . LEU B 1 101 ? 59.842 -8.307 -32.580 1.00 86.72 2101 LEU B N 1
ATOM 5559 C CA . LEU B 1 101 ? 59.523 -8.567 -31.183 1.00 84.40 2101 LEU B CA 1
ATOM 5560 C C . LEU B 1 101 ? 60.414 -7.693 -30.300 1.00 85.37 2101 LEU B C 1
ATOM 5561 O O . LEU B 1 101 ? 60.149 -7.511 -29.112 1.00 90.15 2101 LEU B O 1
ATOM 5566 N N . GLU B 1 102 ? 61.454 -7.125 -30.903 1.00 84.76 2102 GLU B N 1
ATOM 5567 C CA . GLU B 1 102 ? 62.368 -6.253 -30.183 1.00 76.90 2102 GLU B CA 1
ATOM 5568 C C . GLU B 1 102 ? 61.808 -4.845 -30.025 1.00 74.93 2102 GLU B C 1
ATOM 5569 O O . GLU B 1 102 ? 62.555 -3.885 -29.856 1.00 74.71 2102 GLU B O 1
ATOM 5575 N N . ARG B 1 103 ? 60.486 -4.723 -30.115 1.00 80.20 2103 ARG B N 1
ATOM 5576 C CA . ARG B 1 103 ? 59.831 -3.437 -29.914 1.00 84.61 2103 ARG B CA 1
ATOM 5577 C C . ARG B 1 103 ? 59.662 -3.340 -28.406 1.00 87.04 2103 ARG B C 1
ATOM 5578 O O . ARG B 1 103 ? 58.561 -3.130 -27.898 1.00 85.75 2103 ARG B O 1
ATOM 5586 N N . GLU B 1 104 ? 60.765 -3.589 -27.702 1.00 89.69 2104 GLU B N 1
ATOM 5587 C CA . GLU B 1 104 ? 60.825 -3.554 -26.245 1.00 90.96 2104 GLU B CA 1
ATOM 5588 C C . GLU B 1 104 ? 62.242 -3.165 -25.828 1.00 90.86 2104 GLU B C 1
ATOM 5589 O O . GLU B 1 104 ? 62.467 -2.046 -25.367 1.00 94.86 2104 GLU B O 1
ATOM 5595 N N . ALA B 1 105 ? 63.193 -4.083 -26.012 1.00 89.57 2105 ALA B N 1
ATOM 5596 C CA . ALA B 1 105 ? 64.588 -3.837 -25.651 1.00 90.36 2105 ALA B CA 1
ATOM 5597 C C . ALA B 1 105 ? 65.563 -4.947 -26.056 1.00 89.19 2105 ALA B C 1
ATOM 5598 O O . ALA B 1 105 ? 66.252 -4.833 -27.069 1.00 86.07 2105 ALA B O 1
ATOM 5600 N N . GLU B 1 106 ? 65.603 -6.012 -25.252 1.00 87.64 2106 GLU B N 1
ATOM 5601 C CA . GLU B 1 106 ? 66.497 -7.169 -25.428 1.00 91.10 2106 GLU B CA 1
ATOM 5602 C C . GLU B 1 106 ? 66.692 -7.725 -26.849 1.00 85.10 2106 GLU B C 1
ATOM 5603 O O . GLU B 1 106 ? 66.063 -7.258 -27.801 1.00 75.65 2106 GLU B O 1
ATOM 5609 N N . ALA B 1 107 ? 67.578 -8.716 -26.981 1.00 80.72 2107 ALA B N 1
ATOM 5610 C CA . ALA B 1 107 ? 67.857 -9.325 -28.281 1.00 80.74 2107 ALA B CA 1
ATOM 5611 C C . ALA B 1 107 ? 67.409 -10.788 -28.462 1.00 82.34 2107 ALA B C 1
ATOM 5612 O O . ALA B 1 107 ? 66.559 -11.061 -29.310 1.00 89.33 2107 ALA B O 1
ATOM 5614 N N . PRO B 1 108 ? 67.986 -11.749 -27.704 1.00 82.66 2108 PRO B N 1
ATOM 5615 C CA . PRO B 1 108 ? 67.579 -13.158 -27.849 1.00 79.24 2108 PRO B CA 1
ATOM 5616 C C . PRO B 1 108 ? 66.612 -13.601 -26.740 1.00 77.43 2108 PRO B C 1
ATOM 5617 O O . PRO B 1 108 ? 67.044 -13.956 -25.640 1.00 81.76 2108 PRO B O 1
ATOM 5621 N N . SER B 1 109 ? 65.315 -13.617 -27.042 1.00 73.28 2109 SER B N 1
ATOM 5622 C CA . SER B 1 109 ? 64.295 -13.996 -26.058 1.00 64.89 2109 SER B CA 1
ATOM 5623 C C . SER B 1 109 ? 64.016 -15.513 -25.962 1.00 62.00 2109 SER B C 1
ATOM 5624 O O . SER B 1 109 ? 64.471 -16.294 -26.800 1.00 58.90 2109 SER B O 1
ATOM 5627 N N . LEU B 1 110 ? 63.300 -15.928 -24.916 1.00 57.62 2110 LEU B N 1
ATOM 5628 C CA . LEU B 1 110 ? 62.976 -17.344 -24.705 1.00 52.63 2110 LEU B CA 1
ATOM 5629 C C . LEU B 1 110 ? 61.562 -17.695 -25.184 1.00 53.89 2110 LEU B C 1
ATOM 5630 O O . LEU B 1 110 ? 60.602 -16.973 -24.908 1.00 53.92 2110 LEU B O 1
ATOM 5635 N N . TYR B 1 111 ? 61.443 -18.820 -25.885 1.00 55.74 2111 TYR B N 1
ATOM 5636 C CA . TYR B 1 111 ? 60.159 -19.278 -26.409 1.00 48.60 2111 TYR B CA 1
ATOM 5637 C C . TYR B 1 111 ? 59.869 -20.726 -26.043 1.00 51.59 2111 TYR B C 1
ATOM 5638 O O . TYR B 1 111 ? 60.790 -21.511 -25.788 1.00 51.26 2111 TYR B O 1
ATOM 5647 N N . THR B 1 112 ? 58.581 -21.065 -26.000 1.00 45.58 2112 THR B N 1
ATOM 5648 C CA . THR B 1 112 ? 58.151 -22.445 -25.775 1.00 41.96 2112 THR B CA 1
ATOM 5649 C C . THR B 1 112 ? 57.682 -22.791 -27.178 1.00 33.74 2112 THR B C 1
ATOM 5650 O O . THR B 1 112 ? 56.863 -22.075 -27.745 1.00 36.40 2112 THR B O 1
ATOM 5654 N N . VAL B 1 113 ? 58.256 -23.824 -27.776 1.00 23.50 2113 VAL B N 1
ATOM 5655 C CA . VAL B 1 113 ? 57.867 -24.187 -29.123 1.00 17.18 2113 VAL B CA 1
ATOM 5656 C C . VAL B 1 113 ? 57.090 -25.480 -29.167 1.00 27.86 2113 VAL B C 1
ATOM 5657 O O . VAL B 1 113 ? 57.572 -26.531 -28.738 1.00 23.49 2113 VAL B O 1
ATOM 5661 N N . GLU B 1 114 ? 55.881 -25.383 -29.707 1.00 36.76 2114 GLU B N 1
ATOM 5662 C CA . GLU B 1 114 ? 54.983 -26.519 -29.832 1.00 31.87 2114 GLU B CA 1
ATOM 5663 C C . GLU B 1 114 ? 54.886 -26.982 -31.272 1.00 32.24 2114 GLU B C 1
ATOM 5664 O O . GLU B 1 114 ? 55.380 -26.327 -32.189 1.00 41.31 2114 GLU B O 1
ATOM 5670 N N . HIS B 1 115 ? 54.257 -28.137 -31.450 1.00 33.95 2115 HIS B N 1
ATOM 5671 C CA . HIS B 1 115 ? 54.019 -28.694 -32.767 1.00 30.03 2115 HIS B CA 1
ATOM 5672 C C . HIS B 1 115 ? 52.661 -28.124 -33.119 1.00 31.85 2115 HIS B C 1
ATOM 5673 O O . HIS B 1 115 ? 51.922 -27.727 -32.217 1.00 34.04 2115 HIS B O 1
ATOM 5680 N N . LYS B 1 116 ? 52.347 -28.042 -34.412 1.00 38.16 2116 LYS B N 1
ATOM 5681 C CA . LYS B 1 116 ? 51.049 -27.517 -34.856 1.00 32.47 2116 LYS B CA 1
ATOM 5682 C C . LYS B 1 116 ? 50.095 -28.674 -35.172 1.00 29.36 2116 LYS B C 1
ATOM 5683 O O . LYS B 1 116 ? 50.395 -29.507 -36.020 1.00 34.81 2116 LYS B O 1
ATOM 5689 N N . VAL B 1 117 ? 48.956 -28.723 -34.481 1.00 19.24 2117 VAL B N 1
ATOM 5690 C CA . VAL B 1 117 ? 47.957 -29.784 -34.674 1.00 27.96 2117 VAL B CA 1
ATOM 5691 C C . VAL B 1 117 ? 46.804 -29.365 -35.639 1.00 33.57 2117 VAL B C 1
ATOM 5692 O O . VAL B 1 117 ? 46.967 -28.402 -36.383 1.00 41.16 2117 VAL B O 1
ATOM 5696 N N . ASP B 1 118 ? 45.648 -30.054 -35.618 1.00 42.70 2118 ASP B N 1
ATOM 5697 C CA . ASP B 1 118 ? 44.519 -29.760 -36.542 1.00 26.70 2118 ASP B CA 1
ATOM 5698 C C . ASP B 1 118 ? 43.057 -29.910 -36.024 1.00 27.60 2118 ASP B C 1
ATOM 5699 O O . ASP B 1 118 ? 42.649 -31.025 -35.711 1.00 46.34 2118 ASP B O 1
ATOM 5704 N N . GLY B 1 119 ? 42.261 -28.824 -36.013 1.00 19.56 2119 GLY B N 1
ATOM 5705 C CA . GLY B 1 119 ? 40.855 -28.871 -35.551 1.00 4.33 2119 GLY B CA 1
ATOM 5706 C C . GLY B 1 119 ? 40.495 -28.203 -34.205 1.00 27.41 2119 GLY B C 1
ATOM 5707 O O . GLY B 1 119 ? 39.943 -28.868 -33.328 1.00 36.76 2119 GLY B O 1
ATOM 5708 N N . LEU B 1 120 ? 40.723 -26.888 -34.072 1.00 24.49 2120 LEU B N 1
ATOM 5709 C CA . LEU B 1 120 ? 40.482 -26.096 -32.835 1.00 19.14 2120 LEU B CA 1
ATOM 5710 C C . LEU B 1 120 ? 39.090 -26.060 -32.194 1.00 24.69 2120 LEU B C 1
ATOM 5711 O O . LEU B 1 120 ? 38.078 -26.031 -32.885 1.00 33.07 2120 LEU B O 1
ATOM 5716 N N . SER B 1 121 ? 39.066 -25.910 -30.869 1.00 26.84 2121 SER B N 1
ATOM 5717 C CA . SER B 1 121 ? 37.824 -25.828 -30.092 1.00 27.50 2121 SER B CA 1
ATOM 5718 C C . SER B 1 121 ? 38.081 -25.131 -28.738 1.00 33.24 2121 SER B C 1
ATOM 5719 O O . SER B 1 121 ? 39.228 -24.834 -28.411 1.00 43.38 2121 SER B O 1
ATOM 5722 N N . VAL B 1 122 ? 37.023 -24.842 -27.974 1.00 34.16 2122 VAL B N 1
ATOM 5723 C CA . VAL B 1 122 ? 37.157 -24.184 -26.662 1.00 37.87 2122 VAL B CA 1
ATOM 5724 C C . VAL B 1 122 ? 36.176 -24.693 -25.603 1.00 34.20 2122 VAL B C 1
ATOM 5725 O O . VAL B 1 122 ? 34.964 -24.711 -25.815 1.00 42.78 2122 VAL B O 1
ATOM 5729 N N . LEU B 1 123 ? 36.719 -25.123 -24.467 1.00 29.96 2123 LEU B N 1
ATOM 5730 C CA . LEU B 1 123 ? 35.918 -25.615 -23.349 1.00 24.76 2123 LEU B CA 1
ATOM 5731 C C . LEU B 1 123 ? 35.793 -24.511 -22.292 1.00 22.55 2123 LEU B C 1
ATOM 5732 O O . LEU B 1 123 ? 36.733 -23.739 -22.072 1.00 12.59 2123 LEU B O 1
ATOM 5737 N N . TYR B 1 124 ? 34.646 -24.471 -21.620 1.00 9.93 2124 TYR B N 1
ATOM 5738 C CA . TYR B 1 124 ? 34.351 -23.434 -20.631 1.00 24.92 2124 TYR B CA 1
ATOM 5739 C C . TYR B 1 124 ? 33.814 -23.987 -19.324 1.00 35.45 2124 TYR B C 1
ATOM 5740 O O . TYR B 1 124 ? 32.787 -24.670 -19.306 1.00 48.08 2124 TYR B O 1
ATOM 5749 N N . TYR B 1 125 ? 34.457 -23.619 -18.222 1.00 32.63 2125 TYR B N 1
ATOM 5750 C CA . TYR B 1 125 ? 34.030 -24.106 -16.921 1.00 32.60 2125 TYR B CA 1
ATOM 5751 C C . TYR B 1 125 ? 33.628 -22.988 -15.971 1.00 38.95 2125 TYR B C 1
ATOM 5752 O O . TYR B 1 125 ? 34.045 -21.838 -16.129 1.00 39.40 2125 TYR B O 1
ATOM 5761 N N . GLU B 1 126 ? 32.798 -23.345 -14.995 1.00 33.08 2126 GLU B N 1
ATOM 5762 C CA . GLU B 1 126 ? 32.322 -22.422 -13.973 1.00 40.62 2126 GLU B CA 1
ATOM 5763 C C . GLU B 1 126 ? 32.339 -23.154 -12.638 1.00 51.37 2126 GLU B C 1
ATOM 5764 O O . GLU B 1 126 ? 31.647 -24.170 -12.469 1.00 50.65 2126 GLU B O 1
ATOM 5770 N N . GLU B 1 127 ? 33.087 -22.600 -11.680 1.00 49.40 2127 GLU B N 1
ATOM 5771 C CA . GLU B 1 127 ? 33.246 -23.186 -10.347 1.00 32.38 2127 GLU B CA 1
ATOM 5772 C C . GLU B 1 127 ? 33.910 -24.538 -10.572 1.00 34.53 2127 GLU B C 1
ATOM 5773 O O . GLU B 1 127 ? 33.687 -25.486 -9.812 1.00 36.29 2127 GLU B O 1
ATOM 5779 N N . GLY B 1 128 ? 34.668 -24.628 -11.668 1.00 32.74 2128 GLY B N 1
ATOM 5780 C CA . GLY B 1 128 ? 35.364 -25.856 -12.015 1.00 26.21 2128 GLY B CA 1
ATOM 5781 C C . GLY B 1 128 ? 34.539 -26.868 -12.793 1.00 29.80 2128 GLY B C 1
ATOM 5782 O O . GLY B 1 128 ? 35.082 -27.886 -13.239 1.00 22.55 2128 GLY B O 1
ATOM 5783 N N . VAL B 1 129 ? 33.231 -26.623 -12.922 1.00 32.04 2129 VAL B N 1
ATOM 5784 C CA . VAL B 1 129 ? 32.346 -27.521 -13.680 1.00 34.29 2129 VAL B CA 1
ATOM 5785 C C . VAL B 1 129 ? 32.157 -27.088 -15.147 1.00 38.13 2129 VAL B C 1
ATOM 5786 O O . VAL B 1 129 ? 32.234 -25.901 -15.489 1.00 26.04 2129 VAL B O 1
ATOM 5790 N N . TRP B 1 130 ? 31.867 -28.067 -15.997 1.00 37.90 2130 TRP B N 1
ATOM 5791 C CA . TRP B 1 130 ? 31.690 -27.852 -17.431 1.00 36.75 2130 TRP B CA 1
ATOM 5792 C C . TRP B 1 130 ? 30.366 -27.264 -17.900 1.00 29.37 2130 TRP B C 1
ATOM 5793 O O . TRP B 1 130 ? 29.294 -27.644 -17.416 1.00 34.17 2130 TRP B O 1
ATOM 5804 N N . SER B 1 131 ? 30.450 -26.366 -18.883 1.00 31.39 2131 SER B N 1
ATOM 5805 C CA . SER B 1 131 ? 29.261 -25.737 -19.474 1.00 34.36 2131 SER B CA 1
ATOM 5806 C C . SER B 1 131 ? 29.135 -26.066 -20.969 1.00 31.13 2131 SER B C 1
ATOM 5807 O O . SER B 1 131 ? 28.424 -27.001 -21.322 1.00 24.47 2131 SER B O 1
ATOM 5810 N N . THR B 1 132 ? 29.820 -25.312 -21.833 1.00 29.85 2132 THR B N 1
ATOM 5811 C CA . THR B 1 132 ? 29.766 -25.551 -23.279 1.00 30.49 2132 THR B CA 1
ATOM 5812 C C . THR B 1 132 ? 31.137 -25.996 -23.815 1.00 36.90 2132 THR B C 1
ATOM 5813 O O . THR B 1 132 ? 32.026 -26.314 -23.035 1.00 38.64 2132 THR B O 1
ATOM 5817 N N . GLY B 1 133 ? 31.270 -26.068 -25.139 1.00 38.18 2133 GLY B N 1
ATOM 5818 C CA . GLY B 1 133 ? 32.510 -26.463 -25.801 1.00 24.29 2133 GLY B CA 1
ATOM 5819 C C . GLY B 1 133 ? 32.189 -26.257 -27.269 1.00 22.98 2133 GLY B C 1
ATOM 5820 O O . GLY B 1 133 ? 31.316 -26.950 -27.777 1.00 17.05 2133 GLY B O 1
ATOM 5821 N N . SER B 1 134 ? 32.904 -25.371 -27.965 1.00 16.95 2134 SER B N 1
ATOM 5822 C CA . SER B 1 134 ? 32.553 -25.062 -29.352 1.00 26.79 2134 SER B CA 1
ATOM 5823 C C . SER B 1 134 ? 33.626 -25.031 -30.425 1.00 33.40 2134 SER B C 1
ATOM 5824 O O . SER B 1 134 ? 34.781 -25.326 -30.160 1.00 42.85 2134 SER B O 1
ATOM 5827 N N . GLY B 1 135 ? 33.213 -24.663 -31.642 1.00 35.14 2135 GLY B N 1
ATOM 5828 C CA . GLY B 1 135 ? 34.119 -24.584 -32.773 1.00 41.75 2135 GLY B CA 1
ATOM 5829 C C . GLY B 1 135 ? 34.977 -23.331 -32.739 1.00 48.30 2135 GLY B C 1
ATOM 5830 O O . GLY B 1 135 ? 35.520 -22.994 -31.700 1.00 49.70 2135 GLY B O 1
ATOM 5831 N N . ASP B 1 136 ? 35.067 -22.610 -33.855 1.00 57.09 2136 ASP B N 1
ATOM 5832 C CA . ASP B 1 136 ? 35.889 -21.402 -33.899 1.00 55.58 2136 ASP B CA 1
ATOM 5833 C C . ASP B 1 136 ? 35.496 -20.408 -35.019 1.00 63.61 2136 ASP B C 1
ATOM 5834 O O . ASP B 1 136 ? 34.844 -20.776 -36.007 1.00 39.62 2136 ASP B O 1
ATOM 5839 N N . GLY B 1 137 ? 35.907 -19.149 -34.828 1.00 67.54 2137 GLY B N 1
ATOM 5840 C CA . GLY B 1 137 ? 35.646 -18.065 -35.767 1.00 55.60 2137 GLY B CA 1
ATOM 5841 C C . GLY B 1 137 ? 35.730 -16.712 -35.065 1.00 55.28 2137 GLY B C 1
ATOM 5842 O O . GLY B 1 137 ? 36.443 -15.817 -35.512 1.00 59.13 2137 GLY B O 1
ATOM 5843 N N . GLU B 1 138 ? 35.008 -16.613 -33.942 1.00 59.48 2138 GLU B N 1
ATOM 5844 C CA . GLU B 1 138 ? 34.861 -15.448 -33.039 1.00 34.72 2138 GLU B CA 1
ATOM 5845 C C . GLU B 1 138 ? 33.570 -15.820 -32.287 1.00 32.36 2138 GLU B C 1
ATOM 5846 O O . GLU B 1 138 ? 33.336 -15.412 -31.151 1.00 28.80 2138 GLU B O 1
ATOM 5852 N N . VAL B 1 139 ? 32.730 -16.582 -32.995 1.00 36.43 2139 VAL B N 1
ATOM 5853 C CA . VAL B 1 139 ? 31.463 -17.169 -32.537 1.00 33.71 2139 VAL B CA 1
ATOM 5854 C C . VAL B 1 139 ? 31.618 -18.599 -33.067 1.00 33.72 2139 VAL B C 1
ATOM 5855 O O . VAL B 1 139 ? 32.049 -18.787 -34.213 1.00 26.89 2139 VAL B O 1
ATOM 5859 N N . GLY B 1 140 ? 31.266 -19.595 -32.252 1.00 26.81 2140 GLY B N 1
ATOM 5860 C CA . GLY B 1 140 ? 31.443 -20.979 -32.664 1.00 17.75 2140 GLY B CA 1
ATOM 5861 C C . GLY B 1 140 ? 30.266 -21.923 -32.577 1.00 10.29 2140 GLY B C 1
ATOM 5862 O O . GLY B 1 140 ? 29.156 -21.539 -32.227 1.00 16.06 2140 GLY B O 1
ATOM 5863 N N . GLU B 1 141 ? 30.540 -23.194 -32.831 1.00 8.42 2141 GLU B N 1
ATOM 5864 C CA . GLU B 1 141 ? 29.503 -24.212 -32.828 1.00 14.75 2141 GLU B CA 1
ATOM 5865 C C . GLU B 1 141 ? 29.467 -25.076 -31.568 1.00 17.57 2141 GLU B C 1
ATOM 5866 O O . GLU B 1 141 ? 30.386 -25.854 -31.312 1.00 24.52 2141 GLU B O 1
ATOM 5872 N N . GLU B 1 142 ? 28.398 -24.947 -30.789 1.00 18.59 2142 GLU B N 1
ATOM 5873 C CA . GLU B 1 142 ? 28.249 -25.738 -29.575 1.00 24.56 2142 GLU B CA 1
ATOM 5874 C C . GLU B 1 142 ? 28.215 -27.206 -29.961 1.00 30.51 2142 GLU B C 1
ATOM 5875 O O . GLU B 1 142 ? 27.395 -27.624 -30.775 1.00 53.41 2142 GLU B O 1
ATOM 5881 N N . VAL B 1 143 ? 29.066 -27.994 -29.319 1.00 32.98 2143 VAL B N 1
ATOM 5882 C CA . VAL B 1 143 ? 29.184 -29.407 -29.628 1.00 27.60 2143 VAL B CA 1
ATOM 5883 C C . VAL B 1 143 ? 29.593 -30.184 -28.365 1.00 34.03 2143 VAL B C 1
ATOM 5884 O O . VAL B 1 143 ? 30.329 -31.176 -28.420 1.00 35.21 2143 VAL B O 1
ATOM 5888 N N . THR B 1 144 ? 29.057 -29.749 -27.230 1.00 34.82 2144 THR B N 1
ATOM 5889 C CA . THR B 1 144 ? 29.360 -30.347 -25.939 1.00 34.41 2144 THR B CA 1
ATOM 5890 C C . THR B 1 144 ? 29.281 -31.872 -25.910 1.00 36.91 2144 THR B C 1
ATOM 5891 O O . THR B 1 144 ? 30.295 -32.536 -25.646 1.00 36.59 2144 THR B O 1
ATOM 5895 N N . GLN B 1 145 ? 28.103 -32.425 -26.213 1.00 30.92 2145 GLN B N 1
ATOM 5896 C CA . GLN B 1 145 ? 27.913 -33.886 -26.188 1.00 26.55 2145 GLN B CA 1
ATOM 5897 C C . GLN B 1 145 ? 28.905 -34.742 -26.954 1.00 21.75 2145 GLN B C 1
ATOM 5898 O O . GLN B 1 145 ? 29.158 -35.874 -26.564 1.00 38.87 2145 GLN B O 1
ATOM 5904 N N . ASN B 1 146 ? 29.450 -34.223 -28.045 1.00 16.33 2146 ASN B N 1
ATOM 5905 C CA . ASN B 1 146 ? 30.428 -34.970 -28.818 1.00 19.03 2146 ASN B CA 1
ATOM 5906 C C . ASN B 1 146 ? 31.798 -34.988 -28.134 1.00 30.14 2146 ASN B C 1
ATOM 5907 O O . ASN B 1 146 ? 32.501 -35.995 -28.186 1.00 27.96 2146 ASN B O 1
ATOM 5912 N N . LEU B 1 147 ? 32.178 -33.862 -27.525 1.00 37.38 2147 LEU B N 1
ATOM 5913 C CA . LEU B 1 147 ? 33.465 -33.720 -26.829 1.00 29.35 2147 LEU B CA 1
ATOM 5914 C C . LEU B 1 147 ? 33.571 -34.683 -25.663 1.00 27.75 2147 LEU B C 1
ATOM 5915 O O . LEU B 1 147 ? 34.658 -35.136 -25.311 1.00 33.38 2147 LEU B O 1
ATOM 5920 N N . LEU B 1 148 ? 32.428 -34.986 -25.070 1.00 12.03 2148 LEU B N 1
ATOM 5921 C CA . LEU B 1 148 ? 32.364 -35.906 -23.953 1.00 26.65 2148 LEU B CA 1
ATOM 5922 C C . LEU B 1 148 ? 32.638 -37.363 -24.368 1.00 29.11 2148 LEU B C 1
ATOM 5923 O O . LEU B 1 148 ? 32.630 -38.263 -23.528 1.00 43.19 2148 LEU B O 1
ATOM 5928 N N . THR B 1 149 ? 32.857 -37.608 -25.656 1.00 14.94 2149 THR B N 1
ATOM 5929 C CA . THR B 1 149 ? 33.136 -38.967 -26.097 1.00 22.51 2149 THR B CA 1
ATOM 5930 C C . THR B 1 149 ? 34.631 -39.117 -26.296 1.00 24.89 2149 THR B C 1
ATOM 5931 O O . THR B 1 149 ? 35.112 -40.037 -26.962 1.00 32.09 2149 THR B O 1
ATOM 5935 N N . ILE B 1 150 ? 35.351 -38.136 -25.776 1.00 24.66 2150 ILE B N 1
ATOM 5936 C CA . ILE B 1 150 ? 36.799 -38.151 -25.781 1.00 43.25 2150 ILE B CA 1
ATOM 5937 C C . ILE B 1 150 ? 37.051 -38.186 -24.268 1.00 47.52 2150 ILE B C 1
ATOM 5938 O O . ILE B 1 150 ? 36.855 -37.185 -23.572 1.00 46.95 2150 ILE B O 1
ATOM 5943 N N . PRO B 1 151 ? 37.394 -39.376 -23.730 1.00 49.18 2151 PRO B N 1
ATOM 5944 C CA . PRO B 1 151 ? 37.665 -39.631 -22.307 1.00 38.63 2151 PRO B CA 1
ATOM 5945 C C . PRO B 1 151 ? 38.719 -38.762 -21.626 1.00 23.66 2151 PRO B C 1
ATOM 5946 O O . PRO B 1 151 ? 38.587 -38.458 -20.452 1.00 29.53 2151 PRO B O 1
ATOM 5950 N N . THR B 1 152 ? 39.749 -38.360 -22.362 1.00 8.89 2152 THR B N 1
ATOM 5951 C CA . THR B 1 152 ? 40.810 -37.528 -21.820 1.00 16.73 2152 THR B CA 1
ATOM 5952 C C . THR B 1 152 ? 40.348 -36.135 -21.387 1.00 30.61 2152 THR B C 1
ATOM 5953 O O . THR B 1 152 ? 41.049 -35.453 -20.639 1.00 49.14 2152 THR B O 1
ATOM 5957 N N . ILE B 1 153 ? 39.178 -35.716 -21.861 1.00 34.17 2153 ILE B N 1
ATOM 5958 C CA . ILE B 1 153 ? 38.621 -34.402 -21.536 1.00 25.41 2153 ILE B CA 1
ATOM 5959 C C . ILE B 1 153 ? 37.971 -34.432 -20.153 1.00 24.99 2153 ILE B C 1
ATOM 5960 O O . ILE B 1 153 ? 37.167 -35.307 -19.842 1.00 33.79 2153 ILE B O 1
ATOM 5965 N N . PRO B 1 154 ? 38.358 -33.493 -19.285 1.00 22.43 2154 PRO B N 1
ATOM 5966 C CA . PRO B 1 154 ? 37.840 -33.387 -17.920 1.00 29.85 2154 PRO B CA 1
ATOM 5967 C C . PRO B 1 154 ? 36.487 -32.687 -17.754 1.00 37.92 2154 PRO B C 1
ATOM 5968 O O . PRO B 1 154 ? 36.289 -31.564 -18.227 1.00 44.51 2154 PRO B O 1
ATOM 5972 N N . ARG B 1 155 ? 35.569 -33.347 -17.051 1.00 38.72 2155 ARG B N 1
ATOM 5973 C CA . ARG B 1 155 ? 34.251 -32.779 -16.784 1.00 40.01 2155 ARG B CA 1
ATOM 5974 C C . ARG B 1 155 ? 34.323 -31.909 -15.537 1.00 45.29 2155 ARG B C 1
ATOM 5975 O O . ARG B 1 155 ? 33.787 -30.798 -15.503 1.00 57.52 2155 ARG B O 1
ATOM 5983 N N . ARG B 1 156 ? 34.960 -32.441 -14.497 1.00 49.81 2156 ARG B N 1
ATOM 5984 C CA . ARG B 1 156 ? 35.104 -31.731 -13.229 1.00 43.57 2156 ARG B CA 1
ATOM 5985 C C . ARG B 1 156 ? 36.561 -31.388 -12.968 1.00 41.71 2156 ARG B C 1
ATOM 5986 O O . ARG B 1 156 ? 37.446 -32.227 -13.141 1.00 29.84 2156 ARG B O 1
ATOM 5994 N N . LEU B 1 157 ? 36.800 -30.141 -12.571 1.00 49.38 2157 LEU B N 1
ATOM 5995 C CA . LEU B 1 157 ? 38.150 -29.652 -12.286 1.00 60.09 2157 LEU B CA 1
ATOM 5996 C C . LEU B 1 157 ? 38.386 -29.349 -10.805 1.00 63.15 2157 LEU B C 1
ATOM 5997 O O . LEU B 1 157 ? 37.437 -29.136 -10.043 1.00 59.41 2157 LEU B O 1
ATOM 6002 N N . LYS B 1 158 ? 39.662 -29.321 -10.417 1.00 66.53 2158 LYS B N 1
ATOM 6003 C CA . LYS B 1 158 ? 40.067 -29.051 -9.036 1.00 57.95 2158 LYS B CA 1
ATOM 6004 C C . LYS B 1 158 ? 41.051 -27.891 -8.911 1.00 52.39 2158 LYS B C 1
ATOM 6005 O O . LYS B 1 158 ? 42.051 -27.829 -9.628 1.00 49.79 2158 LYS B O 1
ATOM 6011 N N . GLY B 1 159 ? 40.758 -26.975 -7.994 1.00 48.40 2159 GLY B N 1
ATOM 6012 C CA . GLY B 1 159 ? 41.635 -25.838 -7.757 1.00 49.16 2159 GLY B CA 1
ATOM 6013 C C . GLY B 1 159 ? 41.893 -24.985 -8.977 1.00 47.64 2159 GLY B C 1
ATOM 6014 O O . GLY B 1 159 ? 43.041 -24.757 -9.364 1.00 47.21 2159 GLY B O 1
ATOM 6015 N N . VAL B 1 160 ? 40.814 -24.506 -9.581 1.00 43.27 2160 VAL B N 1
ATOM 6016 C CA . VAL B 1 160 ? 40.906 -23.682 -10.775 1.00 40.24 2160 VAL B CA 1
ATOM 6017 C C . VAL B 1 160 ? 40.129 -22.399 -10.539 1.00 39.44 2160 VAL B C 1
ATOM 6018 O O . VAL B 1 160 ? 39.362 -22.300 -9.579 1.00 38.60 2160 VAL B O 1
ATOM 6022 N N . PRO B 1 161 ? 40.325 -21.392 -11.406 1.00 37.32 2161 PRO B N 1
ATOM 6023 C CA . PRO B 1 161 ? 39.625 -20.110 -11.271 1.00 32.36 2161 PRO B CA 1
ATOM 6024 C C . PRO B 1 161 ? 38.116 -20.277 -11.293 1.00 34.06 2161 PRO B C 1
ATOM 6025 O O . PRO B 1 161 ? 37.610 -21.327 -11.681 1.00 42.42 2161 PRO B O 1
ATOM 6029 N N . ASP B 1 162 ? 37.405 -19.247 -10.852 1.00 41.65 2162 ASP B N 1
ATOM 6030 C CA . ASP B 1 162 ? 35.947 -19.269 -10.841 1.00 50.75 2162 ASP B CA 1
ATOM 6031 C C . ASP B 1 162 ? 35.445 -19.477 -12.270 1.00 50.94 2162 ASP B C 1
ATOM 6032 O O . ASP B 1 162 ? 34.802 -20.485 -12.575 1.00 53.36 2162 ASP B O 1
ATOM 6037 N N . ARG B 1 163 ? 35.763 -18.523 -13.139 1.00 47.65 2163 ARG B N 1
ATOM 6038 C CA . ARG B 1 163 ? 35.381 -18.579 -14.544 1.00 38.42 2163 ARG B CA 1
ATOM 6039 C C . ARG B 1 163 ? 36.625 -18.910 -15.343 1.00 37.70 2163 ARG B C 1
ATOM 6040 O O . ARG B 1 163 ? 37.563 -18.115 -15.385 1.00 49.59 2163 ARG B O 1
ATOM 6048 N N . LEU B 1 164 ? 36.648 -20.091 -15.955 1.00 40.10 2164 LEU B N 1
ATOM 6049 C CA . LEU B 1 164 ? 37.803 -20.514 -16.752 1.00 46.70 2164 LEU B CA 1
ATOM 6050 C C . LEU B 1 164 ? 37.436 -20.896 -18.185 1.00 50.42 2164 LEU B C 1
ATOM 6051 O O . LEU B 1 164 ? 36.434 -21.574 -18.427 1.00 56.98 2164 LEU B O 1
ATOM 6056 N N . GLU B 1 165 ? 38.290 -20.488 -19.119 1.00 48.73 2165 GLU B N 1
ATOM 6057 C CA . GLU B 1 165 ? 38.099 -20.753 -20.535 1.00 47.20 2165 GLU B CA 1
ATOM 6058 C C . GLU B 1 165 ? 39.317 -21.486 -21.081 1.00 44.69 2165 GLU B C 1
ATOM 6059 O O . GLU B 1 165 ? 40.349 -20.875 -21.348 1.00 46.14 2165 GLU B O 1
ATOM 6065 N N . VAL B 1 166 ? 39.191 -22.799 -21.244 1.00 43.81 2166 VAL B N 1
ATOM 6066 C CA . VAL B 1 166 ? 40.292 -23.609 -21.755 1.00 39.04 2166 VAL B CA 1
ATOM 6067 C C . VAL B 1 166 ? 40.207 -23.830 -23.266 1.00 34.56 2166 VAL B C 1
ATOM 6068 O O . VAL B 1 166 ? 39.211 -24.337 -23.776 1.00 38.21 2166 VAL B O 1
ATOM 6072 N N . ARG B 1 167 ? 41.267 -23.434 -23.964 1.00 23.99 2167 ARG B N 1
ATOM 6073 C CA . ARG B 1 167 ? 41.383 -23.576 -25.411 1.00 17.89 2167 ARG B CA 1
ATOM 6074 C C . ARG B 1 167 ? 42.215 -24.796 -25.776 1.00 28.59 2167 ARG B C 1
ATOM 6075 O O . ARG B 1 167 ? 43.117 -25.184 -25.046 1.00 49.26 2167 ARG B O 1
ATOM 6083 N N . GLY B 1 168 ? 41.947 -25.372 -26.938 1.00 42.67 2168 GLY B N 1
ATOM 6084 C CA . GLY B 1 168 ? 42.696 -26.541 -27.357 1.00 43.84 2168 GLY B CA 1
ATOM 6085 C C . GLY B 1 168 ? 42.312 -27.009 -28.744 1.00 42.68 2168 GLY B C 1
ATOM 6086 O O . GLY B 1 168 ? 41.780 -26.232 -29.540 1.00 46.02 2168 GLY B O 1
ATOM 6087 N N . GLU B 1 169 ? 42.555 -28.290 -29.014 1.00 36.90 2169 GLU B N 1
ATOM 6088 C CA . GLU B 1 169 ? 42.258 -28.896 -30.307 1.00 32.98 2169 GLU B CA 1
ATOM 6089 C C . GLU B 1 169 ? 41.883 -30.375 -30.317 1.00 27.77 2169 GLU B C 1
ATOM 6090 O O . GLU B 1 169 ? 42.594 -31.217 -29.769 1.00 27.34 2169 GLU B O 1
ATOM 6096 N N . VAL B 1 170 ? 40.761 -30.686 -30.956 1.00 24.01 2170 VAL B N 1
ATOM 6097 C CA . VAL B 1 170 ? 40.350 -32.069 -31.126 1.00 6.82 2170 VAL B CA 1
ATOM 6098 C C . VAL B 1 170 ? 41.088 -32.461 -32.411 1.00 12.08 2170 VAL B C 1
ATOM 6099 O O . VAL B 1 170 ? 41.232 -31.633 -33.309 1.00 11.49 2170 VAL B O 1
ATOM 6103 N N . TYR B 1 171 ? 41.641 -33.669 -32.468 1.00 6.04 2171 TYR B N 1
ATOM 6104 C CA . TYR B 1 171 ? 42.362 -34.099 -33.661 1.00 10.27 2171 TYR B CA 1
ATOM 6105 C C . TYR B 1 171 ? 42.208 -35.576 -33.963 1.00 25.00 2171 TYR B C 1
ATOM 6106 O O . TYR B 1 171 ? 41.834 -36.361 -33.085 1.00 43.93 2171 TYR B O 1
ATOM 6115 N N . MET B 1 172 ? 42.416 -35.939 -35.229 1.00 23.56 2172 MET B N 1
ATOM 6116 C CA . MET B 1 172 ? 42.331 -37.338 -35.641 1.00 22.29 2172 MET B CA 1
ATOM 6117 C C . MET B 1 172 ? 43.745 -37.794 -35.952 1.00 18.76 2172 MET B C 1
ATOM 6118 O O . MET B 1 172 ? 44.416 -37.210 -36.808 1.00 10.61 2172 MET B O 1
ATOM 6123 N N . PRO B 1 173 ? 44.257 -38.775 -35.179 1.00 27.37 2173 PRO B N 1
ATOM 6124 C CA . PRO B 1 173 ? 45.614 -39.283 -35.397 1.00 15.69 2173 PRO B CA 1
ATOM 6125 C C . PRO B 1 173 ? 45.656 -39.983 -36.734 1.00 27.44 2173 PRO B C 1
ATOM 6126 O O . PRO B 1 173 ? 44.680 -40.614 -37.153 1.00 31.67 2173 PRO B O 1
ATOM 6130 N N . ILE B 1 174 ? 46.792 -39.839 -37.401 1.00 30.40 2174 ILE B N 1
ATOM 6131 C CA . ILE B 1 174 ? 47.033 -40.413 -38.708 1.00 28.40 2174 ILE B CA 1
ATOM 6132 C C . ILE B 1 174 ? 46.485 -41.823 -38.931 1.00 31.36 2174 ILE B C 1
ATOM 6133 O O . ILE B 1 174 ? 46.017 -42.127 -40.020 1.00 48.12 2174 ILE B O 1
ATOM 6138 N N . GLU B 1 175 ? 46.488 -42.661 -37.899 1.00 31.28 2175 GLU B N 1
ATOM 6139 C CA . GLU B 1 175 ? 45.981 -44.021 -38.044 1.00 36.70 2175 GLU B CA 1
ATOM 6140 C C . GLU B 1 175 ? 44.475 -44.055 -38.266 1.00 36.25 2175 GLU B C 1
ATOM 6141 O O . GLU B 1 175 ? 44.010 -44.616 -39.255 1.00 46.29 2175 GLU B O 1
ATOM 6147 N N . ALA B 1 176 ? 43.712 -43.470 -37.348 1.00 25.63 2176 ALA B N 1
ATOM 6148 C CA . ALA B 1 176 ? 42.260 -43.453 -37.480 1.00 25.43 2176 ALA B CA 1
ATOM 6149 C C . ALA B 1 176 ? 41.845 -42.715 -38.754 1.00 39.40 2176 ALA B C 1
ATOM 6150 O O . ALA B 1 176 ? 40.860 -43.079 -39.396 1.00 38.75 2176 ALA B O 1
ATOM 6152 N N . PHE B 1 177 ? 42.611 -41.682 -39.108 1.00 45.96 2177 PHE B N 1
ATOM 6153 C CA . PHE B 1 177 ? 42.368 -40.885 -40.306 1.00 36.40 2177 PHE B CA 1
ATOM 6154 C C . PHE B 1 177 ? 42.462 -41.780 -41.539 1.00 42.62 2177 PHE B C 1
ATOM 6155 O O . PHE B 1 177 ? 41.592 -41.733 -42.416 1.00 42.72 2177 PHE B O 1
ATOM 6163 N N . LEU B 1 178 ? 43.519 -42.589 -41.604 1.00 33.22 2178 LEU B N 1
ATOM 6164 C CA . LEU B 1 178 ? 43.705 -43.509 -42.726 1.00 32.59 2178 LEU B CA 1
ATOM 6165 C C . LEU B 1 178 ? 42.691 -44.669 -42.718 1.00 28.16 2178 LEU B C 1
ATOM 6166 O O . LEU B 1 178 ? 42.403 -45.262 -43.752 1.00 34.59 2178 LEU B O 1
ATOM 6171 N N . ARG B 1 179 ? 42.123 -44.952 -41.554 1.00 21.30 2179 ARG B N 1
ATOM 6172 C CA . ARG B 1 179 ? 41.137 -46.011 -41.410 1.00 30.96 2179 ARG B CA 1
ATOM 6173 C C . ARG B 1 179 ? 39.768 -45.448 -41.779 1.00 37.80 2179 ARG B C 1
ATOM 6174 O O . ARG B 1 179 ? 38.954 -46.127 -42.399 1.00 44.60 2179 ARG B O 1
ATOM 6182 N N . LEU B 1 180 ? 39.522 -44.197 -41.393 1.00 47.71 2180 LEU B N 1
ATOM 6183 C CA . LEU B 1 180 ? 38.257 -43.519 -41.685 1.00 44.18 2180 LEU B CA 1
ATOM 6184 C C . LEU B 1 180 ? 38.099 -43.347 -43.191 1.00 36.08 2180 LEU B C 1
ATOM 6185 O O . LEU B 1 180 ? 37.035 -43.611 -43.739 1.00 29.84 2180 LEU B O 1
ATOM 6190 N N . ASN B 1 181 ? 39.165 -42.916 -43.856 1.00 27.79 2181 ASN B N 1
ATOM 6191 C CA . ASN B 1 181 ? 39.115 -42.742 -45.294 1.00 32.76 2181 ASN B CA 1
ATOM 6192 C C . ASN B 1 181 ? 38.892 -44.082 -45.990 1.00 46.42 2181 ASN B C 1
ATOM 6193 O O . ASN B 1 181 ? 38.202 -44.140 -47.005 1.00 57.84 2181 ASN B O 1
ATOM 6198 N N . GLU B 1 182 ? 39.423 -45.162 -45.415 1.00 49.39 2182 GLU B N 1
ATOM 6199 C CA . GLU B 1 182 ? 39.231 -46.504 -45.976 1.00 44.43 2182 GLU B CA 1
ATOM 6200 C C . GLU B 1 182 ? 37.745 -46.879 -45.952 1.00 35.28 2182 GLU B C 1
ATOM 6201 O O . GLU B 1 182 ? 37.165 -47.213 -46.978 1.00 32.70 2182 GLU B O 1
ATOM 6207 N N . GLU B 1 183 ? 37.133 -46.796 -44.776 1.00 29.93 2183 GLU B N 1
ATOM 6208 C CA . GLU B 1 183 ? 35.723 -47.123 -44.625 1.00 40.36 2183 GLU B CA 1
ATOM 6209 C C . GLU B 1 183 ? 34.886 -46.339 -45.628 1.00 38.29 2183 GLU B C 1
ATOM 6210 O O . GLU B 1 183 ? 33.882 -46.841 -46.129 1.00 48.68 2183 GLU B O 1
ATOM 6216 N N . LEU B 1 184 ? 35.301 -45.109 -45.917 1.00 26.92 2184 LEU B N 1
ATOM 6217 C CA . LEU B 1 184 ? 34.571 -44.260 -46.846 1.00 30.02 2184 LEU B CA 1
ATOM 6218 C C . LEU B 1 184 ? 34.933 -44.596 -48.275 1.00 33.33 2184 LEU B C 1
ATOM 6219 O O . LEU B 1 184 ? 34.063 -44.674 -49.142 1.00 35.01 2184 LEU B O 1
ATOM 6224 N N . GLU B 1 185 ? 36.223 -44.806 -48.510 1.00 25.80 2185 GLU B N 1
ATOM 6225 C CA . GLU B 1 185 ? 36.735 -45.163 -49.829 1.00 31.33 2185 GLU B CA 1
ATOM 6226 C C . GLU B 1 185 ? 36.107 -46.491 -50.300 1.00 35.18 2185 GLU B C 1
ATOM 6227 O O . GLU B 1 185 ? 36.140 -46.820 -51.488 1.00 40.49 2185 GLU B O 1
ATOM 6233 N N . GLU B 1 186 ? 35.520 -47.231 -49.358 1.00 38.47 2186 GLU B N 1
ATOM 6234 C CA . GLU B 1 186 ? 34.869 -48.515 -49.637 1.00 43.49 2186 GLU B CA 1
ATOM 6235 C C . GLU B 1 186 ? 33.387 -48.427 -49.997 1.00 36.90 2186 GLU B C 1
ATOM 6236 O O . GLU B 1 186 ? 32.932 -49.106 -50.910 1.00 43.11 2186 GLU B O 1
ATOM 6242 N N . ARG B 1 187 ? 32.631 -47.633 -49.245 1.00 40.20 2187 ARG B N 1
ATOM 6243 C CA . ARG B 1 187 ? 31.204 -47.446 -49.499 1.00 32.58 2187 ARG B CA 1
ATOM 6244 C C . ARG B 1 187 ? 30.979 -46.322 -50.526 1.00 29.08 2187 ARG B C 1
ATOM 6245 O O . ARG B 1 187 ? 30.000 -45.575 -50.453 1.00 16.19 2187 ARG B O 1
ATOM 6253 N N . GLY B 1 188 ? 31.929 -46.171 -51.444 1.00 25.58 2188 GLY B N 1
ATOM 6254 C CA . GLY B 1 188 ? 31.820 -45.164 -52.482 1.00 33.26 2188 GLY B CA 1
ATOM 6255 C C . GLY B 1 188 ? 31.843 -43.696 -52.102 1.00 36.98 2188 GLY B C 1
ATOM 6256 O O . GLY B 1 188 ? 32.112 -42.862 -52.968 1.00 43.89 2188 GLY B O 1
ATOM 6257 N N . GLU B 1 189 ? 31.593 -43.374 -50.833 1.00 33.66 2189 GLU B N 1
ATOM 6258 C CA . GLU B 1 189 ? 31.578 -41.982 -50.359 1.00 34.79 2189 GLU B CA 1
ATOM 6259 C C . GLU B 1 189 ? 32.865 -41.197 -50.647 1.00 38.12 2189 GLU B C 1
ATOM 6260 O O . GLU B 1 189 ? 33.849 -41.734 -51.178 1.00 26.62 2189 GLU B O 1
ATOM 6266 N N . LYS B 1 190 ? 32.841 -39.917 -50.285 1.00 43.84 2190 LYS B N 1
ATOM 6267 C CA . LYS B 1 190 ? 33.981 -39.017 -50.468 1.00 47.71 2190 LYS B CA 1
ATOM 6268 C C . LYS B 1 190 ? 34.901 -39.095 -49.243 1.00 42.65 2190 LYS B C 1
ATOM 6269 O O . LYS B 1 190 ? 34.425 -39.207 -48.105 1.00 42.85 2190 LYS B O 1
ATOM 6275 N N . VAL B 1 191 ? 36.212 -39.089 -49.479 1.00 29.90 2191 VAL B N 1
ATOM 6276 C CA . VAL B 1 191 ? 37.170 -39.164 -48.379 1.00 30.00 2191 VAL B CA 1
ATOM 6277 C C . VAL B 1 191 ? 37.667 -37.785 -47.972 1.00 34.99 2191 VAL B C 1
ATOM 6278 O O . VAL B 1 191 ? 37.723 -36.870 -48.798 1.00 54.48 2191 VAL B O 1
ATOM 6282 N N . PHE B 1 192 ? 38.021 -37.645 -46.697 1.00 24.08 2192 PHE B N 1
ATOM 6283 C CA . PHE B 1 192 ? 38.535 -36.395 -46.167 1.00 6.63 2192 PHE B CA 1
ATOM 6284 C C . PHE B 1 192 ? 39.947 -36.197 -46.704 1.00 16.81 2192 PHE B C 1
ATOM 6285 O O . PHE B 1 192 ? 40.735 -37.141 -46.714 1.00 12.96 2192 PHE B O 1
ATOM 6293 N N . LYS B 1 193 ? 40.256 -34.986 -47.178 1.00 26.11 2193 LYS B N 1
ATOM 6294 C CA . LYS B 1 193 ? 41.578 -34.687 -47.739 1.00 30.32 2193 LYS B CA 1
ATOM 6295 C C . LYS B 1 193 ? 42.684 -34.576 -46.698 1.00 34.45 2193 LYS B C 1
ATOM 6296 O O . LYS B 1 193 ? 43.866 -34.704 -47.028 1.00 40.14 2193 LYS B O 1
ATOM 6302 N N . ASN B 1 194 ? 42.295 -34.350 -45.444 1.00 27.88 2194 ASN B N 1
ATOM 6303 C CA . ASN B 1 194 ? 43.247 -34.229 -44.347 1.00 29.75 2194 ASN B CA 1
ATOM 6304 C C . ASN B 1 194 ? 42.562 -34.386 -42.997 1.00 35.10 2194 ASN B C 1
ATOM 6305 O O . ASN B 1 194 ? 41.335 -34.272 -42.894 1.00 38.81 2194 ASN B O 1
ATOM 6310 N N . PRO B 1 195 ? 43.349 -34.680 -41.943 1.00 34.47 2195 PRO B N 1
ATOM 6311 C CA . PRO B 1 195 ? 42.855 -34.867 -40.576 1.00 28.88 2195 PRO B CA 1
ATOM 6312 C C . PRO B 1 195 ? 42.012 -33.726 -40.001 1.00 37.29 2195 PRO B C 1
ATOM 6313 O O . PRO B 1 195 ? 41.120 -33.969 -39.178 1.00 27.80 2195 PRO B O 1
ATOM 6317 N N . ARG B 1 196 ? 42.278 -32.493 -40.438 1.00 37.01 2196 ARG B N 1
ATOM 6318 C CA . ARG B 1 196 ? 41.525 -31.346 -39.933 1.00 37.01 2196 ARG B CA 1
ATOM 6319 C C . ARG B 1 196 ? 40.055 -31.463 -40.300 1.00 45.77 2196 ARG B C 1
ATOM 6320 O O . ARG B 1 196 ? 39.173 -31.298 -39.440 1.00 31.21 2196 ARG B O 1
ATOM 6328 N N . ASN B 1 197 ? 39.799 -31.756 -41.576 1.00 36.48 2197 ASN B N 1
ATOM 6329 C CA . ASN B 1 197 ? 38.434 -31.909 -42.060 1.00 27.04 2197 ASN B CA 1
ATOM 6330 C C . ASN B 1 197 ? 37.818 -33.147 -41.433 1.00 19.35 2197 ASN B C 1
ATOM 6331 O O . ASN B 1 197 ? 36.679 -33.116 -40.957 1.00 3.50 2197 ASN B O 1
ATOM 6336 N N . ALA B 1 198 ? 38.612 -34.212 -41.371 1.00 10.93 2198 ALA B N 1
ATOM 6337 C CA . ALA B 1 198 ? 38.172 -35.471 -40.775 1.00 19.41 2198 ALA B CA 1
ATOM 6338 C C . ALA B 1 198 ? 37.727 -35.255 -39.335 1.00 20.72 2198 ALA B C 1
ATOM 6339 O O . ALA B 1 198 ? 36.639 -35.686 -38.950 1.00 15.30 2198 ALA B O 1
ATOM 6341 N N . ALA B 1 199 ? 38.567 -34.581 -38.547 1.00 14.68 2199 ALA B N 1
ATOM 6342 C CA . ALA B 1 199 ? 38.241 -34.302 -37.153 1.00 15.83 2199 ALA B CA 1
ATOM 6343 C C . ALA B 1 199 ? 37.018 -33.400 -37.144 1.00 18.66 2199 ALA B C 1
ATOM 6344 O O . ALA B 1 199 ? 36.013 -33.692 -36.486 1.00 4.25 2199 ALA B O 1
ATOM 6346 N N . ALA B 1 200 ? 37.101 -32.332 -37.934 1.00 16.54 2200 ALA B N 1
ATOM 6347 C CA . ALA B 1 200 ? 36.013 -31.372 -38.071 1.00 21.96 2200 ALA B CA 1
ATOM 6348 C C . ALA B 1 200 ? 34.721 -32.136 -38.362 1.00 28.25 2200 ALA B C 1
ATOM 6349 O O . ALA B 1 200 ? 33.748 -32.047 -37.596 1.00 12.81 2200 ALA B O 1
ATOM 6351 N N . GLY B 1 201 ? 34.768 -32.947 -39.428 1.00 27.48 2201 GLY B N 1
ATOM 6352 C CA . GLY B 1 201 ? 33.634 -33.755 -39.849 1.00 20.61 2201 GLY B CA 1
ATOM 6353 C C . GLY B 1 201 ? 33.189 -34.767 -38.810 1.00 25.31 2201 GLY B C 1
ATOM 6354 O O . GLY B 1 201 ? 31.984 -34.938 -38.580 1.00 16.19 2201 GLY B O 1
ATOM 6355 N N . SER B 1 202 ? 34.157 -35.428 -38.171 1.00 27.70 2202 SER B N 1
ATOM 6356 C CA . SER B 1 202 ? 33.860 -36.425 -37.145 1.00 23.93 2202 SER B CA 1
ATOM 6357 C C . SER B 1 202 ? 33.308 -35.754 -35.905 1.00 15.22 2202 SER B C 1
ATOM 6358 O O . SER B 1 202 ? 32.434 -36.298 -35.235 1.00 8.80 2202 SER B O 1
ATOM 6361 N N . LEU B 1 203 ? 33.789 -34.546 -35.629 1.00 22.16 2203 LEU B N 1
ATOM 6362 C CA . LEU B 1 203 ? 33.325 -33.789 -34.467 1.00 36.36 2203 LEU B CA 1
ATOM 6363 C C . LEU B 1 203 ? 31.898 -33.271 -34.692 1.00 37.80 2203 LEU B C 1
ATOM 6364 O O . LEU B 1 203 ? 31.053 -33.377 -33.803 1.00 20.78 2203 LEU B O 1
ATOM 6369 N N . ARG B 1 204 ? 31.644 -32.728 -35.887 1.00 41.09 2204 ARG B N 1
ATOM 6370 C CA . ARG B 1 204 ? 30.327 -32.202 -36.258 1.00 49.43 2204 ARG B CA 1
ATOM 6371 C C . ARG B 1 204 ? 29.423 -33.360 -36.677 1.00 47.95 2204 ARG B C 1
ATOM 6372 O O . ARG B 1 204 ? 29.210 -33.592 -37.867 1.00 57.71 2204 ARG B O 1
ATOM 6380 N N . GLN B 1 205 ? 28.909 -34.089 -35.692 1.00 40.13 2205 GLN B N 1
ATOM 6381 C CA . GLN B 1 205 ? 28.046 -35.240 -35.931 1.00 30.70 2205 GLN B CA 1
ATOM 6382 C C . GLN B 1 205 ? 26.794 -35.163 -35.088 1.00 35.52 2205 GLN B C 1
ATOM 6383 O O . GLN B 1 205 ? 26.863 -35.040 -33.861 1.00 33.51 2205 GLN B O 1
ATOM 6389 N N . LYS B 1 206 ? 25.646 -35.305 -35.741 1.00 34.30 2206 LYS B N 1
ATOM 6390 C CA . LYS B 1 206 ? 24.376 -35.235 -35.042 1.00 32.41 2206 LYS B CA 1
ATOM 6391 C C . LYS B 1 206 ? 24.183 -36.380 -34.040 1.00 29.39 2206 LYS B C 1
ATOM 6392 O O . LYS B 1 206 ? 23.402 -36.258 -33.101 1.00 24.41 2206 LYS B O 1
ATOM 6398 N N . ASP B 1 207 ? 24.915 -37.475 -34.213 1.00 34.29 2207 ASP B N 1
ATOM 6399 C CA . ASP B 1 207 ? 24.790 -38.608 -33.297 1.00 50.23 2207 ASP B CA 1
ATOM 6400 C C . ASP B 1 207 ? 26.127 -38.915 -32.615 1.00 52.90 2207 ASP B C 1
ATOM 6401 O O . ASP B 1 207 ? 27.013 -39.515 -33.223 1.00 50.42 2207 ASP B O 1
ATOM 6406 N N . PRO B 1 208 ? 26.278 -38.524 -31.331 1.00 55.28 2208 PRO B N 1
ATOM 6407 C CA . PRO B 1 208 ? 27.513 -38.755 -30.569 1.00 51.86 2208 PRO B CA 1
ATOM 6408 C C . PRO B 1 208 ? 28.049 -40.179 -30.629 1.00 50.43 2208 PRO B C 1
ATOM 6409 O O . PRO B 1 208 ? 29.262 -40.383 -30.621 1.00 48.28 2208 PRO B O 1
ATOM 6413 N N . ARG B 1 209 ? 27.145 -41.152 -30.732 1.00 56.91 2209 ARG B N 1
ATOM 6414 C CA . ARG B 1 209 ? 27.520 -42.567 -30.805 1.00 57.93 2209 ARG B CA 1
ATOM 6415 C C . ARG B 1 209 ? 28.355 -42.828 -32.075 1.00 54.42 2209 ARG B C 1
ATOM 6416 O O . ARG B 1 209 ? 29.121 -43.790 -32.137 1.00 60.09 2209 ARG B O 1
ATOM 6424 N N . VAL B 1 210 ? 28.235 -41.937 -33.060 1.00 43.40 2210 VAL B N 1
ATOM 6425 C CA . VAL B 1 210 ? 28.992 -42.035 -34.307 1.00 36.43 2210 VAL B CA 1
ATOM 6426 C C . VAL B 1 210 ? 30.376 -41.408 -34.109 1.00 46.76 2210 VAL B C 1
ATOM 6427 O O . VAL B 1 210 ? 31.355 -41.831 -34.729 1.00 57.91 2210 VAL B O 1
ATOM 6431 N N . THR B 1 211 ? 30.449 -40.381 -33.265 1.00 47.06 2211 THR B N 1
ATOM 6432 C CA . THR B 1 211 ? 31.720 -39.713 -32.986 1.00 45.91 2211 THR B CA 1
ATOM 6433 C C . THR B 1 211 ? 32.605 -40.672 -32.201 1.00 46.35 2211 THR B C 1
ATOM 6434 O O . THR B 1 211 ? 33.792 -40.823 -32.494 1.00 43.07 2211 THR B O 1
ATOM 6438 N N . ALA B 1 212 ? 31.994 -41.338 -31.224 1.00 44.05 2212 ALA B N 1
ATOM 6439 C CA . ALA B 1 212 ? 32.676 -42.291 -30.358 1.00 45.66 2212 ALA B CA 1
ATOM 6440 C C . ALA B 1 212 ? 33.533 -43.278 -31.138 1.00 49.55 2212 ALA B C 1
ATOM 6441 O O . ALA B 1 212 ? 34.659 -43.583 -30.743 1.00 56.13 2212 ALA B O 1
ATOM 6443 N N . LYS B 1 213 ? 32.993 -43.749 -32.258 1.00 47.29 2213 LYS B N 1
ATOM 6444 C CA . LYS B 1 213 ? 33.669 -44.708 -33.123 1.00 41.79 2213 LYS B CA 1
ATOM 6445 C C . LYS B 1 213 ? 34.945 -44.168 -33.750 1.00 33.95 2213 LYS B C 1
ATOM 6446 O O . LYS B 1 213 ? 35.921 -44.899 -33.890 1.00 47.79 2213 LYS B O 1
ATOM 6452 N N . ARG B 1 214 ? 34.941 -42.899 -34.141 1.00 33.92 2214 ARG B N 1
ATOM 6453 C CA . ARG B 1 214 ? 36.125 -42.298 -34.759 1.00 37.85 2214 ARG B CA 1
ATOM 6454 C C . ARG B 1 214 ? 37.190 -42.151 -33.680 1.00 44.30 2214 ARG B C 1
ATOM 6455 O O . ARG B 1 214 ? 36.878 -41.778 -32.544 1.00 57.19 2214 ARG B O 1
ATOM 6463 N N . GLY B 1 215 ? 38.440 -42.446 -34.028 1.00 45.54 2215 GLY B N 1
ATOM 6464 C CA . GLY B 1 215 ? 39.527 -42.376 -33.055 1.00 47.88 2215 GLY B CA 1
ATOM 6465 C C . GLY B 1 215 ? 39.943 -40.980 -32.647 1.00 35.13 2215 GLY B C 1
ATOM 6466 O O . GLY B 1 215 ? 41.129 -40.666 -32.612 1.00 43.08 2215 GLY B O 1
ATOM 6467 N N . LEU B 1 216 ? 38.958 -40.183 -32.254 1.00 33.19 2216 LEU B N 1
ATOM 6468 C CA . LEU B 1 216 ? 39.143 -38.792 -31.870 1.00 28.63 2216 LEU B CA 1
ATOM 6469 C C . LEU B 1 216 ? 39.919 -38.527 -30.575 1.00 30.25 2216 LEU B C 1
ATOM 6470 O O . LEU B 1 216 ? 39.565 -39.033 -29.510 1.00 27.90 2216 LEU B O 1
ATOM 6475 N N . ARG B 1 217 ? 40.976 -37.724 -30.678 1.00 28.64 2217 ARG B N 1
ATOM 6476 C CA . ARG B 1 217 ? 41.786 -37.352 -29.513 1.00 38.35 2217 ARG B CA 1
ATOM 6477 C C . ARG B 1 217 ? 41.822 -35.832 -29.324 1.00 39.05 2217 ARG B C 1
ATOM 6478 O O . ARG B 1 217 ? 41.764 -35.084 -30.296 1.00 46.01 2217 ARG B O 1
ATOM 6486 N N . ALA B 1 218 ? 41.934 -35.381 -28.076 1.00 38.91 2218 ALA B N 1
ATOM 6487 C CA . ALA B 1 218 ? 41.994 -33.948 -27.773 1.00 31.90 2218 ALA B CA 1
ATOM 6488 C C . ALA B 1 218 ? 43.398 -33.496 -27.346 1.00 27.62 2218 ALA B C 1
ATOM 6489 O O . ALA B 1 218 ? 44.304 -34.312 -27.207 1.00 35.79 2218 ALA B O 1
ATOM 6491 N N . THR B 1 219 ? 43.587 -32.189 -27.195 1.00 33.24 2219 THR B N 1
ATOM 6492 C CA . THR B 1 219 ? 44.874 -31.626 -26.769 1.00 32.10 2219 THR B CA 1
ATOM 6493 C C . THR B 1 219 ? 44.746 -30.126 -26.525 1.00 28.39 2219 THR B C 1
ATOM 6494 O O . THR B 1 219 ? 44.367 -29.379 -27.420 1.00 31.40 2219 THR B O 1
ATOM 6498 N N . PHE B 1 220 ? 45.073 -29.690 -25.310 1.00 28.94 2220 PHE B N 1
ATOM 6499 C CA . PHE B 1 220 ? 44.960 -28.277 -24.945 1.00 13.21 2220 PHE B CA 1
ATOM 6500 C C . PHE B 1 220 ? 46.270 -27.526 -24.881 1.00 5.66 2220 PHE B C 1
ATOM 6501 O O . PHE B 1 220 ? 47.325 -28.133 -24.736 1.00 13.24 2220 PHE B O 1
ATOM 6509 N N . TYR B 1 221 ? 46.212 -26.213 -25.082 1.00 8.56 2221 TYR B N 1
ATOM 6510 C CA . TYR B 1 221 ? 47.433 -25.412 -25.118 1.00 18.83 2221 TYR B CA 1
ATOM 6511 C C . TYR B 1 221 ? 47.316 -23.976 -24.630 1.00 23.03 2221 TYR B C 1
ATOM 6512 O O . TYR B 1 221 ? 48.313 -23.238 -24.644 1.00 34.25 2221 TYR B O 1
ATOM 6521 N N . ALA B 1 222 ? 46.123 -23.565 -24.202 1.00 18.97 2222 ALA B N 1
ATOM 6522 C CA . ALA B 1 222 ? 45.957 -22.189 -23.732 1.00 17.80 2222 ALA B CA 1
ATOM 6523 C C . ALA B 1 222 ? 44.730 -21.935 -22.876 1.00 13.85 2222 ALA B C 1
ATOM 6524 O O . ALA B 1 222 ? 43.918 -22.826 -22.648 1.00 13.39 2222 ALA B O 1
ATOM 6526 N N . LEU B 1 223 ? 44.643 -20.720 -22.349 1.00 24.27 2223 LEU B N 1
ATOM 6527 C CA . LEU B 1 223 ? 43.523 -20.324 -21.514 1.00 31.58 2223 LEU B CA 1
ATOM 6528 C C . LEU B 1 223 ? 43.107 -18.914 -21.898 1.00 43.46 2223 LEU B C 1
ATOM 6529 O O . LEU B 1 223 ? 43.948 -18.093 -22.279 1.00 48.97 2223 LEU B O 1
ATOM 6534 N N . GLY B 1 224 ? 41.804 -18.656 -21.826 1.00 42.04 2224 GLY B N 1
ATOM 6535 C CA . GLY B 1 224 ? 41.277 -17.337 -22.108 1.00 40.28 2224 GLY B CA 1
ATOM 6536 C C . GLY B 1 224 ? 41.046 -16.748 -20.731 1.00 40.55 2224 GLY B C 1
ATOM 6537 O O . GLY B 1 224 ? 41.974 -16.237 -20.099 1.00 44.11 2224 GLY B O 1
ATOM 6538 N N . LEU B 1 225 ? 39.816 -16.857 -20.243 1.00 35.48 2225 LEU B N 1
ATOM 6539 C CA . LEU B 1 225 ? 39.487 -16.364 -18.911 1.00 41.71 2225 LEU B CA 1
ATOM 6540 C C . LEU B 1 225 ? 40.265 -17.199 -17.891 1.00 43.39 2225 LEU B C 1
ATOM 6541 O O . LEU B 1 225 ? 40.451 -18.403 -18.075 1.00 36.03 2225 LEU B O 1
ATOM 6546 N N . GLY B 1 226 ? 40.736 -16.554 -16.832 1.00 48.92 2226 GLY B N 1
ATOM 6547 C CA . GLY B 1 226 ? 41.483 -17.268 -15.813 1.00 53.00 2226 GLY B CA 1
ATOM 6548 C C . GLY B 1 226 ? 42.983 -17.292 -16.029 1.00 55.84 2226 GLY B C 1
ATOM 6549 O O . GLY B 1 226 ? 43.654 -18.222 -15.596 1.00 59.90 2226 GLY B O 1
ATOM 6550 N N . LEU B 1 227 ? 43.517 -16.287 -16.711 1.00 54.57 2227 LEU B N 1
ATOM 6551 C CA . LEU B 1 227 ? 44.951 -16.226 -16.938 1.00 54.04 2227 LEU B CA 1
ATOM 6552 C C . LEU B 1 227 ? 45.459 -14.855 -16.484 1.00 61.26 2227 LEU B C 1
ATOM 6553 O O . LEU B 1 227 ? 45.852 -14.009 -17.299 1.00 54.56 2227 LEU B O 1
ATOM 6558 N N . GLY B 1 228 ? 45.426 -14.639 -15.171 1.00 65.55 2228 GLY B N 1
ATOM 6559 C CA . GLY B 1 228 ? 45.872 -13.375 -14.609 1.00 76.97 2228 GLY B CA 1
ATOM 6560 C C . GLY B 1 228 ? 44.832 -12.288 -14.789 1.00 87.01 2228 GLY B C 1
ATOM 6561 O O . GLY B 1 228 ? 45.054 -11.130 -14.415 1.00 84.17 2228 GLY B O 1
ATOM 6562 N N . LEU B 1 229 ? 43.697 -12.670 -15.373 1.00 96.04 2229 LEU B N 1
ATOM 6563 C CA . LEU B 1 229 ? 42.587 -11.753 -15.625 1.00 100.55 2229 LEU B CA 1
ATOM 6564 C C . LEU B 1 229 ? 41.350 -12.150 -14.815 1.00 100.87 2229 LEU B C 1
ATOM 6565 O O . LEU B 1 229 ? 40.424 -11.350 -14.637 1.00 101.50 2229 LEU B O 1
ATOM 6570 N N . GLU B 1 230 ? 41.338 -13.387 -14.329 1.00 96.04 2230 GLU B N 1
ATOM 6571 C CA . GLU B 1 230 ? 40.223 -13.871 -13.531 1.00 100.13 2230 GLU B CA 1
ATOM 6572 C C . GLU B 1 230 ? 40.689 -14.202 -12.121 1.00 99.84 2230 GLU B C 1
ATOM 6573 O O . GLU B 1 230 ? 40.367 -13.483 -11.171 1.00 100.03 2230 GLU B O 1
ATOM 6579 N N . GLU B 1 231 ? 41.457 -15.284 -11.994 1.00 95.41 2231 GLU B N 1
ATOM 6580 C CA . GLU B 1 231 ? 41.975 -15.715 -10.699 1.00 91.93 2231 GLU B CA 1
ATOM 6581 C C . GLU B 1 231 ? 43.392 -16.270 -10.807 1.00 85.74 2231 GLU B C 1
ATOM 6582 O O . GLU B 1 231 ? 44.296 -15.833 -10.089 1.00 97.63 2231 GLU B O 1
ATOM 6588 N N . SER B 1 232 ? 43.586 -17.230 -11.702 1.00 75.71 2232 SER B N 1
ATOM 6589 C CA . SER B 1 232 ? 44.892 -17.838 -11.871 1.00 66.74 2232 SER B CA 1
ATOM 6590 C C . SER B 1 232 ? 45.938 -16.848 -12.313 1.00 67.18 2232 SER B C 1
ATOM 6591 O O . SER B 1 232 ? 45.639 -15.848 -12.966 1.00 60.13 2232 SER B O 1
ATOM 6594 N N . GLY B 1 233 ? 47.168 -17.148 -11.911 1.00 66.19 2233 GLY B N 1
ATOM 6595 C CA . GLY B 1 233 ? 48.324 -16.350 -12.258 1.00 51.67 2233 GLY B CA 1
ATOM 6596 C C . GLY B 1 233 ? 49.387 -17.370 -12.609 1.00 51.31 2233 GLY B C 1
ATOM 6597 O O . GLY B 1 233 ? 49.570 -18.347 -11.881 1.00 45.58 2233 GLY B O 1
ATOM 6598 N N . LEU B 1 234 ? 50.015 -17.196 -13.767 1.00 49.43 2234 LEU B N 1
ATOM 6599 C CA . LEU B 1 234 ? 51.064 -18.094 -14.240 1.00 47.69 2234 LEU B CA 1
ATOM 6600 C C . LEU B 1 234 ? 52.142 -17.241 -14.902 1.00 54.73 2234 LEU B C 1
ATOM 6601 O O . LEU B 1 234 ? 51.913 -16.065 -15.189 1.00 56.99 2234 LEU B O 1
ATOM 6606 N N . LYS B 1 235 ? 53.313 -17.820 -15.150 1.00 56.61 2235 LYS B N 1
ATOM 6607 C CA . LYS B 1 235 ? 54.397 -17.061 -15.767 1.00 62.39 2235 LYS B CA 1
ATOM 6608 C C . LYS B 1 235 ? 54.947 -17.681 -17.050 1.00 55.05 2235 LYS B C 1
ATOM 6609 O O . LYS B 1 235 ? 55.267 -16.971 -18.001 1.00 54.58 2235 LYS B O 1
ATOM 6615 N N . SER B 1 236 ? 55.043 -19.003 -17.082 1.00 49.38 2236 SER B N 1
ATOM 6616 C CA . SER B 1 236 ? 55.594 -19.677 -18.247 1.00 52.77 2236 SER B CA 1
ATOM 6617 C C . SER B 1 236 ? 54.582 -20.482 -19.063 1.00 56.32 2236 SER B C 1
ATOM 6618 O O . SER B 1 236 ? 53.718 -21.159 -18.507 1.00 53.01 2236 SER B O 1
ATOM 6621 N N . GLN B 1 237 ? 54.689 -20.378 -20.388 1.00 51.28 2237 GLN B N 1
ATOM 6622 C CA . GLN B 1 237 ? 53.818 -21.106 -21.296 1.00 39.64 2237 GLN B CA 1
ATOM 6623 C C . GLN B 1 237 ? 54.103 -22.591 -21.066 1.00 42.39 2237 GLN B C 1
ATOM 6624 O O . GLN B 1 237 ? 53.177 -23.390 -20.894 1.00 33.38 2237 GLN B O 1
ATOM 6630 N N . TYR B 1 238 ? 55.391 -22.941 -21.023 1.00 36.92 2238 TYR B N 1
ATOM 6631 C CA . TYR B 1 238 ? 55.825 -24.316 -20.780 1.00 42.14 2238 TYR B CA 1
ATOM 6632 C C . TYR B 1 238 ? 55.196 -24.824 -19.479 1.00 49.23 2238 TYR B C 1
ATOM 6633 O O . TYR B 1 238 ? 54.842 -25.997 -19.370 1.00 56.24 2238 TYR B O 1
ATOM 6642 N N . GLU B 1 239 ? 55.063 -23.931 -18.501 1.00 50.71 2239 GLU B N 1
ATOM 6643 C CA . GLU B 1 239 ? 54.450 -24.259 -17.215 1.00 52.33 2239 GLU B CA 1
ATOM 6644 C C . GLU B 1 239 ? 52.917 -24.288 -17.342 1.00 53.21 2239 GLU B C 1
ATOM 6645 O O . GLU B 1 239 ? 52.238 -24.999 -16.594 1.00 45.55 2239 GLU B O 1
ATOM 6651 N N . LEU B 1 240 ? 52.382 -23.497 -18.279 1.00 49.89 2240 LEU B N 1
ATOM 6652 C CA . LEU B 1 240 ? 50.939 -23.434 -18.529 1.00 38.29 2240 LEU B CA 1
ATOM 6653 C C . LEU B 1 240 ? 50.521 -24.792 -19.084 1.00 36.90 2240 LEU B C 1
ATOM 6654 O O . LEU B 1 240 ? 49.472 -25.336 -18.708 1.00 28.72 2240 LEU B O 1
ATOM 6659 N N . LEU B 1 241 ? 51.356 -25.345 -19.964 1.00 18.99 2241 LEU B N 1
ATOM 6660 C CA . LEU B 1 241 ? 51.084 -26.660 -20.520 1.00 26.15 2241 LEU B CA 1
ATOM 6661 C C . LEU B 1 241 ? 51.020 -27.646 -19.355 1.00 36.68 2241 LEU B C 1
ATOM 6662 O O . LEU B 1 241 ? 50.020 -28.355 -19.191 1.00 32.78 2241 LEU B O 1
ATOM 6667 N N . LEU B 1 242 ? 52.045 -27.607 -18.498 1.00 41.80 2242 LEU B N 1
ATOM 6668 C CA . LEU B 1 242 ? 52.128 -28.470 -17.318 1.00 37.72 2242 LEU B CA 1
ATOM 6669 C C . LEU B 1 242 ? 50.940 -28.268 -16.387 1.00 34.48 2242 LEU B C 1
ATOM 6670 O O . LEU B 1 242 ? 50.483 -29.207 -15.743 1.00 30.17 2242 LEU B O 1
ATOM 6675 N N . TRP B 1 243 ? 50.444 -27.037 -16.312 1.00 33.05 2243 TRP B N 1
ATOM 6676 C CA . TRP B 1 243 ? 49.295 -26.742 -15.468 1.00 33.90 2243 TRP B CA 1
ATOM 6677 C C . TRP B 1 243 ? 48.086 -27.479 -16.024 1.00 41.34 2243 TRP B C 1
ATOM 6678 O O . TRP B 1 243 ? 47.309 -28.073 -15.277 1.00 39.66 2243 TRP B O 1
ATOM 6689 N N . LEU B 1 244 ? 47.941 -27.426 -17.349 1.00 45.79 2244 LEU B N 1
ATOM 6690 C CA . LEU B 1 244 ? 46.846 -28.081 -18.053 1.00 31.92 2244 LEU B CA 1
ATOM 6691 C C . LEU B 1 244 ? 46.864 -29.585 -17.826 1.00 32.65 2244 LEU B C 1
ATOM 6692 O O . LEU B 1 244 ? 45.834 -30.195 -17.512 1.00 28.93 2244 LEU B O 1
ATOM 6697 N N . LYS B 1 245 ? 48.052 -30.165 -17.950 1.00 20.91 2245 LYS B N 1
ATOM 6698 C CA . LYS B 1 245 ? 48.251 -31.597 -17.754 1.00 32.11 2245 LYS B CA 1
ATOM 6699 C C . LYS B 1 245 ? 47.874 -31.973 -16.317 1.00 33.63 2245 LYS B C 1
ATOM 6700 O O . LYS B 1 245 ? 47.112 -32.914 -16.096 1.00 34.42 2245 LYS B O 1
ATOM 6706 N N . GLU B 1 246 ? 48.354 -31.189 -15.354 1.00 33.32 2246 GLU B N 1
ATOM 6707 C CA . GLU B 1 246 ? 48.081 -31.438 -13.943 1.00 46.85 2246 GLU B CA 1
ATOM 6708 C C . GLU B 1 246 ? 46.589 -31.438 -13.639 1.00 49.52 2246 GLU B C 1
ATOM 6709 O O . GLU B 1 246 ? 46.094 -32.315 -12.927 1.00 54.61 2246 GLU B O 1
ATOM 6715 N N . LYS B 1 247 ? 45.868 -30.469 -14.193 1.00 50.03 2247 LYS B N 1
ATOM 6716 C CA . LYS B 1 247 ? 44.434 -30.364 -13.944 1.00 48.32 2247 LYS B CA 1
ATOM 6717 C C . LYS B 1 247 ? 43.576 -31.425 -14.633 1.00 39.33 2247 LYS B C 1
ATOM 6718 O O . LYS B 1 247 ? 42.361 -31.476 -14.430 1.00 25.36 2247 LYS B O 1
ATOM 6724 N N . GLY B 1 248 ? 44.215 -32.306 -15.395 1.00 31.73 2248 GLY B N 1
ATOM 6725 C CA . GLY B 1 248 ? 43.473 -33.355 -16.067 1.00 47.38 2248 GLY B CA 1
ATOM 6726 C C . GLY B 1 248 ? 43.433 -33.226 -17.578 1.00 53.28 2248 GLY B C 1
ATOM 6727 O O . GLY B 1 248 ? 43.278 -34.234 -18.282 1.00 53.89 2248 GLY B O 1
ATOM 6728 N N . PHE B 1 249 ? 43.578 -31.997 -18.078 1.00 48.05 2249 PHE B N 1
ATOM 6729 C CA . PHE B 1 249 ? 43.553 -31.749 -19.515 1.00 37.60 2249 PHE B CA 1
ATOM 6730 C C . PHE B 1 249 ? 44.680 -32.448 -20.251 1.00 31.98 2249 PHE B C 1
ATOM 6731 O O . PHE B 1 249 ? 45.849 -32.312 -19.899 1.00 38.66 2249 PHE B O 1
ATOM 6739 N N . PRO B 1 250 ? 44.331 -33.221 -21.285 1.00 21.75 2250 PRO B N 1
ATOM 6740 C CA . PRO B 1 250 ? 45.318 -33.943 -22.072 1.00 14.21 2250 PRO B CA 1
ATOM 6741 C C . PRO B 1 250 ? 46.079 -32.976 -22.937 1.00 15.08 2250 PRO B C 1
ATOM 6742 O O . PRO B 1 250 ? 45.494 -32.070 -23.524 1.00 8.76 2250 PRO B O 1
ATOM 6746 N N . VAL B 1 251 ? 47.392 -33.137 -22.957 1.00 8.49 2251 VAL B N 1
ATOM 6747 C CA . VAL B 1 251 ? 48.250 -32.314 -23.785 1.00 16.71 2251 VAL B CA 1
ATOM 6748 C C . VAL B 1 251 ? 49.191 -33.351 -24.405 1.00 25.01 2251 VAL B C 1
ATOM 6749 O O . VAL B 1 251 ? 50.254 -33.682 -23.872 1.00 22.16 2251 VAL B O 1
ATOM 6753 N N . GLU B 1 252 ? 48.717 -33.896 -25.525 1.00 30.25 2252 GLU B N 1
ATOM 6754 C CA . GLU B 1 252 ? 49.372 -34.965 -26.266 1.00 20.55 2252 GLU B CA 1
ATOM 6755 C C . GLU B 1 252 ? 50.442 -34.629 -27.293 1.00 23.01 2252 GLU B C 1
ATOM 6756 O O . GLU B 1 252 ? 51.127 -35.540 -27.789 1.00 27.94 2252 GLU B O 1
ATOM 6762 N N . HIS B 1 253 ? 50.598 -33.345 -27.617 1.00 19.44 2253 HIS B N 1
ATOM 6763 C CA . HIS B 1 253 ? 51.622 -32.940 -28.586 1.00 17.28 2253 HIS B CA 1
ATOM 6764 C C . HIS B 1 253 ? 52.982 -32.672 -27.957 1.00 26.19 2253 HIS B C 1
ATOM 6765 O O . HIS B 1 253 ? 53.135 -32.672 -26.735 1.00 37.81 2253 HIS B O 1
ATOM 6772 N N . CYS B 1 254 ? 53.963 -32.420 -28.808 1.00 27.22 2254 CYS B N 1
ATOM 6773 C CA . CYS B 1 254 ? 55.322 -32.151 -28.365 1.00 37.86 2254 CYS B CA 1
ATOM 6774 C C . CYS B 1 254 ? 55.619 -30.671 -28.152 1.00 39.49 2254 CYS B C 1
ATOM 6775 O O . CYS B 1 254 ? 55.046 -29.804 -28.800 1.00 44.66 2254 CYS B O 1
ATOM 6778 N N . TYR B 1 255 ? 56.517 -30.393 -27.219 1.00 50.32 2255 TYR B N 1
ATOM 6779 C CA . TYR B 1 255 ? 56.905 -29.028 -26.917 1.00 48.97 2255 TYR B CA 1
ATOM 6780 C C . TYR B 1 255 ? 58.224 -29.018 -26.170 1.00 48.41 2255 TYR B C 1
ATOM 6781 O O . TYR B 1 255 ? 58.728 -30.069 -25.779 1.00 51.69 2255 TYR B O 1
ATOM 6790 N N . GLU B 1 256 ? 58.801 -27.826 -26.045 1.00 43.77 2256 GLU B N 1
ATOM 6791 C CA . GLU B 1 256 ? 60.069 -27.616 -25.361 1.00 37.71 2256 GLU B CA 1
ATOM 6792 C C . GLU B 1 256 ? 60.502 -26.168 -25.560 1.00 46.71 2256 GLU B C 1
ATOM 6793 O O . GLU B 1 256 ? 60.069 -25.508 -26.507 1.00 47.87 2256 GLU B O 1
ATOM 6799 N N . LYS B 1 257 ? 61.365 -25.686 -24.668 1.00 49.85 2257 LYS B N 1
ATOM 6800 C CA . LYS B 1 257 ? 61.870 -24.321 -24.739 1.00 43.43 2257 LYS B CA 1
ATOM 6801 C C . LYS B 1 257 ? 63.020 -24.186 -25.736 1.00 42.16 2257 LYS B C 1
ATOM 6802 O O . LYS B 1 257 ? 63.696 -25.167 -26.069 1.00 32.75 2257 LYS B O 1
ATOM 6808 N N . ALA B 1 258 ? 63.227 -22.961 -26.211 1.00 36.98 2258 ALA B N 1
ATOM 6809 C CA . ALA B 1 258 ? 64.288 -22.661 -27.163 1.00 45.39 2258 ALA B CA 1
ATOM 6810 C C . ALA B 1 258 ? 64.660 -21.191 -27.010 1.00 56.85 2258 ALA B C 1
ATOM 6811 O O . ALA B 1 258 ? 63.783 -20.327 -26.934 1.00 57.65 2258 ALA B O 1
ATOM 6813 N N . LEU B 1 259 ? 65.962 -20.918 -26.934 1.00 66.78 2259 LEU B N 1
ATOM 6814 C CA . LEU B 1 259 ? 66.463 -19.553 -26.770 1.00 73.25 2259 LEU B CA 1
ATOM 6815 C C . LEU B 1 259 ? 66.777 -18.839 -28.078 1.00 74.16 2259 LEU B C 1
ATOM 6816 O O . LEU B 1 259 ? 67.725 -19.191 -28.778 1.00 69.34 2259 LEU B O 1
ATOM 6821 N N . GLY B 1 260 ? 66.001 -17.803 -28.372 1.00 75.35 2260 GLY B N 1
ATOM 6822 C CA . GLY B 1 260 ? 66.216 -17.033 -29.583 1.00 79.27 2260 GLY B CA 1
ATOM 6823 C C . GLY B 1 260 ? 65.667 -17.661 -30.847 1.00 74.12 2260 GLY B C 1
ATOM 6824 O O . GLY B 1 260 ? 65.102 -18.756 -30.816 1.00 82.02 2260 GLY B O 1
ATOM 6825 N N . ALA B 1 261 ? 65.826 -16.948 -31.960 1.00 66.62 2261 ALA B N 1
ATOM 6826 C CA . ALA B 1 261 ? 65.362 -17.413 -33.261 1.00 57.35 2261 ALA B CA 1
ATOM 6827 C C . ALA B 1 261 ? 66.094 -18.685 -33.657 1.00 54.14 2261 ALA B C 1
ATOM 6828 O O . ALA B 1 261 ? 65.464 -19.699 -33.962 1.00 55.23 2261 ALA B O 1
ATOM 6830 N N . GLU B 1 262 ? 67.423 -18.636 -33.629 1.00 42.37 2262 GLU B N 1
ATOM 6831 C CA . GLU B 1 262 ? 68.239 -19.797 -33.978 1.00 46.63 2262 GLU B CA 1
ATOM 6832 C C . GLU B 1 262 ? 67.799 -20.973 -33.109 1.00 50.24 2262 GLU B C 1
ATOM 6833 O O . GLU B 1 262 ? 67.889 -22.133 -33.516 1.00 52.15 2262 GLU B O 1
ATOM 6839 N N . GLY B 1 263 ? 67.299 -20.646 -31.916 1.00 55.17 2263 GLY B N 1
ATOM 6840 C CA . GLY B 1 263 ? 66.829 -21.646 -30.976 1.00 52.75 2263 GLY B CA 1
ATOM 6841 C C . GLY B 1 263 ? 65.659 -22.442 -31.519 1.00 53.24 2263 GLY B C 1
ATOM 6842 O O . GLY B 1 263 ? 65.674 -23.673 -31.445 1.00 50.63 2263 GLY B O 1
ATOM 6843 N N . VAL B 1 264 ? 64.644 -21.756 -32.050 1.00 45.52 2264 VAL B N 1
ATOM 6844 C CA . VAL B 1 264 ? 63.492 -22.456 -32.612 1.00 39.81 2264 VAL B CA 1
ATOM 6845 C C . VAL B 1 264 ? 63.888 -23.180 -33.902 1.00 39.72 2264 VAL B C 1
ATOM 6846 O O . VAL B 1 264 ? 63.446 -24.302 -34.140 1.00 30.56 2264 VAL B O 1
ATOM 6850 N N . GLU B 1 265 ? 64.779 -22.568 -34.684 1.00 44.31 2265 GLU B N 1
ATOM 6851 C CA . GLU B 1 265 ? 65.250 -23.148 -35.942 1.00 46.75 2265 GLU B CA 1
ATOM 6852 C C . GLU B 1 265 ? 65.750 -24.564 -35.730 1.00 56.69 2265 GLU B C 1
ATOM 6853 O O . GLU B 1 265 ? 65.590 -25.418 -36.602 1.00 67.16 2265 GLU B O 1
ATOM 6859 N N . GLU B 1 266 ? 66.365 -24.802 -34.573 1.00 61.62 2266 GLU B N 1
ATOM 6860 C CA . GLU B 1 266 ? 66.871 -26.125 -34.223 1.00 60.78 2266 GLU B CA 1
ATOM 6861 C C . GLU B 1 266 ? 65.685 -27.050 -33.980 1.00 53.20 2266 GLU B C 1
ATOM 6862 O O . GLU B 1 266 ? 65.614 -28.138 -34.544 1.00 47.30 2266 GLU B O 1
ATOM 6868 N N . VAL B 1 267 ? 64.751 -26.585 -33.153 1.00 51.04 2267 VAL B N 1
ATOM 6869 C CA . VAL B 1 267 ? 63.545 -27.333 -32.803 1.00 54.86 2267 VAL B CA 1
ATOM 6870 C C . VAL B 1 267 ? 62.732 -27.630 -34.050 1.00 52.79 2267 VAL B C 1
ATOM 6871 O O . VAL B 1 267 ? 62.221 -28.736 -34.226 1.00 57.82 2267 VAL B O 1
ATOM 6875 N N . TYR B 1 268 ? 62.615 -26.619 -34.902 1.00 52.75 2268 TYR B N 1
ATOM 6876 C CA . TYR B 1 268 ? 61.877 -26.719 -36.151 1.00 48.13 2268 TYR B CA 1
ATOM 6877 C C . TYR B 1 268 ? 62.483 -27.816 -37.011 1.00 44.04 2268 TYR B C 1
ATOM 6878 O O . TYR B 1 268 ? 61.850 -28.852 -37.241 1.00 40.78 2268 TYR B O 1
ATOM 6887 N N . ARG B 1 269 ? 63.737 -27.623 -37.411 1.00 35.84 2269 ARG B N 1
ATOM 6888 C CA . ARG B 1 269 ? 64.415 -28.594 -38.263 1.00 44.60 2269 ARG B CA 1
ATOM 6889 C C . ARG B 1 269 ? 64.472 -30.003 -37.699 1.00 37.03 2269 ARG B C 1
ATOM 6890 O O . ARG B 1 269 ? 64.731 -30.954 -38.434 1.00 40.03 2269 ARG B O 1
ATOM 6898 N N . ARG B 1 270 ? 64.189 -30.139 -36.408 1.00 40.42 2270 ARG B N 1
ATOM 6899 C CA . ARG B 1 270 ? 64.193 -31.446 -35.771 1.00 43.94 2270 ARG B CA 1
ATOM 6900 C C . ARG B 1 270 ? 62.780 -32.005 -35.794 1.00 51.10 2270 ARG B C 1
ATOM 6901 O O . ARG B 1 270 ? 62.582 -33.193 -36.060 1.00 56.88 2270 ARG B O 1
ATOM 6909 N N . GLY B 1 271 ? 61.800 -31.138 -35.535 1.00 51.90 2271 GLY B N 1
ATOM 6910 C CA . GLY B 1 271 ? 60.408 -31.555 -35.551 1.00 50.48 2271 GLY B CA 1
ATOM 6911 C C . GLY B 1 271 ? 60.031 -32.024 -36.945 1.00 55.50 2271 GLY B C 1
ATOM 6912 O O . GLY B 1 271 ? 59.243 -32.959 -37.106 1.00 59.86 2271 GLY B O 1
ATOM 6913 N N . LEU B 1 272 ? 60.625 -31.380 -37.950 1.00 49.70 2272 LEU B N 1
ATOM 6914 C CA . LEU B 1 272 ? 60.389 -31.700 -39.352 1.00 39.86 2272 LEU B CA 1
ATOM 6915 C C . LEU B 1 272 ? 61.009 -33.036 -39.720 1.00 41.42 2272 LEU B C 1
ATOM 6916 O O . LEU B 1 272 ? 60.363 -33.879 -40.332 1.00 55.69 2272 LEU B O 1
ATOM 6921 N N . ALA B 1 273 ? 62.272 -33.214 -39.355 1.00 44.51 2273 ALA B N 1
ATOM 6922 C CA . ALA B 1 273 ? 63.000 -34.439 -39.651 1.00 36.89 2273 ALA B CA 1
ATOM 6923 C C . ALA B 1 273 ? 62.335 -35.651 -39.025 1.00 39.06 2273 ALA B C 1
ATOM 6924 O O . ALA B 1 273 ? 62.527 -36.776 -39.483 1.00 46.13 2273 ALA B O 1
ATOM 6926 N N . GLN B 1 274 ? 61.534 -35.415 -37.993 1.00 37.00 2274 GLN B N 1
ATOM 6927 C CA . GLN B 1 274 ? 60.849 -36.497 -37.305 1.00 48.72 2274 GLN B CA 1
ATOM 6928 C C . GLN B 1 274 ? 59.339 -36.422 -37.467 1.00 57.12 2274 GLN B C 1
ATOM 6929 O O . GLN B 1 274 ? 58.604 -37.098 -36.740 1.00 68.38 2274 GLN B O 1
ATOM 6935 N N . ARG B 1 275 ? 58.878 -35.616 -38.422 1.00 52.99 2275 ARG B N 1
ATOM 6936 C CA . ARG B 1 275 ? 57.448 -35.448 -38.663 1.00 43.85 2275 ARG B CA 1
ATOM 6937 C C . ARG B 1 275 ? 56.759 -36.788 -38.872 1.00 46.81 2275 ARG B C 1
ATOM 6938 O O . ARG B 1 275 ? 55.805 -37.119 -38.173 1.00 51.67 2275 ARG B O 1
ATOM 6946 N N . HIS B 1 276 ? 57.309 -37.581 -39.787 1.00 50.08 2276 HIS B N 1
ATOM 6947 C CA . HIS B 1 276 ? 56.768 -38.887 -40.149 1.00 57.59 2276 HIS B CA 1
ATOM 6948 C C . HIS B 1 276 ? 56.738 -39.944 -39.042 1.00 62.08 2276 HIS B C 1
ATOM 6949 O O . HIS B 1 276 ? 56.104 -40.989 -39.202 1.00 64.65 2276 HIS B O 1
ATOM 6956 N N . ALA B 1 277 ? 57.398 -39.667 -37.919 1.00 63.58 2277 ALA B N 1
ATOM 6957 C CA . ALA B 1 277 ? 57.435 -40.602 -36.793 1.00 58.85 2277 ALA B CA 1
ATOM 6958 C C . ALA B 1 277 ? 56.311 -40.361 -35.783 1.00 56.09 2277 ALA B C 1
ATOM 6959 O O . ALA B 1 277 ? 56.070 -41.187 -34.892 1.00 49.10 2277 ALA B O 1
ATOM 6961 N N . LEU B 1 278 ? 55.635 -39.222 -35.925 1.00 52.40 2278 LEU B N 1
ATOM 6962 C CA . LEU B 1 278 ? 54.540 -38.841 -35.036 1.00 47.24 2278 LEU B CA 1
ATOM 6963 C C . LEU B 1 278 ? 53.264 -39.607 -35.337 1.00 49.55 2278 LEU B C 1
ATOM 6964 O O . LEU B 1 278 ? 53.018 -39.989 -36.478 1.00 55.36 2278 LEU B O 1
ATOM 6969 N N . PRO B 1 279 ? 52.429 -39.835 -34.315 1.00 48.96 2279 PRO B N 1
ATOM 6970 C CA . PRO B 1 279 ? 51.171 -40.561 -34.510 1.00 50.76 2279 PRO B CA 1
ATOM 6971 C C . PRO B 1 279 ? 50.131 -39.640 -35.137 1.00 50.50 2279 PRO B C 1
ATOM 6972 O O . PRO B 1 279 ? 49.054 -40.093 -35.531 1.00 58.19 2279 PRO B O 1
ATOM 6976 N N . PHE B 1 280 ? 50.472 -38.350 -35.216 1.00 41.99 2280 PHE B N 1
ATOM 6977 C CA . PHE B 1 280 ? 49.605 -37.317 -35.788 1.00 33.78 2280 PHE B CA 1
ATOM 6978 C C . PHE B 1 280 ? 50.319 -36.440 -36.816 1.00 35.02 2280 PHE B C 1
ATOM 6979 O O . PHE B 1 280 ? 51.539 -36.523 -36.981 1.00 39.53 2280 PHE B O 1
ATOM 6987 N N . GLU B 1 281 ? 49.554 -35.608 -37.518 1.00 36.05 2281 GLU B N 1
ATOM 6988 C CA . GLU B 1 281 ? 50.132 -34.727 -38.523 1.00 35.54 2281 GLU B CA 1
ATOM 6989 C C . GLU B 1 281 ? 50.266 -33.309 -38.006 1.00 30.38 2281 GLU B C 1
ATOM 6990 O O . GLU B 1 281 ? 49.310 -32.737 -37.501 1.00 30.94 2281 GLU B O 1
ATOM 6996 N N . ALA B 1 282 ? 51.458 -32.747 -38.152 1.00 28.94 2282 ALA B N 1
ATOM 6997 C CA . ALA B 1 282 ? 51.730 -31.382 -37.723 1.00 32.52 2282 ALA B CA 1
ATOM 6998 C C . ALA B 1 282 ? 52.260 -30.644 -38.943 1.00 40.76 2282 ALA B C 1
ATOM 6999 O O . ALA B 1 282 ? 53.213 -31.095 -39.574 1.00 43.82 2282 ALA B O 1
ATOM 7001 N N . ASP B 1 283 ? 51.630 -29.527 -39.290 1.00 50.34 2283 ASP B N 1
ATOM 7002 C CA . ASP B 1 283 ? 52.042 -28.769 -40.467 1.00 60.55 2283 ASP B CA 1
ATOM 7003 C C . ASP B 1 283 ? 53.125 -27.739 -40.200 1.00 61.16 2283 ASP B C 1
ATOM 7004 O O . ASP B 1 283 ? 53.471 -26.944 -41.076 1.00 61.64 2283 ASP B O 1
ATOM 7009 N N . GLY B 1 284 ? 53.698 -27.800 -39.002 1.00 63.97 2284 GLY B N 1
ATOM 7010 C CA . GLY B 1 284 ? 54.752 -26.876 -38.619 1.00 58.90 2284 GLY B CA 1
ATOM 7011 C C . GLY B 1 284 ? 54.816 -26.680 -37.117 1.00 52.87 2284 GLY B C 1
ATOM 7012 O O . GLY B 1 284 ? 54.106 -27.347 -36.358 1.00 52.34 2284 GLY B O 1
ATOM 7013 N N . VAL B 1 285 ? 55.686 -25.781 -36.678 1.00 46.84 2285 VAL B N 1
ATOM 7014 C CA . VAL B 1 285 ? 55.812 -25.509 -35.255 1.00 39.97 2285 VAL B CA 1
ATOM 7015 C C . VAL B 1 285 ? 55.274 -24.125 -34.946 1.00 33.49 2285 VAL B C 1
ATOM 7016 O O . VAL B 1 285 ? 55.104 -23.292 -35.840 1.00 28.48 2285 VAL B O 1
ATOM 7020 N N . VAL B 1 286 ? 54.947 -23.908 -33.682 1.00 29.88 2286 VAL B N 1
ATOM 7021 C CA . VAL B 1 286 ? 54.453 -22.616 -33.239 1.00 33.87 2286 VAL B CA 1
ATOM 7022 C C . VAL B 1 286 ? 55.370 -22.127 -32.126 1.00 38.77 2286 VAL B C 1
ATOM 7023 O O . VAL B 1 286 ? 55.535 -22.806 -31.113 1.00 38.68 2286 VAL B O 1
ATOM 7027 N N . LEU B 1 287 ? 56.019 -20.989 -32.354 1.00 43.36 2287 LEU B N 1
ATOM 7028 C CA . LEU B 1 287 ? 56.908 -20.409 -31.357 1.00 44.25 2287 LEU B CA 1
ATOM 7029 C C . LEU B 1 287 ? 56.211 -19.304 -30.581 1.00 39.60 2287 LEU B C 1
ATOM 7030 O O . LEU B 1 287 ? 55.939 -18.233 -31.120 1.00 28.31 2287 LEU B O 1
ATOM 7035 N N . LYS B 1 288 ? 55.874 -19.617 -29.331 1.00 38.58 2288 LYS B N 1
ATOM 7036 C CA . LYS B 1 288 ? 55.213 -18.694 -28.417 1.00 41.02 2288 LYS B CA 1
ATOM 7037 C C . LYS B 1 288 ? 56.217 -18.162 -27.394 1.00 44.58 2288 LYS B C 1
ATOM 7038 O O . LYS B 1 288 ? 57.018 -18.921 -26.838 1.00 44.83 2288 LYS B O 1
ATOM 7044 N N . LEU B 1 289 ? 56.166 -16.855 -27.154 1.00 45.89 2289 LEU B N 1
ATOM 7045 C CA . LEU B 1 289 ? 57.037 -16.191 -26.186 1.00 44.27 2289 LEU B CA 1
ATOM 7046 C C . LEU B 1 289 ? 56.683 -16.709 -24.792 1.00 43.37 2289 LEU B C 1
ATOM 7047 O O . LEU B 1 289 ? 55.592 -16.444 -24.292 1.00 41.38 2289 LEU B O 1
ATOM 7052 N N . ASP B 1 290 ? 57.621 -17.418 -24.165 1.00 46.68 2290 ASP B N 1
ATOM 7053 C CA . ASP B 1 290 ? 57.432 -18.018 -22.841 1.00 46.87 2290 ASP B CA 1
ATOM 7054 C C . ASP B 1 290 ? 56.766 -17.158 -21.760 1.00 54.58 2290 ASP B C 1
ATOM 7055 O O . ASP B 1 290 ? 55.847 -17.622 -21.084 1.00 44.36 2290 ASP B O 1
ATOM 7060 N N . ASP B 1 291 ? 57.241 -15.924 -21.586 1.00 66.69 2291 ASP B N 1
ATOM 7061 C CA . ASP B 1 291 ? 56.687 -15.008 -20.584 1.00 76.12 2291 ASP B CA 1
ATOM 7062 C C . ASP B 1 291 ? 55.279 -14.530 -20.912 1.00 79.36 2291 ASP B C 1
ATOM 7063 O O . ASP B 1 291 ? 55.073 -13.752 -21.844 1.00 83.20 2291 ASP B O 1
ATOM 7068 N N . LEU B 1 292 ? 54.320 -14.970 -20.103 1.00 83.99 2292 LEU B N 1
ATOM 7069 C CA . LEU B 1 292 ? 52.914 -14.616 -20.285 1.00 87.86 2292 LEU B CA 1
ATOM 7070 C C . LEU B 1 292 ? 52.638 -13.141 -19.991 1.00 84.10 2292 LEU B C 1
ATOM 7071 O O . LEU B 1 292 ? 51.749 -12.535 -20.591 1.00 92.64 2292 LEU B O 1
ATOM 7076 N N . THR B 1 293 ? 53.406 -12.568 -19.070 1.00 77.83 2293 THR B N 1
ATOM 7077 C CA . THR B 1 293 ? 53.238 -11.168 -18.690 1.00 64.50 2293 THR B CA 1
ATOM 7078 C C . THR B 1 293 ? 53.456 -10.196 -19.842 1.00 62.56 2293 THR B C 1
ATOM 7079 O O . THR B 1 293 ? 52.838 -9.128 -19.881 1.00 56.43 2293 THR B O 1
ATOM 7083 N N . LEU B 1 294 ? 54.328 -10.565 -20.778 1.00 60.14 2294 LEU B N 1
ATOM 7084 C CA . LEU B 1 294 ? 54.608 -9.712 -21.932 1.00 70.22 2294 LEU B CA 1
ATOM 7085 C C . LEU B 1 294 ? 53.536 -9.777 -23.032 1.00 76.90 2294 LEU B C 1
ATOM 7086 O O . LEU B 1 294 ? 53.594 -9.031 -24.019 1.00 75.50 2294 LEU B O 1
ATOM 7091 N N . TRP B 1 295 ? 52.552 -10.660 -22.850 1.00 78.02 2295 TRP B N 1
ATOM 7092 C CA . TRP B 1 295 ? 51.448 -10.795 -23.801 1.00 72.67 2295 TRP B CA 1
ATOM 7093 C C . TRP B 1 295 ? 50.488 -9.632 -23.567 1.00 74.22 2295 TRP B C 1
ATOM 7094 O O . TRP B 1 295 ? 49.715 -9.261 -24.445 1.00 65.42 2295 TRP B O 1
ATOM 7105 N N . GLY B 1 296 ? 50.534 -9.079 -22.357 1.00 79.52 2296 GLY B N 1
ATOM 7106 C CA . GLY B 1 296 ? 49.707 -7.936 -22.025 1.00 84.38 2296 GLY B CA 1
ATOM 7107 C C . GLY B 1 296 ? 50.323 -6.723 -22.701 1.00 86.12 2296 GLY B C 1
ATOM 7108 O O . GLY B 1 296 ? 49.619 -5.925 -23.316 1.00 91.29 2296 GLY B O 1
ATOM 7109 N N . GLU B 1 297 ? 51.647 -6.602 -22.599 1.00 85.15 2297 GLU B N 1
ATOM 7110 C CA . GLU B 1 297 ? 52.389 -5.502 -23.217 1.00 82.35 2297 GLU B CA 1
ATOM 7111 C C . GLU B 1 297 ? 52.138 -5.498 -24.722 1.00 76.89 2297 GLU B C 1
ATOM 7112 O O . GLU B 1 297 ? 51.516 -4.576 -25.253 1.00 69.21 2297 GLU B O 1
ATOM 7118 N N . LEU B 1 298 ? 52.644 -6.529 -25.399 1.00 69.82 2298 LEU B N 1
ATOM 7119 C CA . LEU B 1 298 ? 52.466 -6.686 -26.839 1.00 58.87 2298 LEU B CA 1
ATOM 7120 C C . LEU B 1 298 ? 50.999 -7.056 -27.037 1.00 63.80 2298 LEU B C 1
ATOM 7121 O O . LEU B 1 298 ? 50.448 -7.841 -26.266 1.00 58.68 2298 LEU B O 1
ATOM 7126 N N . GLY B 1 299 ? 50.363 -6.480 -28.051 1.00 69.80 2299 GLY B N 1
ATOM 7127 C CA . GLY B 1 299 ? 48.963 -6.774 -28.294 1.00 71.87 2299 GLY B CA 1
ATOM 7128 C C . GLY B 1 299 ? 48.707 -7.775 -29.402 1.00 74.39 2299 GLY B C 1
ATOM 7129 O O . GLY B 1 299 ? 49.465 -8.727 -29.603 1.00 71.35 2299 GLY B O 1
ATOM 7130 N N . TYR B 1 300 ? 47.605 -7.552 -30.107 1.00 80.32 2300 TYR B N 1
ATOM 7131 C CA . TYR B 1 300 ? 47.178 -8.391 -31.223 1.00 88.20 2300 TYR B CA 1
ATOM 7132 C C . TYR B 1 300 ? 46.984 -7.474 -32.438 1.00 91.60 2300 TYR B C 1
ATOM 7133 O O . TYR B 1 300 ? 46.451 -6.370 -32.296 1.00 94.60 2300 TYR B O 1
ATOM 7142 N N . THR B 1 301 ? 47.405 -7.925 -33.622 1.00 93.62 2301 THR B N 1
ATOM 7143 C CA . THR B 1 301 ? 47.258 -7.120 -34.839 1.00 88.33 2301 THR B CA 1
ATOM 7144 C C . THR B 1 301 ? 45.778 -6.813 -35.084 1.00 91.07 2301 THR B C 1
ATOM 7145 O O . THR B 1 301 ? 45.317 -5.699 -34.831 1.00 97.13 2301 THR B O 1
ATOM 7149 N N . ALA B 1 302 ? 45.035 -7.822 -35.525 1.00 89.11 2302 ALA B N 1
ATOM 7150 C CA . ALA B 1 302 ? 43.611 -7.684 -35.798 1.00 83.81 2302 ALA B CA 1
ATOM 7151 C C . ALA B 1 302 ? 43.003 -9.076 -35.811 1.00 82.19 2302 ALA B C 1
ATOM 7152 O O . ALA B 1 302 ? 41.906 -9.294 -35.295 1.00 75.50 2302 ALA B O 1
ATOM 7154 N N . ARG B 1 303 ? 43.736 -10.016 -36.402 1.00 81.35 2303 ARG B N 1
ATOM 7155 C CA . ARG B 1 303 ? 43.298 -11.403 -36.487 1.00 82.22 2303 ARG B CA 1
ATOM 7156 C C . ARG B 1 303 ? 44.325 -12.325 -35.839 1.00 72.63 2303 ARG B C 1
ATOM 7157 O O . ARG B 1 303 ? 43.987 -13.423 -35.394 1.00 59.12 2303 ARG B O 1
ATOM 7165 N N . ALA B 1 304 ? 45.565 -11.848 -35.750 1.00 65.31 2304 ALA B N 1
ATOM 7166 C CA . ALA B 1 304 ? 46.658 -12.619 -35.167 1.00 64.77 2304 ALA B CA 1
ATOM 7167 C C . ALA B 1 304 ? 47.429 -11.857 -34.087 1.00 65.99 2304 ALA B C 1
ATOM 7168 O O . ALA B 1 304 ? 47.575 -10.642 -34.163 1.00 64.92 2304 ALA B O 1
ATOM 7170 N N . PRO B 1 305 ? 47.907 -12.567 -33.048 1.00 70.56 2305 PRO B N 1
ATOM 7171 C CA . PRO B 1 305 ? 48.668 -11.960 -31.950 1.00 65.03 2305 PRO B CA 1
ATOM 7172 C C . PRO B 1 305 ? 50.106 -11.702 -32.373 1.00 69.03 2305 PRO B C 1
ATOM 7173 O O . PRO B 1 305 ? 50.660 -12.439 -33.198 1.00 69.17 2305 PRO B O 1
ATOM 7177 N N . ARG B 1 306 ? 50.712 -10.670 -31.792 1.00 73.74 2306 ARG B N 1
ATOM 7178 C CA . ARG B 1 306 ? 52.088 -10.302 -32.119 1.00 73.42 2306 ARG B CA 1
ATOM 7179 C C . ARG B 1 306 ? 53.127 -11.052 -31.283 1.00 66.73 2306 ARG B C 1
ATOM 7180 O O . ARG B 1 306 ? 54.303 -11.073 -31.628 1.00 63.75 2306 ARG B O 1
ATOM 7188 N N . PHE B 1 307 ? 52.681 -11.709 -30.216 1.00 62.79 2307 PHE B N 1
ATOM 7189 C CA . PHE B 1 307 ? 53.584 -12.446 -29.335 1.00 58.53 2307 PHE B CA 1
ATOM 7190 C C . PHE B 1 307 ? 53.779 -13.928 -29.666 1.00 58.80 2307 PHE B C 1
ATOM 7191 O O . PHE B 1 307 ? 54.367 -14.672 -28.877 1.00 63.52 2307 PHE B O 1
ATOM 7199 N N . ALA B 1 308 ? 53.274 -14.362 -30.813 1.00 48.95 2308 ALA B N 1
ATOM 7200 C CA . ALA B 1 308 ? 53.411 -15.754 -31.221 1.00 35.39 2308 ALA B CA 1
ATOM 7201 C C . ALA B 1 308 ? 53.534 -15.833 -32.729 1.00 34.74 2308 ALA B C 1
ATOM 7202 O O . ALA B 1 308 ? 53.148 -14.906 -33.443 1.00 43.50 2308 ALA B O 1
ATOM 7204 N N . LEU B 1 309 ? 54.053 -16.947 -33.221 1.00 36.01 2309 LEU B N 1
ATOM 7205 C CA . LEU B 1 309 ? 54.234 -17.105 -34.655 1.00 46.03 2309 LEU B CA 1
ATOM 7206 C C . LEU B 1 309 ? 54.108 -18.563 -35.084 1.00 44.77 2309 LEU B C 1
ATOM 7207 O O . LEU B 1 309 ? 54.549 -19.469 -34.376 1.00 48.72 2309 LEU B O 1
ATOM 7212 N N . ALA B 1 310 ? 53.467 -18.779 -36.231 1.00 46.07 2310 ALA B N 1
ATOM 7213 C CA . ALA B 1 310 ? 53.287 -20.118 -36.779 1.00 33.97 2310 ALA B CA 1
ATOM 7214 C C . ALA B 1 310 ? 54.273 -20.308 -37.918 1.00 30.23 2310 ALA B C 1
ATOM 7215 O O . ALA B 1 310 ? 54.115 -19.730 -38.992 1.00 34.03 2310 ALA B O 1
ATOM 7217 N N . TYR B 1 311 ? 55.322 -21.073 -37.637 1.00 31.83 2311 TYR B N 1
ATOM 7218 C CA . TYR B 1 311 ? 56.389 -21.380 -38.587 1.00 28.00 2311 TYR B CA 1
ATOM 7219 C C . TYR B 1 311 ? 55.987 -22.685 -39.251 1.00 33.94 2311 TYR B C 1
ATOM 7220 O O . TYR B 1 311 ? 56.169 -23.754 -38.676 1.00 45.89 2311 TYR B O 1
ATOM 7229 N N . LYS B 1 312 ? 55.414 -22.587 -40.449 1.00 40.99 2312 LYS B N 1
ATOM 7230 C CA . LYS B 1 312 ? 54.941 -23.760 -41.183 1.00 40.85 2312 LYS B CA 1
ATOM 7231 C C . LYS B 1 312 ? 56.019 -24.532 -41.914 1.00 40.59 2312 LYS B C 1
ATOM 7232 O O . LYS B 1 312 ? 57.059 -23.982 -42.268 1.00 43.90 2312 LYS B O 1
ATOM 7238 N N . PHE B 1 313 ? 55.758 -25.817 -42.132 1.00 39.41 2313 PHE B N 1
ATOM 7239 C CA . PHE B 1 313 ? 56.688 -26.681 -42.844 1.00 46.01 2313 PHE B CA 1
ATOM 7240 C C . PHE B 1 313 ? 56.612 -26.369 -44.331 1.00 50.42 2313 PHE B C 1
ATOM 7241 O O . PHE B 1 313 ? 55.645 -25.770 -44.800 1.00 45.52 2313 PHE B O 1
ATOM 7249 N N . PRO B 1 314 ? 57.646 -26.760 -45.092 1.00 54.54 2314 PRO B N 1
ATOM 7250 C CA . PRO B 1 314 ? 57.637 -26.503 -46.529 1.00 58.74 2314 PRO B CA 1
ATOM 7251 C C . PRO B 1 314 ? 56.697 -27.500 -47.211 1.00 61.59 2314 PRO B C 1
ATOM 7252 O O . PRO B 1 314 ? 57.142 -28.396 -47.930 1.00 67.46 2314 PRO B O 1
ATOM 7256 N N . ALA B 1 315 ? 55.402 -27.366 -46.937 1.00 67.75 2315 ALA B N 1
ATOM 7257 C CA . ALA B 1 315 ? 54.385 -28.242 -47.518 1.00 80.29 2315 ALA B CA 1
ATOM 7258 C C . ALA B 1 315 ? 54.367 -28.098 -49.044 1.00 81.23 2315 ALA B C 1
ATOM 7259 O O . ALA B 1 315 ? 53.749 -27.178 -49.587 1.00 78.37 2315 ALA B O 1
ATOM 7261 N N . GLU B 1 316 ? 55.041 -29.030 -49.718 1.00 82.60 2316 GLU B N 1
ATOM 7262 C CA . GLU B 1 316 ? 55.171 -29.039 -51.178 1.00 87.53 2316 GLU B CA 1
ATOM 7263 C C . GLU B 1 316 ? 53.929 -29.362 -52.008 1.00 82.83 2316 GLU B C 1
ATOM 7264 O O . GLU B 1 316 ? 53.221 -30.342 -51.760 1.00 81.36 2316 GLU B O 1
ATOM 7270 N N . GLU B 1 317 ? 53.693 -28.525 -53.011 1.00 74.34 2317 GLU B N 1
ATOM 7271 C CA . GLU B 1 317 ? 52.567 -28.682 -53.914 1.00 70.62 2317 GLU B CA 1
ATOM 7272 C C . GLU B 1 317 ? 53.022 -28.390 -55.335 1.00 74.46 2317 GLU B C 1
ATOM 7273 O O . GLU B 1 317 ? 52.794 -27.303 -55.875 1.00 61.85 2317 GLU B O 1
ATOM 7279 N N . LYS B 1 318 ? 53.738 -29.359 -55.900 1.00 82.04 2318 LYS B N 1
ATOM 7280 C CA . LYS B 1 318 ? 54.244 -29.268 -57.264 1.00 81.56 2318 LYS B CA 1
ATOM 7281 C C . LYS B 1 318 ? 53.285 -30.028 -58.179 1.00 81.51 2318 LYS B C 1
ATOM 7282 O O . LYS B 1 318 ? 52.679 -31.024 -57.775 1.00 78.27 2318 LYS B O 1
ATOM 7288 N N . GLU B 1 319 ? 53.144 -29.540 -59.406 1.00 85.36 2319 GLU B N 1
ATOM 7289 C CA . GLU B 1 319 ? 52.236 -30.132 -60.381 1.00 86.90 2319 GLU B CA 1
ATOM 7290 C C . GLU B 1 319 ? 52.886 -31.059 -61.411 1.00 87.49 2319 GLU B C 1
ATOM 7291 O O . GLU B 1 319 ? 54.112 -31.097 -61.557 1.00 90.12 2319 GLU B O 1
ATOM 7297 N N . THR B 1 320 ? 52.039 -31.812 -62.109 1.00 82.31 2320 THR B N 1
ATOM 7298 C CA . THR B 1 320 ? 52.469 -32.744 -63.147 1.00 71.91 2320 THR B CA 1
ATOM 7299 C C . THR B 1 320 ? 51.283 -33.114 -64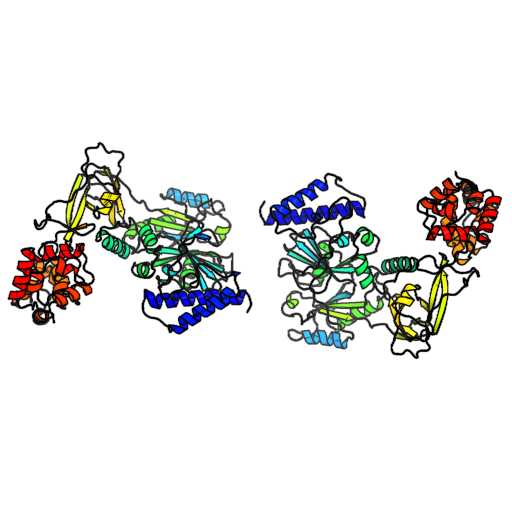.037 1.00 67.28 2320 THR B C 1
ATOM 7300 O O . THR B 1 320 ? 50.171 -32.618 -63.846 1.00 62.22 2320 THR B O 1
ATOM 7304 N N . ARG B 1 321 ? 51.527 -33.996 -65.001 1.00 67.79 2321 ARG B N 1
ATOM 7305 C CA . ARG B 1 321 ? 50.493 -34.433 -65.934 1.00 63.45 2321 ARG B CA 1
ATOM 7306 C C . ARG B 1 321 ? 50.103 -35.893 -65.705 1.00 58.62 2321 ARG B C 1
ATOM 7307 O O . ARG B 1 321 ? 50.956 -36.736 -65.420 1.00 50.72 2321 ARG B O 1
ATOM 7315 N N . LEU B 1 322 ? 48.807 -36.177 -65.822 1.00 56.74 2322 LEU B N 1
ATOM 7316 C CA . LEU B 1 322 ? 48.282 -37.531 -65.642 1.00 57.22 2322 LEU B CA 1
ATOM 7317 C C . LEU B 1 322 ? 48.396 -38.314 -66.953 1.00 60.05 2322 LEU B C 1
ATOM 7318 O O . LEU B 1 322 ? 47.664 -38.058 -67.899 1.00 64.82 2322 LEU B O 1
ATOM 7323 N N . LEU B 1 323 ? 49.330 -39.259 -67.002 1.00 64.15 2323 LEU B N 1
ATOM 7324 C CA . LEU B 1 323 ? 49.563 -40.058 -68.203 1.00 58.75 2323 LEU B CA 1
ATOM 7325 C C . LEU B 1 323 ? 48.528 -41.141 -68.489 1.00 59.64 2323 LEU B C 1
ATOM 7326 O O . LEU B 1 323 ? 47.996 -41.219 -69.597 1.00 62.23 2323 LEU B O 1
ATOM 7331 N N . ASP B 1 324 ? 48.246 -41.974 -67.493 1.00 52.21 2324 ASP B N 1
ATOM 7332 C CA . ASP B 1 324 ? 47.294 -43.064 -67.657 1.00 51.97 2324 ASP B CA 1
ATOM 7333 C C . ASP B 1 324 ? 46.508 -43.233 -66.362 1.00 48.00 2324 ASP B C 1
ATOM 7334 O O . ASP B 1 324 ? 46.539 -42.368 -65.493 1.00 49.37 2324 ASP B O 1
ATOM 7339 N N . VAL B 1 325 ? 45.759 -44.326 -66.273 1.00 44.21 2325 VAL B N 1
ATOM 7340 C CA . VAL B 1 325 ? 44.979 -44.672 -65.090 1.00 37.72 2325 VAL B CA 1
ATOM 7341 C C . VAL B 1 325 ? 44.659 -46.151 -65.172 1.00 37.27 2325 VAL B C 1
ATOM 7342 O O . VAL B 1 325 ? 43.876 -46.583 -66.016 1.00 44.39 2325 VAL B O 1
ATOM 7346 N N . VAL B 1 326 ? 45.322 -46.921 -64.319 1.00 36.26 2326 VAL B N 1
ATOM 7347 C CA . VAL B 1 326 ? 45.150 -48.366 -64.268 1.00 30.56 2326 VAL B CA 1
ATOM 7348 C C . VAL B 1 326 ? 44.227 -48.789 -63.126 1.00 27.11 2326 VAL B C 1
ATOM 7349 O O . VAL B 1 326 ? 43.961 -48.015 -62.211 1.00 32.26 2326 VAL B O 1
ATOM 7353 N N . PHE B 1 327 ? 43.711 -50.009 -63.200 1.00 31.15 2327 PHE B N 1
ATOM 7354 C CA . PHE B 1 327 ? 42.822 -50.503 -62.161 1.00 30.06 2327 PHE B CA 1
ATOM 7355 C C . PHE B 1 327 ? 43.378 -51.689 -61.395 1.00 30.28 2327 PHE B C 1
ATOM 7356 O O . PHE B 1 327 ? 44.122 -52.515 -61.933 1.00 26.19 2327 PHE B O 1
ATOM 7364 N N . GLN B 1 328 ? 43.040 -51.729 -60.113 1.00 15.90 2328 GLN B N 1
ATOM 7365 C CA . GLN B 1 328 ? 43.478 -52.790 -59.227 1.00 22.93 2328 GLN B CA 1
ATOM 7366 C C . GLN B 1 328 ? 42.273 -53.256 -58.441 1.00 26.97 2328 GLN B C 1
ATOM 7367 O O . GLN B 1 328 ? 41.383 -52.464 -58.121 1.00 26.27 2328 GLN B O 1
ATOM 7373 N N . VAL B 1 329 ? 42.227 -54.550 -58.159 1.00 24.58 2329 VAL B N 1
ATOM 7374 C CA . VAL B 1 329 ? 41.127 -55.104 -57.393 1.00 32.84 2329 VAL B CA 1
ATOM 7375 C C . VAL B 1 329 ? 41.687 -55.504 -56.041 1.00 29.12 2329 VAL B C 1
ATOM 7376 O O . VAL B 1 329 ? 42.685 -56.218 -55.955 1.00 37.23 2329 VAL B O 1
ATOM 7380 N N . GLY B 1 330 ? 41.089 -54.954 -54.992 1.00 33.67 2330 GLY B N 1
ATOM 7381 C CA . GLY B 1 330 ? 41.551 -55.229 -53.647 1.00 46.12 2330 GLY B CA 1
ATOM 7382 C C . GLY B 1 330 ? 40.910 -56.411 -52.960 1.00 50.73 2330 GLY B C 1
ATOM 7383 O O . GLY B 1 330 ? 39.983 -57.027 -53.476 1.00 59.54 2330 GLY B O 1
ATOM 7384 N N . ARG B 1 331 ? 41.413 -56.703 -51.768 1.00 56.88 2331 ARG B N 1
ATOM 7385 C CA . ARG B 1 331 ? 40.944 -57.802 -50.934 1.00 56.90 2331 ARG B CA 1
ATOM 7386 C C . ARG B 1 331 ? 39.427 -57.996 -50.937 1.00 48.71 2331 ARG B C 1
ATOM 7387 O O . ARG B 1 331 ? 38.941 -59.119 -50.838 1.00 47.35 2331 ARG B O 1
ATOM 7395 N N . THR B 1 332 ? 38.681 -56.911 -51.098 1.00 38.49 2332 THR B N 1
ATOM 7396 C CA . THR B 1 332 ? 37.226 -56.997 -51.079 1.00 36.05 2332 THR B CA 1
ATOM 7397 C C . THR B 1 332 ? 36.590 -57.051 -52.468 1.00 36.49 2332 THR B C 1
ATOM 7398 O O . THR B 1 332 ? 35.372 -57.122 -52.604 1.00 26.45 2332 THR B O 1
ATOM 7402 N N . GLY B 1 333 ? 37.421 -57.019 -53.499 1.00 41.12 2333 GLY B N 1
ATOM 7403 C CA . GLY B 1 333 ? 36.901 -57.073 -54.851 1.00 39.39 2333 GLY B CA 1
ATOM 7404 C C . GLY B 1 333 ? 36.621 -55.720 -55.464 1.00 39.37 2333 GLY B C 1
ATOM 7405 O O . GLY B 1 333 ? 36.317 -55.636 -56.652 1.00 42.12 2333 GLY B O 1
ATOM 7406 N N . ARG B 1 334 ? 36.707 -54.656 -54.672 1.00 37.49 2334 ARG B N 1
ATOM 7407 C CA . ARG B 1 334 ? 36.459 -53.326 -55.206 1.00 31.50 2334 ARG B CA 1
ATOM 7408 C C . ARG B 1 334 ? 37.520 -53.010 -56.257 1.00 37.01 2334 ARG B C 1
ATOM 7409 O O . ARG B 1 334 ? 38.691 -53.371 -56.100 1.00 28.17 2334 ARG B O 1
ATOM 7417 N N . VAL B 1 335 ? 37.085 -52.427 -57.370 1.00 30.71 2335 VAL B N 1
ATOM 7418 C CA . VAL B 1 335 ? 38.006 -52.067 -58.433 1.00 37.47 2335 VAL B CA 1
ATOM 7419 C C . VAL B 1 335 ? 38.441 -50.638 -58.138 1.00 40.49 2335 VAL B C 1
ATOM 7420 O O . VAL B 1 335 ? 37.664 -49.697 -58.286 1.00 48.47 2335 VAL B O 1
ATOM 7424 N N . THR B 1 336 ? 39.675 -50.508 -57.656 1.00 42.10 2336 THR B N 1
ATOM 7425 C CA . THR B 1 336 ? 40.263 -49.229 -57.267 1.00 33.22 2336 THR B CA 1
ATOM 7426 C C . THR B 1 336 ? 41.059 -48.532 -58.357 1.00 25.72 2336 THR B C 1
ATOM 7427 O O . THR B 1 336 ? 41.933 -49.125 -58.983 1.00 35.91 2336 THR B O 1
ATOM 7431 N N . PRO B 1 337 ? 40.776 -47.244 -58.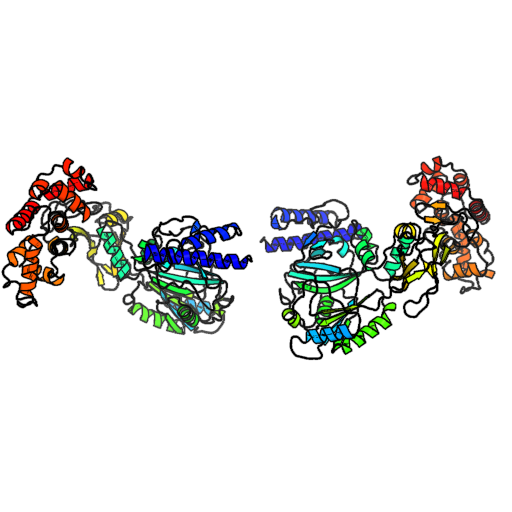581 1.00 20.07 2337 PRO B N 1
ATOM 7432 C CA . PRO B 1 337 ? 41.489 -46.484 -59.608 1.00 21.85 2337 PRO B CA 1
ATOM 7433 C C . PRO B 1 337 ? 42.856 -46.063 -59.099 1.00 29.01 2337 PRO B C 1
ATOM 7434 O O . PRO B 1 337 ? 43.038 -45.834 -57.901 1.00 32.55 2337 PRO B O 1
ATOM 7438 N N . VAL B 1 338 ? 43.812 -45.985 -60.020 1.00 26.56 2338 VAL B N 1
ATOM 7439 C CA . VAL B 1 338 ? 45.183 -45.604 -59.712 1.00 21.09 2338 VAL B CA 1
ATOM 7440 C C . VAL B 1 338 ? 45.766 -44.864 -60.912 1.00 32.83 2338 VAL B C 1
ATOM 7441 O O . VAL B 1 338 ? 46.119 -45.478 -61.920 1.00 39.07 2338 VAL B O 1
ATOM 7445 N N . GLY B 1 339 ? 45.884 -43.546 -60.801 1.00 34.18 2339 GLY B N 1
ATOM 7446 C CA . GLY B 1 339 ? 46.433 -42.767 -61.895 1.00 36.14 2339 GLY B CA 1
ATOM 7447 C C . GLY B 1 339 ? 47.945 -42.832 -62.031 1.00 40.93 2339 GLY B C 1
ATOM 7448 O O . GLY B 1 339 ? 48.666 -42.963 -61.040 1.00 49.43 2339 GLY B O 1
ATOM 7449 N N . VAL B 1 340 ? 48.423 -42.786 -63.270 1.00 40.28 2340 VAL B N 1
ATOM 7450 C CA . VAL B 1 340 ? 49.855 -42.802 -63.548 1.00 40.73 2340 VAL B CA 1
ATOM 7451 C C . VAL B 1 340 ? 50.280 -41.387 -63.919 1.00 49.10 2340 VAL B C 1
ATOM 7452 O O . VAL B 1 340 ? 49.745 -40.790 -64.852 1.00 46.34 2340 VAL B O 1
ATOM 7456 N N . LEU B 1 341 ? 51.262 -40.869 -63.189 1.00 58.31 2341 LEU B N 1
ATOM 7457 C CA . LEU B 1 341 ? 51.759 -39.515 -63.396 1.00 52.53 2341 LEU B CA 1
ATOM 7458 C C . LEU B 1 341 ? 53.112 -39.468 -64.094 1.00 56.22 2341 LEU B C 1
ATOM 7459 O O . LEU B 1 341 ? 53.758 -40.494 -64.305 1.00 60.04 2341 LEU B O 1
ATOM 7464 N N . GLU B 1 342 ? 53.514 -38.259 -64.471 1.00 69.04 2342 GLU B N 1
ATOM 7465 C CA . GLU B 1 342 ? 54.805 -38.014 -65.100 1.00 76.61 2342 GLU B CA 1
ATOM 7466 C C . GLU B 1 342 ? 55.738 -37.823 -63.901 1.00 78.53 2342 GLU B C 1
ATOM 7467 O O . GLU B 1 342 ? 55.615 -36.841 -63.170 1.00 73.02 2342 GLU B O 1
ATOM 7473 N N . PRO B 1 343 ? 56.682 -38.760 -63.694 1.00 80.90 2343 PRO B N 1
ATOM 7474 C CA . PRO B 1 343 ? 57.688 -38.829 -62.624 1.00 81.84 2343 PRO B CA 1
ATOM 7475 C C . PRO B 1 343 ? 58.086 -37.500 -61.982 1.00 83.45 2343 PRO B C 1
ATOM 7476 O O . PRO B 1 343 ? 59.179 -36.984 -62.218 1.00 88.59 2343 PRO B O 1
ATOM 7480 N N . VAL B 1 344 ? 57.212 -36.979 -61.127 1.00 80.92 2344 VAL B N 1
ATOM 7481 C CA . VAL B 1 344 ? 57.459 -35.704 -60.464 1.00 78.24 2344 VAL B CA 1
ATOM 7482 C C . VAL B 1 344 ? 58.104 -35.881 -59.087 1.00 85.24 2344 VAL B C 1
ATOM 7483 O O . VAL B 1 344 ? 58.009 -36.954 -58.480 1.00 81.89 2344 VAL B O 1
ATOM 7487 N N . PHE B 1 345 ? 58.746 -34.817 -58.603 1.00 89.85 2345 PHE B N 1
ATOM 7488 C CA . PHE B 1 345 ? 59.440 -34.830 -57.314 1.00 92.59 2345 PHE B CA 1
ATOM 7489 C C . PHE B 1 345 ? 58.713 -34.139 -56.159 1.00 91.67 2345 PHE B C 1
ATOM 7490 O O . PHE B 1 345 ? 58.330 -32.970 -56.251 1.00 90.75 2345 PHE B O 1
ATOM 7498 N N . ILE B 1 346 ? 58.530 -34.884 -55.073 1.00 89.61 2346 ILE B N 1
ATOM 7499 C CA . ILE B 1 346 ? 57.877 -34.382 -53.870 1.00 89.98 2346 ILE B CA 1
ATOM 7500 C C . ILE B 1 346 ? 58.707 -34.838 -52.680 1.00 95.46 2346 ILE B C 1
ATOM 7501 O O . ILE B 1 346 ? 58.874 -36.040 -52.459 1.00 96.69 2346 ILE B O 1
ATOM 7506 N N . GLU B 1 347 ? 59.205 -33.870 -51.912 1.00 95.80 2347 GLU B N 1
ATOM 7507 C CA . GLU B 1 347 ? 60.047 -34.136 -50.750 1.00 96.45 2347 GLU B CA 1
ATOM 7508 C C . GLU B 1 347 ? 61.317 -34.861 -51.197 1.00 100.25 2347 GLU B C 1
ATOM 7509 O O . GLU B 1 347 ? 61.724 -35.866 -50.603 1.00 101.50 2347 GLU B O 1
ATOM 7515 N N . GLY B 1 348 ? 61.924 -34.343 -52.264 1.00 100.79 2348 GLY B N 1
ATOM 7516 C CA . GLY B 1 348 ? 63.139 -34.929 -52.806 1.00 100.54 2348 GLY B CA 1
ATOM 7517 C C . GLY B 1 348 ? 62.879 -36.162 -53.650 1.00 99.69 2348 GLY B C 1
ATOM 7518 O O . GLY B 1 348 ? 63.280 -36.223 -54.815 1.00 101.50 2348 GLY B O 1
ATOM 7519 N N . SER B 1 349 ? 62.182 -37.131 -53.061 1.00 100.40 2349 SER B N 1
ATOM 7520 C CA . SER B 1 349 ? 61.844 -38.393 -53.719 1.00 101.50 2349 SER B CA 1
ATOM 7521 C C . SER B 1 349 ? 60.982 -38.247 -54.976 1.00 101.50 2349 SER B C 1
ATOM 7522 O O . SER B 1 349 ? 60.482 -37.160 -55.289 1.00 101.35 2349 SER B O 1
ATOM 7525 N N . GLU B 1 350 ? 60.815 -39.361 -55.686 1.00 100.00 2350 GLU B N 1
ATOM 7526 C CA . GLU B 1 350 ? 60.021 -39.398 -56.909 1.00 94.16 2350 GLU B CA 1
ATOM 7527 C C . GLU B 1 350 ? 58.690 -40.116 -56.675 1.00 87.76 2350 GLU B C 1
ATOM 7528 O O . GLU B 1 350 ? 58.615 -41.068 -55.888 1.00 80.29 2350 GLU B O 1
ATOM 7534 N N . VAL B 1 351 ? 57.643 -39.632 -57.345 1.00 81.41 2351 VAL B N 1
ATOM 7535 C CA . VAL B 1 351 ? 56.305 -40.215 -57.246 1.00 70.19 2351 VAL B CA 1
ATOM 7536 C C . VAL B 1 351 ? 55.753 -40.421 -58.648 1.00 63.09 2351 VAL B C 1
ATOM 7537 O O . VAL B 1 351 ? 55.397 -39.461 -59.337 1.00 50.25 2351 VAL B O 1
ATOM 7541 N N . SER B 1 352 ? 55.688 -41.687 -59.053 1.00 64.26 2352 SER B N 1
ATOM 7542 C CA . SER B 1 352 ? 55.199 -42.084 -60.371 1.00 60.72 2352 SER B CA 1
ATOM 7543 C C . SER B 1 352 ? 53.719 -42.467 -60.397 1.00 57.63 2352 SER B C 1
ATOM 7544 O O . SER B 1 352 ? 53.017 -42.143 -61.351 1.00 55.55 2352 SER B O 1
ATOM 7547 N N . ARG B 1 353 ? 53.261 -43.181 -59.369 1.00 54.42 2353 ARG B N 1
ATOM 7548 C CA . ARG B 1 353 ? 51.866 -43.612 -59.280 1.00 57.19 2353 ARG B CA 1
ATOM 7549 C C . ARG B 1 353 ? 51.120 -42.949 -58.125 1.00 58.21 2353 ARG B C 1
ATOM 7550 O O . ARG B 1 353 ? 51.685 -42.710 -57.059 1.00 69.40 2353 ARG B O 1
ATOM 7558 N N . VAL B 1 354 ? 49.837 -42.674 -58.337 1.00 55.88 2354 VAL B N 1
ATOM 7559 C CA . VAL B 1 354 ? 49.003 -42.029 -57.325 1.00 42.52 2354 VAL B CA 1
ATOM 7560 C C . VAL B 1 354 ? 47.606 -42.652 -57.311 1.00 36.45 2354 VAL B C 1
ATOM 7561 O O . VAL B 1 354 ? 47.152 -43.195 -58.312 1.00 43.34 2354 VAL B O 1
ATOM 7565 N N . THR B 1 355 ? 46.935 -42.572 -56.171 1.00 28.29 2355 THR B N 1
ATOM 7566 C CA . THR B 1 355 ? 45.603 -43.133 -56.019 1.00 27.44 2355 THR B CA 1
ATOM 7567 C C . THR B 1 355 ? 44.493 -42.103 -56.237 1.00 40.11 2355 THR B C 1
ATOM 7568 O O . THR B 1 355 ? 44.615 -40.939 -55.842 1.00 44.58 2355 THR B O 1
ATOM 7572 N N . LEU B 1 356 ? 43.419 -42.544 -56.889 1.00 44.32 2356 LEU B N 1
ATOM 7573 C CA . LEU B 1 356 ? 42.269 -41.692 -57.169 1.00 40.47 2356 LEU B CA 1
ATOM 7574 C C . LEU B 1 356 ? 41.073 -42.128 -56.336 1.00 45.89 2356 LEU B C 1
ATOM 7575 O O . LEU B 1 356 ? 39.927 -41.803 -56.647 1.00 48.17 2356 LEU B O 1
ATOM 7580 N N . HIS B 1 357 ? 41.377 -42.868 -55.270 1.00 50.78 2357 HIS B N 1
ATOM 7581 C CA . HIS B 1 357 ? 40.411 -43.387 -54.295 1.00 52.13 2357 HIS B CA 1
ATOM 7582 C C . HIS B 1 357 ? 39.266 -44.253 -54.789 1.00 48.62 2357 HIS B C 1
ATOM 7583 O O . HIS B 1 357 ? 39.265 -45.466 -54.561 1.00 52.53 2357 HIS B O 1
ATOM 7590 N N . ASN B 1 358 ? 38.294 -43.638 -55.452 1.00 38.65 2358 ASN B N 1
ATOM 7591 C CA . ASN B 1 358 ? 37.152 -44.373 -55.954 1.00 28.92 2358 ASN B CA 1
ATOM 7592 C C . ASN B 1 358 ? 36.364 -43.538 -56.948 1.00 35.72 2358 ASN B C 1
ATOM 7593 O O . ASN B 1 358 ? 36.824 -42.490 -57.406 1.00 38.13 2358 ASN B O 1
ATOM 7598 N N . GLU B 1 359 ? 35.155 -44.007 -57.238 1.00 32.82 2359 GLU B N 1
ATOM 7599 C CA . GLU B 1 359 ? 34.235 -43.359 -58.158 1.00 31.59 2359 GLU B CA 1
ATOM 7600 C C . GLU B 1 359 ? 34.010 -41.892 -57.777 1.00 32.23 2359 GLU B C 1
ATOM 7601 O O . GLU B 1 359 ? 34.494 -40.990 -58.465 1.00 32.11 2359 GLU B O 1
ATOM 7607 N N . SER B 1 360 ? 33.294 -41.676 -56.671 1.00 23.92 2360 SER B N 1
ATOM 7608 C CA . SER B 1 360 ? 32.966 -40.340 -56.158 1.00 35.61 2360 SER B CA 1
ATOM 7609 C C . SER B 1 360 ? 34.066 -39.287 -56.276 1.00 44.31 2360 SER B C 1
ATOM 7610 O O . SER B 1 360 ? 33.815 -38.161 -56.707 1.00 45.52 2360 SER B O 1
ATOM 7613 N N . TYR B 1 361 ? 35.279 -39.654 -55.874 1.00 42.26 2361 TYR B N 1
ATOM 7614 C CA . TYR B 1 361 ? 36.408 -38.742 -55.915 1.00 39.63 2361 TYR B CA 1
ATOM 7615 C C . TYR B 1 361 ? 36.657 -38.190 -57.318 1.00 47.21 2361 TYR B C 1
ATOM 7616 O O . TYR B 1 361 ? 36.565 -36.986 -57.540 1.00 51.74 2361 TYR B O 1
ATOM 7625 N N . ILE B 1 362 ? 36.945 -39.083 -58.262 1.00 54.56 2362 ILE B N 1
ATOM 7626 C CA . ILE B 1 362 ? 37.208 -38.702 -59.645 1.00 45.56 2362 ILE B CA 1
ATOM 7627 C C . ILE B 1 362 ? 36.063 -37.878 -60.192 1.00 43.13 2362 ILE B C 1
ATOM 7628 O O . ILE B 1 362 ? 36.272 -36.958 -60.969 1.00 46.51 2362 ILE B O 1
ATOM 7633 N N . GLU B 1 363 ? 34.851 -38.209 -59.768 1.00 47.90 2363 GLU B N 1
ATOM 7634 C CA . GLU B 1 363 ? 33.673 -37.487 -60.213 1.00 59.41 2363 GLU B CA 1
ATOM 7635 C C . GLU B 1 363 ? 33.650 -36.073 -59.640 1.00 68.28 2363 GLU B C 1
ATOM 7636 O O . GLU B 1 363 ? 33.382 -35.116 -60.363 1.00 78.37 2363 GLU B O 1
ATOM 7642 N N . GLU B 1 364 ? 33.954 -35.940 -58.350 1.00 71.22 2364 GLU B N 1
ATOM 7643 C CA . GLU B 1 364 ? 33.943 -34.634 -57.691 1.00 67.50 2364 GLU B CA 1
ATOM 7644 C C . GLU B 1 364 ? 35.062 -33.682 -58.105 1.00 61.21 2364 GLU B C 1
ATOM 7645 O O . GLU B 1 364 ? 34.832 -32.478 -58.247 1.00 60.30 2364 GLU B O 1
ATOM 7651 N N . LEU B 1 365 ? 36.264 -34.218 -58.301 1.00 56.00 2365 LEU B N 1
ATOM 7652 C CA . LEU B 1 365 ? 37.411 -33.414 -58.721 1.00 53.16 2365 LEU B CA 1
ATOM 7653 C C . LEU B 1 365 ? 37.509 -33.319 -60.243 1.00 55.45 2365 LEU B C 1
ATOM 7654 O O . LEU B 1 365 ? 38.413 -32.668 -60.763 1.00 50.83 2365 LEU B O 1
ATOM 7659 N N . ASP B 1 366 ? 36.570 -33.971 -60.936 1.00 55.33 2366 ASP B N 1
ATOM 7660 C CA . ASP B 1 366 ? 36.485 -34.008 -62.403 1.00 54.58 2366 ASP B CA 1
ATOM 7661 C C . ASP B 1 366 ? 37.818 -34.333 -63.087 1.00 56.31 2366 ASP B C 1
ATOM 7662 O O . ASP B 1 366 ? 38.348 -33.522 -63.853 1.00 57.44 2366 ASP B O 1
ATOM 7667 N N . ILE B 1 367 ? 38.338 -35.534 -62.830 1.00 50.24 2367 ILE B N 1
ATOM 7668 C CA . ILE B 1 367 ? 39.615 -35.954 -63.404 1.00 44.37 2367 ILE B CA 1
ATOM 7669 C C . ILE B 1 367 ? 39.511 -36.652 -64.754 1.00 42.65 2367 ILE B C 1
ATOM 7670 O O . ILE B 1 367 ? 38.748 -37.604 -64.928 1.00 48.82 2367 ILE B O 1
ATOM 7675 N N . ARG B 1 368 ? 40.262 -36.130 -65.715 1.00 38.39 2368 ARG B N 1
ATOM 7676 C CA . ARG B 1 368 ? 40.333 -36.685 -67.060 1.00 47.20 2368 ARG B CA 1
ATOM 7677 C C . ARG B 1 368 ? 41.781 -37.121 -67.206 1.00 51.41 2368 ARG B C 1
ATOM 7678 O O . ARG B 1 368 ? 42.639 -36.658 -66.455 1.00 61.93 2368 ARG B O 1
ATOM 7686 N N . ILE B 1 369 ? 42.070 -37.974 -68.182 1.00 48.20 2369 ILE B N 1
ATOM 7687 C CA . ILE B 1 369 ? 43.434 -38.448 -68.367 1.00 45.78 2369 ILE B CA 1
ATOM 7688 C C . ILE B 1 369 ? 44.371 -37.429 -69.002 1.00 46.89 2369 ILE B C 1
ATOM 7689 O O . ILE B 1 369 ? 45.500 -37.278 -68.559 1.00 46.30 2369 ILE B O 1
ATOM 7694 N N . GLY B 1 370 ? 43.909 -36.702 -70.010 1.00 56.71 2370 GLY B N 1
ATOM 7695 C CA . GLY B 1 370 ? 44.777 -35.713 -70.634 1.00 75.57 2370 GLY B CA 1
ATOM 7696 C C . GLY B 1 370 ? 45.067 -34.505 -69.747 1.00 82.32 2370 GLY B C 1
ATOM 7697 O O . GLY B 1 370 ? 45.862 -33.631 -70.109 1.00 90.43 2370 GLY B O 1
ATOM 7698 N N . ASP B 1 371 ? 44.435 -34.479 -68.573 1.00 81.14 2371 ASP B N 1
ATOM 7699 C CA . ASP B 1 371 ? 44.564 -33.400 -67.595 1.00 73.31 2371 ASP B CA 1
ATOM 7700 C C . ASP B 1 371 ? 45.923 -33.152 -66.960 1.00 77.05 2371 ASP B C 1
ATOM 7701 O O . ASP B 1 371 ? 46.802 -34.016 -66.944 1.00 82.71 2371 ASP B O 1
ATOM 7706 N N . TRP B 1 372 ? 46.068 -31.938 -66.437 1.00 76.21 2372 TRP B N 1
ATOM 7707 C CA . TRP B 1 372 ? 47.264 -31.508 -65.727 1.00 73.54 2372 TRP B CA 1
ATOM 7708 C C . TRP B 1 372 ? 46.781 -31.333 -64.294 1.00 71.44 2372 TRP B C 1
ATOM 7709 O O . TRP B 1 372 ? 45.801 -30.621 -64.046 1.00 69.20 2372 TRP B O 1
ATOM 7720 N N . VAL B 1 373 ? 47.438 -32.012 -63.359 1.00 61.89 2373 VAL B N 1
ATOM 7721 C CA . VAL B 1 373 ? 47.032 -31.939 -61.962 1.00 57.66 2373 VAL B CA 1
ATOM 7722 C C . VAL B 1 373 ? 48.107 -31.455 -61.001 1.00 58.94 2373 VAL B C 1
ATOM 7723 O O . VAL B 1 373 ? 49.245 -31.203 -61.388 1.00 50.34 2373 VAL B O 1
ATOM 7727 N N . LEU B 1 374 ? 47.719 -31.349 -59.733 1.00 61.19 2374 LEU B N 1
ATOM 7728 C CA . LEU B 1 374 ? 48.600 -30.914 -58.659 1.00 62.12 2374 LEU B CA 1
ATOM 7729 C C . LEU B 1 374 ? 48.628 -32.014 -57.601 1.00 55.44 2374 LEU B C 1
ATOM 7730 O O . LEU B 1 374 ? 47.607 -32.299 -56.978 1.00 48.41 2374 LEU B O 1
ATOM 7735 N N . VAL B 1 375 ? 49.789 -32.629 -57.397 1.00 52.35 2375 VAL B N 1
ATOM 7736 C CA . VAL B 1 375 ? 49.901 -33.701 -56.409 1.00 58.00 2375 VAL B CA 1
ATOM 7737 C C . VAL B 1 375 ? 50.709 -33.321 -55.150 1.00 60.74 2375 VAL B C 1
ATOM 7738 O O . VAL B 1 375 ? 51.663 -32.548 -55.217 1.00 60.94 2375 VAL B O 1
ATOM 7742 N N . HIS B 1 376 ? 50.291 -33.862 -54.004 1.00 62.89 2376 HIS B N 1
ATOM 7743 C CA . HIS B 1 376 ? 50.926 -33.617 -52.705 1.00 61.50 2376 HIS B CA 1
ATOM 7744 C C . HIS B 1 376 ? 50.811 -34.891 -51.856 1.00 68.62 2376 HIS B C 1
ATOM 7745 O O . HIS B 1 376 ? 50.473 -35.952 -52.379 1.00 69.79 2376 HIS B O 1
ATOM 7752 N N . LYS B 1 377 ? 51.051 -34.780 -50.549 1.00 70.17 2377 LYS B N 1
ATOM 7753 C CA . LYS B 1 377 ? 50.943 -35.936 -49.658 1.00 70.66 2377 LYS B CA 1
ATOM 7754 C C . LYS B 1 377 ? 49.972 -35.688 -48.506 1.00 62.48 2377 LYS B C 1
ATOM 7755 O O . LYS B 1 377 ? 50.108 -34.709 -47.780 1.00 53.51 2377 LYS B O 1
ATOM 7761 N N . ALA B 1 378 ? 48.980 -36.569 -48.370 1.00 62.11 2378 ALA B N 1
ATOM 7762 C CA . ALA B 1 378 ? 47.963 -36.478 -47.314 1.00 73.04 2378 ALA B CA 1
ATOM 7763 C C . ALA B 1 378 ? 48.420 -37.183 -46.037 1.00 84.75 2378 ALA B C 1
ATOM 7764 O O . ALA B 1 378 ? 48.667 -38.392 -46.037 1.00 91.28 2378 ALA B O 1
ATOM 7766 N N . GLY B 1 379 ? 48.493 -36.428 -44.943 1.00 95.63 2379 GLY B N 1
ATOM 7767 C CA . GLY B 1 379 ? 48.942 -36.987 -43.679 1.00 97.38 2379 GLY B CA 1
ATOM 7768 C C . GLY B 1 379 ? 50.449 -37.171 -43.709 1.00 99.93 2379 GLY B C 1
ATOM 7769 O O . GLY B 1 379 ? 51.021 -37.817 -42.828 1.00 99.93 2379 GLY B O 1
ATOM 7770 N N . GLY B 1 380 ? 51.086 -36.584 -44.726 1.00 100.74 2380 GLY B N 1
ATOM 7771 C CA . GLY B 1 380 ? 52.524 -36.692 -44.898 1.00 101.50 2380 GLY B CA 1
ATOM 7772 C C . GLY B 1 380 ? 52.936 -38.095 -45.314 1.00 101.50 2380 GLY B C 1
ATOM 7773 O O . GLY B 1 380 ? 54.126 -38.414 -45.389 1.00 101.50 2380 GLY B O 1
ATOM 7774 N N . VAL B 1 381 ? 51.946 -38.937 -45.597 1.00 101.50 2381 VAL B N 1
ATOM 7775 C CA . VAL B 1 381 ? 52.200 -40.316 -45.993 1.00 101.50 2381 VAL B CA 1
ATOM 7776 C C . VAL B 1 381 ? 51.790 -40.639 -47.439 1.00 99.28 2381 VAL B C 1
ATOM 7777 O O . VAL B 1 381 ? 52.631 -40.604 -48.341 1.00 101.49 2381 VAL B O 1
ATOM 7781 N N . ILE B 1 382 ? 50.501 -40.898 -47.662 1.00 90.04 2382 ILE B N 1
ATOM 7782 C CA . ILE B 1 382 ? 49.975 -41.251 -48.985 1.00 81.50 2382 ILE B CA 1
ATOM 7783 C C . ILE B 1 382 ? 49.793 -40.081 -49.964 1.00 68.19 2382 ILE B C 1
ATOM 7784 O O . ILE B 1 382 ? 48.874 -39.271 -49.812 1.00 68.12 2382 ILE B O 1
ATOM 7789 N N . PRO B 1 383 ? 50.662 -39.988 -50.992 1.00 52.16 2383 PRO B N 1
ATOM 7790 C CA . PRO B 1 383 ? 50.533 -38.901 -51.965 1.00 44.34 2383 PRO B CA 1
ATOM 7791 C C . PRO B 1 383 ? 49.242 -39.090 -52.756 1.00 48.63 2383 PRO B C 1
ATOM 7792 O O . PRO B 1 383 ? 48.896 -40.209 -53.145 1.00 45.94 2383 PRO B O 1
ATOM 7796 N N . GLU B 1 384 ? 48.507 -38.000 -52.937 1.00 50.69 2384 GLU B N 1
ATOM 7797 C CA . GLU B 1 384 ? 47.253 -38.040 -53.665 1.00 50.15 2384 GLU B CA 1
ATOM 7798 C C . GLU B 1 384 ? 47.047 -36.736 -54.416 1.00 49.09 2384 GLU B C 1
ATOM 7799 O O . GLU B 1 384 ? 47.603 -35.707 -54.046 1.00 51.35 2384 GLU B O 1
ATOM 7805 N N . VAL B 1 385 ? 46.260 -36.794 -55.485 1.00 54.21 2385 VAL B N 1
ATOM 7806 C CA . VAL B 1 385 ? 45.972 -35.621 -56.307 1.00 52.47 2385 VAL B CA 1
ATOM 7807 C C . VAL B 1 385 ? 45.173 -34.599 -55.497 1.00 49.23 2385 VAL B C 1
ATOM 7808 O O . VAL B 1 385 ? 44.154 -34.930 -54.891 1.00 40.63 2385 VAL B O 1
ATOM 7812 N N . LEU B 1 386 ? 45.681 -33.372 -55.449 1.00 54.60 2386 LEU B N 1
ATOM 7813 C CA . LEU B 1 386 ? 45.040 -32.293 -54.705 1.00 61.32 2386 LEU B CA 1
ATOM 7814 C C . LEU B 1 386 ? 43.839 -31.784 -55.487 1.00 59.11 2386 LEU B C 1
ATOM 7815 O O . LEU B 1 386 ? 42.726 -31.720 -54.963 1.00 59.54 2386 LEU B O 1
ATOM 7820 N N . ARG B 1 387 ? 44.079 -31.414 -56.739 1.00 63.39 2387 ARG B N 1
ATOM 7821 C CA . ARG B 1 387 ? 43.026 -30.918 -57.619 1.00 71.93 2387 ARG B CA 1
ATOM 7822 C C . ARG B 1 387 ? 43.528 -30.866 -59.061 1.00 72.76 2387 ARG B C 1
ATOM 7823 O O . ARG B 1 387 ? 44.735 -30.896 -59.315 1.00 72.45 2387 ARG B O 1
ATOM 7831 N N . VAL B 1 388 ? 42.596 -30.800 -60.002 1.00 71.50 2388 VAL B N 1
ATOM 7832 C CA . VAL B 1 388 ? 42.954 -30.744 -61.410 1.00 75.98 2388 VAL B CA 1
ATOM 7833 C C . VAL B 1 388 ? 42.996 -29.312 -61.930 1.00 76.98 2388 VAL B C 1
ATOM 7834 O O . VAL B 1 388 ? 42.077 -28.522 -61.695 1.00 72.61 2388 VAL B O 1
ATOM 7838 N N . LEU B 1 389 ? 44.078 -28.985 -62.630 1.00 75.54 2389 LEU B N 1
ATOM 7839 C CA . LEU B 1 389 ? 44.250 -27.657 -63.202 1.00 71.15 2389 LEU B CA 1
ATOM 7840 C C . LEU B 1 389 ? 43.535 -27.610 -64.541 1.00 69.72 2389 LEU B C 1
ATOM 7841 O O . LEU B 1 389 ? 44.152 -27.743 -65.600 1.00 70.42 2389 LEU B O 1
ATOM 7846 N N . LYS B 1 390 ? 42.218 -27.427 -64.465 1.00 68.36 2390 LYS B N 1
ATOM 7847 C CA . LYS B 1 390 ? 41.335 -27.371 -65.629 1.00 74.94 2390 LYS B CA 1
ATOM 7848 C C . LYS B 1 390 ? 41.644 -26.198 -66.567 1.00 83.64 2390 LYS B C 1
ATOM 7849 O O . LYS B 1 390 ? 40.981 -26.013 -67.593 1.00 79.91 2390 LYS B O 1
ATOM 7855 N N . GLU B 1 391 ? 42.654 -25.414 -66.196 1.00 89.99 2391 GLU B N 1
ATOM 7856 C CA . GLU B 1 391 ? 43.091 -24.248 -66.957 1.00 86.36 2391 GLU B CA 1
ATOM 7857 C C . GLU B 1 391 ? 43.837 -24.599 -68.243 1.00 81.38 2391 GLU B C 1
ATOM 7858 O O . GLU B 1 391 ? 43.670 -23.932 -69.264 1.00 73.25 2391 GLU B O 1
ATOM 7864 N N . ARG B 1 392 ? 44.660 -25.642 -68.186 1.00 79.85 2392 ARG B N 1
ATOM 7865 C CA . ARG B 1 392 ? 45.446 -26.060 -69.342 1.00 82.22 2392 ARG B CA 1
ATOM 7866 C C . ARG B 1 392 ? 44.744 -27.087 -70.228 1.00 78.24 2392 ARG B C 1
ATOM 7867 O O . ARG B 1 392 ? 45.362 -27.678 -71.120 1.00 76.99 2392 ARG B O 1
ATOM 7875 N N . ARG B 1 393 ? 43.445 -27.267 -70.002 1.00 71.97 2393 ARG B N 1
ATOM 7876 C CA . ARG B 1 393 ? 42.654 -28.216 -70.776 1.00 67.16 2393 ARG B CA 1
ATOM 7877 C C . ARG B 1 393 ? 42.492 -27.857 -72.243 1.00 70.71 2393 ARG B C 1
ATOM 7878 O O . ARG B 1 393 ? 41.896 -26.834 -72.578 1.00 76.68 2393 ARG B O 1
ATOM 7886 N N . THR B 1 394 ? 43.010 -28.716 -73.116 1.00 71.89 2394 THR B N 1
ATOM 7887 C CA . THR B 1 394 ? 42.903 -28.506 -74.554 1.00 70.67 2394 THR B CA 1
ATOM 7888 C C . THR B 1 394 ? 41.604 -29.131 -75.079 1.00 78.66 2394 THR B C 1
ATOM 7889 O O . THR B 1 394 ? 41.078 -28.724 -76.120 1.00 83.20 2394 THR B O 1
ATOM 7893 N N . GLY B 1 395 ? 41.069 -30.087 -74.322 1.00 83.80 2395 GLY B N 1
ATOM 7894 C CA . GLY B 1 395 ? 39.842 -30.760 -74.713 1.00 89.93 2395 GLY B CA 1
ATOM 7895 C C . GLY B 1 395 ? 40.066 -32.222 -75.064 1.00 92.31 2395 GLY B C 1
ATOM 7896 O O . GLY B 1 395 ? 39.146 -33.037 -74.973 1.00 95.65 2395 GLY B O 1
ATOM 7897 N N . LYS B 1 396 ? 41.294 -32.555 -75.459 1.00 92.14 2396 LYS B N 1
ATOM 7898 C CA . LYS B 1 396 ? 41.648 -33.922 -75.828 1.00 92.41 2396 LYS B CA 1
ATOM 7899 C C . LYS B 1 396 ? 41.858 -34.770 -74.573 1.00 88.10 2396 LYS B C 1
ATOM 7900 O O . LYS B 1 396 ? 42.899 -35.406 -74.392 1.00 85.31 2396 LYS B O 1
ATOM 7906 N N . GLU B 1 397 ? 40.850 -34.772 -73.707 1.00 84.86 2397 GLU B N 1
ATOM 7907 C CA . GLU B 1 397 ? 40.905 -35.520 -72.461 1.00 88.76 2397 GLU B CA 1
ATOM 7908 C C . GLU B 1 397 ? 39.701 -36.438 -72.302 1.00 89.88 2397 GLU B C 1
ATOM 7909 O O . GLU B 1 397 ? 38.547 -35.985 -72.308 1.00 91.64 2397 GLU B O 1
ATOM 7915 N N . ARG B 1 398 ? 39.982 -37.729 -72.147 1.00 81.28 2398 ARG B N 1
ATOM 7916 C CA . ARG B 1 398 ? 38.939 -38.733 -71.974 1.00 77.32 2398 ARG B CA 1
ATOM 7917 C C . ARG B 1 398 ? 38.630 -38.982 -70.491 1.00 69.56 2398 ARG B C 1
ATOM 7918 O O . ARG B 1 398 ? 39.532 -39.243 -69.695 1.00 77.21 2398 ARG B O 1
ATOM 7926 N N . PRO B 1 399 ? 37.350 -38.865 -70.097 1.00 60.74 2399 PRO B N 1
ATOM 7927 C CA . PRO B 1 399 ? 36.950 -39.085 -68.704 1.00 61.09 2399 PRO B CA 1
ATOM 7928 C C . PRO B 1 399 ? 37.166 -40.535 -68.272 1.00 64.43 2399 PRO B C 1
ATOM 7929 O O . PRO B 1 399 ? 36.817 -41.465 -68.998 1.00 69.46 2399 PRO B O 1
ATOM 7933 N N . ILE B 1 400 ? 37.734 -40.710 -67.082 1.00 63.34 2400 ILE B N 1
ATOM 7934 C CA . ILE B 1 400 ? 38.033 -42.031 -66.528 1.00 60.86 2400 ILE B CA 1
ATOM 7935 C C . ILE B 1 400 ? 36.838 -42.981 -66.359 1.00 59.93 2400 ILE B C 1
ATOM 7936 O O . ILE B 1 400 ? 35.927 -42.729 -65.562 1.00 46.54 2400 ILE B O 1
ATOM 7941 N N . ARG B 1 401 ? 36.874 -44.084 -67.110 1.00 61.48 2401 ARG B N 1
ATOM 7942 C CA . ARG B 1 401 ? 35.828 -45.110 -67.076 1.00 58.71 2401 ARG B CA 1
ATOM 7943 C C . ARG B 1 401 ? 36.371 -46.495 -66.719 1.00 46.56 2401 ARG B C 1
ATOM 7944 O O . ARG B 1 401 ? 37.431 -46.907 -67.194 1.00 42.57 2401 ARG B O 1
ATOM 7952 N N . TRP B 1 402 ? 35.628 -47.207 -65.880 1.00 46.63 2402 TRP B N 1
ATOM 7953 C CA . TRP B 1 402 ? 36.000 -48.557 -65.457 1.00 48.27 2402 TRP B CA 1
ATOM 7954 C C . TRP B 1 402 ? 35.857 -49.556 -66.610 1.00 47.29 2402 TRP B C 1
ATOM 7955 O O . TRP B 1 402 ? 35.097 -49.330 -67.563 1.00 37.96 2402 TRP B O 1
ATOM 7966 N N . PRO B 1 403 ? 36.625 -50.659 -66.558 1.00 45.18 2403 PRO B N 1
ATOM 7967 C CA . PRO B 1 403 ? 36.558 -51.678 -67.608 1.00 38.23 2403 PRO B CA 1
ATOM 7968 C C . PRO B 1 403 ? 35.311 -52.542 -67.435 1.00 36.21 2403 PRO B C 1
ATOM 7969 O O . PRO B 1 403 ? 34.676 -52.521 -66.378 1.00 35.38 2403 PRO B O 1
ATOM 7973 N N . GLU B 1 404 ? 34.920 -53.243 -68.494 1.00 33.26 2404 GLU B N 1
ATOM 7974 C CA . GLU B 1 404 ? 33.739 -54.097 -68.426 1.00 36.11 2404 GLU B CA 1
ATOM 7975 C C . GLU B 1 404 ? 34.070 -55.309 -67.564 1.00 32.07 2404 GLU B C 1
ATOM 7976 O O . GLU B 1 404 ? 33.316 -55.675 -66.660 1.00 24.71 2404 GLU B O 1
ATOM 7982 N N . ALA B 1 405 ? 35.219 -55.913 -67.840 1.00 23.69 2405 ALA B N 1
ATOM 7983 C CA . ALA B 1 405 ? 35.655 -57.084 -67.097 1.00 39.87 2405 ALA B CA 1
ATOM 7984 C C . ALA B 1 405 ? 36.760 -56.770 -66.090 1.00 36.06 2405 ALA B C 1
ATOM 7985 O O . ALA B 1 405 ? 37.612 -55.909 -66.330 1.00 32.96 2405 ALA B O 1
ATOM 7987 N N . CYS B 1 406 ? 36.740 -57.470 -64.959 1.00 23.97 2406 CYS B N 1
ATOM 7988 C CA . CYS B 1 406 ? 37.773 -57.284 -63.958 1.00 21.84 2406 CYS B CA 1
ATOM 7989 C C . CYS B 1 406 ? 39.087 -57.760 -64.549 1.00 20.04 2406 CYS B C 1
ATOM 7990 O O . CYS B 1 406 ? 39.172 -58.878 -65.046 1.00 15.12 2406 CYS B O 1
ATOM 7993 N N . PRO B 1 407 ? 40.147 -56.945 -64.439 1.00 26.98 2407 PRO B N 1
ATOM 7994 C CA . PRO B 1 407 ? 41.481 -57.262 -64.964 1.00 33.33 2407 PRO B CA 1
ATOM 7995 C C . PRO B 1 407 ? 42.237 -58.373 -64.226 1.00 33.83 2407 PRO B C 1
ATOM 7996 O O . PRO B 1 407 ? 43.371 -58.708 -64.586 1.00 29.49 2407 PRO B O 1
ATOM 8000 N N . GLU B 1 408 ? 41.603 -58.956 -63.213 1.00 38.53 2408 GLU B N 1
ATOM 8001 C CA . GLU B 1 408 ? 42.236 -60.024 -62.447 1.00 44.56 2408 GLU B CA 1
ATOM 8002 C C . GLU B 1 408 ? 41.627 -61.398 -62.712 1.00 42.82 2408 GLU B C 1
ATOM 8003 O O . GLU B 1 408 ? 42.362 -62.386 -62.739 1.00 41.14 2408 GLU B O 1
ATOM 8009 N N . CYS B 1 409 ? 40.302 -61.471 -62.897 1.00 33.44 2409 CYS B N 1
ATOM 8010 C CA . CYS B 1 409 ? 39.654 -62.757 -63.170 1.00 23.82 2409 CYS B CA 1
ATOM 8011 C C . CYS B 1 409 ? 38.748 -62.868 -64.406 1.00 30.58 2409 CYS B C 1
ATOM 8012 O O . CYS B 1 409 ? 38.131 -63.914 -64.632 1.00 31.22 2409 CYS B O 1
ATOM 8015 N N . GLY B 1 410 ? 38.661 -61.797 -65.194 1.00 33.94 2410 GLY B N 1
ATOM 8016 C CA . GLY B 1 410 ? 37.857 -61.803 -66.412 1.00 12.46 2410 GLY B CA 1
ATOM 8017 C C . GLY B 1 410 ? 36.355 -61.671 -66.260 1.00 4.32 2410 GLY B C 1
ATOM 8018 O O . GLY B 1 410 ? 35.655 -61.346 -67.214 1.00 16.64 2410 GLY B O 1
ATOM 8019 N N . HIS B 1 411 ? 35.850 -61.880 -65.055 1.00 4.39 2411 HIS B N 1
ATOM 8020 C CA . HIS B 1 411 ? 34.407 -61.809 -64.805 1.00 16.96 2411 HIS B CA 1
ATOM 8021 C C . HIS B 1 411 ? 33.819 -60.413 -65.060 1.00 22.32 2411 HIS B C 1
ATOM 8022 O O . HIS B 1 411 ? 34.526 -59.406 -65.002 1.00 34.68 2411 HIS B O 1
ATOM 8029 N N . ARG B 1 412 ? 32.528 -60.364 -65.371 1.00 28.59 2412 ARG B N 1
ATOM 8030 C CA . ARG B 1 412 ? 31.838 -59.099 -65.625 1.00 38.06 2412 ARG B CA 1
ATOM 8031 C C . ARG B 1 412 ? 31.749 -58.319 -64.322 1.00 36.76 2412 ARG B C 1
ATOM 8032 O O . ARG B 1 412 ? 31.338 -58.871 -63.303 1.00 45.75 2412 ARG B O 1
ATOM 8040 N N . LEU B 1 413 ? 32.158 -57.052 -64.338 1.00 30.24 2413 LEU B N 1
ATOM 8041 C CA . LEU B 1 413 ? 32.078 -56.241 -63.126 1.00 21.32 2413 LEU B CA 1
ATOM 8042 C C . LEU B 1 413 ? 30.659 -55.781 -62.945 1.00 22.17 2413 LEU B C 1
ATOM 8043 O O . LEU B 1 413 ? 29.886 -55.739 -63.897 1.00 32.11 2413 LEU B O 1
ATOM 8048 N N . VAL B 1 414 ? 30.303 -55.480 -61.707 1.00 25.81 2414 VAL B N 1
ATOM 8049 C CA . VAL B 1 414 ? 28.970 -54.987 -61.404 1.00 32.69 2414 VAL B CA 1
ATOM 8050 C C . VAL B 1 414 ? 29.166 -53.749 -60.545 1.00 40.16 2414 VAL B C 1
ATOM 8051 O O . VAL B 1 414 ? 30.267 -53.510 -60.047 1.00 46.59 2414 VAL B O 1
ATOM 8055 N N . LYS B 1 415 ? 28.132 -52.924 -60.432 1.00 43.29 2415 LYS B N 1
ATOM 8056 C CA . LYS B 1 415 ? 28.228 -51.733 -59.608 1.00 38.34 2415 LYS B CA 1
ATOM 8057 C C . LYS B 1 415 ? 27.212 -51.799 -58.488 1.00 40.98 2415 LYS B C 1
ATOM 8058 O O . LYS B 1 415 ? 26.056 -51.406 -58.656 1.00 45.09 2415 LYS B O 1
ATOM 8064 N N . GLU B 1 416 ? 27.648 -52.368 -57.368 1.00 46.24 2416 GLU B N 1
ATOM 8065 C CA . GLU B 1 416 ? 26.825 -52.507 -56.176 1.00 60.61 2416 GLU B CA 1
ATOM 8066 C C . GLU B 1 416 ? 26.823 -51.175 -55.422 1.00 60.34 2416 GLU B C 1
ATOM 8067 O O . GLU B 1 416 ? 27.741 -50.881 -54.649 1.00 64.51 2416 GLU B O 1
ATOM 8073 N N . GLY B 1 417 ? 25.796 -50.367 -55.675 1.00 54.81 2417 GLY B N 1
ATOM 8074 C CA . GLY B 1 417 ? 25.677 -49.075 -55.025 1.00 53.57 2417 GLY B CA 1
ATOM 8075 C C . GLY B 1 417 ? 26.529 -47.963 -55.621 1.00 53.92 2417 GLY B C 1
ATOM 8076 O O . GLY B 1 417 ? 26.219 -47.426 -56.697 1.00 35.70 2417 GLY B O 1
ATOM 8077 N N . LYS B 1 418 ? 27.614 -47.624 -54.926 1.00 49.53 2418 LYS B N 1
ATOM 8078 C CA . LYS B 1 418 ? 28.491 -46.555 -55.376 1.00 44.99 2418 LYS B CA 1
ATOM 8079 C C . LYS B 1 418 ? 29.829 -46.981 -55.957 1.00 42.01 2418 LYS B C 1
ATOM 8080 O O . LYS B 1 418 ? 30.468 -46.209 -56.659 1.00 44.77 2418 LYS B O 1
ATOM 8086 N N . VAL B 1 419 ? 30.245 -48.212 -55.706 1.00 39.84 2419 VAL B N 1
ATOM 8087 C CA . VAL B 1 419 ? 31.522 -48.665 -56.239 1.00 45.99 2419 VAL B CA 1
ATOM 8088 C C . VAL B 1 419 ? 31.436 -49.900 -57.123 1.00 50.34 2419 VAL B C 1
ATOM 8089 O O . VAL B 1 419 ? 30.492 -50.688 -57.016 1.00 53.40 2419 VAL B O 1
ATOM 8093 N N . HIS B 1 420 ? 32.424 -50.042 -58.005 1.00 40.87 2420 HIS B N 1
ATOM 8094 C CA . HIS B 1 420 ? 32.527 -51.182 -58.913 1.00 45.85 2420 HIS B CA 1
ATOM 8095 C C . HIS B 1 420 ? 33.218 -52.342 -58.210 1.00 47.95 2420 HIS B C 1
ATOM 8096 O O . HIS B 1 420 ? 34.199 -52.133 -57.499 1.00 60.04 2420 HIS B O 1
ATOM 8103 N N . ARG B 1 421 ? 32.723 -53.561 -58.408 1.00 48.55 2421 ARG B N 1
ATOM 8104 C CA . ARG B 1 421 ? 33.352 -54.719 -57.773 1.00 47.95 2421 ARG B CA 1
ATOM 8105 C C . ARG B 1 421 ? 33.178 -56.071 -58.479 1.00 34.93 2421 ARG B C 1
ATOM 8106 O O . ARG B 1 421 ? 32.095 -56.393 -58.956 1.00 34.52 2421 ARG B O 1
ATOM 8114 N N . CYS B 1 422 ? 34.272 -56.826 -58.582 1.00 22.79 2422 CYS B N 1
ATOM 8115 C CA . CYS B 1 422 ? 34.263 -58.164 -59.177 1.00 21.20 2422 CYS B CA 1
ATOM 8116 C C . CYS B 1 422 ? 33.457 -59.001 -58.199 1.00 22.00 2422 CYS B C 1
ATOM 8117 O O . CYS B 1 422 ? 33.832 -59.110 -57.036 1.00 29.17 2422 CYS B O 1
ATOM 8120 N N . PRO B 1 423 ? 32.288 -59.516 -58.624 1.00 24.12 2423 PRO B N 1
ATOM 8121 C CA . PRO B 1 423 ? 31.456 -60.331 -57.733 1.00 23.21 2423 PRO B CA 1
ATOM 8122 C C . PRO B 1 423 ? 31.758 -61.817 -57.865 1.00 18.89 2423 PRO B C 1
ATOM 8123 O O . PRO B 1 423 ? 31.011 -62.665 -57.373 1.00 23.92 2423 PRO B O 1
ATOM 8127 N N . ASN B 1 424 ? 32.855 -62.112 -58.554 1.00 6.04 2424 ASN B N 1
ATOM 8128 C CA . ASN B 1 424 ? 33.307 -63.475 -58.772 1.00 20.92 2424 ASN B CA 1
ATOM 8129 C C . ASN B 1 424 ? 33.784 -64.001 -57.416 1.00 33.13 2424 ASN B C 1
ATOM 8130 O O . ASN B 1 424 ? 34.793 -63.533 -56.884 1.00 38.25 2424 ASN B O 1
ATOM 8135 N N . PRO B 1 425 ? 33.052 -64.973 -56.835 1.00 33.91 2425 PRO B N 1
ATOM 8136 C CA . PRO B 1 425 ? 33.370 -65.585 -55.539 1.00 25.21 2425 PRO B CA 1
ATOM 8137 C C . PRO B 1 425 ? 34.764 -66.187 -55.492 1.00 24.20 2425 PRO B C 1
ATOM 8138 O O . PRO B 1 425 ? 35.347 -66.326 -54.419 1.00 35.25 2425 PRO B O 1
ATOM 8142 N N . LEU B 1 426 ? 35.306 -66.513 -56.660 1.00 7.88 2426 LEU B N 1
ATOM 8143 C CA . LEU B 1 426 ? 36.615 -67.135 -56.737 1.00 17.57 2426 LEU B CA 1
ATOM 8144 C C . LEU B 1 426 ? 37.680 -66.280 -57.391 1.00 12.56 2426 LEU B C 1
ATOM 8145 O O . LEU B 1 426 ? 38.628 -66.798 -57.976 1.00 12.18 2426 LEU B O 1
ATOM 8150 N N . CYS B 1 427 ? 37.531 -64.966 -57.283 1.00 20.79 2427 CYS B N 1
ATOM 8151 C CA . CYS B 1 427 ? 38.514 -64.041 -57.856 1.00 29.15 2427 CYS B CA 1
ATOM 8152 C C . CYS B 1 427 ? 39.813 -64.178 -57.060 1.00 26.79 2427 CYS B C 1
ATOM 8153 O O . CYS B 1 427 ? 39.790 -64.224 -55.829 1.00 33.01 2427 CYS B O 1
ATOM 8156 N N . PRO B 1 428 ? 40.961 -64.245 -57.750 1.00 29.05 2428 PRO B N 1
ATOM 8157 C CA . PRO B 1 428 ? 42.253 -64.383 -57.071 1.00 30.87 2428 PRO B CA 1
ATOM 8158 C C . PRO B 1 428 ? 42.454 -63.302 -56.022 1.00 36.83 2428 PRO B C 1
ATOM 8159 O O . PRO B 1 428 ? 42.759 -63.593 -54.866 1.00 44.52 2428 PRO B O 1
ATOM 8163 N N . ALA B 1 429 ? 42.198 -62.062 -56.425 1.00 38.14 2429 ALA B N 1
ATOM 8164 C CA . ALA B 1 429 ? 42.351 -60.887 -55.573 1.00 26.13 2429 ALA B CA 1
ATOM 8165 C C . ALA B 1 429 ? 41.589 -60.903 -54.252 1.00 23.79 2429 ALA B C 1
ATOM 8166 O O . ALA B 1 429 ? 41.930 -60.158 -53.333 1.00 32.08 2429 ALA B O 1
ATOM 8168 N N . LYS B 1 430 ? 40.570 -61.742 -54.138 1.00 14.10 2430 LYS B N 1
ATOM 8169 C CA . LYS B 1 430 ? 39.818 -61.789 -52.895 1.00 18.72 2430 LYS B CA 1
ATOM 8170 C C . LYS B 1 430 ? 39.973 -63.093 -52.107 1.00 25.54 2430 LYS B C 1
ATOM 8171 O O . LYS B 1 430 ? 39.192 -63.368 -51.181 1.00 14.06 2430 LYS B O 1
ATOM 8177 N N . ARG B 1 431 ? 41.013 -63.866 -52.434 1.00 28.94 2431 ARG B N 1
ATOM 8178 C CA . ARG B 1 431 ? 41.271 -65.149 -51.757 1.00 33.24 2431 ARG B CA 1
ATOM 8179 C C . ARG B 1 431 ? 41.548 -65.018 -50.265 1.00 25.93 2431 ARG B C 1
ATOM 8180 O O . ARG B 1 431 ? 41.005 -65.777 -49.468 1.00 18.05 2431 ARG B O 1
ATOM 8188 N N . PHE B 1 432 ? 42.376 -64.042 -49.903 1.00 27.10 2432 PHE B N 1
ATOM 8189 C CA . PHE B 1 432 ? 42.729 -63.800 -48.516 1.00 21.84 2432 PHE B CA 1
ATOM 8190 C C . PHE B 1 432 ? 41.516 -63.423 -47.686 1.00 24.81 2432 PHE B C 1
ATOM 8191 O O . PHE B 1 432 ? 41.278 -63.998 -46.614 1.00 26.16 2432 PHE B O 1
ATOM 8199 N N . GLU B 1 433 ? 40.764 -62.437 -48.156 1.00 15.94 2433 GLU B N 1
ATOM 8200 C CA . GLU B 1 433 ? 39.584 -62.010 -47.417 1.00 26.60 2433 GLU B CA 1
ATOM 8201 C C . GLU B 1 433 ? 38.557 -63.123 -47.313 1.00 28.13 2433 GLU B C 1
ATOM 8202 O O . GLU B 1 433 ? 37.786 -63.180 -46.359 1.00 28.87 2433 GLU B O 1
ATOM 8208 N N . ALA B 1 434 ? 38.577 -64.021 -48.295 1.00 43.49 2434 ALA B N 1
ATOM 8209 C CA . ALA B 1 434 ? 37.643 -65.139 -48.356 1.00 47.62 2434 ALA B CA 1
ATOM 8210 C C . ALA B 1 434 ? 37.940 -66.210 -47.318 1.00 45.10 2434 ALA B C 1
ATOM 8211 O O . ALA B 1 434 ? 37.048 -66.608 -46.558 1.00 35.33 2434 ALA B O 1
ATOM 8213 N N . ILE B 1 435 ? 39.192 -66.673 -47.300 1.00 39.29 2435 ILE B N 1
ATOM 8214 C CA . ILE B 1 435 ? 39.619 -67.700 -46.358 1.00 36.37 2435 ILE B CA 1
ATOM 8215 C C . ILE B 1 435 ? 39.435 -67.206 -44.934 1.00 35.96 2435 ILE B C 1
ATOM 8216 O O . ILE B 1 435 ? 38.703 -67.814 -44.158 1.00 36.86 2435 ILE B O 1
ATOM 8221 N N . ARG B 1 436 ? 40.066 -66.076 -44.616 1.00 34.13 2436 ARG B N 1
ATOM 8222 C CA . ARG B 1 436 ? 39.988 -65.491 -43.282 1.00 27.30 2436 ARG B CA 1
ATOM 8223 C C . ARG B 1 436 ? 38.557 -65.349 -42.787 1.00 26.64 2436 ARG B C 1
ATOM 8224 O O . ARG B 1 436 ? 38.230 -65.810 -41.688 1.00 31.25 2436 ARG B O 1
ATOM 8232 N N . HIS B 1 437 ? 37.702 -64.744 -43.608 1.00 17.58 2437 HIS B N 1
ATOM 8233 C CA . HIS B 1 437 ? 36.307 -64.538 -43.231 1.00 14.63 2437 HIS B CA 1
ATOM 8234 C C . HIS B 1 437 ? 35.614 -65.877 -43.009 1.00 19.61 2437 HIS B C 1
ATOM 8235 O O . HIS B 1 437 ? 34.697 -65.985 -42.200 1.00 3.50 2437 HIS B O 1
ATOM 8242 N N . TYR B 1 438 ? 36.061 -66.900 -43.727 1.00 22.74 2438 TYR B N 1
ATOM 8243 C CA . TYR B 1 438 ? 35.458 -68.221 -43.608 1.00 37.73 2438 TYR B CA 1
ATOM 8244 C C . TYR B 1 438 ? 35.796 -68.818 -42.247 1.00 37.32 2438 TYR B C 1
ATOM 8245 O O . TYR B 1 438 ? 34.917 -69.276 -41.502 1.00 28.67 2438 TYR B O 1
ATOM 8254 N N . ALA B 1 439 ? 37.085 -68.761 -41.933 1.00 31.61 2439 ALA B N 1
ATOM 8255 C CA . ALA B 1 439 ? 37.635 -69.292 -40.705 1.00 32.63 2439 ALA B CA 1
ATOM 8256 C C . ALA B 1 439 ? 37.288 -68.470 -39.459 1.00 41.46 2439 ALA B C 1
ATOM 8257 O O . ALA B 1 439 ? 37.371 -68.985 -38.338 1.00 38.49 2439 ALA B O 1
ATOM 8259 N N . SER B 1 440 ? 36.863 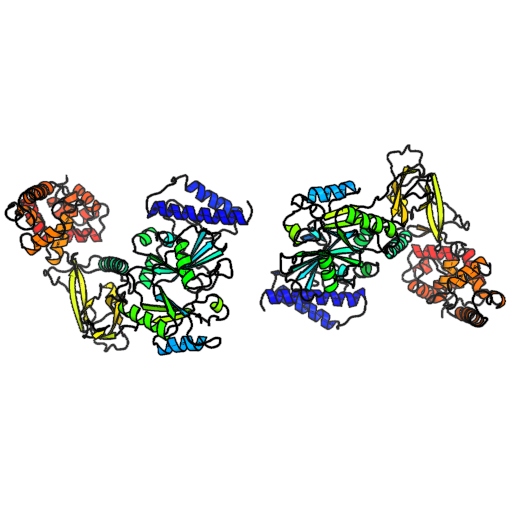-67.219 -39.671 1.00 38.53 2440 SER B N 1
ATOM 8260 C CA . SER B 1 440 ? 36.493 -66.282 -38.602 1.00 35.40 2440 SER B CA 1
ATOM 8261 C C . SER B 1 440 ? 35.596 -66.863 -37.501 1.00 40.56 2440 SER B C 1
ATOM 8262 O O . SER B 1 440 ? 34.958 -67.893 -37.685 1.00 41.05 2440 SER B O 1
ATOM 8265 N N . ARG B 1 441 ? 35.516 -66.157 -36.376 1.00 47.42 2441 ARG B N 1
ATOM 8266 C CA . ARG B 1 441 ? 34.727 -66.601 -35.233 1.00 52.75 2441 ARG B CA 1
ATOM 8267 C C . ARG B 1 441 ? 33.237 -66.798 -35.513 1.00 54.28 2441 ARG B C 1
ATOM 8268 O O . ARG B 1 441 ? 32.718 -67.898 -35.342 1.00 51.45 2441 ARG B O 1
ATOM 8276 N N . LYS B 1 442 ? 32.559 -65.735 -35.942 1.00 55.19 2442 LYS B N 1
ATOM 8277 C CA . LYS B 1 442 ? 31.122 -65.776 -36.234 1.00 52.04 2442 LYS B CA 1
ATOM 8278 C C . LYS B 1 442 ? 30.794 -66.541 -37.523 1.00 43.60 2442 LYS B C 1
ATOM 8279 O O . LYS B 1 442 ? 29.652 -66.961 -37.752 1.00 27.82 2442 LYS B O 1
ATOM 8285 N N . ALA B 1 443 ? 31.808 -66.710 -38.363 1.00 29.73 2443 ALA B N 1
ATOM 8286 C CA . ALA B 1 443 ? 31.660 -67.421 -39.620 1.00 16.52 2443 ALA B CA 1
ATOM 8287 C C . ALA B 1 443 ? 31.591 -68.910 -39.351 1.00 19.67 2443 ALA B C 1
ATOM 8288 O O . ALA B 1 443 ? 30.732 -69.362 -38.586 1.00 13.30 2443 ALA B O 1
ATOM 8290 N N . MET B 1 444 ? 32.507 -69.659 -39.974 1.00 17.90 2444 MET B N 1
ATOM 8291 C CA . MET B 1 444 ? 32.575 -71.109 -39.823 1.00 37.21 2444 MET B CA 1
ATOM 8292 C C . MET B 1 444 ? 33.434 -71.565 -38.644 1.00 45.20 2444 MET B C 1
ATOM 8293 O O . MET B 1 444 ? 33.498 -72.759 -38.334 1.00 47.45 2444 MET B O 1
ATOM 8298 N N . ASP B 1 445 ? 34.121 -70.608 -38.025 1.00 52.77 2445 ASP B N 1
ATOM 8299 C CA . ASP B 1 445 ? 34.974 -70.831 -36.856 1.00 57.08 2445 ASP B CA 1
ATOM 8300 C C . ASP B 1 445 ? 36.083 -71.888 -36.940 1.00 53.82 2445 ASP B C 1
ATOM 8301 O O . ASP B 1 445 ? 35.922 -73.020 -36.472 1.00 46.81 2445 ASP B O 1
ATOM 8306 N N . ILE B 1 446 ? 37.209 -71.491 -37.527 1.00 47.66 2446 ILE B N 1
ATOM 8307 C CA . ILE B 1 446 ? 38.395 -72.332 -37.647 1.00 49.40 2446 ILE B CA 1
ATOM 8308 C C . ILE B 1 446 ? 39.473 -71.463 -36.989 1.00 61.14 2446 ILE B C 1
ATOM 8309 O O . ILE B 1 446 ? 40.221 -70.733 -37.655 1.00 56.08 2446 ILE B O 1
ATOM 8314 N N . GLU B 1 447 ? 39.464 -71.507 -35.655 1.00 64.04 2447 GLU B N 1
ATOM 8315 C CA . GLU B 1 447 ? 40.339 -70.734 -34.773 1.00 54.33 2447 GLU B CA 1
ATOM 8316 C C . GLU B 1 447 ? 41.844 -70.742 -35.016 1.00 43.64 2447 GLU B C 1
ATOM 8317 O O . GLU B 1 447 ? 42.507 -69.732 -34.789 1.00 37.71 2447 GLU B O 1
ATOM 8323 N N . GLY B 1 448 ? 42.382 -71.868 -35.471 1.00 37.40 2448 GLY B N 1
ATOM 8324 C CA . GLY B 1 448 ? 43.814 -71.956 -35.700 1.00 37.73 2448 GLY B CA 1
ATOM 8325 C C . GLY B 1 448 ? 44.314 -71.447 -37.034 1.00 41.21 2448 GLY B C 1
ATOM 8326 O O . GLY B 1 448 ? 45.509 -71.514 -37.321 1.00 39.43 2448 GLY B O 1
ATOM 8327 N N . LEU B 1 449 ? 43.410 -70.928 -37.854 1.00 55.25 2449 LEU B N 1
ATOM 8328 C CA . LEU B 1 449 ? 43.790 -70.423 -39.170 1.00 66.61 2449 LEU B CA 1
ATOM 8329 C C . LEU B 1 449 ? 44.122 -68.925 -39.120 1.00 68.30 2449 LEU B C 1
ATOM 8330 O O . LEU B 1 449 ? 43.307 -68.073 -39.487 1.00 78.32 2449 LEU B O 1
ATOM 8335 N N . GLY B 1 450 ? 45.322 -68.616 -38.635 1.00 67.20 2450 GLY B N 1
ATOM 8336 C CA . GLY B 1 450 ? 45.750 -67.234 -38.532 1.00 56.58 2450 GLY B CA 1
ATOM 8337 C C . GLY B 1 450 ? 46.300 -66.702 -39.838 1.00 55.67 2450 GLY B C 1
ATOM 8338 O O . GLY B 1 450 ? 46.811 -67.469 -40.657 1.00 46.15 2450 GLY B O 1
ATOM 8339 N N . GLU B 1 451 ? 46.240 -65.381 -40.003 1.00 53.46 2451 GLU B N 1
ATOM 8340 C CA . GLU B 1 451 ? 46.709 -64.701 -41.215 1.00 53.86 2451 GLU B CA 1
ATOM 8341 C C . GLU B 1 451 ? 48.082 -65.130 -41.706 1.00 55.94 2451 GLU B C 1
ATOM 8342 O O . GLU B 1 451 ? 48.335 -65.180 -42.909 1.00 62.53 2451 GLU B O 1
ATOM 8348 N N . LYS B 1 452 ? 48.971 -65.412 -40.765 1.00 62.05 2452 LYS B N 1
ATOM 8349 C CA . LYS B 1 452 ? 50.329 -65.827 -41.080 1.00 69.38 2452 LYS B CA 1
ATOM 8350 C C . LYS B 1 452 ? 50.287 -67.088 -41.939 1.00 60.90 2452 LYS B C 1
ATOM 8351 O O . LYS B 1 452 ? 50.922 -67.169 -42.993 1.00 52.82 2452 LYS B O 1
ATOM 8357 N N . LEU B 1 453 ? 49.491 -68.048 -41.482 1.00 54.55 2453 LEU B N 1
ATOM 8358 C CA . LEU B 1 453 ? 49.327 -69.334 -42.143 1.00 56.80 2453 LEU B CA 1
ATOM 8359 C C . LEU B 1 453 ? 48.542 -69.206 -43.449 1.00 59.99 2453 LEU B C 1
ATOM 8360 O O . LEU B 1 453 ? 48.940 -69.759 -44.475 1.00 61.03 2453 LEU B O 1
ATOM 8365 N N . ILE B 1 454 ? 47.432 -68.471 -43.401 1.00 59.60 2454 ILE B N 1
ATOM 8366 C CA . ILE B 1 454 ? 46.586 -68.252 -44.569 1.00 51.00 2454 ILE B CA 1
ATOM 8367 C C . ILE B 1 454 ? 47.403 -67.781 -45.767 1.00 53.74 2454 ILE B C 1
ATOM 8368 O O . ILE B 1 454 ? 47.538 -68.519 -46.739 1.00 66.48 2454 ILE B O 1
ATOM 8373 N N . GLU B 1 455 ? 48.003 -66.595 -45.681 1.00 54.93 2455 GLU B N 1
ATOM 8374 C CA . GLU B 1 455 ? 48.795 -66.081 -46.797 1.00 56.36 2455 GLU B CA 1
ATOM 8375 C C . GLU B 1 455 ? 49.978 -66.982 -47.129 1.00 51.89 2455 GLU B C 1
ATOM 8376 O O . GLU B 1 455 ? 50.541 -66.891 -48.216 1.00 42.33 2455 GLU B O 1
ATOM 8382 N N . ARG B 1 456 ? 50.358 -67.844 -46.188 1.00 56.46 2456 ARG B N 1
ATOM 8383 C CA . ARG B 1 456 ? 51.470 -68.765 -46.410 1.00 62.37 2456 ARG B CA 1
ATOM 8384 C C . ARG B 1 456 ? 50.921 -69.950 -47.192 1.00 58.44 2456 ARG B C 1
ATOM 8385 O O . ARG B 1 456 ? 51.578 -70.478 -48.093 1.00 63.78 2456 ARG B O 1
ATOM 8393 N N . LEU B 1 457 ? 49.699 -70.344 -46.850 1.00 47.28 2457 LEU B N 1
ATOM 8394 C CA . LEU B 1 457 ? 49.023 -71.435 -47.533 1.00 41.28 2457 LEU B CA 1
ATOM 8395 C C . LEU B 1 457 ? 48.808 -71.058 -49.001 1.00 40.89 2457 LEU B C 1
ATOM 8396 O O . LEU B 1 457 ? 49.099 -71.854 -49.896 1.00 46.95 2457 LEU B O 1
ATOM 8401 N N . LEU B 1 458 ? 48.352 -69.827 -49.238 1.00 29.89 2458 LEU B N 1
ATOM 8402 C CA . LEU B 1 458 ? 48.099 -69.322 -50.591 1.00 39.23 2458 LEU B CA 1
ATOM 8403 C C . LEU B 1 458 ? 49.279 -69.416 -51.556 1.00 44.93 2458 LEU B C 1
ATOM 8404 O O . LEU B 1 458 ? 49.137 -69.960 -52.651 1.00 52.79 2458 LEU B O 1
ATOM 8409 N N . GLU B 1 459 ? 50.431 -68.882 -51.151 1.00 51.60 2459 GLU B N 1
ATOM 8410 C CA . GLU B 1 459 ? 51.627 -68.863 -51.997 1.00 63.12 2459 GLU B CA 1
ATOM 8411 C C . GLU B 1 459 ? 52.235 -70.225 -52.325 1.00 60.27 2459 GLU B C 1
ATOM 8412 O O . GLU B 1 459 ? 52.718 -70.443 -53.445 1.00 47.93 2459 GLU B O 1
ATOM 8418 N N . LYS B 1 460 ? 52.241 -71.130 -51.350 1.00 59.90 2460 LYS B N 1
ATOM 8419 C CA . LYS B 1 460 ? 52.783 -72.459 -51.582 1.00 59.58 2460 LYS B CA 1
ATOM 8420 C C . LYS B 1 460 ? 51.871 -73.242 -52.518 1.00 60.52 2460 LYS B C 1
ATOM 8421 O O . LYS B 1 460 ? 52.245 -74.309 -53.001 1.00 62.41 2460 LYS B O 1
ATOM 8427 N N . GLY B 1 461 ? 50.685 -72.690 -52.778 1.00 60.33 2461 GLY B N 1
ATOM 8428 C CA . GLY B 1 461 ? 49.722 -73.317 -53.668 1.00 62.18 2461 GLY B CA 1
ATOM 8429 C C . GLY B 1 461 ? 48.966 -74.473 -53.044 1.00 66.57 2461 GLY B C 1
ATOM 8430 O O . GLY B 1 461 ? 48.570 -75.412 -53.739 1.00 64.83 2461 GLY B O 1
ATOM 8431 N N . LEU B 1 462 ? 48.759 -74.403 -51.733 1.00 65.55 2462 LEU B N 1
ATOM 8432 C CA . LEU B 1 462 ? 48.056 -75.455 -51.007 1.00 65.11 2462 LEU B CA 1
ATOM 8433 C C . LEU B 1 462 ? 46.561 -75.170 -50.923 1.00 61.32 2462 LEU B C 1
ATOM 8434 O O . LEU B 1 462 ? 45.760 -76.079 -50.706 1.00 68.92 2462 LEU B O 1
ATOM 8439 N N . VAL B 1 463 ? 46.196 -73.901 -51.086 1.00 57.85 2463 VAL B N 1
ATOM 8440 C CA . VAL B 1 463 ? 44.801 -73.468 -51.026 1.00 50.62 2463 VAL B CA 1
ATOM 8441 C C . VAL B 1 463 ? 44.531 -72.332 -52.018 1.00 44.28 2463 VAL B C 1
ATOM 8442 O O . VAL B 1 463 ? 45.423 -71.526 -52.298 1.00 43.68 2463 VAL B O 1
ATOM 8446 N N . ARG B 1 464 ? 43.318 -72.313 -52.578 1.00 39.46 2464 ARG B N 1
ATOM 8447 C CA . ARG B 1 464 ? 42.881 -71.268 -53.520 1.00 31.54 2464 ARG B CA 1
ATOM 8448 C C . ARG B 1 464 ? 41.554 -70.688 -53.034 1.00 26.59 2464 ARG B C 1
ATOM 8449 O O . ARG B 1 464 ? 41.289 -69.502 -53.197 1.00 29.89 2464 ARG B O 1
ATOM 8457 N N . ASP B 1 465 ? 40.715 -71.544 -52.459 1.00 13.01 2465 ASP B N 1
ATOM 8458 C CA . ASP B 1 465 ? 39.416 -71.123 -51.958 1.00 17.07 2465 ASP B CA 1
ATOM 8459 C C . ASP B 1 465 ? 39.044 -71.910 -50.708 1.00 31.09 2465 ASP B C 1
ATOM 8460 O O . ASP B 1 465 ? 39.747 -72.841 -50.323 1.00 31.52 2465 ASP B O 1
ATOM 8465 N N . VAL B 1 466 ? 37.922 -71.553 -50.094 1.00 22.54 2466 VAL B N 1
ATOM 8466 C CA . VAL B 1 466 ? 37.505 -72.199 -48.863 1.00 34.54 2466 VAL B CA 1
ATOM 8467 C C . VAL B 1 466 ? 37.356 -73.722 -48.884 1.00 43.69 2466 VAL B C 1
ATOM 8468 O O . VAL B 1 466 ? 37.634 -74.378 -47.883 1.00 55.05 2466 VAL B O 1
ATOM 8472 N N . ALA B 1 467 ? 36.954 -74.295 -50.014 1.00 45.53 2467 ALA B N 1
ATOM 8473 C CA . ALA B 1 467 ? 36.787 -75.746 -50.088 1.00 51.65 2467 ALA B CA 1
ATOM 8474 C C . ALA B 1 467 ? 38.133 -76.465 -50.053 1.00 53.17 2467 ALA B C 1
ATOM 8475 O O . ALA B 1 467 ? 38.220 -77.623 -49.631 1.00 53.21 2467 ALA B O 1
ATOM 8477 N N . ASP B 1 468 ? 39.176 -75.762 -50.493 1.00 45.50 2468 ASP B N 1
ATOM 8478 C CA . ASP B 1 468 ? 40.534 -76.294 -50.528 1.00 45.49 2468 ASP B CA 1
ATOM 8479 C C . ASP B 1 468 ? 41.113 -76.522 -49.128 1.00 54.53 2468 ASP B C 1
ATOM 8480 O O . ASP B 1 468 ? 42.170 -77.139 -48.980 1.00 61.03 2468 ASP B O 1
ATOM 8485 N N . LEU B 1 469 ? 40.435 -75.992 -48.112 1.00 53.86 2469 LEU B N 1
ATOM 8486 C CA . LEU B 1 469 ? 40.869 -76.152 -46.730 1.00 48.21 2469 LEU B CA 1
ATOM 8487 C C . LEU B 1 469 ? 40.571 -77.572 -46.264 1.00 55.65 2469 LEU B C 1
ATOM 8488 O O . LEU B 1 469 ? 41.332 -78.151 -45.485 1.00 75.06 2469 LEU B O 1
ATOM 8493 N N . TYR B 1 470 ? 39.464 -78.131 -46.747 1.00 45.18 2470 TYR B N 1
ATOM 8494 C CA . TYR B 1 470 ? 39.054 -79.481 -46.379 1.00 38.86 2470 TYR B CA 1
ATOM 8495 C C . TYR B 1 470 ? 39.800 -80.569 -47.148 1.00 48.73 2470 TYR B C 1
ATOM 8496 O O . TYR B 1 470 ? 39.742 -81.745 -46.787 1.00 43.26 2470 TYR B O 1
ATOM 8505 N N . HIS B 1 471 ? 40.499 -80.169 -48.209 1.00 61.32 2471 HIS B N 1
ATOM 8506 C CA . HIS B 1 471 ? 41.285 -81.100 -49.017 1.00 68.13 2471 HIS B CA 1
ATOM 8507 C C . HIS B 1 471 ? 42.696 -81.199 -48.452 1.00 63.41 2471 HIS B C 1
ATOM 8508 O O . HIS B 1 471 ? 43.593 -81.808 -49.048 1.00 54.54 2471 HIS B O 1
ATOM 8515 N N . LEU B 1 472 ? 42.864 -80.590 -47.282 1.00 65.52 2472 LEU B N 1
ATOM 8516 C CA . LEU B 1 472 ? 44.124 -80.580 -46.552 1.00 71.85 2472 LEU B CA 1
ATOM 8517 C C . LEU B 1 472 ? 44.142 -81.802 -45.630 1.00 82.67 2472 LEU B C 1
ATOM 8518 O O . LEU B 1 472 ? 44.754 -81.773 -44.561 1.00 86.68 2472 LEU B O 1
ATOM 8523 N N . ARG B 1 473 ? 43.467 -82.873 -46.061 1.00 97.20 2473 ARG B N 1
ATOM 8524 C CA . ARG B 1 473 ? 43.374 -84.133 -45.308 1.00 100.99 2473 ARG B CA 1
ATOM 8525 C C . ARG B 1 473 ? 44.761 -84.623 -44.895 1.00 101.50 2473 ARG B C 1
ATOM 8526 O O . ARG B 1 473 ? 44.914 -85.307 -43.880 1.00 101.50 2473 ARG B O 1
ATOM 8534 N N . LYS B 1 474 ? 45.763 -84.255 -45.690 1.00 101.50 2474 LYS B N 1
ATOM 8535 C CA . LYS B 1 474 ? 47.146 -84.628 -45.429 1.00 101.50 2474 LYS B CA 1
ATOM 8536 C C . LYS B 1 474 ? 47.824 -83.669 -44.444 1.00 101.50 2474 LYS B C 1
ATOM 8537 O O . LYS B 1 474 ? 47.884 -82.452 -44.679 1.00 93.55 2474 LYS B O 1
ATOM 8543 N N . GLU B 1 475 ? 48.333 -84.231 -43.346 1.00 101.50 2475 GLU B N 1
ATOM 8544 C CA . GLU B 1 475 ? 49.038 -83.463 -42.319 1.00 98.87 2475 GLU B CA 1
ATOM 8545 C C . GLU B 1 475 ? 50.401 -83.035 -42.862 1.00 93.43 2475 GLU B C 1
ATOM 8546 O O . GLU B 1 475 ? 51.001 -82.075 -42.379 1.00 86.76 2475 GLU B O 1
ATOM 8552 N N . ASP B 1 476 ? 50.857 -83.754 -43.886 1.00 93.66 2476 ASP B N 1
ATOM 8553 C CA . ASP B 1 476 ? 52.137 -83.528 -44.558 1.00 97.55 2476 ASP B CA 1
ATOM 8554 C C . ASP B 1 476 ? 52.414 -82.061 -44.871 1.00 98.49 2476 ASP B C 1
ATOM 8555 O O . ASP B 1 476 ? 53.456 -81.509 -44.503 1.00 101.05 2476 ASP B O 1
ATOM 8560 N N . LEU B 1 477 ? 51.466 -81.446 -45.567 1.00 95.61 2477 LEU B N 1
ATOM 8561 C CA . LEU B 1 477 ? 51.563 -80.057 -45.989 1.00 88.72 2477 LEU B CA 1
ATOM 8562 C C . LEU B 1 477 ? 51.527 -79.051 -44.829 1.00 81.38 2477 LEU B C 1
ATOM 8563 O O . LEU B 1 477 ? 52.167 -78.002 -44.897 1.00 78.22 2477 LEU B O 1
ATOM 8568 N N . LEU B 1 478 ? 50.810 -79.395 -43.759 1.00 77.60 2478 LEU B N 1
ATOM 8569 C CA . LEU B 1 478 ? 50.663 -78.522 -42.591 1.00 77.49 2478 LEU B CA 1
ATOM 8570 C C . LEU B 1 478 ? 51.848 -78.421 -41.631 1.00 83.01 2478 LEU B C 1
ATOM 8571 O O . LEU B 1 478 ? 52.174 -77.328 -41.155 1.00 83.45 2478 LEU B O 1
ATOM 8576 N N . GLY B 1 479 ? 52.459 -79.560 -41.315 1.00 89.00 2479 GLY B N 1
ATOM 8577 C CA . GLY B 1 479 ? 53.589 -79.570 -40.399 1.00 98.12 2479 GLY B CA 1
ATOM 8578 C C . GLY B 1 479 ? 54.889 -79.072 -41.005 1.00 100.83 2479 GLY B C 1
ATOM 8579 O O . GLY B 1 479 ? 55.944 -79.677 -40.800 1.00 100.98 2479 GLY B O 1
ATOM 8580 N N . LEU B 1 480 ? 54.819 -77.956 -41.727 1.00 98.93 2480 LEU B N 1
ATOM 8581 C CA . LEU B 1 480 ? 55.990 -77.376 -42.375 1.00 93.59 2480 LEU B CA 1
ATOM 8582 C C . LEU B 1 480 ? 56.001 -75.850 -42.274 1.00 95.68 2480 LEU B C 1
ATOM 8583 O O . LEU B 1 480 ? 56.931 -75.200 -42.755 1.00 98.80 2480 LEU B O 1
ATOM 8588 N N . GLU B 1 481 ? 54.986 -75.282 -41.624 1.00 98.15 2481 GLU B N 1
ATOM 8589 C CA . GLU B 1 481 ? 54.880 -73.828 -41.495 1.00 99.18 2481 GLU B CA 1
ATOM 8590 C C . GLU B 1 481 ? 54.658 -73.326 -40.070 1.00 100.63 2481 GLU B C 1
ATOM 8591 O O . GLU B 1 481 ? 53.540 -72.938 -39.702 1.00 89.64 2481 GLU B O 1
ATOM 8597 N N . ARG B 1 482 ? 55.741 -73.316 -39.288 1.00 101.50 2482 ARG B N 1
ATOM 8598 C CA . ARG B 1 482 ? 55.739 -72.859 -37.891 1.00 101.50 2482 ARG B CA 1
ATOM 8599 C C . ARG B 1 482 ? 54.874 -73.703 -36.950 1.00 101.50 2482 ARG B C 1
ATOM 8600 O O . ARG B 1 482 ? 54.657 -73.330 -35.795 1.00 101.50 2482 ARG B O 1
ATOM 8608 N N . MET B 1 483 ? 54.381 -74.833 -37.449 1.00 101.50 2483 MET B N 1
ATOM 8609 C CA . MET B 1 483 ? 53.545 -75.727 -36.654 1.00 95.43 2483 MET B CA 1
ATOM 8610 C C . MET B 1 483 ? 54.339 -76.953 -36.231 1.00 95.56 2483 MET B C 1
ATOM 8611 O O . MET B 1 483 ? 55.246 -77.393 -36.946 1.00 94.89 2483 MET B O 1
ATOM 8616 N N . GLY B 1 484 ? 53.959 -77.535 -35.098 1.00 93.21 2484 GLY B N 1
ATOM 8617 C CA . GLY B 1 484 ? 54.683 -78.688 -34.602 1.00 95.31 2484 GLY B CA 1
ATOM 8618 C C . GLY B 1 484 ? 53.930 -79.984 -34.410 1.00 90.71 2484 GLY B C 1
ATOM 8619 O O . GLY B 1 484 ? 53.901 -80.515 -33.299 1.00 92.41 2484 GLY B O 1
ATOM 8620 N N . GLU B 1 485 ? 53.336 -80.497 -35.487 1.00 86.83 2485 GLU B N 1
ATOM 8621 C CA . GLU B 1 485 ? 52.595 -81.763 -35.468 1.00 80.42 2485 GLU B CA 1
ATOM 8622 C C . GLU B 1 485 ? 51.639 -81.912 -34.285 1.00 75.39 2485 GLU B C 1
ATOM 8623 O O . GLU B 1 485 ? 51.145 -83.006 -34.007 1.00 62.23 2485 GLU B O 1
ATOM 8629 N N . LYS B 1 486 ? 51.375 -80.798 -33.609 1.00 80.81 2486 LYS B N 1
ATOM 8630 C CA . LYS B 1 486 ? 50.501 -80.766 -32.442 1.00 94.03 2486 LYS B CA 1
ATOM 8631 C C . LYS B 1 486 ? 49.422 -79.721 -32.704 1.00 97.94 2486 LYS B C 1
ATOM 8632 O O . LYS B 1 486 ? 48.232 -79.962 -32.477 1.00 98.86 2486 LYS B O 1
ATOM 8638 N N . SER B 1 487 ? 49.857 -78.556 -33.175 1.00 101.23 2487 SER B N 1
ATOM 8639 C CA . SER B 1 487 ? 48.944 -77.473 -33.510 1.00 100.59 2487 SER B CA 1
ATOM 8640 C C . SER B 1 487 ? 48.282 -77.868 -34.826 1.00 100.49 2487 SER B C 1
ATOM 8641 O O . SER B 1 487 ? 47.099 -77.600 -35.045 1.00 101.44 2487 SER B O 1
ATOM 8644 N N . ALA B 1 488 ? 49.064 -78.528 -35.681 1.00 92.84 2488 ALA B N 1
ATOM 8645 C CA . ALA B 1 488 ? 48.612 -79.000 -36.986 1.00 82.38 2488 ALA B CA 1
ATOM 8646 C C . ALA B 1 488 ? 47.450 -79.976 -36.834 1.00 79.85 2488 ALA B C 1
ATOM 8647 O O . ALA B 1 488 ? 46.361 -79.743 -37.363 1.00 86.36 2488 ALA B O 1
ATOM 8649 N N . GLN B 1 489 ? 47.685 -81.050 -36.084 1.00 75.88 2489 GLN B N 1
ATOM 8650 C CA . GLN B 1 489 ? 46.675 -82.073 -35.834 1.00 66.48 2489 GLN B CA 1
ATOM 8651 C C . GLN B 1 489 ? 45.427 -81.455 -35.200 1.00 61.67 2489 GLN B C 1
ATOM 8652 O O . GLN B 1 489 ? 44.338 -82.015 -35.295 1.00 57.44 2489 GLN B O 1
ATOM 8658 N N . ASN B 1 490 ? 45.592 -80.307 -34.547 1.00 62.76 2490 ASN B N 1
ATOM 8659 C CA . ASN B 1 490 ? 44.470 -79.629 -33.909 1.00 68.57 2490 ASN B CA 1
ATOM 8660 C C . ASN B 1 490 ? 43.690 -78.768 -34.896 1.00 69.53 2490 ASN B C 1
ATOM 8661 O O . ASN B 1 490 ? 42.459 -78.728 -34.848 1.00 73.40 2490 ASN B O 1
ATOM 8666 N N . LEU B 1 491 ? 44.405 -78.065 -35.772 1.00 67.86 2491 LEU B N 1
ATOM 8667 C CA . LEU B 1 491 ? 43.765 -77.221 -36.779 1.00 62.12 2491 LEU B CA 1
ATOM 8668 C C . LEU B 1 491 ? 42.966 -78.113 -37.716 1.00 63.46 2491 LEU B C 1
ATOM 8669 O O . LEU B 1 491 ? 41.802 -77.844 -38.017 1.00 58.27 2491 LEU B O 1
ATOM 8674 N N . LEU B 1 492 ? 43.606 -79.194 -38.148 1.00 59.64 2492 LEU B N 1
ATOM 8675 C CA . LEU B 1 492 ? 42.992 -80.155 -39.042 1.00 61.45 2492 LEU B CA 1
ATOM 8676 C C . LEU B 1 492 ? 41.725 -80.718 -38.399 1.00 61.39 2492 LEU B C 1
ATOM 8677 O O . LEU B 1 492 ? 40.722 -80.943 -39.082 1.00 62.79 2492 LEU B O 1
ATOM 8682 N N . ARG B 1 493 ? 41.763 -80.887 -37.078 1.00 63.05 2493 ARG B N 1
ATOM 8683 C CA . ARG B 1 493 ? 40.625 -81.421 -36.332 1.00 68.52 2493 ARG B CA 1
ATOM 8684 C C . ARG B 1 493 ? 39.504 -80.398 -36.150 1.00 66.39 2493 ARG B C 1
ATOM 8685 O O . ARG B 1 493 ? 38.334 -80.772 -36.062 1.00 69.90 2493 ARG B O 1
ATOM 8693 N N . GLN B 1 494 ? 39.846 -79.114 -36.093 1.00 62.21 2494 GLN B N 1
ATOM 8694 C CA . GLN B 1 494 ? 38.811 -78.094 -35.959 1.00 64.11 2494 GLN B CA 1
ATOM 8695 C C . GLN B 1 494 ? 38.279 -77.680 -37.334 1.00 60.36 2494 GLN B C 1
ATOM 8696 O O . GLN B 1 494 ? 37.164 -77.167 -37.446 1.00 50.35 2494 GLN B O 1
ATOM 8702 N N . ILE B 1 495 ? 39.081 -77.929 -38.375 1.00 54.85 2495 ILE B N 1
ATOM 8703 C CA . ILE B 1 495 ? 38.691 -77.652 -39.760 1.00 41.30 2495 ILE B CA 1
ATOM 8704 C C . ILE B 1 495 ? 37.536 -78.607 -40.074 1.00 44.00 2495 ILE B C 1
ATOM 8705 O O . ILE B 1 495 ? 36.634 -78.276 -40.841 1.00 52.46 2495 ILE B O 1
ATOM 8710 N N . GLU B 1 496 ? 37.577 -79.790 -39.464 1.00 41.79 2496 GLU B N 1
ATOM 8711 C CA . GLU B 1 496 ? 36.542 -80.804 -39.641 1.00 43.21 2496 GLU B CA 1
ATOM 8712 C C . GLU B 1 496 ? 35.282 -80.472 -38.851 1.00 45.88 2496 GLU B C 1
ATOM 8713 O O . GLU B 1 496 ? 34.173 -80.734 -39.303 1.00 49.67 2496 GLU B O 1
ATOM 8719 N N . GLU B 1 497 ? 35.464 -79.920 -37.658 1.00 63.07 2497 GLU B N 1
ATOM 8720 C CA . GLU B 1 497 ? 34.347 -79.565 -36.786 1.00 69.92 2497 GLU B CA 1
ATOM 8721 C C . GLU B 1 497 ? 33.423 -78.514 -37.398 1.00 65.59 2497 GLU B C 1
ATOM 8722 O O . GLU B 1 497 ? 32.209 -78.529 -37.173 1.00 61.19 2497 GLU B O 1
ATOM 8728 N N . SER B 1 498 ? 34.009 -77.616 -38.185 1.00 61.64 2498 SER B N 1
ATOM 8729 C CA . SER B 1 498 ? 33.270 -76.538 -38.827 1.00 54.51 2498 SER B CA 1
ATOM 8730 C C . SER B 1 498 ? 32.184 -77.034 -39.772 1.00 61.22 2498 SER B C 1
ATOM 8731 O O . SER B 1 498 ? 31.137 -76.396 -39.909 1.00 61.84 2498 SER B O 1
ATOM 8734 N N . LYS B 1 499 ? 32.419 -78.188 -40.395 1.00 57.49 2499 LYS B N 1
ATOM 8735 C CA . LYS B 1 499 ? 31.460 -78.774 -41.328 1.00 45.22 2499 LYS B CA 1
ATOM 8736 C C . LYS B 1 499 ? 30.048 -78.778 -40.764 1.00 46.09 2499 LYS B C 1
ATOM 8737 O O . LYS B 1 499 ? 29.072 -78.688 -41.516 1.00 60.83 2499 LYS B O 1
ATOM 8743 N N . HIS B 1 500 ? 29.947 -78.804 -39.437 1.00 34.27 2500 HIS B N 1
ATOM 8744 C CA . HIS B 1 500 ? 28.653 -78.876 -38.768 1.00 31.18 2500 HIS B CA 1
ATOM 8745 C C . HIS B 1 500 ? 28.041 -77.571 -38.260 1.00 29.18 2500 HIS B C 1
ATOM 8746 O O . HIS B 1 500 ? 27.018 -77.595 -37.568 1.00 26.11 2500 HIS B O 1
ATOM 8753 N N . ARG B 1 501 ? 28.629 -76.433 -38.621 1.00 15.35 2501 ARG B N 1
ATOM 8754 C CA . ARG B 1 501 ? 28.067 -75.154 -38.187 1.00 28.13 2501 ARG B CA 1
ATOM 8755 C C . ARG B 1 501 ? 26.632 -74.940 -38.692 1.00 31.45 2501 ARG B C 1
ATOM 8756 O O . ARG B 1 501 ? 25.788 -74.422 -37.969 1.00 42.11 2501 ARG B O 1
ATOM 8764 N N . GLY B 1 502 ? 26.362 -75.340 -39.931 1.00 35.92 2502 GLY B N 1
ATOM 8765 C CA . GLY B 1 502 ? 25.030 -75.169 -40.483 1.00 44.60 2502 GLY B CA 1
ATOM 8766 C C . GLY B 1 502 ? 24.927 -74.032 -41.488 1.00 49.42 2502 GLY B C 1
ATOM 8767 O O . GLY B 1 502 ? 25.879 -73.277 -41.689 1.00 51.39 2502 GLY B O 1
ATOM 8768 N N . LEU B 1 503 ? 23.750 -73.888 -42.091 1.00 48.53 2503 LEU B N 1
ATOM 8769 C CA . LEU B 1 503 ? 23.502 -72.857 -43.094 1.00 51.40 2503 LEU B CA 1
ATOM 8770 C C . LEU B 1 503 ? 23.681 -71.412 -42.628 1.00 53.99 2503 LEU B C 1
ATOM 8771 O O . LEU B 1 503 ? 24.417 -70.643 -43.252 1.00 47.64 2503 LEU B O 1
ATOM 8776 N N . GLU B 1 504 ? 22.978 -71.047 -41.554 1.00 52.24 2504 GLU B N 1
ATOM 8777 C CA . GLU B 1 504 ? 23.017 -69.694 -40.992 1.00 48.74 2504 GLU B CA 1
ATOM 8778 C C . GLU B 1 504 ? 24.414 -69.139 -40.747 1.00 43.88 2504 GLU B C 1
ATOM 8779 O O . GLU B 1 504 ? 24.604 -67.931 -40.662 1.00 58.33 2504 GLU B O 1
ATOM 8785 N N . ARG B 1 505 ? 25.390 -70.022 -40.626 1.00 34.52 2505 ARG B N 1
ATOM 8786 C CA . ARG B 1 505 ? 26.759 -69.601 -40.410 1.00 31.82 2505 ARG B CA 1
ATOM 8787 C C . ARG B 1 505 ? 27.546 -69.792 -41.697 1.00 33.72 2505 ARG B C 1
ATOM 8788 O O . ARG B 1 505 ? 28.578 -69.157 -41.907 1.00 33.38 2505 ARG B O 1
ATOM 8796 N N . LEU B 1 506 ? 27.049 -70.670 -42.567 1.00 44.08 2506 LEU B N 1
ATOM 8797 C CA . LEU B 1 506 ? 27.699 -70.917 -43.853 1.00 33.75 2506 LEU B CA 1
ATOM 8798 C C . LEU B 1 506 ? 27.387 -69.767 -44.804 1.00 21.63 2506 LEU B C 1
ATOM 8799 O O . LEU B 1 506 ? 28.284 -69.240 -45.453 1.00 16.95 2506 LEU B O 1
ATOM 8804 N N . LEU B 1 507 ? 26.120 -69.369 -44.860 1.00 7.64 2507 LEU B N 1
ATOM 8805 C CA . LEU B 1 507 ? 25.717 -68.259 -45.710 1.00 20.35 2507 LEU B CA 1
ATOM 8806 C C . LEU B 1 507 ? 26.509 -67.000 -45.359 1.00 31.05 2507 LEU B C 1
ATOM 8807 O O . LEU B 1 507 ? 26.873 -66.226 -46.243 1.00 43.49 2507 LEU B O 1
ATOM 8812 N N . TYR B 1 508 ? 26.810 -66.819 -44.074 1.00 31.54 2508 TYR B N 1
ATOM 8813 C CA . TYR B 1 508 ? 27.593 -65.671 -43.632 1.00 25.97 2508 TYR B CA 1
ATOM 8814 C C . TYR B 1 508 ? 29.065 -65.845 -44.007 1.00 24.71 2508 TYR B C 1
ATOM 8815 O O . TYR B 1 508 ? 29.713 -64.922 -44.497 1.00 31.20 2508 TYR B O 1
ATOM 8824 N N . ALA B 1 509 ? 29.582 -67.040 -43.771 1.00 21.99 2509 ALA B N 1
ATOM 8825 C CA . ALA B 1 509 ? 30.971 -67.358 -44.056 1.00 30.06 2509 ALA B CA 1
ATOM 8826 C C . ALA B 1 509 ? 31.358 -67.192 -45.524 1.00 37.20 2509 ALA B C 1
ATOM 8827 O O . ALA B 1 509 ? 32.510 -66.867 -45.841 1.00 38.94 2509 ALA B O 1
ATOM 8829 N N . LEU B 1 510 ? 30.403 -67.441 -46.418 1.00 40.00 2510 LEU B N 1
ATOM 8830 C CA . LEU B 1 510 ? 30.661 -67.325 -47.849 1.00 34.57 2510 LEU B CA 1
ATOM 8831 C C . LEU B 1 510 ? 30.831 -65.884 -48.331 1.00 41.02 2510 LEU B C 1
ATOM 8832 O O . LEU B 1 510 ? 31.538 -65.630 -49.306 1.00 37.63 2510 LEU B O 1
ATOM 8837 N N . GLY B 1 511 ? 30.192 -64.948 -47.632 1.00 48.75 2511 GLY B N 1
ATOM 8838 C CA . GLY B 1 511 ? 30.298 -63.543 -47.983 1.00 44.10 2511 GLY B CA 1
ATOM 8839 C C . GLY B 1 511 ? 29.483 -63.118 -49.186 1.00 38.95 2511 GLY B C 1
ATOM 8840 O O . GLY B 1 511 ? 30.021 -62.563 -50.140 1.00 38.85 2511 GLY B O 1
ATOM 8841 N N . LEU B 1 512 ? 28.184 -63.387 -49.145 1.00 42.43 2512 LEU B N 1
ATOM 8842 C CA . LEU B 1 512 ? 27.293 -63.015 -50.235 1.00 32.86 2512 LEU B CA 1
ATOM 8843 C C . LEU B 1 512 ? 27.040 -61.529 -50.106 1.00 32.72 2512 LEU B C 1
ATOM 8844 O O . LEU B 1 512 ? 27.039 -60.994 -48.998 1.00 36.74 2512 LEU B O 1
ATOM 8849 N N . PRO B 1 513 ? 26.845 -60.835 -51.237 1.00 34.60 2513 PRO B N 1
ATOM 8850 C CA . PRO B 1 513 ? 26.584 -59.393 -51.254 1.00 32.07 2513 PRO B CA 1
ATOM 8851 C C . PRO B 1 513 ? 25.457 -58.932 -50.322 1.00 30.95 2513 PRO B C 1
ATOM 8852 O O . PRO B 1 513 ? 24.295 -59.319 -50.482 1.00 38.95 2513 PRO B O 1
ATOM 8856 N N . GLY B 1 514 ? 25.835 -58.150 -49.313 1.00 26.48 2514 GLY B N 1
ATOM 8857 C CA . GLY B 1 514 ? 24.880 -57.610 -48.361 1.00 23.41 2514 GLY B CA 1
ATOM 8858 C C . GLY B 1 514 ? 24.413 -58.544 -47.267 1.00 27.63 2514 GLY B C 1
ATOM 8859 O O . GLY B 1 514 ? 23.508 -58.195 -46.493 1.00 24.11 2514 GLY B O 1
ATOM 8860 N N . VAL B 1 515 ? 25.029 -59.719 -47.180 1.00 30.66 2515 VAL B N 1
ATOM 8861 C CA . VAL B 1 515 ? 24.627 -60.683 -46.172 1.00 44.72 2515 VAL B CA 1
ATOM 8862 C C . VAL B 1 515 ? 25.485 -60.655 -44.907 1.00 49.64 2515 VAL B C 1
ATOM 8863 O O . VAL B 1 515 ? 26.661 -61.036 -44.909 1.00 44.96 2515 VAL B O 1
ATOM 8867 N N . GLY B 1 516 ? 24.893 -60.120 -43.843 1.00 55.40 2516 GLY B N 1
ATOM 8868 C CA . GLY B 1 516 ? 25.566 -60.044 -42.561 1.00 59.97 2516 GLY B CA 1
ATOM 8869 C C . GLY B 1 516 ? 25.094 -61.203 -41.706 1.00 64.90 2516 GLY B C 1
ATOM 8870 O O . GLY B 1 516 ? 24.868 -62.296 -42.227 1.00 69.04 2516 GLY B O 1
ATOM 8871 N N . GLU B 1 517 ? 24.930 -60.975 -40.405 1.00 66.00 2517 GLU B N 1
ATOM 8872 C CA . GLU B 1 517 ? 24.472 -62.027 -39.503 1.00 59.02 2517 GLU B CA 1
ATOM 8873 C C . GLU B 1 517 ? 22.957 -62.077 -39.474 1.00 50.21 2517 GLU B C 1
ATOM 8874 O O . GLU B 1 517 ? 22.360 -63.152 -39.508 1.00 38.50 2517 GLU B O 1
ATOM 8880 N N . VAL B 1 518 ? 22.340 -60.904 -39.413 1.00 49.14 2518 VAL B N 1
ATOM 8881 C CA . VAL B 1 518 ? 20.885 -60.809 -39.391 1.00 54.19 2518 VAL B CA 1
ATOM 8882 C C . VAL B 1 518 ? 20.324 -61.392 -40.700 1.00 55.43 2518 VAL B C 1
ATOM 8883 O O . VAL B 1 518 ? 19.417 -62.232 -40.681 1.00 50.23 2518 VAL B O 1
ATOM 8887 N N . LEU B 1 519 ? 20.922 -60.982 -41.819 1.00 50.96 2519 LEU B N 1
ATOM 8888 C CA . LEU B 1 519 ? 20.517 -61.436 -43.142 1.00 41.42 2519 LEU B CA 1
ATOM 8889 C C . LEU B 1 519 ? 20.641 -62.954 -43.218 1.00 33.14 2519 LEU B C 1
ATOM 8890 O O . LEU B 1 519 ? 19.638 -63.650 -43.364 1.00 38.48 2519 LEU B O 1
ATOM 8895 N N . ALA B 1 520 ? 21.865 -63.459 -43.071 1.00 24.03 2520 ALA B N 1
ATOM 8896 C CA . ALA B 1 520 ? 22.149 -64.902 -43.117 1.00 24.31 2520 ALA B CA 1
ATOM 8897 C C . ALA B 1 520 ? 21.114 -65.715 -42.375 1.00 19.66 2520 ALA B C 1
ATOM 8898 O O . ALA B 1 520 ? 20.451 -66.565 -42.955 1.00 26.74 2520 ALA B O 1
ATOM 8900 N N . ARG B 1 521 ? 20.964 -65.413 -41.090 1.00 42.63 2521 ARG B N 1
ATOM 8901 C CA . ARG B 1 521 ? 20.010 -66.090 -40.219 1.00 54.69 2521 ARG B CA 1
ATOM 8902 C C . ARG B 1 521 ? 18.630 -66.181 -40.872 1.00 50.94 2521 ARG B C 1
ATOM 8903 O O . ARG B 1 521 ? 18.060 -67.267 -40.985 1.00 45.13 2521 ARG B O 1
ATOM 8911 N N . ASN B 1 522 ? 18.138 -65.041 -41.355 1.00 51.69 2522 ASN B N 1
ATOM 8912 C CA . ASN B 1 522 ? 16.833 -64.948 -42.010 1.00 50.52 2522 ASN B CA 1
ATOM 8913 C C . ASN B 1 522 ? 16.710 -65.765 -43.303 1.00 45.44 2522 ASN B C 1
ATOM 8914 O O . ASN B 1 522 ? 15.634 -66.291 -43.611 1.00 31.84 2522 ASN B O 1
ATOM 8919 N N . LEU B 1 523 ? 17.802 -65.833 -44.064 1.00 33.04 2523 LEU B N 1
ATOM 8920 C CA . LEU B 1 523 ? 17.844 -66.591 -45.312 1.00 34.80 2523 LEU B CA 1
ATOM 8921 C C . LEU B 1 523 ? 17.702 -68.089 -45.039 1.00 43.42 2523 LEU B C 1
ATOM 8922 O O . LEU B 1 523 ? 16.687 -68.707 -45.386 1.00 41.13 2523 LEU B O 1
ATOM 8927 N N . ALA B 1 524 ? 18.710 -68.651 -44.375 1.00 43.94 2524 ALA B N 1
ATOM 8928 C CA . ALA B 1 524 ? 18.747 -70.069 -44.033 1.00 42.35 2524 ALA B CA 1
ATOM 8929 C C . ALA B 1 524 ? 17.498 -70.545 -43.293 1.00 44.42 2524 ALA B C 1
ATOM 8930 O O . ALA B 1 524 ? 17.168 -71.731 -43.309 1.00 44.28 2524 ALA B O 1
ATOM 8932 N N . ARG B 1 525 ? 16.805 -69.612 -42.653 1.00 47.10 2525 ARG B N 1
ATOM 8933 C CA . ARG B 1 525 ? 15.598 -69.928 -41.906 1.00 55.61 2525 ARG B CA 1
ATOM 8934 C C . ARG B 1 525 ? 14.406 -70.057 -42.852 1.00 57.40 2525 ARG B C 1
ATOM 8935 O O . ARG B 1 525 ? 13.501 -70.863 -42.620 1.00 58.69 2525 ARG B O 1
ATOM 8943 N N . ARG B 1 526 ? 14.435 -69.280 -43.934 1.00 54.28 2526 ARG B N 1
ATOM 8944 C CA . ARG B 1 526 ? 13.365 -69.271 -44.929 1.00 45.68 2526 ARG B CA 1
ATOM 8945 C C . ARG B 1 526 ? 13.488 -70.350 -46.010 1.00 34.70 2526 ARG B C 1
ATOM 8946 O O . ARG B 1 526 ? 12.480 -70.828 -46.508 1.00 18.95 2526 ARG B O 1
ATOM 8954 N N . PHE B 1 527 ? 14.711 -70.757 -46.340 1.00 29.52 2527 PHE B N 1
ATOM 8955 C CA . PHE B 1 527 ? 14.922 -71.765 -47.371 1.00 31.53 2527 PHE B CA 1
ATOM 8956 C C . PHE B 1 527 ? 15.376 -73.125 -46.860 1.00 35.22 2527 PHE B C 1
ATOM 8957 O O . PHE B 1 527 ? 15.297 -74.121 -47.578 1.00 40.65 2527 PHE B O 1
ATOM 8965 N N . GLY B 1 528 ? 15.883 -73.154 -45.632 1.00 39.45 2528 GLY B N 1
ATOM 8966 C CA . GLY B 1 528 ? 16.322 -74.394 -45.014 1.00 21.33 2528 GLY B CA 1
ATOM 8967 C C . GLY B 1 528 ? 17.478 -75.165 -45.616 1.00 14.18 2528 GLY B C 1
ATOM 8968 O O . GLY B 1 528 ? 18.145 -75.894 -44.896 1.00 30.64 2528 GLY B O 1
ATOM 8969 N N . THR B 1 529 ? 17.739 -75.018 -46.909 1.00 13.30 2529 THR B N 1
ATOM 8970 C CA . THR B 1 529 ? 18.833 -75.764 -47.541 1.00 20.02 2529 THR B CA 1
ATOM 8971 C C . THR B 1 529 ? 19.555 -74.870 -48.527 1.00 5.92 2529 THR B C 1
ATOM 8972 O O . THR B 1 529 ? 19.002 -73.865 -48.954 1.00 32.87 2529 THR B O 1
ATOM 8976 N N . MET B 1 530 ? 20.784 -75.219 -48.883 1.00 4.54 2530 MET B N 1
ATOM 8977 C CA . MET B 1 530 ? 21.543 -74.422 -49.848 1.00 19.89 2530 MET B CA 1
ATOM 8978 C C . MET B 1 530 ? 20.842 -74.602 -51.183 1.00 35.82 2530 MET B C 1
ATOM 8979 O O . MET B 1 530 ? 20.470 -73.628 -51.842 1.00 41.55 2530 MET B O 1
ATOM 8984 N N . ASP B 1 531 ? 20.636 -75.867 -51.547 1.00 40.37 2531 ASP B N 1
ATOM 8985 C CA . ASP B 1 531 ? 19.972 -76.234 -52.787 1.00 27.39 2531 ASP B CA 1
ATOM 8986 C C . ASP B 1 531 ? 18.676 -75.463 -52.960 1.00 28.15 2531 ASP B C 1
ATOM 8987 O O . ASP B 1 531 ? 18.380 -74.981 -54.055 1.00 40.66 2531 ASP B O 1
ATOM 8992 N N . ARG B 1 532 ? 17.915 -75.333 -51.877 1.00 9.39 2532 ARG B N 1
ATOM 8993 C CA . ARG B 1 532 ? 16.651 -74.618 -51.930 1.00 16.85 2532 ARG B CA 1
ATOM 8994 C C . ARG B 1 532 ? 16.843 -73.126 -52.173 1.00 22.94 2532 ARG B C 1
ATOM 8995 O O . ARG B 1 532 ? 15.993 -72.469 -52.781 1.00 27.02 2532 ARG B O 1
ATOM 9003 N N . LEU B 1 533 ? 17.948 -72.585 -51.677 1.00 21.63 2533 LEU B N 1
ATOM 9004 C CA . LEU B 1 533 ? 18.226 -71.170 -51.868 1.00 27.36 2533 LEU B CA 1
ATOM 9005 C C . LEU B 1 533 ? 18.667 -70.952 -53.317 1.00 25.84 2533 LEU B C 1
ATOM 9006 O O . LEU B 1 533 ? 18.261 -69.983 -53.962 1.00 25.98 2533 LEU B O 1
ATOM 9011 N N . LEU B 1 534 ? 19.463 -71.884 -53.833 1.00 24.40 2534 LEU B N 1
ATOM 9012 C CA . LEU B 1 534 ? 19.955 -71.810 -55.204 1.00 24.84 2534 LEU B CA 1
ATOM 9013 C C . LEU B 1 534 ? 18.812 -71.789 -56.227 1.00 24.40 2534 LEU B C 1
ATOM 9014 O O . LEU B 1 534 ? 18.999 -71.380 -57.372 1.00 31.49 2534 LEU B O 1
ATOM 9019 N N . GLU B 1 535 ? 17.628 -72.207 -55.793 1.00 13.00 2535 GLU B N 1
ATOM 9020 C CA . GLU B 1 535 ? 16.443 -72.232 -56.639 1.00 15.79 2535 GLU B CA 1
ATOM 9021 C C . GLU B 1 535 ? 15.464 -71.157 -56.192 1.00 24.44 2535 GLU B C 1
ATOM 9022 O O . GLU B 1 535 ? 14.264 -71.223 -56.474 1.00 18.46 2535 GLU B O 1
ATOM 9028 N N . ALA B 1 536 ? 15.974 -70.169 -55.472 1.00 30.55 2536 ALA B N 1
ATOM 9029 C CA . ALA B 1 536 ? 15.121 -69.103 -54.990 1.00 30.44 2536 ALA B CA 1
ATOM 9030 C C . ALA B 1 536 ? 14.770 -68.154 -56.115 1.00 29.78 2536 ALA B C 1
ATOM 9031 O O . ALA B 1 536 ? 15.583 -67.914 -57.016 1.00 33.91 2536 ALA B O 1
ATOM 9033 N N . SER B 1 537 ? 13.533 -67.673 -56.091 1.00 25.82 2537 SER B N 1
ATOM 9034 C CA . SER B 1 537 ? 13.063 -66.709 -57.079 1.00 32.75 2537 SER B CA 1
ATOM 9035 C C . SER B 1 537 ? 13.273 -65.333 -56.461 1.00 34.74 2537 SER B C 1
ATOM 9036 O O . SER B 1 537 ? 13.220 -65.189 -55.239 1.00 37.77 2537 SER B O 1
ATOM 9039 N N . LEU B 1 538 ? 13.502 -64.326 -57.298 1.00 30.41 2538 LEU B N 1
ATOM 9040 C CA . LEU B 1 538 ? 13.719 -62.967 -56.811 1.00 28.72 2538 LEU B CA 1
ATOM 9041 C C . LEU B 1 538 ? 12.681 -62.534 -55.780 1.00 24.43 2538 LEU B C 1
ATOM 9042 O O . LEU B 1 538 ? 13.019 -61.944 -54.762 1.00 26.62 2538 LEU B O 1
ATOM 9047 N N . GLU B 1 539 ? 11.416 -62.827 -56.046 1.00 33.92 2539 GLU B N 1
ATOM 9048 C CA . GLU B 1 539 ? 10.360 -62.449 -55.121 1.00 48.12 2539 GLU B CA 1
ATOM 9049 C C . GLU B 1 539 ? 10.526 -63.126 -53.767 1.00 53.99 2539 GLU B C 1
ATOM 9050 O O . GLU B 1 539 ? 10.358 -62.478 -52.731 1.00 61.72 2539 GLU B O 1
ATOM 9056 N N . GLU B 1 540 ? 10.895 -64.409 -53.779 1.00 52.26 2540 GLU B N 1
ATOM 9057 C CA . GLU B 1 540 ? 11.099 -65.169 -52.542 1.00 43.47 2540 GLU B CA 1
ATOM 9058 C C . GLU B 1 540 ? 12.094 -64.478 -51.614 1.00 31.68 2540 GLU B C 1
ATOM 9059 O O . GLU B 1 540 ? 11.863 -64.396 -50.410 1.00 31.51 2540 GLU B O 1
ATOM 9065 N N . LEU B 1 541 ? 13.191 -63.992 -52.192 1.00 16.15 2541 LEU B N 1
ATOM 9066 C CA . LEU B 1 541 ? 14.235 -63.293 -51.459 1.00 26.41 2541 LEU B CA 1
ATOM 9067 C C . LEU B 1 541 ? 13.712 -62.015 -50.784 1.00 40.76 2541 LEU B C 1
ATOM 9068 O O . LEU B 1 541 ? 13.987 -61.765 -49.606 1.00 39.69 2541 LEU B O 1
ATOM 9073 N N . ILE B 1 542 ? 12.926 -61.234 -51.524 1.00 42.19 2542 ILE B N 1
ATOM 9074 C CA . ILE B 1 542 ? 12.360 -59.984 -51.016 1.00 39.02 2542 ILE B CA 1
ATOM 9075 C C . ILE B 1 542 ? 11.345 -60.197 -49.879 1.00 36.16 2542 ILE B C 1
ATOM 9076 O O . ILE B 1 542 ? 11.106 -59.293 -49.072 1.00 40.39 2542 ILE B O 1
ATOM 9081 N N . GLU B 1 543 ? 10.744 -61.384 -49.824 1.00 38.33 2543 GLU B N 1
ATOM 9082 C CA . GLU B 1 543 ? 9.770 -61.710 -48.781 1.00 42.35 2543 GLU B CA 1
ATOM 9083 C C . GLU B 1 543 ? 10.484 -61.849 -47.441 1.00 43.77 2543 GLU B C 1
ATOM 9084 O O . GLU B 1 543 ? 9.847 -61.873 -46.384 1.00 39.53 2543 GLU B O 1
ATOM 9090 N N . VAL B 1 544 ? 11.809 -61.961 -47.507 1.00 35.12 2544 VAL B N 1
ATOM 9091 C CA . VAL B 1 544 ? 12.648 -62.103 -46.330 1.00 40.78 2544 VAL B CA 1
ATOM 9092 C C . VAL B 1 544 ? 12.875 -60.756 -45.645 1.00 44.19 2544 VAL B C 1
ATOM 9093 O O . VAL B 1 544 ? 13.231 -59.767 -46.289 1.00 44.08 2544 VAL B O 1
ATOM 9097 N N . GLU B 1 545 ? 12.669 -60.735 -44.332 1.00 48.90 2545 GLU B N 1
ATOM 9098 C CA . GLU B 1 545 ? 12.829 -59.530 -43.524 1.00 51.21 2545 GLU B CA 1
ATOM 9099 C C . GLU B 1 545 ? 14.195 -58.876 -43.745 1.00 49.83 2545 GLU B C 1
ATOM 9100 O O . GLU B 1 545 ? 15.234 -59.528 -43.654 1.00 48.30 2545 GLU B O 1
ATOM 9106 N N . GLU B 1 546 ? 14.170 -57.585 -44.060 1.00 51.06 2546 GLU B N 1
ATOM 9107 C CA . GLU B 1 546 ? 15.376 -56.790 -44.301 1.00 59.85 2546 GLU B CA 1
ATOM 9108 C C . GLU B 1 546 ? 16.153 -57.122 -45.567 1.00 55.67 2546 GLU B C 1
ATOM 9109 O O . GLU B 1 546 ? 17.382 -57.037 -45.608 1.00 56.18 2546 GLU B O 1
ATOM 9115 N N . VAL B 1 547 ? 15.417 -57.500 -46.602 1.00 61.74 2547 VAL B N 1
ATOM 9116 C CA . VAL B 1 547 ? 16.003 -57.804 -47.900 1.00 61.41 2547 VAL B CA 1
ATOM 9117 C C . VAL B 1 547 ? 15.174 -57.041 -48.927 1.00 61.95 2547 VAL B C 1
ATOM 9118 O O . VAL B 1 547 ? 13.990 -57.332 -49.132 1.00 66.12 2547 VAL B O 1
ATOM 9122 N N . GLY B 1 548 ? 15.782 -56.011 -49.503 1.00 58.26 2548 GLY B N 1
ATOM 9123 C CA . GLY B 1 548 ? 15.100 -55.212 -50.500 1.00 60.09 2548 GLY B CA 1
ATOM 9124 C C . GLY B 1 548 ? 15.548 -55.574 -51.901 1.00 59.12 2548 GLY B C 1
ATOM 9125 O O . GLY B 1 548 ? 16.521 -56.310 -52.073 1.00 55.99 2548 GLY B O 1
ATOM 9126 N N . GLU B 1 549 ? 14.866 -55.006 -52.894 1.00 52.47 2549 GLU B N 1
ATOM 9127 C CA . GLU B 1 549 ? 15.144 -55.242 -54.309 1.00 49.94 2549 GLU B CA 1
ATOM 9128 C C . GLU B 1 549 ? 16.617 -55.312 -54.701 1.00 40.21 2549 GLU B C 1
ATOM 9129 O O . GLU B 1 549 ? 17.051 -56.295 -55.295 1.00 40.20 2549 GLU B O 1
ATOM 9135 N N . LEU B 1 550 ? 17.382 -54.279 -54.358 1.00 29.49 2550 LEU B N 1
ATOM 9136 C CA . LEU B 1 550 ? 18.797 -54.222 -54.713 1.00 31.30 2550 LEU B CA 1
ATOM 9137 C C . LEU B 1 550 ? 19.726 -55.310 -54.198 1.00 35.90 2550 LEU B C 1
ATOM 9138 O O . LEU B 1 550 ? 20.506 -55.861 -54.978 1.00 41.34 2550 LEU B O 1
ATOM 9143 N N . THR B 1 551 ? 19.695 -55.593 -52.897 1.00 40.46 2551 THR B N 1
ATOM 9144 C CA . THR B 1 551 ? 20.560 -56.644 -52.372 1.00 40.49 2551 THR B CA 1
ATOM 9145 C C . THR B 1 551 ? 19.992 -57.991 -52.804 1.00 40.98 2551 THR B C 1
ATOM 9146 O O . THR B 1 551 ? 20.738 -58.954 -52.969 1.00 45.59 2551 THR B O 1
ATOM 9150 N N . ALA B 1 552 ? 18.686 -58.017 -53.079 1.00 40.00 2552 ALA B N 1
ATOM 9151 C CA . ALA B 1 552 ? 17.989 -59.224 -53.538 1.00 36.20 2552 ALA B CA 1
ATOM 9152 C C . ALA B 1 552 ? 18.493 -59.657 -54.906 1.00 35.06 2552 ALA B C 1
ATOM 9153 O O . ALA B 1 552 ? 19.016 -60.765 -55.065 1.00 40.71 2552 ALA B O 1
ATOM 9155 N N . ARG B 1 553 ? 18.348 -58.773 -55.890 1.00 25.42 2553 ARG B N 1
ATOM 9156 C CA . ARG B 1 553 ? 18.777 -59.085 -57.246 1.00 44.01 2553 ARG B CA 1
ATOM 9157 C C . ARG B 1 553 ? 20.272 -59.327 -57.316 1.00 39.30 2553 ARG B C 1
ATOM 9158 O O . ARG B 1 553 ? 20.764 -59.930 -58.268 1.00 48.81 2553 ARG B O 1
ATOM 9166 N N . ALA B 1 554 ? 20.992 -58.861 -56.302 1.00 39.68 2554 ALA B N 1
ATOM 9167 C CA . ALA B 1 554 ? 22.435 -59.055 -56.246 1.00 40.72 2554 ALA B CA 1
ATOM 9168 C C . ALA B 1 554 ? 22.707 -60.452 -55.700 1.00 34.40 2554 ALA B C 1
ATOM 9169 O O . ALA B 1 554 ? 23.637 -61.133 -56.133 1.00 28.00 2554 ALA B O 1
ATOM 9171 N N . ILE B 1 555 ? 21.881 -60.868 -54.743 1.00 30.53 2555 ILE B N 1
ATOM 9172 C CA . ILE B 1 555 ? 22.007 -62.184 -54.131 1.00 29.21 2555 ILE B CA 1
ATOM 9173 C C . ILE B 1 555 ? 21.658 -63.220 -55.181 1.00 31.24 2555 ILE B C 1
ATOM 9174 O O . ILE B 1 555 ? 22.371 -64.212 -55.354 1.00 28.25 2555 ILE B O 1
ATOM 9179 N N . LEU B 1 556 ? 20.572 -62.958 -55.902 1.00 30.03 2556 LEU B N 1
ATOM 9180 C CA . LEU B 1 556 ? 20.116 -63.858 -56.950 1.00 23.61 2556 LEU B CA 1
ATOM 9181 C C . LEU B 1 556 ? 21.201 -64.059 -58.006 1.00 19.21 2556 LEU B C 1
ATOM 9182 O O . LEU B 1 556 ? 21.423 -65.173 -58.472 1.00 30.91 2556 LEU B O 1
ATOM 9187 N N . GLU B 1 557 ? 21.924 -62.991 -58.315 1.00 21.23 2557 GLU B N 1
ATOM 9188 C CA . GLU B 1 557 ? 22.992 -63.029 -59.312 1.00 33.03 2557 GLU B CA 1
ATOM 9189 C C . GLU B 1 557 ? 24.202 -63.876 -58.901 1.00 29.65 2557 GLU B C 1
ATOM 9190 O O . GLU B 1 557 ? 24.803 -64.549 -59.734 1.00 34.27 2557 GLU B O 1
ATOM 9196 N N . THR B 1 558 ? 24.579 -63.818 -57.627 1.00 36.12 2558 THR B N 1
ATOM 9197 C CA . THR B 1 558 ? 25.723 -64.587 -57.146 1.00 31.20 2558 THR B CA 1
ATOM 9198 C C . THR B 1 558 ? 25.349 -66.061 -57.067 1.00 24.42 2558 THR B C 1
ATOM 9199 O O . THR B 1 558 ? 26.139 -66.934 -57.431 1.00 16.17 2558 THR B O 1
ATOM 9203 N N . LEU B 1 559 ? 24.119 -66.322 -56.640 1.00 9.54 2559 LEU B N 1
ATOM 9204 C CA . LEU B 1 559 ? 23.626 -67.680 -56.530 1.00 21.41 2559 LEU B CA 1
ATOM 9205 C C . LEU B 1 559 ? 23.622 -68.411 -57.883 1.00 37.46 2559 LEU B C 1
ATOM 9206 O O . LEU B 1 559 ? 23.760 -69.634 -57.926 1.00 47.07 2559 LEU B O 1
ATOM 9211 N N . LYS B 1 560 ? 23.502 -67.660 -58.980 1.00 39.88 2560 LYS B N 1
ATOM 9212 C CA . LYS B 1 560 ? 23.482 -68.231 -60.331 1.00 27.65 2560 LYS B CA 1
ATOM 9213 C C . LYS B 1 560 ? 24.862 -68.380 -60.973 1.00 29.64 2560 LYS B C 1
ATOM 9214 O O . LYS B 1 560 ? 25.010 -69.097 -61.962 1.00 33.39 2560 LYS B O 1
ATOM 9220 N N . ASP B 1 561 ? 25.869 -67.725 -60.398 1.00 30.49 2561 ASP B N 1
ATOM 9221 C CA . ASP B 1 561 ? 27.240 -67.744 -60.920 1.00 25.12 2561 ASP B CA 1
ATOM 9222 C C . ASP B 1 561 ? 27.911 -69.119 -60.921 1.00 30.42 2561 ASP B C 1
ATOM 9223 O O . ASP B 1 561 ? 28.108 -69.719 -59.868 1.00 36.41 2561 ASP B O 1
ATOM 9228 N N . PRO B 1 562 ? 28.336 -69.606 -62.100 1.00 32.49 2562 PRO B N 1
ATOM 9229 C CA . PRO B 1 562 ? 28.990 -70.914 -62.168 1.00 39.25 2562 PRO B CA 1
ATOM 9230 C C . PRO B 1 562 ? 30.125 -71.103 -61.163 1.00 36.48 2562 PRO B C 1
ATOM 9231 O O . PRO B 1 562 ? 30.388 -72.228 -60.756 1.00 53.68 2562 PRO B O 1
ATOM 9235 N N . ALA B 1 563 ? 30.773 -70.012 -60.747 1.00 32.69 2563 ALA B N 1
ATOM 9236 C CA . ALA B 1 563 ? 31.868 -70.079 -59.766 1.00 22.10 2563 ALA B CA 1
ATOM 9237 C C . ALA B 1 563 ? 31.369 -70.413 -58.360 1.00 26.77 2563 ALA B C 1
ATOM 9238 O O . ALA B 1 563 ? 31.968 -71.235 -57.667 1.00 26.89 2563 ALA B O 1
ATOM 9240 N N . PHE B 1 564 ? 30.286 -69.762 -57.934 1.00 27.98 2564 PHE B N 1
ATOM 9241 C CA . PHE B 1 564 ? 29.709 -70.011 -56.611 1.00 35.64 2564 PHE B CA 1
ATOM 9242 C C . PHE B 1 564 ? 29.217 -71.443 -56.541 1.00 38.37 2564 PHE B C 1
ATOM 9243 O O . PHE B 1 564 ? 29.345 -72.107 -55.516 1.00 47.19 2564 PHE B O 1
ATOM 9251 N N . ARG B 1 565 ? 28.644 -71.895 -57.652 1.00 44.02 2565 ARG B N 1
ATOM 9252 C CA . ARG B 1 565 ? 28.113 -73.243 -57.806 1.00 35.36 2565 ARG B CA 1
ATOM 9253 C C . ARG B 1 565 ? 29.232 -74.272 -57.674 1.00 38.47 2565 ARG B C 1
ATOM 9254 O O . ARG B 1 565 ? 29.021 -75.376 -57.164 1.00 40.88 2565 ARG B O 1
ATOM 9262 N N . ASP B 1 566 ? 30.417 -73.901 -58.153 1.00 26.57 2566 ASP B N 1
ATOM 9263 C CA . ASP B 1 566 ? 31.582 -74.768 -58.095 1.00 29.03 2566 ASP B CA 1
ATOM 9264 C C . ASP B 1 566 ? 32.117 -74.842 -56.674 1.00 37.42 2566 ASP B C 1
ATOM 9265 O O . ASP B 1 566 ? 32.593 -75.888 -56.244 1.00 47.78 2566 ASP B O 1
ATOM 9270 N N . LEU B 1 567 ? 32.032 -73.726 -55.953 1.00 39.06 2567 LEU B N 1
ATOM 9271 C CA . LEU B 1 567 ? 32.527 -73.642 -54.586 1.00 28.36 2567 LEU B CA 1
ATOM 9272 C C . LEU B 1 567 ? 31.631 -74.420 -53.639 1.00 35.09 2567 LEU B C 1
ATOM 9273 O O . LEU B 1 567 ? 32.094 -75.265 -52.857 1.00 29.39 2567 LEU B O 1
ATOM 9278 N N . VAL B 1 568 ? 30.337 -74.148 -53.739 1.00 36.30 2568 VAL B N 1
ATOM 9279 C CA . VAL B 1 568 ? 29.352 -74.795 -52.890 1.00 38.38 2568 VAL B CA 1
ATOM 9280 C C . VAL B 1 568 ? 29.131 -76.271 -53.234 1.00 37.38 2568 VAL B C 1
ATOM 9281 O O . VAL B 1 568 ? 28.479 -76.988 -52.479 1.00 37.51 2568 VAL B O 1
ATOM 9285 N N . ARG B 1 569 ? 29.623 -76.718 -54.391 1.00 39.40 2569 ARG B N 1
ATOM 9286 C CA . ARG B 1 569 ? 29.472 -78.123 -54.757 1.00 33.69 2569 ARG B CA 1
ATOM 9287 C C . ARG B 1 569 ? 30.589 -78.825 -54.032 1.00 37.92 2569 ARG B C 1
ATOM 9288 O O . ARG B 1 569 ? 30.356 -79.796 -53.310 1.00 43.20 2569 ARG B O 1
ATOM 9296 N N . ARG B 1 570 ? 31.800 -78.301 -54.209 1.00 31.31 2570 ARG B N 1
ATOM 9297 C CA . ARG B 1 570 ? 32.988 -78.844 -53.560 1.00 32.03 2570 ARG B CA 1
ATOM 9298 C C . ARG B 1 570 ? 32.852 -78.830 -52.017 1.00 36.79 2570 ARG B C 1
ATOM 9299 O O . ARG B 1 570 ? 33.235 -79.788 -51.344 1.00 24.75 2570 ARG B O 1
ATOM 9307 N N . LEU B 1 571 ? 32.271 -77.763 -51.469 1.00 31.44 2571 LEU B N 1
ATOM 9308 C CA . LEU B 1 571 ? 32.042 -77.686 -50.031 1.00 30.46 2571 LEU B CA 1
ATOM 9309 C C . LEU B 1 571 ? 31.061 -78.789 -49.602 1.00 28.39 2571 LEU B C 1
ATOM 9310 O O . LEU B 1 571 ? 31.060 -79.205 -48.445 1.00 31.42 2571 LEU B O 1
ATOM 9315 N N . LYS B 1 572 ? 30.217 -79.240 -50.532 1.00 29.04 2572 LYS B N 1
ATOM 9316 C CA . LYS B 1 572 ? 29.229 -80.287 -50.260 1.00 36.39 2572 LYS B CA 1
ATOM 9317 C C . LYS B 1 572 ? 29.871 -81.672 -50.332 1.00 42.07 2572 LYS B C 1
ATOM 9318 O O . LYS B 1 572 ? 29.435 -82.605 -49.652 1.00 38.62 2572 LYS B O 1
ATOM 9324 N N . GLU B 1 573 ? 30.880 -81.804 -51.188 1.00 42.33 2573 GLU B N 1
ATOM 9325 C CA . GLU B 1 573 ? 31.593 -83.064 -51.352 1.00 49.47 2573 GLU B CA 1
ATOM 9326 C C . GLU B 1 573 ? 32.565 -83.229 -50.190 1.00 49.71 2573 GLU B C 1
ATOM 9327 O O . GLU B 1 573 ? 32.784 -84.339 -49.709 1.00 48.76 2573 GLU B O 1
ATOM 9333 N N . ALA B 1 574 ? 33.103 -82.103 -49.720 1.00 51.20 2574 ALA B N 1
ATOM 9334 C CA . ALA B 1 574 ? 34.050 -82.079 -48.606 1.00 41.28 2574 ALA B CA 1
ATOM 9335 C C . ALA B 1 574 ? 33.385 -82.384 -47.269 1.00 33.83 2574 ALA B C 1
ATOM 9336 O O . ALA B 1 574 ? 34.073 -82.577 -46.264 1.00 37.43 2574 ALA B O 1
ATOM 9338 N N . GLY B 1 575 ? 32.053 -82.373 -47.251 1.00 17.46 2575 GLY B N 1
ATOM 9339 C CA . GLY B 1 575 ? 31.322 -82.697 -46.042 1.00 16.03 2575 GLY B CA 1
ATOM 9340 C C . GLY B 1 575 ? 30.560 -81.601 -45.333 1.00 31.29 2575 GLY B C 1
ATOM 9341 O O . GLY B 1 575 ? 29.720 -81.909 -44.485 1.00 33.25 2575 GLY B O 1
ATOM 9342 N N . VAL B 1 576 ? 30.826 -80.338 -45.669 1.00 25.85 2576 VAL B N 1
ATOM 9343 C CA . VAL B 1 576 ? 30.150 -79.214 -45.019 1.00 15.87 2576 VAL B CA 1
ATOM 9344 C C . VAL B 1 576 ? 28.632 -79.218 -45.225 1.00 20.94 2576 VAL B C 1
ATOM 9345 O O . VAL B 1 576 ? 28.148 -79.086 -46.347 1.00 34.16 2576 VAL B O 1
ATOM 9349 N N . SER B 1 577 ? 27.892 -79.358 -44.130 1.00 20.39 2577 SER B N 1
ATOM 9350 C CA . SER B 1 577 ? 26.427 -79.368 -44.145 1.00 20.34 2577 SER B CA 1
A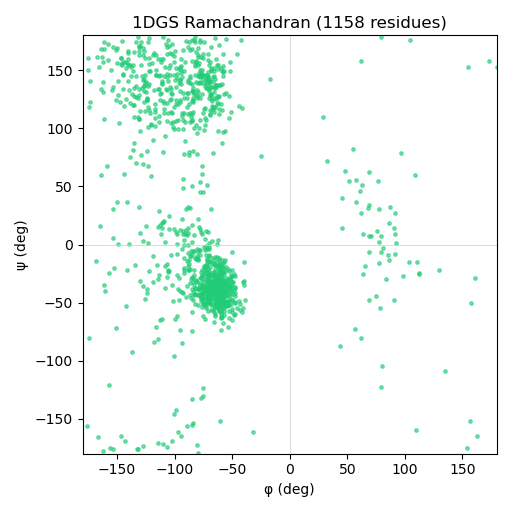TOM 9351 C C . SER B 1 577 ? 25.852 -78.160 -44.892 1.00 28.56 2577 SER B C 1
ATOM 9352 O O . SER B 1 577 ? 26.457 -77.088 -44.914 1.00 36.48 2577 SER B O 1
ATOM 9355 N N . MET B 1 578 ? 24.691 -78.344 -45.516 1.00 38.61 2578 MET B N 1
ATOM 9356 C CA . MET B 1 578 ? 24.032 -77.263 -46.251 1.00 33.13 2578 MET B CA 1
ATOM 9357 C C . MET B 1 578 ? 22.601 -77.061 -45.736 1.00 38.55 2578 MET B C 1
ATOM 9358 O O . MET B 1 578 ? 21.779 -76.418 -46.391 1.00 45.26 2578 MET B O 1
ATOM 9363 N N . GLU B 1 579 ? 22.310 -77.621 -44.561 1.00 45.79 2579 GLU B N 1
ATOM 9364 C CA . GLU B 1 579 ? 20.994 -77.483 -43.930 1.00 50.72 2579 GLU B CA 1
ATOM 9365 C C . GLU B 1 579 ? 21.095 -76.567 -42.713 1.00 50.94 2579 GLU B C 1
ATOM 9366 O O . GLU B 1 579 ? 22.156 -76.457 -42.102 1.00 57.03 2579 GLU B O 1
ATOM 9372 N N . SER B 1 580 ? 19.998 -75.901 -42.370 1.00 45.34 2580 SER B N 1
ATOM 9373 C CA . SER B 1 580 ? 19.991 -75.012 -41.215 1.00 51.68 2580 SER B CA 1
ATOM 9374 C C . SER B 1 580 ? 20.031 -75.833 -39.928 1.00 57.37 2580 SER B C 1
ATOM 9375 O O . SER B 1 580 ? 19.396 -76.883 -39.841 1.00 59.05 2580 SER B O 1
ATOM 9378 N N . LYS B 1 581 ? 20.764 -75.340 -38.931 1.00 65.77 2581 LYS B N 1
ATOM 9379 C CA . LYS B 1 581 ? 20.891 -76.025 -37.645 1.00 66.36 2581 LYS B CA 1
ATOM 9380 C C . LYS B 1 581 ? 19.868 -75.495 -36.644 1.00 64.63 2581 LYS B C 1
ATOM 9381 O O . LYS B 1 581 ? 18.759 -76.069 -36.614 1.00 62.35 2581 LYS B O 1
#

Solvent-accessible surface area: 56882 Å² total; per-residue (Å²): 81,89,166,93,79,0,38,113,92,5,14,58,1,14,6,50,0,10,36,19,3,22,56,88,53,26,76,73,96,62,127,47,67,90,79,82,16,69,130,29,21,149,40,0,109,91,5,3,89,124,26,80,100,34,98,36,58,12,1,2,16,95,77,65,46,83,184,50,10,64,12,38,61,84,95,24,157,9,63,46,97,13,68,64,60,63,70,2,104,56,57,118,82,0,59,54,7,9,71,103,15,54,169,113,86,156,57,76,37,80,1,0,2,7,16,42,17,17,16,43,3,6,0,30,0,27,47,6,9,3,22,26,0,3,19,66,50,75,60,2,63,3,9,3,5,0,0,7,12,3,113,41,5,20,76,111,14,176,70,26,3,72,118,0,0,0,22,0,9,4,7,1,18,27,152,13,0,41,93,5,10,101,76,16,28,45,140,0,59,72,4,54,40,40,2,101,77,0,3,37,21,0,21,147,48,136,42,0,147,34,1,41,126,33,34,8,92,0,0,0,38,17,11,14,35,0,46,25,181,78,103,11,77,26,139,15,0,61,70,1,0,78,35,0,126,140,43,40,3,15,20,70,5,52,49,74,100,9,109,0,1,111,18,0,38,108,12,16,167,108,8,58,84,92,22,91,73,34,93,10,23,3,50,0,4,12,0,20,7,13,58,12,88,64,29,63,138,24,22,98,57,78,183,2,7,87,11,2,9,0,6,46,3,67,71,42,82,68,90,5,94,1,77,63,17,44,38,89,16,24,142,42,0,8,0,23,0,14,0,33,2,81,67,23,118,0,69,63,64,101,12,39,143,2,36,0,3,0,8,16,0,11,120,113,20,45,3,83,20,12,2,85,0,19,0,22,40,1,0,13,69,62,36,0,0,32,132,10,21,125,146,109,67,93,67,176,26,147,88,20,193,36,44,128,39,3,77,93,50,56,48,141,7,76,110,90,62,106,5,39,35,2,40,16,26,48,1,60,26,36,65,64,46,31,1,113,51,0,6,41,171,97,0,0,32,2,133,33,11,34,108,144,14,0,106,93,1,39,135,104,56,49,3,159,17,6,0,26,1,4,90,6,128,125,62,116,37,0,27,130,12,168,24,57,118,192,55,0,107,78,7,37,114,16,6,72,78,0,28,123,43,3,0,24,64,0,0,35,3,24,43,9,33,55,8,24,83,72,12,0,84,36,0,0,182,99,11,28,40,2,78,88,0,26,138,7,40,39,110,40,0,73,130,13,106,119,10,34,110,155,49,0,116,33,0,19,116,15,2,110,15,111,17,2,68,60,10,8,145,60,0,99,130,3,42,5,45,16,105,41,181,112,74,144,103,99,0,36,121,109,2,14,49,2,25,1,49,0,7,40,19,4,27,44,98,60,16,82,78,77,73,109,47,57,97,67,56,36,68,132,31,29,154,57,0,98,102,10,4,84,132,27,80,99,38,102,19,55,21,0,4,16,108,68,92,44,100,181,31,12,59,10,45,60,72,99,24,153,12,64,40,110,15,60,62,60,73,56,0,110,64,59,120,73,1,76,35,4,8,106,106,3,55,169,81,86,144,57,86,25,69,0,0,2,8,20,47,18,11,10,41,1,6,0,23,0,21,47,3,8,2,22,28,0,2,15,62,61,68,57,7,60,4,4,5,11,0,0,8,14,2,111,39,8,18,54,102,16,173,68,22,3,74,102,0,0,0,20,0,10,2,8,2,19,30,130,6,0,47,99,8,12,87,85,22,32,43,158,0,62,62,6,49,67,54,2,125,80,0,1,25,19,0,15,152,46,144,45,2,128,41,0,41,128,44,27,14,93,0,0,2,46,12,14,8,20,0,35,65,109,73,110,18,60,49,133,11,0,74,88,0,0,78,32,0,108,130,39,42,1,15,9,56,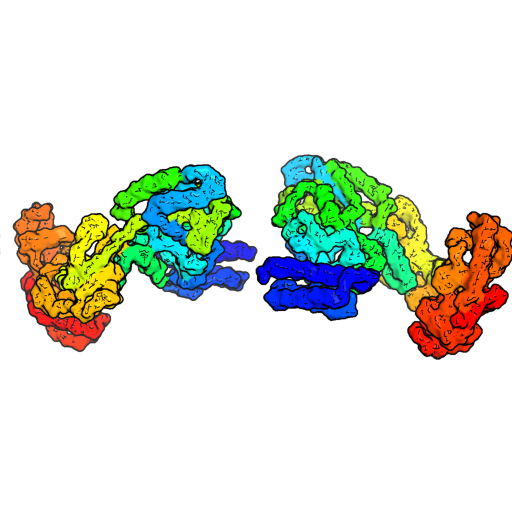11,45,45,56,94,10,116,0,0,101,16,0,16,103,14,13,134,116,7,49,83,96,25,117,89,36,90,9,17,0,39,0,0,11,1,24,7,10,41,15,90,63,32,69,146,14,30,98,79,71,198,6,7,78,8,0,6,3,6,43,3,76,70,77,101,117,69,6,98,4,94,61,16,54,38,109,16,30,132,44,0,8,0,25,0,16,0,30,3,88,67,14,113,3,65,67,61,103,14,49,153,6,31,2,12,1,9,24,0,12,124,112,21,40,3,69,19,19,2,75,1,14,0,24,47,8,4,14,71,71,30,3,3,37,112,8,17,110,128,112,67,116,57,186,25,160,85,19,197,28,49,126,42,2,80,97,40,55,56,139,6,54,100,53,59,104,3,35,51,0,30,15,29,46,1,50,28,31,78,57,43,33,0,109,53,0,5,40,198,128,0,0,40,2,149,33,11,35,90,160,9,0,106,116,0,38,139,90,59,31,2,140,12,4,1,17,1,8,89,5,144,111,70,99,45,0,26,123,11,162,37,53,152,175,64,2,97,65,1,38,128,19,8,84,80,0,28,111,60,2,0,31,72,0,0,37,3,30,46,8,32,52,13,31,69,86,13,0,111,37,0,0,161,99,12,27,44,2,74,91,1,20,127,15,57,46,133,32,0,63,132,10,113,126,8,41,107,137,56,0,123,13,1,47,112,11,5,137,13,110,19,2,57,60,6,6,126,45,0,108,120,3,42,3,42,18,116,48,187

Nearest PDB structures (foldseek):
  1v9p-assembly1_A  TM=9.951E-01  e=0.000E+00  Thermus filiformis
  1dgs-assembly2_B  TM=9.884E-01  e=4.951E-104  Thermus filiformis
  8ak4-assembly1_A  TM=7.813E-01  e=1.595E-58  Deinococcus radiodurans
  5tt5-assembly1_A  TM=5.765E-01  e=7.033E-60  Escherichia coli K-12
  3sgi-assembly1_A  TM=6.558E-01  e=4.165E-36  Mycobacterium tuberculosis

InterPro domains:
  IPR001357 BRCT domain [PF00533] (587-659)
  IPR001357 BRCT domain [PS50172] (586-658)
  IPR001357 BRCT domain [SM00292] (588-664)
  IPR001679 NAD-dependent DNA ligase [MF_01588] (4-661)
  IPR001679 NAD-dependent DNA ligase [PIRSF001604] (3-664)
  IPR001679 NAD-dependent DNA ligase [TIGR00575] (13-657)
  IPR003583 Helix-hairpin-helix DNA-binding motif, class 1 [SM00278] (444-463)
  IPR003583 Helix-hairpin-helix DNA-binding motif, class 1 [SM00278] (478-497)
  IPR003583 Helix-hairpin-helix DNA-binding motif, class 1 [SM00278] (510-529)
  IPR003583 Helix-hairpin-helix DNA-binding motif, class 1 [SM00278] (542-561)
  IPR004149 Zinc-finger, NAD-dependent DNA ligase C4-type [PF03119] (408-432)
  IPR004150 NAD-dependent DNA ligase, OB-fold [PF03120] (322-399)
  IPR010994 RuvA domain 2-like [SSF47781] (405-582)
  IPR012340 Nucleic acid-binding, OB-fold [G3DSA:2.40.50.140] (318-391)
  IPR012340 Nucleic acid-binding, OB-fold [SSF50249] (318-401)
  IPR013839 NAD-dependent DNA ligase, adenylation [PF01653] (72-319)
  IPR013839 NAD-dependent DNA ligase, adenylation [cd00114] (8-318)
  IPR013840 NAD-dependent DNA ligase, N-terminal [SM00532] (5-446)
  IPR018239 NAD-dependent DNA ligase, active site [PS01055] (118-147)
  IPR033136 NAD-dependent DNA ligase, conserved site [PS01056] (332-347)

Sequence (1162 aa):
MTREEARRRINELRDLIRYHNYRYYVLADPEISDAEYDRLLRELKELEERFPEFKSPDSPTEQVGARPLEPTFRPVRHPTRMYSLDNAFTYEEVLAFEERLEREAEAPSLYTVEHKVDGLSVLYYEEGVWSTGSGDGEVGEEVTQNLLTIPTIPRRLKGVPDRLEVRGEVYMPIEAFLRLNEELEERGEKVFKNPRNAAAGSLRQKDPRVTAKRGLRATFYALGLGLGLEESGLKSQYELLLWLKEKGFPVEHCYEKALGAEGVEEVYRRGLAQRHALPFEADGVVLKLDDLTLWGELGYTARAPRFALAYKFPAEEKETRLLDVVFQVGRTGRVTPVGVLEPVFIEGSEVSRVTLHNESYIEELDIRIGDWVLVHKAGGVIPEVLRVLKERRTGKERPIRWPEACPECGHRLVKEGKVHRCPNPLCPAKRFEAIRHYASRKAMDIEGLGEKLIERLLEKGLVRDVADLYHLRKEDLLGLERMGEKSAQNLLRQIEESKHRGLERLLYALGLPGVGEVLARNLARRFGTMDRLLEASLEELIEVEEVGELTARAILETLKDPAFRDLVRRLKEAGVSMESKMTREEARRRINELRDLIRYHNYRYYVLADPEISDAEYDRLLRELKELEERFPEFKSPDSPTEQVGARPLEPTFRPVRHPTRMYSLDNAFTYEEVLAFEERLEREAEAPSLYTVEHKVDGLSVLYYEEGVWSTGSGDGEVGEEVTQNLLTIPTIPRRLKGVPDRLEVRGEVYMPIEAFLRLNEELEERGEKVFKNPRNAAAGSLRQKDPRVTAKRGLRATFYALGLGLGLEESGLKSQYELLLWLKEKGFPVEHCYEKALGAEGVEEVYRRGLAQRHALPFEADGVVLKLDDLTLWGELGYTARAPRFALAYKFPAEEKETRLLDVVFQVGRTGRVTPVGVLEPVFIEGSEVSRVTLHNESYIEELDIRIGDWVLVHKAGGVIPEVLRVLKERRTGKERPIRWPEACPECGHRLVKEGKVHRCPNPLCPAKRFEAIRHYASRKAMDIEGLGEKLIERLLEKGLVRDVADLYHLRKEDLLGLERMGEKSAQNLLRQIEESKHRGLERLLYALGLPGVGEVLARNLARRFGTMDRLLEASLEELIEVEEVGELTARAILETLKDPAFRDLVRRLKEAGVSMESK

CATH classification: 1.10.287.610 (+5 more: 3.30.1490.70, 3.30.470.30, 2.40.50.140)

Foldseek 3Di:
DDPVVLLVLLLVLQQVLLLQLCCPPAVNNHDDDPVVSVVSVVVNVVSCVVNVVSDDCQGQNVPDDNDRSFGFQDWAADPDFDFDFDEDADLVVLQVLQVVVVPDDDHKFKWKKFFAAAFWKKWKAAQQATHFIFGDDRITTTQRSLVVLAVQADGGFPPFFRIKMWIWGKWAFPVLLVVVQLVQLVQQHAHDLATRVVRVVLRVDRRSNSVNVGRIYIATQDIDCGPCVGRDVDFWSVVRRVVCVVRRHHHDTDMDMAIGSVRNVVVFVVVVVCCPVDRAHTFFMKIFRTGPVVQVVFQADPRHTSRMHTHGDDAFKDKWAFADKDWDAAQQFFIFIKTATDWDDGPRDTDGIAGCSFPVSCVVLVPFHRWMFIWHAHSRPHIDGPHTPPVVDPVPTHRDDDDQADPQAGHGWDDDNNTIGDQQLQRQSHALVLQVLCCDPLALPQPLPDSVVSVVCVVVVQDRHDLSLLVVLPLVSVPPDPDHVVSSVVRSVSNVSSLEAEQLRHVSSSDFVPCHSVNRLLLQVLQFFLVRSLVDDLVSQCPTPPQHNSNSVRSNVSSPPPNNVVVVVSNVVSRRYGGGD/DDPVVLLVLLLVLQLVLLLQLCCCPQVNHGPDDPVVSVVSVVVNCVSCVVNVVNDDCQGCNVPDDPDRDFWFFDWAADPFADFDFDADADLVVLQVLQVVVCPDPDRKAKWKKWFAAAFKKKWKDAQQATDFMAGHDRITTTQRSLVVLAVLDDGGWDDAFRIKMWIWGKWAFPVLLVVVQVVQLPLQHDHDLAGRVVRVVLSPDRGSSSSNPRRIHIATQDIDPRDVNTPHDDFFSVVVSVVCVVGRHDHPTDIGMFIGSVRVVVVFVVCVVCQVVDRHHTQTMKIARTTPVCQVVFDADVRHGSRMYTHGYPFDKDKWAFAAWDWDQALQFFIFIKTATDFDDAPNDTDGIAGQSFDVSCVVLVDWRRWIFIWGAYRNHGIHTPHTPCVPDPPPTHRDDDDQADPQARAGWDQQNNTIGRQQLQGQNNALVLQPLCCDDLALPLPLCDSQNSVVCVVVPQDRHLLSLLVVCDLVVVCPRPDPVPSSVVSNVVSVVSLPPEQLRHVQSSPQQPDHNLLRVQQLVQQFFLVSSLPDDLVSSCVTPPGDNRSSVSNNVSSPDPNNVVVVVSSVVSRRGGGGD

Organism: Thermus filiformis (NCBI:txid276)

Radius of gyration: 53.1 Å; Cα contacts (8 Å, |Δi|>4): 2183; chains: 2; bounding box: 84×157×115 Å